Protein AF-0000000077736370 (afdb_homodimer)

Foldseek 3Di:
DPPPPPPPFPDPLLVVVCVVQQFLVSLVVLLVVLVVQFFFFDFKEKEFEALAFVCQLVLQCLLLVNCLLLVLLCVQCPPVDDPVRSLLLSLCLSPVVVLCVVCVVVVNNDLVVLLVSLVSLLSSLLVLCVRDDLVCLLVQFDPPCSVLSNVLSPADVPVDVVSVVVNSVSSSVCVVVVNSSVSSNRSSSSSSCSRGVAYEYQENLHALHAGSLSVLVVVVPDPHYFYAYFLLRLLLLLLLLQQLLSLLVNLLRCLVNVRCCCQCVVQNFDCVLLLVVLCVQPVPDDSSVSSSVSSVLLNLLSLLVLCVVFVLLVCNQSNFLVQADLVVQWGAHPVRDIFHWDPSDDPQADNPDPRRSDGDPSSVVSSNSSSVSSNPGPSSVVSSVVCLVRYFQWDDWLQEIGHAAFFFADLVLHWDWGDGPRDIDTAPRVRVVLRVLSVCCVVPVDSNSSSSSVSLNAGCNHRNHVWHQDPVCVNIGPPCVSRDIDGGSRVVCVQALVSLQVNSVSVPGHSVPYAYEYEHDAAQVVVPGAQQGNLNRYGYWHQDCNPVCCVRRQFNTWMWMQIQQGIKIKTFHDCDGSVCCSVVSDGGPIDIDRRDGDPGRHRCCSTPNVVVSVVVSVSSVVSSVCCVVVSDPRDD/DPPPPPPPAPDPLLVVVCVVQQFLVSLVVLLVVLVVQFFFFDFKEKEFEALAFVCQLVLQCLLLVNCLLLVLLCVQCPPVDDPVRSLLLSLCLSPVVVLCVVCVVVVNNDLVVLLVSLVSLLSSLLVLCPRDDLVCLLVQFDPPCSVLSNVLSPADVPVDVVSVVVNSVSSSVCVVVVNSSVSSNRSSSSSSCSRGVAYEYQEHLHALHAGSLSVLVVVVPDDHYFYAYFLLRLLLLLLLLQQLLSLLVNLLRCLVNVRCCCQCVVQNFDCVLLLVVLCVQPVPDDSSVSSSVSSVLLNLLSLLVLCVVFVLLVCNQSNFLVQADLVVQWGAHPVRDIFHWDPSRDPQADNPDPGRSDGDPSSVVSSNSSSVSSNPGPSSVVSSVVCLVRYFQWDDWLQEIGHAAFFFADLVLHWDWGDGPRDTDTQPRVRVVLRVLSVCCVVPVDSNSSSSSNSLNAGCNHRNHVWHQDPVCVNIGPDCVSRDIDGGSRVVCVQALVSLQVNSVSVPGHSVPYAYEYEHDAAQVVVPGAQQGNLNRYGYWHQDCNPVCCVRRQFNTWMWMQIQQGIKIKTFRDCDGSVRCSVVSDGGPIDIDRRDGDPGRHRCCSTPNVVVSVVVSVSSVVSSVCCVVVSDPRDD

Nearest PDB structures (foldseek):
  8qkd-assembly1_A  TM=1.527E-01  e=1.553E+00  synthetic construct
  8p4y-assembly1_A  TM=1.911E-01  e=3.933E+00  synthetic construct
  8qkd-assembly1_A  TM=1.569E-01  e=1.099E+00  synthetic construct
  8p4y-assembly1_A  TM=1.911E-01  e=3.467E+00  synthetic construct

Radius of gyration: 43.98 Å; Cα contacts (8 Å, |Δi|>4): 2328; chains: 2; bounding box: 104×143×94 Å

InterPro domains:
  IPR009164 Fructose-1,6-bisphosphatase class 3 [MF_01854] (10-630)
  IPR009164 Fructose-1,6-bisphosphatase class 3 [PF06874] (12-628)
  IPR029052 Metallo-dependent phosphatase-like [G3DSA:3.60.21.10] (182-557)
  IPR029052 Metallo-dependent phosphatase-like [SSF56300] (190-264)

Structure (mmCIF, N/CA/C/O backbone):
data_AF-0000000077736370-model_v1
#
loop_
_entity.id
_entity.type
_entity.pdbx_description
1 polymer 'Fructose-1,6-bisphosphatase class 3'
#
loop_
_atom_site.group_PDB
_atom_site.id
_atom_site.type_symbol
_atom_site.label_atom_id
_atom_site.label_alt_id
_atom_site.label_comp_id
_atom_site.label_asym_id
_atom_site.label_entity_id
_atom_site.label_seq_id
_atom_site.pdbx_PDB_ins_code
_atom_site.Cartn_x
_atom_site.Cartn_y
_atom_site.Cartn_z
_atom_site.occupancy
_atom_site.B_iso_or_equiv
_atom_site.auth_seq_id
_atom_site.auth_comp_id
_atom_site.auth_asym_id
_atom_site.auth_atom_id
_atom_site.pdbx_PDB_model_num
ATOM 1 N N . MET A 1 1 ? -55.656 2.652 -12.211 1 25.45 1 MET A N 1
ATOM 2 C CA . MET A 1 1 ? -54.406 3.164 -12.758 1 25.45 1 MET A CA 1
ATOM 3 C C . MET A 1 1 ? -53.281 3.027 -11.742 1 25.45 1 MET A C 1
ATOM 5 O O . MET A 1 1 ? -53.344 3.57 -10.641 1 25.45 1 MET A O 1
ATOM 9 N N . ARG A 1 2 ? -52.719 1.808 -11.672 1 34.94 2 ARG A N 1
ATOM 10 C CA . ARG A 1 2 ? -51.719 1.425 -10.664 1 34.94 2 ARG A CA 1
ATOM 11 C C . ARG A 1 2 ? -50.531 2.379 -10.664 1 34.94 2 ARG A C 1
ATOM 13 O O . ARG A 1 2 ? -49.938 2.609 -11.703 1 34.94 2 ARG A O 1
ATOM 20 N N . PRO A 1 3 ? -50.656 3.34 -9.734 1 32.53 3 PRO A N 1
ATOM 21 C CA . PRO A 1 3 ? -49.625 4.379 -9.82 1 32.53 3 PRO A CA 1
ATOM 22 C C . PRO A 1 3 ? -48.219 3.809 -9.992 1 32.53 3 PRO A C 1
ATOM 24 O O . PRO A 1 3 ? -47.906 2.738 -9.461 1 32.53 3 PRO A O 1
ATOM 27 N N . SER A 1 4 ? -47.688 3.816 -11.219 1 34.28 4 SER A N 1
ATOM 28 C CA . SER A 1 4 ? -46.344 3.391 -11.633 1 34.28 4 SER A CA 1
ATOM 29 C C . SER A 1 4 ? -45.281 3.996 -10.742 1 34.28 4 SER A C 1
ATOM 31 O O . SER A 1 4 ? -45.125 5.219 -10.68 1 34.28 4 SER A O 1
ATOM 33 N N . LEU A 1 5 ? -45.188 3.566 -9.484 1 31.48 5 LEU A N 1
ATOM 34 C CA . LEU A 1 5 ? -44.125 3.992 -8.578 1 31.48 5 LEU A CA 1
ATOM 35 C C . LEU A 1 5 ? -42.781 3.965 -9.281 1 31.48 5 LEU A C 1
ATOM 37 O O . LEU A 1 5 ? -42.219 2.895 -9.484 1 31.48 5 LEU A O 1
ATOM 41 N N . ARG A 1 6 ? -42.719 4.766 -10.242 1 38.75 6 ARG A N 1
ATOM 42 C CA . ARG A 1 6 ? -41.438 4.984 -10.898 1 38.75 6 ARG A CA 1
ATOM 43 C C . ARG A 1 6 ? -40.312 5.23 -9.875 1 38.75 6 ARG A C 1
ATOM 45 O O . ARG A 1 6 ? -40.469 6.078 -8.992 1 38.75 6 ARG A O 1
ATOM 52 N N . PRO A 1 7 ? -39.344 4.305 -9.688 1 47.12 7 PRO A N 1
ATOM 53 C CA . PRO A 1 7 ? -38.312 4.465 -8.672 1 47.12 7 PRO A CA 1
ATOM 54 C C . PRO A 1 7 ? -37.625 5.824 -8.742 1 47.12 7 PRO A C 1
ATOM 56 O O . PRO A 1 7 ? -37.375 6.344 -9.836 1 47.12 7 PRO A O 1
ATOM 59 N N . ALA A 1 8 ? -37.812 6.797 -7.859 1 51.94 8 ALA A N 1
ATOM 60 C CA . ALA A 1 8 ? -37.188 8.109 -7.699 1 51.94 8 ALA A CA 1
ATOM 61 C C . ALA A 1 8 ? -35.719 8.102 -8.148 1 51.94 8 ALA A C 1
ATOM 63 O O . ALA A 1 8 ? -35 7.125 -7.914 1 51.94 8 ALA A O 1
ATOM 64 N N . ALA A 1 9 ? -35.375 8.992 -9.039 1 59.69 9 ALA A N 1
ATOM 65 C CA . ALA A 1 9 ? -34.031 9.188 -9.578 1 59.69 9 ALA A CA 1
ATOM 66 C C . ALA A 1 9 ? -33 9.375 -8.461 1 59.69 9 ALA A C 1
ATOM 68 O O . ALA A 1 9 ? -33.25 10.102 -7.496 1 59.69 9 ALA A O 1
ATOM 69 N N . PRO A 1 10 ? -31.938 8.414 -8.492 1 68.5 10 PRO A N 1
ATOM 70 C CA . PRO A 1 10 ? -30.938 8.578 -7.445 1 68.5 10 PRO A CA 1
ATOM 71 C C . PRO A 1 10 ? -30.391 10 -7.363 1 68.5 10 PRO A C 1
ATOM 73 O O . PRO A 1 10 ? -30.281 10.68 -8.383 1 68.5 10 PRO A O 1
ATOM 76 N N . SER A 1 11 ? -30.344 10.539 -6.168 1 80.69 11 SER A N 1
ATOM 77 C CA . SER A 1 11 ? -29.812 11.883 -5.922 1 80.69 11 SER A CA 1
ATOM 78 C C . SER A 1 11 ? -28.438 12.055 -6.566 1 80.69 11 SER A C 1
ATOM 80 O O . SER A 1 11 ? -27.781 11.078 -6.914 1 80.69 11 SER A O 1
ATOM 82 N N . LYS A 1 12 ? -28.141 13.242 -6.961 1 84.12 12 LYS A N 1
ATOM 83 C CA . LYS A 1 12 ? -26.844 13.586 -7.547 1 84.12 12 LYS A CA 1
ATOM 84 C C . LYS A 1 12 ? -25.703 13.062 -6.688 1 84.12 12 LYS A C 1
ATOM 86 O O . LYS A 1 12 ? -24.703 12.555 -7.211 1 84.12 12 LYS A O 1
ATOM 91 N N . VAL A 1 13 ? -25.938 13.141 -5.434 1 84.5 13 VAL A N 1
ATOM 92 C CA . VAL A 1 13 ? -24.922 12.688 -4.496 1 84.5 13 VAL A CA 1
ATOM 93 C C . VAL A 1 13 ? -24.703 11.188 -4.652 1 84.5 13 VAL A C 1
ATOM 95 O O . VAL A 1 13 ? -23.562 10.719 -4.672 1 84.5 13 VAL A O 1
ATOM 98 N N . LEU A 1 14 ? -25.75 10.484 -4.84 1 89 14 LEU A N 1
ATOM 99 C CA . LEU A 1 14 ? -25.656 9.039 -4.957 1 89 14 LEU A CA 1
ATOM 100 C C . LEU A 1 14 ? -24.969 8.641 -6.258 1 89 14 LEU A C 1
ATOM 102 O O . LEU A 1 14 ? -24.188 7.684 -6.289 1 89 14 LEU A O 1
ATOM 106 N N . ARG A 1 15 ? -25.203 9.43 -7.238 1 88.38 15 ARG A N 1
ATOM 107 C CA . ARG A 1 15 ? -24.594 9.141 -8.531 1 88.38 15 ARG A CA 1
ATOM 108 C C . ARG A 1 15 ? -23.078 9.375 -8.477 1 88.38 15 ARG A C 1
ATOM 110 O O . ARG A 1 15 ? -22.312 8.586 -9.031 1 88.38 15 ARG A O 1
ATOM 117 N N . LEU A 1 16 ? -22.781 10.453 -7.836 1 89.88 16 LEU A N 1
ATOM 118 C CA . LEU A 1 16 ? -21.359 10.758 -7.695 1 89.88 16 LEU A CA 1
ATOM 119 C C . LEU A 1 16 ? -20.656 9.703 -6.844 1 89.88 16 LEU A C 1
ATOM 121 O O . LEU A 1 16 ? -19.516 9.32 -7.137 1 89.88 16 LEU A O 1
ATOM 125 N N . LEU A 1 17 ? -21.328 9.258 -5.859 1 91.56 17 LEU A N 1
ATOM 126 C CA . LEU A 1 17 ? -20.766 8.211 -5.004 1 91.56 17 LEU A CA 1
ATOM 127 C C . LEU A 1 17 ? -20.609 6.91 -5.777 1 91.56 17 LEU A C 1
ATOM 129 O O . LEU A 1 17 ? -19.656 6.164 -5.551 1 91.56 17 LEU A O 1
ATOM 133 N N . ALA A 1 18 ? -21.484 6.668 -6.641 1 90.69 18 ALA A N 1
ATOM 134 C CA . ALA A 1 18 ? -21.453 5.449 -7.445 1 90.69 18 ALA A CA 1
ATOM 135 C C . ALA A 1 18 ? -20.266 5.473 -8.414 1 90.69 18 ALA A C 1
ATOM 137 O O . ALA A 1 18 ? -19.719 4.422 -8.758 1 90.69 18 ALA A O 1
ATOM 138 N N . GLU A 1 19 ? -19.922 6.645 -8.852 1 91.06 19 GLU A N 1
ATOM 139 C CA . GLU A 1 19 ? -18.734 6.781 -9.695 1 91.06 19 GLU A CA 1
ATOM 140 C C . GLU A 1 19 ? -17.453 6.477 -8.914 1 91.06 19 GLU A C 1
ATOM 142 O O . GLU A 1 19 ? -16.531 5.852 -9.438 1 91.06 19 GLU A O 1
ATOM 147 N N . LYS A 1 20 ? -17.469 6.898 -7.672 1 91.31 20 LYS A N 1
ATOM 148 C CA . LYS A 1 20 ? -16.312 6.676 -6.809 1 91.31 20 LYS A CA 1
ATOM 149 C C . LYS A 1 20 ? -16.25 5.223 -6.344 1 91.31 20 LYS A C 1
ATOM 151 O O . LYS A 1 20 ? -15.156 4.664 -6.191 1 91.31 20 LYS A O 1
ATOM 156 N N . TYR A 1 21 ? -17.375 4.688 -6.07 1 92.31 21 TYR A N 1
ATOM 157 C CA . TYR A 1 21 ? -17.484 3.305 -5.621 1 92.31 21 TYR A CA 1
ATOM 158 C C . TYR A 1 21 ? -18.406 2.502 -6.543 1 92.31 21 TYR A C 1
ATOM 160 O O . TYR A 1 21 ? -19.547 2.23 -6.203 1 92.31 21 TYR A O 1
ATOM 168 N N . PRO A 1 22 ? -17.859 1.982 -7.598 1 90.75 22 PRO A N 1
ATOM 169 C CA . PRO A 1 22 ? -18.688 1.419 -8.672 1 90.75 22 PRO A CA 1
ATOM 170 C C . PRO A 1 22 ? -19.219 0.026 -8.336 1 90.75 22 PRO A C 1
ATOM 172 O O . PRO A 1 22 ? -20.156 -0.456 -8.984 1 90.75 22 PRO A O 1
ATOM 175 N N . THR A 1 23 ? -18.656 -0.643 -7.336 1 90.25 23 THR A N 1
ATOM 176 C CA . THR A 1 23 ? -19.078 -1.998 -7.012 1 90.25 23 THR A CA 1
ATOM 177 C C . THR A 1 23 ? -19.594 -2.074 -5.578 1 90.25 23 THR A C 1
ATOM 179 O O . THR A 1 23 ? -19.281 -1.22 -4.75 1 90.25 23 THR A O 1
ATOM 182 N N . ARG A 1 24 ? -20.406 -3.053 -5.383 1 89.19 24 ARG A N 1
ATOM 183 C CA . ARG A 1 24 ? -20.906 -3.289 -4.031 1 89.19 24 ARG A CA 1
ATOM 184 C C . ARG A 1 24 ? -19.75 -3.547 -3.062 1 89.19 24 ARG A C 1
ATOM 186 O O . ARG A 1 24 ? -19.766 -3.059 -1.931 1 89.19 24 ARG A O 1
ATOM 193 N N . ALA A 1 25 ? -18.781 -4.242 -3.539 1 88.44 25 ALA A N 1
ATOM 194 C CA . ALA A 1 25 ? -17.625 -4.586 -2.711 1 88.44 25 ALA A CA 1
ATOM 195 C C . ALA A 1 25 ? -16.859 -3.336 -2.303 1 88.44 25 ALA A C 1
ATOM 197 O O . ALA A 1 25 ? -16.359 -3.244 -1.177 1 88.44 25 ALA A O 1
ATOM 198 N N . ALA A 1 26 ? -16.797 -2.475 -3.189 1 90.44 26 ALA A N 1
ATOM 199 C CA . ALA A 1 26 ? -16.094 -1.231 -2.9 1 90.44 26 ALA A CA 1
ATOM 200 C C . ALA A 1 26 ? -16.797 -0.439 -1.802 1 90.44 26 ALA A C 1
ATOM 202 O O . ALA A 1 26 ? -16.141 0.133 -0.925 1 90.44 26 ALA A O 1
ATOM 203 N N . VAL A 1 27 ? -18.109 -0.395 -1.886 1 92.25 27 VAL A N 1
ATOM 204 C CA . VAL A 1 27 ? -18.891 0.308 -0.88 1 92.25 27 VAL A CA 1
ATOM 205 C C . VAL A 1 27 ? -18.75 -0.387 0.471 1 92.25 27 VAL A C 1
ATOM 207 O O . VAL A 1 27 ? -18.531 0.269 1.493 1 92.25 27 VAL A O 1
ATOM 210 N N . GLU A 1 28 ? -18.812 -1.695 0.423 1 91.25 28 GLU A N 1
ATOM 211 C CA . GLU A 1 28 ? -18.688 -2.467 1.655 1 91.25 28 GLU A CA 1
ATOM 212 C C . GLU A 1 28 ? -17.312 -2.25 2.297 1 91.25 28 GLU A C 1
ATOM 214 O O . GLU A 1 28 ? -17.219 -2.053 3.51 1 91.25 28 GLU A O 1
ATOM 219 N N . SER A 1 29 ? -16.344 -2.256 1.502 1 91.88 29 SER A N 1
ATOM 220 C CA . SER A 1 29 ? -14.984 -2.059 2.002 1 91.88 29 SER A CA 1
ATOM 221 C C . SER A 1 29 ? -14.828 -0.695 2.668 1 91.88 29 SER A C 1
ATOM 223 O O . SER A 1 29 ? -14.258 -0.587 3.752 1 91.88 29 SER A O 1
ATOM 225 N N . ARG A 1 30 ? -15.352 0.309 2.012 1 92.94 30 ARG A N 1
ATOM 226 C CA . ARG A 1 30 ? -15.258 1.662 2.551 1 92.94 30 ARG A CA 1
ATOM 227 C C . ARG A 1 30 ? -16.047 1.792 3.852 1 92.94 30 ARG A C 1
ATOM 229 O O . ARG A 1 30 ? -15.57 2.412 4.809 1 92.94 30 ARG A O 1
ATOM 236 N N . LEU A 1 31 ? -17.172 1.213 3.863 1 93.81 31 LEU A N 1
ATOM 237 C CA . LEU A 1 31 ? -18.031 1.241 5.051 1 93.81 31 LEU A CA 1
ATOM 238 C C . LEU A 1 31 ? -17.312 0.604 6.238 1 93.81 31 LEU A C 1
ATOM 240 O O . LEU A 1 31 ? -17.312 1.166 7.34 1 93.81 31 LEU A O 1
ATOM 244 N N . ILE A 1 32 ? -16.719 -0.505 5.984 1 93.88 32 ILE A N 1
ATOM 245 C CA . ILE A 1 32 ? -16.047 -1.249 7.039 1 93.88 32 ILE A CA 1
ATOM 246 C C . ILE A 1 32 ? -14.859 -0.446 7.559 1 93.88 32 ILE A C 1
ATOM 248 O O . ILE A 1 32 ? -14.672 -0.313 8.766 1 93.88 32 ILE A O 1
ATOM 252 N N . TYR A 1 33 ? -14.156 0.131 6.668 1 91.88 33 TYR A N 1
ATOM 253 C CA . TYR A 1 33 ? -12.984 0.929 7.023 1 91.88 33 TYR A CA 1
ATOM 254 C C . TYR A 1 33 ? -13.383 2.125 7.879 1 91.88 33 TYR A C 1
ATOM 256 O O . TYR A 1 33 ? -12.766 2.389 8.914 1 91.88 33 TYR A O 1
ATOM 264 N N . LEU A 1 34 ? -14.398 2.834 7.465 1 94.38 34 LEU A N 1
ATOM 265 C CA . LEU A 1 34 ? -14.852 4.023 8.18 1 94.38 34 LEU A CA 1
ATOM 266 C C . LEU A 1 34 ? -15.367 3.664 9.562 1 94.38 34 LEU A C 1
ATOM 268 O O . LEU A 1 34 ? -15.07 4.355 10.539 1 94.38 34 LEU A O 1
ATOM 272 N N . GLN A 1 35 ? -16.062 2.588 9.641 1 94.12 35 GLN A N 1
ATOM 273 C CA . GLN A 1 35 ? -16.578 2.146 10.93 1 94.12 35 GLN A CA 1
ATOM 274 C C . GLN A 1 35 ? -15.445 1.8 11.891 1 94.12 35 GLN A C 1
ATOM 276 O O . GLN A 1 35 ? -15.516 2.109 13.086 1 94.12 35 GLN A O 1
ATOM 281 N N . GLY A 1 36 ? -14.461 1.181 11.336 1 93.44 36 GLY A N 1
ATOM 282 C CA . GLY A 1 36 ? -13.305 0.854 12.156 1 93.44 36 GLY A CA 1
ATOM 283 C C . GLY A 1 36 ? -12.578 2.078 12.68 1 93.44 36 GLY A C 1
ATOM 284 O O . GLY A 1 36 ? -12.156 2.104 13.836 1 93.44 36 GLY A O 1
ATOM 285 N N . GLN A 1 37 ? -12.492 3.082 11.906 1 93.5 37 GLN A N 1
ATOM 286 C CA . GLN A 1 37 ? -11.758 4.293 12.258 1 93.5 37 GLN A CA 1
ATOM 287 C C . GLN A 1 37 ? -12.414 5.012 13.438 1 93.5 37 GLN A C 1
ATOM 289 O O . GLN A 1 37 ? -11.734 5.672 14.227 1 93.5 37 GLN A O 1
ATOM 294 N N . LEU A 1 38 ? -13.68 4.871 13.586 1 95.75 38 LEU A N 1
ATOM 295 C CA . LEU A 1 38 ? -14.461 5.617 14.562 1 95.75 38 LEU A CA 1
ATOM 296 C C . LEU A 1 38 ? -14.094 5.215 15.984 1 95.75 38 LEU A C 1
ATOM 298 O O . LEU A 1 38 ? -14.266 6 16.922 1 95.75 38 LEU A O 1
ATOM 302 N N . VAL A 1 39 ? -13.508 4.039 16.156 1 94.81 39 VAL A N 1
ATOM 303 C CA . VAL A 1 39 ? -13.281 3.555 17.516 1 94.81 39 VAL A CA 1
ATOM 304 C C . VAL A 1 39 ? -11.844 3.865 17.938 1 94.81 39 VAL A C 1
ATOM 306 O O . VAL A 1 39 ? -11.484 3.674 19.109 1 94.81 39 VAL A O 1
ATOM 309 N N . LEU A 1 40 ? -11.023 4.301 17.062 1 94.38 40 LEU A N 1
ATOM 310 C CA . LEU A 1 40 ? -9.641 4.633 17.391 1 94.38 40 LEU A CA 1
ATOM 311 C C . LEU A 1 40 ? -9.57 5.902 18.234 1 94.38 40 LEU A C 1
ATOM 313 O O . LEU A 1 40 ? -10.492 6.719 18.219 1 94.38 40 LEU A O 1
ATOM 317 N N . PRO A 1 41 ? -8.508 6.035 18.984 1 93.56 41 PRO A N 1
ATOM 318 C CA . PRO A 1 41 ? -8.367 7.23 19.812 1 93.56 41 PRO A CA 1
ATOM 319 C C . PRO A 1 41 ? -8.297 8.516 19 1 93.56 41 PRO A C 1
ATOM 321 O O . PRO A 1 41 ? -7.766 8.508 17.875 1 93.56 41 PRO A O 1
ATOM 324 N N . LYS A 1 42 ? -8.883 9.531 19.547 1 93 42 LYS A N 1
ATOM 325 C CA . LYS A 1 42 ? -8.789 10.836 18.891 1 93 42 LYS A CA 1
ATOM 326 C C . LYS A 1 42 ? -7.332 11.25 18.703 1 93 42 LYS A C 1
ATOM 328 O O . LYS A 1 42 ? -6.484 10.961 19.547 1 93 42 LYS A O 1
ATOM 333 N N . GLY A 1 43 ? -7.086 11.938 17.672 1 90.44 43 GLY A N 1
ATOM 334 C CA . GLY A 1 43 ? -5.746 12.445 17.422 1 90.44 43 GLY A CA 1
ATOM 335 C C . GLY A 1 43 ? -5.32 13.508 18.406 1 90.44 43 GLY A C 1
ATOM 336 O O . GLY A 1 43 ? -6.16 14.109 19.094 1 90.44 43 GLY A O 1
ATOM 337 N N . VAL A 1 44 ? -4.051 13.75 18.5 1 92.62 44 VAL A N 1
ATOM 338 C CA . VAL A 1 44 ? -3.502 14.734 19.422 1 92.62 44 VAL A CA 1
ATOM 339 C C . VAL A 1 44 ? -3.451 16.109 18.75 1 92.62 44 VAL A C 1
ATOM 341 O O . VAL A 1 44 ? -2.918 16.234 17.641 1 92.62 44 VAL A O 1
ATOM 344 N N . GLU A 1 45 ? -3.973 17.062 19.375 1 94.75 45 GLU A N 1
ATOM 345 C CA . GLU A 1 45 ? -3.949 18.438 18.906 1 94.75 45 GLU A CA 1
ATOM 346 C C . GLU A 1 45 ? -3.086 19.328 19.812 1 94.75 45 GLU A C 1
ATOM 348 O O . GLU A 1 45 ? -3.107 19.172 21.031 1 94.75 45 GLU A O 1
ATOM 353 N N . HIS A 1 46 ? -2.359 20.125 19.203 1 94.81 46 HIS A N 1
ATOM 354 C CA . HIS A 1 46 ? -1.586 21.141 19.906 1 94.81 46 HIS A CA 1
ATOM 355 C C . HIS A 1 46 ? -2.088 22.547 19.594 1 94.81 46 HIS A C 1
ATOM 357 O O . HIS A 1 46 ? -2.439 22.828 18.453 1 94.81 46 HIS A O 1
ATOM 363 N N . PHE A 1 47 ? -2.166 23.359 20.625 1 95.12 47 PHE A N 1
ATOM 364 C CA . PHE A 1 47 ? -2.564 24.75 20.5 1 95.12 47 PHE A CA 1
ATOM 365 C C . PHE A 1 47 ? -1.453 25.688 20.969 1 95.12 47 PHE A C 1
ATOM 367 O O . PHE A 1 47 ? -0.945 25.531 22.078 1 95.12 47 PHE A O 1
ATOM 374 N N . MET A 1 48 ? -1.06 26.578 20.141 1 93.69 48 MET A N 1
ATOM 375 C CA . MET A 1 48 ? -0.068 27.594 20.484 1 93.69 48 MET A CA 1
ATOM 376 C C . MET A 1 48 ? -0.535 28.969 20.062 1 93.69 48 MET A C 1
ATOM 378 O O . MET A 1 48 ? -1.356 29.094 19.141 1 93.69 48 MET A O 1
ATOM 382 N N . SER A 1 49 ? -0.079 30.016 20.734 1 93.88 49 SER A N 1
ATOM 383 C CA . SER A 1 49 ? -0.481 31.375 20.391 1 93.88 49 SER A CA 1
ATOM 384 C C . SER A 1 49 ? 0.659 32.344 20.609 1 93.88 49 SER A C 1
ATOM 386 O O . SER A 1 49 ? 1.623 32.062 21.312 1 93.88 49 SER A O 1
ATOM 388 N N . ASP A 1 50 ? 0.586 33.469 19.953 1 93.44 50 ASP A N 1
ATOM 389 C CA . ASP A 1 50 ? 1.444 34.656 20.188 1 93.44 50 ASP A CA 1
ATOM 390 C C . ASP A 1 50 ? 2.918 34.281 20.047 1 93.44 50 ASP A C 1
ATOM 392 O O . ASP A 1 50 ? 3.711 34.531 20.969 1 93.44 50 ASP A O 1
ATOM 396 N N . LEU A 1 51 ? 3.242 33.75 18.953 1 92.12 51 LEU A N 1
ATOM 397 C CA . LEU A 1 51 ? 4.609 33.312 18.672 1 92.12 51 LEU A CA 1
ATOM 398 C C . LEU A 1 51 ? 5.52 34.531 18.453 1 92.12 51 LEU A C 1
ATOM 400 O O . LEU A 1 51 ? 6.707 34.469 18.797 1 92.12 51 LEU A O 1
ATOM 404 N N . HIS A 1 52 ? 5.02 35.562 17.781 1 92.31 52 HIS A N 1
ATOM 405 C CA . HIS A 1 52 ? 5.668 36.875 17.609 1 92.31 52 HIS A CA 1
ATOM 406 C C . HIS A 1 52 ? 7.07 36.719 17.047 1 92.31 52 HIS A C 1
ATOM 408 O O . HIS A 1 52 ? 8.023 37.312 17.531 1 92.31 52 HIS A O 1
ATOM 414 N N . GLY A 1 53 ? 7.223 35.781 16.172 1 90.25 53 GLY A N 1
ATOM 415 C CA . GLY A 1 53 ? 8.469 35.656 15.438 1 90.25 53 GLY A CA 1
ATOM 416 C C . GLY A 1 53 ? 9.555 34.938 16.219 1 90.25 53 GLY A C 1
ATOM 417 O O . GLY A 1 53 ? 10.703 34.875 15.773 1 90.25 53 GLY A O 1
ATOM 418 N N . GLU A 1 54 ? 9.273 34.406 17.312 1 87.75 54 GLU A N 1
ATOM 419 C CA . GLU A 1 54 ? 10.242 33.656 18.094 1 87.75 54 GLU A CA 1
ATOM 420 C C . GLU A 1 54 ? 10.477 32.25 17.516 1 87.75 54 GLU A C 1
ATOM 422 O O . GLU A 1 54 ? 10.07 31.25 18.109 1 87.75 54 GLU A O 1
ATOM 427 N N . TYR A 1 55 ? 11.258 32.219 16.562 1 87.88 55 TYR A N 1
ATOM 428 C CA . TYR A 1 55 ? 11.453 31.031 15.75 1 87.88 55 TYR A CA 1
ATOM 429 C C . TYR A 1 55 ? 12.172 29.953 16.547 1 87.88 55 TYR A C 1
ATOM 431 O O . TYR A 1 55 ? 11.789 28.781 16.5 1 87.88 55 TYR A O 1
ATOM 439 N N . ALA A 1 56 ? 13.203 30.312 17.25 1 84 56 ALA A N 1
ATOM 440 C CA . ALA A 1 56 ? 14.023 29.328 17.953 1 84 56 ALA A CA 1
ATOM 441 C C . ALA A 1 56 ? 13.195 28.562 18.969 1 84 56 ALA A C 1
ATOM 443 O O . ALA A 1 56 ? 13.281 27.328 19.062 1 84 56 ALA A O 1
ATOM 444 N N . ALA A 1 57 ? 12.43 29.312 19.719 1 83.12 57 ALA A N 1
ATOM 445 C CA . ALA A 1 57 ? 11.578 28.688 20.719 1 83.12 57 ALA A CA 1
ATOM 446 C C . ALA A 1 57 ? 10.523 27.797 20.062 1 83.12 57 ALA A C 1
ATOM 448 O O . ALA A 1 57 ? 10.281 26.672 20.5 1 83.12 57 ALA A O 1
ATOM 449 N N . PHE A 1 58 ? 9.906 28.328 19.078 1 88.81 58 PHE A N 1
ATOM 450 C CA . PHE A 1 58 ? 8.875 27.594 18.344 1 88.81 58 PHE A CA 1
ATOM 451 C C . PHE A 1 58 ? 9.445 26.312 17.75 1 88.81 58 PHE A C 1
ATOM 453 O O . PHE A 1 58 ? 8.844 25.25 17.859 1 88.81 58 PHE A O 1
ATOM 460 N N . PHE A 1 59 ? 10.547 26.469 17.125 1 87.62 59 PHE A N 1
ATOM 461 C CA . PHE A 1 59 ? 11.234 25.344 16.484 1 87.62 59 PHE A CA 1
ATOM 462 C C . PHE A 1 59 ? 11.508 24.234 17.484 1 87.62 59 PHE A C 1
ATOM 464 O O . PHE A 1 59 ? 11.273 23.062 17.188 1 87.62 59 PHE A O 1
ATOM 471 N N . HIS A 1 60 ? 11.906 24.578 18.609 1 84.25 60 HIS A N 1
ATOM 472 C CA . HIS A 1 60 ? 12.219 23.609 19.641 1 84.25 60 HIS A CA 1
ATOM 473 C C . HIS A 1 60 ? 10.953 22.906 20.141 1 84.25 60 HIS A C 1
ATOM 475 O O . HIS A 1 60 ? 10.953 21.703 20.359 1 84.25 60 HIS A O 1
ATOM 481 N N . ILE A 1 61 ? 9.969 23.672 20.359 1 84.25 61 ILE A N 1
ATOM 482 C CA . ILE A 1 61 ? 8.719 23.125 20.875 1 84.25 61 ILE A CA 1
ATOM 483 C C . ILE A 1 61 ? 8.117 22.156 19.859 1 84.25 61 ILE A C 1
ATOM 485 O O . ILE A 1 61 ? 7.625 21.094 20.234 1 84.25 61 ILE A O 1
ATOM 489 N N . LEU A 1 62 ? 8.164 22.547 18.656 1 88 62 LEU A N 1
ATOM 490 C CA . LEU A 1 62 ? 7.609 21.703 17.609 1 88 62 LEU A CA 1
ATOM 491 C C . LEU A 1 62 ? 8.391 20.406 17.484 1 88 62 LEU A C 1
ATOM 493 O O . LEU A 1 62 ? 7.812 19.344 17.25 1 88 62 LEU A O 1
ATOM 497 N N . ASN A 1 63 ? 9.648 20.484 17.641 1 88.12 63 ASN A N 1
ATOM 498 C CA . ASN A 1 63 ? 10.492 19.312 17.438 1 88.12 63 ASN A CA 1
ATOM 499 C C . ASN A 1 63 ? 10.383 18.344 18.609 1 88.12 63 ASN A C 1
ATOM 501 O O . ASN A 1 63 ? 10.508 17.125 18.438 1 88.12 63 ASN A O 1
ATOM 505 N N . ASN A 1 64 ? 10.211 18.828 19.766 1 86.38 64 ASN A N 1
ATOM 506 C CA . ASN A 1 64 ? 10.062 17.938 20.906 1 86.38 64 ASN A CA 1
ATOM 507 C C . ASN A 1 64 ? 8.609 17.484 21.078 1 86.38 64 ASN A C 1
ATOM 509 O O . ASN A 1 64 ? 8.32 16.609 21.891 1 86.38 64 ASN A O 1
ATOM 513 N N . CYS A 1 65 ? 7.742 18.109 20.328 1 86.56 65 CYS A N 1
ATOM 514 C CA . CYS A 1 65 ? 6.316 17.797 20.359 1 86.56 65 CYS A CA 1
ATOM 515 C C . CYS A 1 65 ? 5.754 17.938 21.766 1 86.56 65 CYS A C 1
ATOM 517 O O . CYS A 1 65 ? 5.023 17.062 22.234 1 86.56 65 CYS A O 1
ATOM 519 N N . SER A 1 66 ? 6.285 18.969 22.422 1 78.69 66 SER A N 1
ATOM 520 C CA . SER A 1 66 ? 5.805 19.391 23.734 1 78.69 66 SER A CA 1
ATOM 521 C C . SER A 1 66 ? 5.836 18.234 24.734 1 78.69 66 SER A C 1
ATOM 523 O O . SER A 1 66 ? 4.863 18 25.453 1 78.69 66 SER A O 1
ATOM 525 N N . GLY A 1 67 ? 6.844 17.375 24.656 1 80.31 67 GLY A N 1
ATOM 526 C CA . GLY A 1 67 ? 7.07 16.359 25.688 1 80.31 67 GLY A CA 1
ATOM 527 C C . GLY A 1 67 ? 6.457 15.016 25.328 1 80.31 67 GLY A C 1
ATOM 528 O O . GLY A 1 67 ? 6.738 14.016 25.984 1 80.31 67 GLY A O 1
ATOM 529 N N . VAL A 1 68 ? 5.637 14.938 24.375 1 85.94 68 VAL A N 1
ATOM 530 C CA . VAL A 1 68 ? 4.977 13.695 23.969 1 85.94 68 VAL A CA 1
ATOM 531 C C . VAL A 1 68 ? 6.023 12.641 23.641 1 85.94 68 VAL A C 1
ATOM 533 O O . VAL A 1 68 ? 5.895 11.477 24.031 1 85.94 68 VAL A O 1
ATOM 536 N N . ILE A 1 69 ? 7.051 13.031 22.938 1 92.12 69 ILE A N 1
ATOM 537 C CA . ILE A 1 69 ? 8.086 12.094 22.516 1 92.12 69 ILE A CA 1
ATOM 538 C C . ILE A 1 69 ? 8.797 11.516 23.734 1 92.12 69 ILE A C 1
ATOM 540 O O . ILE A 1 69 ? 9 10.305 23.828 1 92.12 69 ILE A O 1
ATOM 544 N N . ARG A 1 70 ? 9.156 12.383 24.656 1 89.81 70 ARG A N 1
ATOM 545 C CA . ARG A 1 70 ? 9.828 11.93 25.875 1 89.81 70 ARG A CA 1
ATOM 546 C C . ARG A 1 70 ? 8.961 10.93 26.641 1 89.81 70 ARG A C 1
ATOM 548 O O . ARG A 1 70 ? 9.469 9.922 27.125 1 89.81 70 ARG A O 1
ATOM 555 N N . GLU A 1 71 ? 7.75 11.25 26.734 1 88.88 71 GLU A N 1
ATOM 556 C CA . GLU A 1 71 ? 6.816 10.359 27.422 1 88.88 71 GLU A CA 1
ATOM 557 C C . GLU A 1 71 ? 6.762 8.992 26.75 1 88.88 71 GLU A C 1
ATOM 559 O O . GLU A 1 71 ? 6.766 7.961 27.422 1 88.88 71 GLU A O 1
ATOM 564 N N . LYS A 1 72 ? 6.676 8.961 25.5 1 93.88 72 LYS A N 1
ATOM 565 C CA . LYS A 1 72 ? 6.59 7.711 24.75 1 93.88 72 LYS A CA 1
ATOM 566 C C . LYS A 1 72 ? 7.906 6.941 24.812 1 93.88 72 LYS A C 1
ATOM 568 O O . LYS A 1 72 ? 7.91 5.707 24.844 1 93.88 72 LYS A O 1
ATOM 573 N N . VAL A 1 73 ? 9.016 7.668 24.766 1 95.94 73 VAL A N 1
ATOM 574 C CA . VAL A 1 73 ? 10.32 7.031 24.906 1 95.94 73 VAL A CA 1
ATOM 575 C C . VAL A 1 73 ? 10.414 6.336 26.266 1 95.94 73 VAL A C 1
ATOM 577 O O . VAL A 1 73 ? 10.883 5.199 26.344 1 95.94 73 VAL A O 1
ATOM 580 N N . ASP A 1 74 ? 9.953 7.008 27.266 1 93.81 74 ASP A N 1
ATOM 581 C CA . ASP A 1 74 ? 9.945 6.41 28.594 1 93.81 74 ASP A CA 1
ATOM 582 C C . ASP A 1 74 ? 9.047 5.176 28.641 1 93.81 74 ASP A C 1
ATOM 584 O O . ASP A 1 74 ? 9.383 4.188 29.297 1 93.81 74 ASP A O 1
ATOM 588 N N . TYR A 1 75 ? 7.984 5.281 28.016 1 93.06 75 TYR A N 1
ATOM 589 C CA . TYR A 1 75 ? 7.035 4.176 28 1 93.06 75 TYR A CA 1
ATOM 590 C C . TYR A 1 75 ? 7.625 2.961 27.297 1 93.06 75 TYR A C 1
ATOM 592 O O . TYR A 1 75 ? 7.508 1.834 27.781 1 93.06 75 TYR A O 1
ATOM 600 N N . VAL A 1 76 ? 8.258 3.088 26.172 1 95.12 76 VAL A N 1
ATOM 601 C CA . VAL A 1 76 ? 8.742 2.008 25.312 1 95.12 76 VAL A CA 1
ATOM 602 C C . VAL A 1 76 ? 9.977 1.364 25.938 1 95.12 76 VAL A C 1
ATOM 604 O O . VAL A 1 76 ? 10.102 0.137 25.953 1 95.12 76 VAL A O 1
ATOM 607 N N . PHE A 1 77 ? 10.844 2.156 26.422 1 95.88 77 PHE A N 1
ATOM 608 C CA . PHE A 1 77 ? 12.141 1.608 26.797 1 95.88 77 PHE A CA 1
ATOM 609 C C . PHE A 1 77 ? 12.242 1.461 28.312 1 95.88 77 PHE A C 1
ATOM 611 O O . PHE A 1 77 ? 12.945 0.577 28.812 1 95.88 77 PHE A O 1
ATOM 618 N N . GLY A 1 78 ? 11.594 2.283 29.078 1 92.75 78 GLY A N 1
ATOM 619 C CA . GLY A 1 78 ? 11.586 2.17 30.531 1 92.75 78 GLY A CA 1
ATOM 620 C C . GLY A 1 78 ? 12.969 1.995 31.125 1 92.75 78 GLY A C 1
ATOM 621 O O . GLY A 1 78 ? 13.859 2.824 30.906 1 92.75 78 GLY A O 1
ATOM 622 N N . ALA A 1 79 ? 13.227 0.793 31.734 1 91 79 ALA A N 1
ATOM 623 C CA . ALA A 1 79 ? 14.484 0.532 32.438 1 91 79 ALA A CA 1
ATOM 624 C C . ALA A 1 79 ? 15.539 -0.032 31.484 1 91 79 ALA A C 1
ATOM 626 O O . ALA A 1 79 ? 16.719 -0.126 31.828 1 91 79 ALA A O 1
ATOM 627 N N . ARG A 1 80 ? 15.156 -0.275 30.281 1 92.06 80 ARG A N 1
ATOM 628 C CA . ARG A 1 80 ? 16.094 -0.814 29.312 1 92.06 80 ARG A CA 1
ATOM 629 C C . ARG A 1 80 ? 17.156 0.221 28.938 1 92.06 80 ARG A C 1
ATOM 631 O O . ARG A 1 80 ? 18.25 -0.132 28.484 1 92.06 80 ARG A O 1
ATOM 638 N N . LEU A 1 81 ? 16.781 1.501 29.062 1 94.75 81 LEU A N 1
ATOM 639 C CA . LEU A 1 81 ? 17.703 2.6 28.828 1 94.75 81 LEU A CA 1
ATOM 640 C C . LEU A 1 81 ? 17.859 3.463 30.078 1 94.75 81 LEU A C 1
ATOM 642 O O . LEU A 1 81 ? 16.891 3.686 30.812 1 94.75 81 LEU A O 1
ATOM 646 N N . SER A 1 82 ? 19.047 3.941 30.266 1 93.94 82 SER A N 1
ATOM 647 C CA . SER A 1 82 ? 19.281 4.887 31.359 1 93.94 82 SER A CA 1
ATOM 648 C C . SER A 1 82 ? 18.688 6.258 31.031 1 93.94 82 SER A C 1
ATOM 650 O O . SER A 1 82 ? 18.297 6.52 29.891 1 93.94 82 SER A O 1
ATOM 652 N N . GLY A 1 83 ? 18.578 7.082 32.031 1 91.5 83 GLY A N 1
ATOM 653 C CA . GLY A 1 83 ? 18.078 8.43 31.812 1 91.5 83 GLY A CA 1
ATOM 654 C C . GLY A 1 83 ? 18.875 9.211 30.797 1 91.5 83 GLY A C 1
ATOM 655 O O . GLY A 1 83 ? 18.312 9.922 29.969 1 91.5 83 GLY A O 1
ATOM 656 N N . GLU A 1 84 ? 20.125 9.008 30.875 1 91.25 84 GLU A N 1
ATOM 657 C CA . GLU A 1 84 ? 21.016 9.695 29.953 1 91.25 84 GLU A CA 1
ATOM 658 C C . GLU A 1 84 ? 20.828 9.188 28.531 1 91.25 84 GLU A C 1
ATOM 660 O O . GLU A 1 84 ? 20.844 9.977 27.578 1 91.25 84 GLU A O 1
ATOM 665 N N . GLU A 1 85 ? 20.703 7.938 28.391 1 93.81 85 GLU A N 1
ATOM 666 C CA . GLU A 1 85 ? 20.484 7.348 27.078 1 93.81 85 GLU A CA 1
ATOM 667 C C . GLU A 1 85 ? 19.172 7.812 26.469 1 93.81 85 GLU A C 1
ATOM 669 O O . GLU A 1 85 ? 19.094 8.086 25.266 1 93.81 85 GLU A O 1
ATOM 674 N N . LYS A 1 86 ? 18.172 7.887 27.312 1 94.94 86 LYS A N 1
ATOM 675 C CA . LYS A 1 86 ? 16.875 8.367 26.844 1 94.94 86 LYS A CA 1
ATOM 676 C C . LYS A 1 86 ? 16.953 9.812 26.375 1 94.94 86 LYS A C 1
ATOM 678 O O . LYS A 1 86 ? 16.391 10.172 25.344 1 94.94 86 LYS A O 1
ATOM 683 N N . ALA A 1 87 ? 17.688 10.586 27.125 1 91 87 ALA A N 1
ATOM 684 C CA . ALA A 1 87 ? 17.844 11.992 26.781 1 91 87 ALA A CA 1
ATOM 685 C C . ALA A 1 87 ? 18.578 12.148 25.453 1 91 87 ALA A C 1
ATOM 687 O O . ALA A 1 87 ? 18.219 12.984 24.625 1 91 87 ALA A O 1
ATOM 688 N N . GLU A 1 88 ? 19.562 11.375 25.344 1 93.06 88 GLU A N 1
ATOM 689 C CA . GLU A 1 88 ? 20.312 11.422 24.094 1 93.06 88 GLU A CA 1
ATOM 690 C C . GLU A 1 88 ? 19.438 10.984 22.906 1 93.06 88 GLU A C 1
ATOM 692 O O . GLU A 1 88 ? 19.516 11.578 21.828 1 93.06 88 GLU A O 1
ATOM 697 N N . PHE A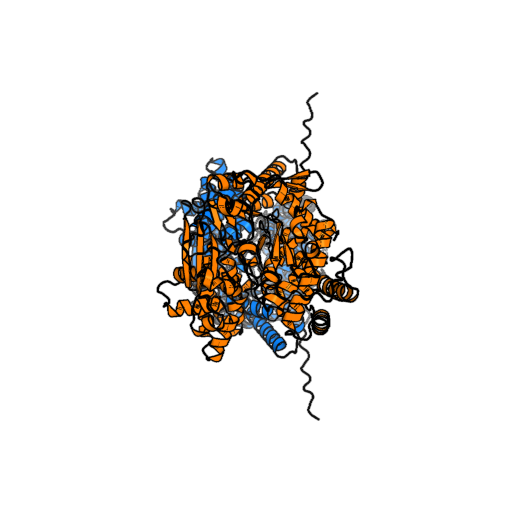 1 89 ? 18.719 9.961 23.141 1 95.62 89 PHE A N 1
ATOM 698 C CA . PHE A 1 89 ? 17.844 9.453 22.094 1 95.62 89 PHE A CA 1
ATOM 699 C C . PHE A 1 89 ? 16.781 10.477 21.734 1 95.62 89 PHE A C 1
ATOM 701 O O . PHE A 1 89 ? 16.484 10.688 20.547 1 95.62 89 PHE A O 1
ATOM 708 N N . CYS A 1 90 ? 16.203 11.109 22.688 1 94.31 90 CYS A N 1
ATOM 709 C CA . CYS A 1 90 ? 15.227 12.164 22.438 1 94.31 90 CYS A CA 1
ATOM 710 C C . CYS A 1 90 ? 15.828 13.289 21.609 1 94.31 90 CYS A C 1
ATOM 712 O O . CYS A 1 90 ? 15.203 13.789 20.688 1 94.31 90 CYS A O 1
ATOM 714 N N . THR A 1 91 ? 17.031 13.633 21.969 1 93.19 91 THR A N 1
ATOM 715 C CA . THR A 1 91 ? 17.703 14.695 21.234 1 93.19 91 THR A CA 1
ATOM 716 C C . THR A 1 91 ? 17.906 14.289 19.766 1 93.19 91 THR A C 1
ATOM 718 O O . THR A 1 91 ? 17.812 15.133 18.875 1 93.19 91 THR A O 1
ATOM 721 N N . LEU A 1 92 ? 18.234 13.031 19.594 1 95.62 92 LEU A N 1
ATOM 722 C CA . LEU A 1 92 ? 18.375 12.523 18.234 1 95.62 92 LEU A CA 1
ATOM 723 C C . LEU A 1 92 ? 17.078 12.672 17.453 1 95.62 92 LEU A C 1
ATOM 725 O O . LEU A 1 92 ? 17.094 13.008 16.266 1 95.62 92 LEU A O 1
ATOM 729 N N . VAL A 1 93 ? 15.969 12.43 18.125 1 96 93 VAL A N 1
ATOM 730 C CA . VAL A 1 93 ? 14.664 12.547 17.484 1 96 93 VAL A CA 1
ATOM 731 C C . VAL A 1 93 ? 14.359 14.023 17.203 1 96 93 VAL A C 1
ATOM 733 O O . VAL A 1 93 ? 13.852 14.367 16.141 1 96 93 VAL A O 1
ATOM 736 N N . TYR A 1 94 ? 14.742 14.875 18.141 1 92.88 94 TYR A N 1
ATOM 737 C CA . TYR A 1 94 ? 14.438 16.297 18.031 1 92.88 94 TYR A CA 1
ATOM 738 C C . TYR A 1 94 ? 15.234 16.938 16.891 1 92.88 94 TYR A C 1
ATOM 740 O O . TYR A 1 94 ? 14.68 17.703 16.094 1 92.88 94 TYR A O 1
ATOM 748 N N . TYR A 1 95 ? 16.531 16.578 16.938 1 93.06 95 TYR A N 1
ATOM 749 C CA . TYR A 1 95 ? 17.469 17.188 15.992 1 93.06 95 TYR A CA 1
ATOM 750 C C . TYR A 1 95 ? 18.344 16.141 15.328 1 93.06 95 TYR A C 1
ATOM 752 O O . TYR A 1 95 ? 19.562 16.125 15.523 1 93.06 95 TYR A O 1
ATOM 760 N N . PRO A 1 96 ? 17.734 15.383 14.469 1 95.62 96 PRO A N 1
ATOM 761 C CA . PRO A 1 96 ? 18.469 14.242 13.914 1 95.62 96 PRO A CA 1
ATOM 762 C C . PRO A 1 96 ? 19.688 14.648 13.109 1 95.62 96 PRO A C 1
ATOM 764 O O . PRO A 1 96 ? 20.766 14.062 13.266 1 95.62 96 PRO A O 1
ATOM 767 N N . LYS A 1 97 ? 19.609 15.688 12.273 1 94.19 97 LYS A N 1
ATOM 768 C CA . LYS A 1 97 ? 20.734 16.109 11.438 1 94.19 97 LYS A CA 1
ATOM 769 C C . LYS A 1 97 ? 21.891 16.609 12.289 1 94.19 97 LYS A C 1
ATOM 771 O O . LYS A 1 97 ? 23.031 16.172 12.117 1 94.19 97 LYS A O 1
ATOM 776 N N . GLU A 1 98 ? 21.578 17.484 13.227 1 92.94 98 GLU A N 1
ATOM 777 C CA . GLU A 1 98 ? 22.594 18.094 14.078 1 92.94 98 GLU A CA 1
ATOM 778 C C . GLU A 1 98 ? 23.234 17.062 15 1 92.94 98 GLU A C 1
ATOM 780 O O . GLU A 1 98 ? 24.453 17.078 15.211 1 92.94 98 GLU A O 1
ATOM 785 N N . LYS A 1 99 ? 22.406 16.188 15.5 1 94.5 99 LYS A N 1
ATOM 786 C CA . LYS A 1 99 ? 22.938 15.18 16.406 1 94.5 99 LYS A CA 1
ATOM 787 C C . LYS A 1 99 ? 23.828 14.188 15.672 1 94.5 99 LYS A C 1
ATOM 789 O O . LYS A 1 99 ? 24.859 13.758 16.203 1 94.5 99 LYS A O 1
ATOM 794 N N . ILE A 1 100 ? 23.453 13.758 14.492 1 95.88 100 ILE A N 1
ATOM 795 C CA . ILE A 1 100 ? 24.266 12.859 13.695 1 95.88 100 ILE A CA 1
ATOM 796 C C . ILE A 1 100 ? 25.609 13.508 13.398 1 95.88 100 ILE A C 1
ATOM 798 O O . ILE A 1 100 ? 26.656 12.852 13.477 1 95.88 100 ILE A O 1
ATOM 802 N N . GLU A 1 101 ? 25.594 14.781 13.031 1 94.69 101 GLU A N 1
ATOM 803 C CA . GLU A 1 101 ? 26.844 15.508 12.789 1 94.69 101 GLU A CA 1
ATOM 804 C C . GLU A 1 101 ? 27.734 15.508 14.023 1 94.69 101 GLU A C 1
ATOM 806 O O . GLU A 1 101 ? 28.953 15.32 13.922 1 94.69 101 GLU A O 1
ATOM 811 N N . GLN A 1 102 ? 27.109 15.75 15.141 1 94.06 102 GLN A N 1
ATOM 812 C CA . GLN A 1 102 ? 27.828 15.773 16.406 1 94.06 102 GLN A CA 1
ATOM 813 C C . GLN A 1 102 ? 28.469 14.414 16.703 1 94.06 102 GLN A C 1
ATOM 815 O O . GLN A 1 102 ? 29.641 14.328 17.078 1 94.06 102 GLN A O 1
ATOM 820 N N . VAL A 1 103 ? 27.672 13.391 16.531 1 94.88 103 VAL A N 1
ATOM 821 C CA . VAL A 1 103 ? 28.141 12.039 16.828 1 94.88 103 VAL A CA 1
ATOM 822 C C . VAL A 1 103 ? 29.219 11.641 15.82 1 94.88 103 VAL A C 1
ATOM 824 O O . VAL A 1 103 ? 30.172 10.938 16.172 1 94.88 103 VAL A O 1
ATOM 827 N N . THR A 1 104 ? 29.047 12.047 14.609 1 95 104 THR A N 1
ATOM 828 C CA . THR A 1 104 ? 30.047 11.781 13.578 1 95 104 THR A CA 1
ATOM 829 C C . THR A 1 104 ? 31.359 12.477 13.906 1 95 104 THR A C 1
ATOM 831 O O . THR A 1 104 ? 32.438 11.883 13.781 1 95 104 THR A O 1
ATOM 834 N N . ALA A 1 105 ? 31.281 13.711 14.273 1 94.31 105 ALA A N 1
ATOM 835 C CA . ALA A 1 105 ? 32.469 14.477 14.648 1 94.31 105 ALA A CA 1
ATOM 836 C C . ALA A 1 105 ? 33.188 13.828 15.828 1 94.31 105 ALA A C 1
ATOM 838 O O . ALA A 1 105 ? 34.406 13.875 15.914 1 94.31 105 ALA A O 1
ATOM 839 N N . ALA A 1 106 ? 32.469 13.234 16.688 1 94.06 106 ALA A N 1
ATOM 840 C CA . ALA A 1 106 ? 33.031 12.57 17.859 1 94.06 106 ALA A CA 1
ATOM 841 C C . ALA A 1 106 ? 33.5 11.156 17.516 1 94.06 106 ALA A C 1
ATOM 843 O O . ALA A 1 106 ? 33.938 10.414 18.406 1 94.06 106 ALA A O 1
ATOM 844 N N . ARG A 1 107 ? 33.312 10.672 16.266 1 94.31 107 ARG A N 1
ATOM 845 C CA . ARG A 1 107 ? 33.719 9.359 15.766 1 94.31 107 ARG A CA 1
ATOM 846 C C . ARG A 1 107 ? 32.938 8.242 16.453 1 94.31 107 ARG A C 1
ATOM 848 O O . ARG A 1 107 ? 33.5 7.184 16.75 1 94.31 107 ARG A O 1
ATOM 855 N N . ARG A 1 108 ? 31.75 8.547 16.781 1 94.31 108 ARG A N 1
ATOM 856 C CA . ARG A 1 108 ? 30.891 7.566 17.422 1 94.31 108 ARG A CA 1
ATOM 857 C C . ARG A 1 108 ? 29.812 7.062 16.469 1 94.31 108 ARG A C 1
ATOM 859 O O . ARG A 1 108 ? 29.047 6.16 16.812 1 94.31 108 ARG A O 1
ATOM 866 N N . ALA A 1 109 ? 29.781 7.633 15.273 1 93.88 109 ALA A N 1
ATOM 867 C CA . ALA A 1 109 ? 28.781 7.234 14.281 1 93.88 109 ALA A CA 1
ATOM 868 C C . ALA A 1 109 ? 29.172 5.926 13.602 1 93.88 109 ALA A C 1
ATOM 870 O O . ALA A 1 109 ? 29.375 5.891 12.391 1 93.88 109 ALA A O 1
ATOM 871 N N . THR A 1 110 ? 29.156 4.84 14.383 1 95.44 110 THR A N 1
ATOM 872 C CA . THR A 1 110 ? 29.531 3.52 13.891 1 95.44 110 THR A CA 1
ATOM 873 C C . THR A 1 110 ? 28.312 2.799 13.305 1 95.44 110 THR A C 1
ATOM 875 O O . THR A 1 110 ? 27.172 3.201 13.547 1 95.44 110 THR A O 1
ATOM 878 N N . PRO A 1 111 ? 28.594 1.81 12.484 1 94.25 111 PRO A N 1
ATOM 879 C CA . PRO A 1 111 ? 27.484 0.994 12 1 94.25 111 PRO A CA 1
ATOM 880 C C . PRO A 1 111 ? 26.609 0.459 13.133 1 94.25 111 PRO A C 1
ATOM 882 O O . PRO A 1 111 ? 25.375 0.414 13 1 94.25 111 PRO A O 1
ATOM 885 N N . ALA A 1 112 ? 27.188 0.134 14.164 1 95.19 112 ALA A N 1
ATOM 886 C CA . ALA A 1 112 ? 26.453 -0.368 15.312 1 95.19 112 ALA A CA 1
ATOM 887 C C . ALA A 1 112 ? 25.562 0.72 15.906 1 95.19 112 ALA A C 1
ATOM 889 O O . ALA A 1 112 ? 24.438 0.449 16.328 1 95.19 112 ALA A O 1
ATOM 890 N N . TRP A 1 113 ? 26.109 1.925 15.977 1 96.44 113 TRP A N 1
ATOM 891 C CA . TRP A 1 113 ? 25.328 3.049 16.484 1 96.44 113 TRP A CA 1
ATOM 892 C C . TRP A 1 113 ? 24.078 3.283 15.648 1 96.44 113 TRP A C 1
ATOM 894 O O . TRP A 1 113 ? 22.984 3.457 16.188 1 96.44 113 TRP A O 1
ATOM 904 N N . TYR A 1 114 ? 24.25 3.25 14.367 1 97 114 TYR A N 1
ATOM 905 C CA . TYR A 1 114 ? 23.141 3.455 13.453 1 97 114 TYR A CA 1
ATOM 906 C C . TYR A 1 114 ? 22.094 2.352 13.609 1 97 114 TYR A C 1
ATOM 908 O O . TYR A 1 114 ? 20.906 2.627 13.711 1 97 114 TYR A O 1
ATOM 916 N N . ARG A 1 115 ? 22.562 1.138 13.633 1 95.75 115 ARG A N 1
ATOM 917 C CA . ARG A 1 115 ? 21.641 0.012 13.758 1 95.75 115 ARG A CA 1
ATOM 918 C C . ARG A 1 115 ? 20.828 0.105 15.047 1 95.75 115 ARG A C 1
ATOM 920 O O . ARG A 1 115 ? 19.609 -0.111 15.047 1 95.75 115 ARG A O 1
ATOM 927 N N . GLU A 1 116 ? 21.469 0.411 16.047 1 95.94 116 GLU A N 1
ATOM 928 C CA . GLU A 1 116 ? 20.828 0.488 17.359 1 95.94 116 GLU A CA 1
ATOM 929 C C . GLU A 1 116 ? 19.781 1.604 17.391 1 95.94 116 GLU A C 1
ATOM 931 O O . GLU A 1 116 ? 18.672 1.409 17.906 1 95.94 116 GLU A O 1
ATOM 936 N N . ASN A 1 117 ? 20.141 2.732 16.938 1 97.5 117 ASN A N 1
ATOM 937 C CA . ASN A 1 117 ? 19.234 3.869 17.016 1 97.5 117 ASN A CA 1
ATOM 938 C C . ASN A 1 117 ? 18.062 3.715 16.031 1 97.5 117 ASN A C 1
ATOM 940 O O . ASN A 1 117 ? 16.938 4.145 16.328 1 97.5 117 ASN A O 1
ATOM 944 N N . ILE A 1 118 ? 18.328 3.105 14.875 1 97.44 118 ILE A N 1
ATOM 945 C CA . ILE A 1 118 ? 17.234 2.832 13.961 1 97.44 118 ILE A CA 1
ATOM 946 C C . ILE A 1 118 ? 16.281 1.82 14.586 1 97.44 118 ILE A C 1
ATOM 948 O O . ILE A 1 118 ? 15.055 1.957 14.469 1 97.44 118 ILE A O 1
ATOM 952 N N . ALA A 1 119 ? 16.828 0.85 15.242 1 96.69 119 ALA A N 1
ATOM 953 C CA . ALA A 1 119 ? 15.992 -0.128 15.93 1 96.69 119 ALA A CA 1
ATOM 954 C C . ALA A 1 119 ? 15.141 0.541 17.016 1 96.69 119 ALA A C 1
ATOM 956 O O . ALA A 1 119 ? 13.969 0.201 17.188 1 96.69 119 ALA A O 1
ATOM 957 N N . ARG A 1 120 ? 15.734 1.469 17.719 1 97.44 120 ARG A N 1
ATOM 958 C CA . ARG A 1 120 ? 15.008 2.211 18.75 1 97.44 120 ARG A CA 1
ATOM 959 C C . ARG A 1 120 ? 13.898 3.057 18.125 1 97.44 120 ARG A C 1
ATOM 961 O O . ARG A 1 120 ? 12.781 3.107 18.641 1 97.44 120 ARG A O 1
ATOM 968 N N . LEU A 1 121 ? 14.25 3.705 17.062 1 98.12 121 LEU A N 1
ATOM 969 C CA . LEU A 1 121 ? 13.273 4.516 16.359 1 98.12 121 LEU A CA 1
ATOM 970 C C . LEU A 1 121 ? 12.125 3.656 15.844 1 98.12 121 LEU A C 1
ATOM 972 O O . LEU A 1 121 ? 10.961 4.074 15.883 1 98.12 121 LEU A O 1
ATOM 976 N N . LEU A 1 122 ? 12.461 2.471 15.359 1 97.06 122 LEU A N 1
ATOM 977 C CA . LEU A 1 122 ? 11.445 1.534 14.883 1 97.06 122 LEU A CA 1
ATOM 978 C C . LEU A 1 122 ? 10.5 1.142 16 1 97.06 122 LEU A C 1
ATOM 980 O O . LEU A 1 122 ? 9.281 1.146 15.828 1 97.06 122 LEU A O 1
ATOM 984 N N . ALA A 1 123 ? 11.055 0.801 17.125 1 96.31 123 ALA A N 1
ATOM 985 C CA . ALA A 1 123 ? 10.234 0.425 18.281 1 96.31 123 ALA A CA 1
ATOM 986 C C . ALA A 1 123 ? 9.312 1.566 18.688 1 96.31 123 ALA A C 1
ATOM 988 O O . ALA A 1 123 ? 8.133 1.349 18.969 1 96.31 123 ALA A O 1
ATOM 989 N N . LEU A 1 124 ? 9.844 2.75 18.75 1 97.19 124 LEU A N 1
ATOM 990 C CA . LEU A 1 124 ? 9.07 3.932 19.109 1 97.19 124 LEU A CA 1
ATOM 991 C C . LEU A 1 124 ? 7.969 4.195 18.094 1 97.19 124 LEU A C 1
ATOM 993 O O . LEU A 1 124 ? 6.816 4.438 18.469 1 97.19 124 LEU A O 1
ATOM 997 N N . ALA A 1 125 ? 8.289 4.164 16.844 1 97 125 ALA A N 1
ATOM 998 C CA . ALA A 1 125 ? 7.332 4.414 15.773 1 97 125 ALA A CA 1
ATOM 999 C C . ALA A 1 125 ? 6.211 3.377 15.789 1 97 125 ALA A C 1
ATOM 1001 O O . ALA A 1 125 ? 5.047 3.707 15.555 1 97 125 ALA A O 1
ATOM 1002 N N . LYS A 1 126 ? 6.555 2.119 16.016 1 94.88 126 LYS A N 1
ATOM 1003 C CA . LYS A 1 126 ? 5.543 1.068 16.094 1 94.88 126 LYS A CA 1
ATOM 1004 C C . LYS A 1 126 ? 4.52 1.369 17.188 1 94.88 126 LYS A C 1
ATOM 1006 O O . LYS A 1 126 ? 3.312 1.375 16.938 1 94.88 126 LYS A O 1
ATOM 1011 N N . LEU A 1 127 ? 5 1.663 18.312 1 94.81 127 LEU A N 1
ATOM 1012 C CA . LEU A 1 127 ? 4.102 1.96 19.438 1 94.81 127 LEU A CA 1
ATOM 1013 C C . LEU A 1 127 ? 3.195 3.141 19.094 1 94.81 127 LEU A C 1
ATOM 1015 O O . LEU A 1 127 ? 1.982 3.076 19.312 1 94.81 127 LEU A O 1
ATOM 1019 N N . MET A 1 128 ? 3.777 4.16 18.594 1 94.81 128 MET A N 1
ATOM 1020 C CA . MET A 1 128 ? 3.033 5.387 18.344 1 94.81 128 MET A CA 1
ATOM 1021 C C . MET A 1 128 ? 2.064 5.203 17.172 1 94.81 128 MET A C 1
ATOM 1023 O O . MET A 1 128 ? 1.088 5.945 17.047 1 94.81 128 MET A O 1
ATOM 1027 N N . SER A 1 129 ? 2.287 4.23 16.312 1 94.38 129 SER A N 1
ATOM 1028 C CA . SER A 1 129 ? 1.457 4.004 15.133 1 94.38 129 SER A CA 1
ATOM 1029 C C . SER A 1 129 ? 0.169 3.273 15.492 1 94.38 129 SER A C 1
ATOM 1031 O O . SER A 1 129 ? -0.776 3.24 14.703 1 94.38 129 SER A O 1
ATOM 1033 N N . TYR A 1 130 ? 0.048 2.703 16.688 1 91.69 130 TYR A N 1
ATOM 1034 C CA . TYR A 1 130 ? -1.087 1.871 17.078 1 91.69 130 TYR A CA 1
ATOM 1035 C C . TYR A 1 130 ? -2.365 2.697 17.156 1 91.69 130 TYR A C 1
ATOM 1037 O O . TYR A 1 130 ? -3.469 2.146 17.141 1 91.69 130 TYR A O 1
ATOM 1045 N N . LYS A 1 131 ? -2.273 4.02 17.172 1 90.12 131 LYS A N 1
ATOM 1046 C CA . LYS A 1 131 ? -3.449 4.879 17.266 1 90.12 131 LYS A CA 1
ATOM 1047 C C . LYS A 1 131 ? -4.035 5.168 15.891 1 90.12 131 LYS A C 1
ATOM 1049 O O . LYS A 1 131 ? -5.109 5.766 15.773 1 90.12 131 LYS A O 1
ATOM 1054 N N . TYR A 1 132 ? -3.373 4.676 14.898 1 92.12 132 TYR A N 1
ATOM 1055 C CA . TYR A 1 132 ? -3.797 4.949 13.531 1 92.12 132 TYR A CA 1
ATOM 1056 C C . TYR A 1 132 ? -4.051 3.656 12.766 1 92.12 132 TYR A C 1
ATOM 1058 O O . TYR A 1 132 ? -3.469 2.617 13.086 1 92.12 132 TYR A O 1
ATOM 1066 N N . PRO A 1 133 ? -4.984 3.766 11.781 1 92 133 PRO A N 1
ATOM 1067 C CA . PRO A 1 133 ? -5.062 2.639 10.844 1 92 133 PRO A CA 1
ATOM 1068 C C . PRO A 1 133 ? -3.762 2.42 10.078 1 92 133 PRO A C 1
ATOM 1070 O O . PRO A 1 133 ? -3.098 3.387 9.695 1 92 133 PRO A O 1
ATOM 1073 N N . ALA A 1 134 ? -3.428 1.211 9.836 1 90 134 ALA A N 1
ATOM 1074 C CA . ALA A 1 134 ? -2.193 0.877 9.133 1 90 134 ALA A CA 1
ATOM 1075 C C . ALA A 1 134 ? -2.162 1.521 7.746 1 90 134 ALA A C 1
ATOM 1077 O O . ALA A 1 134 ? -1.098 1.913 7.262 1 90 134 ALA A O 1
ATOM 1078 N N . SER A 1 135 ? -3.232 1.666 7.145 1 89.69 135 SER A N 1
ATOM 1079 C CA . SER A 1 135 ? -3.326 2.174 5.777 1 89.69 135 SER A CA 1
ATOM 1080 C C . SER A 1 135 ? -2.98 3.658 5.719 1 89.69 135 SER A C 1
ATOM 1082 O O . SER A 1 135 ? -2.711 4.195 4.641 1 89.69 135 SER A O 1
ATOM 1084 N N . ARG A 1 136 ? -2.951 4.309 6.797 1 90.75 136 ARG A N 1
ATOM 1085 C CA . ARG A 1 136 ? -2.66 5.738 6.832 1 90.75 136 ARG A CA 1
ATOM 1086 C C . ARG A 1 136 ? -1.171 5.992 7.039 1 90.75 136 ARG A C 1
ATOM 1088 O O . ARG A 1 136 ? -0.687 7.102 6.812 1 90.75 136 ARG A O 1
ATOM 1095 N N . LEU A 1 137 ? -0.424 5.012 7.461 1 92.75 137 LEU A N 1
ATOM 1096 C CA . LEU A 1 137 ? 0.953 5.18 7.91 1 92.75 137 LEU A CA 1
ATOM 1097 C C . LEU A 1 137 ? 1.855 5.594 6.754 1 92.75 137 LEU A C 1
ATOM 1099 O O . LEU A 1 137 ? 2.684 6.496 6.895 1 92.75 137 LEU A O 1
ATOM 1103 N N . PRO A 1 138 ? 1.671 5.016 5.551 1 92.75 138 PRO A N 1
ATOM 1104 C CA . PRO A 1 138 ? 2.58 5.375 4.461 1 92.75 138 PRO A CA 1
ATOM 1105 C C . PRO A 1 138 ? 2.549 6.867 4.129 1 92.75 138 PRO A C 1
ATOM 1107 O O . PRO A 1 138 ? 3.59 7.461 3.844 1 92.75 138 PRO A O 1
ATOM 1110 N N . ALA A 1 139 ? 1.475 7.5 4.273 1 91.25 139 ALA A N 1
ATOM 1111 C CA . ALA A 1 139 ? 1.325 8.914 3.939 1 91.25 139 ALA A CA 1
ATOM 1112 C C . ALA A 1 139 ? 2.055 9.797 4.949 1 91.25 139 ALA A C 1
ATOM 1114 O O . ALA A 1 139 ? 2.34 10.961 4.668 1 91.25 139 ALA A O 1
ATOM 1115 N N . MET A 1 140 ? 2.365 9.281 6.086 1 93.62 140 MET A N 1
ATOM 1116 C CA . MET A 1 140 ? 3.029 10.039 7.141 1 93.62 140 MET A CA 1
ATOM 1117 C C . MET A 1 140 ? 4.547 9.914 7.027 1 93.62 140 MET A C 1
ATOM 1119 O O . MET A 1 140 ? 5.281 10.609 7.73 1 93.62 140 MET A O 1
ATOM 1123 N N . ILE A 1 141 ? 4.992 9.023 6.188 1 94.69 141 ILE A N 1
ATOM 1124 C CA . ILE A 1 141 ? 6.418 8.758 6.023 1 94.69 141 ILE A CA 1
ATOM 1125 C C . ILE A 1 141 ? 6.961 9.547 4.84 1 94.69 141 ILE A C 1
ATOM 1127 O O . ILE A 1 141 ? 6.352 9.57 3.768 1 94.69 141 ILE A O 1
ATOM 1131 N N . PRO A 1 142 ? 8.117 10.227 5.082 1 91.5 142 PRO A N 1
ATOM 1132 C CA . PRO A 1 142 ? 8.727 10.883 3.93 1 91.5 142 PRO A CA 1
ATOM 1133 C C . PRO A 1 142 ? 8.945 9.938 2.752 1 91.5 142 PRO A C 1
ATOM 1135 O O . PRO A 1 142 ? 9.234 8.75 2.953 1 91.5 142 PRO A O 1
ATOM 1138 N N . GLU A 1 143 ? 8.914 10.336 1.55 1 87.94 143 GLU A N 1
ATOM 1139 C CA . GLU A 1 143 ? 8.852 9.539 0.331 1 87.94 143 GLU A CA 1
ATOM 1140 C C . GLU A 1 143 ? 10.164 8.789 0.093 1 87.94 143 GLU A C 1
ATOM 1142 O O . GLU A 1 143 ? 10.156 7.668 -0.42 1 87.94 143 GLU A O 1
ATOM 1147 N N . ARG A 1 144 ? 11.25 9.422 0.446 1 85.19 144 ARG A N 1
ATOM 1148 C CA . ARG A 1 144 ? 12.586 8.938 0.099 1 85.19 144 ARG A CA 1
ATOM 1149 C C . ARG A 1 144 ? 12.742 7.465 0.459 1 85.19 144 ARG A C 1
ATOM 1151 O O . ARG A 1 144 ? 13.102 6.648 -0.391 1 85.19 144 ARG A O 1
ATOM 1158 N N . LEU A 1 145 ? 12.539 7.082 1.705 1 87.19 145 LEU A N 1
ATOM 1159 C CA . LEU A 1 145 ? 12.75 5.703 2.133 1 87.19 145 LEU A CA 1
ATOM 1160 C C . LEU A 1 145 ? 11.469 5.102 2.699 1 87.19 145 LEU A C 1
ATOM 1162 O O . LEU A 1 145 ? 11.523 4.234 3.574 1 87.19 145 LEU A O 1
ATOM 1166 N N . ARG A 1 146 ? 10.328 5.477 2.139 1 92.56 146 ARG A N 1
ATOM 1167 C CA . ARG A 1 146 ? 9 5.141 2.637 1 92.56 146 ARG A CA 1
ATOM 1168 C C . ARG A 1 146 ? 8.758 3.637 2.572 1 92.56 146 ARG A C 1
ATOM 1170 O O . ARG A 1 146 ? 8.328 3.029 3.555 1 92.56 146 ARG A O 1
ATOM 1177 N N . SER A 1 147 ? 9.102 3.059 1.444 1 91.31 147 SER A N 1
ATOM 1178 C CA . SER A 1 147 ? 8.773 1.653 1.233 1 91.31 147 SER A CA 1
ATOM 1179 C C . SER A 1 147 ? 9.484 0.76 2.242 1 91.31 147 SER A C 1
ATOM 1181 O O . SER A 1 147 ? 8.898 -0.188 2.766 1 91.31 147 SER A O 1
ATOM 1183 N N . VAL A 1 148 ? 10.703 1.026 2.555 1 94.06 148 VAL A N 1
ATOM 1184 C CA . VAL A 1 148 ? 11.477 0.213 3.488 1 94.06 148 VAL A CA 1
ATOM 1185 C C . VAL A 1 148 ? 10.961 0.427 4.91 1 94.06 148 VAL A C 1
ATOM 1187 O O . VAL A 1 148 ? 10.867 -0.521 5.691 1 94.06 148 VAL A O 1
ATOM 1190 N N . ILE A 1 149 ? 10.602 1.655 5.207 1 95.12 149 ILE A N 1
ATOM 1191 C CA . ILE A 1 149 ? 10.102 1.961 6.539 1 95.12 149 ILE A CA 1
ATOM 1192 C C . ILE A 1 149 ? 8.766 1.248 6.762 1 95.12 149 ILE A C 1
ATOM 1194 O O . ILE A 1 149 ? 8.539 0.67 7.828 1 95.12 149 ILE A O 1
ATOM 1198 N N . VAL A 1 150 ? 7.953 1.261 5.754 1 93.56 150 VAL A N 1
ATOM 1199 C CA . VAL A 1 150 ? 6.684 0.546 5.84 1 93.56 150 VAL A CA 1
ATOM 1200 C C . VAL A 1 150 ? 6.941 -0.941 6.066 1 93.56 150 VAL A C 1
ATOM 1202 O O . VAL A 1 150 ? 6.277 -1.575 6.887 1 93.56 150 VAL A O 1
ATOM 1205 N N . GLU A 1 151 ? 7.902 -1.474 5.355 1 93.88 151 GLU A N 1
ATOM 1206 C CA . GLU A 1 151 ? 8.273 -2.877 5.516 1 93.88 151 GLU A CA 1
ATOM 1207 C C . GLU A 1 151 ? 8.734 -3.168 6.938 1 93.88 151 GLU A C 1
ATOM 1209 O O . GLU A 1 151 ? 8.32 -4.16 7.539 1 93.88 151 GLU A O 1
ATOM 1214 N N . LEU A 1 152 ? 9.555 -2.342 7.449 1 95.31 152 LEU A N 1
ATOM 1215 C CA . LEU A 1 152 ? 10.086 -2.514 8.797 1 95.31 152 LEU A CA 1
ATOM 1216 C C . LEU A 1 152 ? 8.961 -2.463 9.836 1 95.31 152 LEU A C 1
ATOM 1218 O O . LEU A 1 152 ? 8.938 -3.268 10.766 1 95.31 152 LEU A O 1
ATOM 1222 N N . LEU A 1 153 ? 8.031 -1.543 9.617 1 94.38 153 LEU A N 1
ATOM 1223 C CA . LEU A 1 153 ? 6.91 -1.405 10.539 1 94.38 153 LEU A CA 1
ATOM 1224 C C . LEU A 1 153 ? 6.039 -2.658 10.539 1 94.38 153 LEU A C 1
ATOM 1226 O O . LEU A 1 153 ? 5.395 -2.977 11.539 1 94.38 153 LEU A O 1
ATOM 1230 N N . GLY A 1 154 ? 6.074 -3.33 9.438 1 91.75 154 GLY A N 1
ATOM 1231 C CA . GLY A 1 154 ? 5.238 -4.508 9.281 1 91.75 154 GLY A CA 1
ATOM 1232 C C . GLY A 1 154 ? 5.883 -5.773 9.812 1 91.75 154 GLY A C 1
ATOM 1233 O O . GLY A 1 154 ? 5.227 -6.809 9.93 1 91.75 154 GLY A O 1
ATOM 1234 N N . THR A 1 155 ? 7.141 -5.773 10.227 1 92.94 155 THR A N 1
ATOM 1235 C CA . THR A 1 155 ? 7.84 -6.965 10.703 1 92.94 155 THR A CA 1
ATOM 1236 C C . THR A 1 155 ? 7.305 -7.391 12.07 1 92.94 155 THR A C 1
ATOM 1238 O O . THR A 1 155 ? 6.816 -6.559 12.836 1 92.94 155 THR A O 1
ATOM 1241 N N . ARG A 1 156 ? 7.402 -8.688 12.336 1 91 156 ARG A N 1
ATOM 1242 C CA . ARG A 1 156 ? 6.953 -9.273 13.594 1 91 156 ARG A CA 1
ATOM 1243 C C . ARG A 1 156 ? 8.031 -10.156 14.203 1 91 156 ARG A C 1
ATOM 1245 O O . ARG A 1 156 ? 7.844 -11.367 14.344 1 91 156 ARG A O 1
ATOM 1252 N N . PRO A 1 157 ? 9.062 -9.562 14.688 1 91.62 157 PRO A N 1
ATOM 1253 C CA . PRO A 1 157 ? 10.188 -10.359 15.195 1 91.62 157 PRO A CA 1
ATOM 1254 C C . PRO A 1 157 ? 9.812 -11.195 16.422 1 91.62 157 PRO A C 1
ATOM 1256 O O . PRO A 1 157 ? 10.406 -12.25 16.656 1 91.62 157 PRO A O 1
ATOM 1259 N N . GLU A 1 158 ? 8.82 -10.789 17.172 1 88.81 158 GLU A N 1
ATOM 1260 C CA . GLU A 1 158 ? 8.43 -11.492 18.375 1 88.81 158 GLU A CA 1
ATOM 1261 C C . GLU A 1 158 ? 7.582 -12.719 18.062 1 88.81 158 GLU A C 1
ATOM 1263 O O . GLU A 1 158 ? 7.52 -13.664 18.844 1 88.81 158 GLU A O 1
ATOM 1268 N N . ALA A 1 159 ? 7.023 -12.734 16.922 1 86.19 159 ALA A N 1
ATOM 1269 C CA . ALA A 1 159 ? 6.055 -13.773 16.578 1 86.19 159 ALA A CA 1
ATOM 1270 C C . ALA A 1 159 ? 6.723 -14.922 15.828 1 86.19 159 ALA A C 1
ATOM 1272 O O . ALA A 1 159 ? 6.238 -16.062 15.867 1 86.19 159 ALA A O 1
ATOM 1273 N N . ASP A 1 160 ? 7.875 -14.617 15.148 1 90.12 160 ASP A N 1
ATOM 1274 C CA . ASP A 1 160 ? 8.438 -15.617 14.242 1 90.12 160 ASP A CA 1
ATOM 1275 C C . ASP A 1 160 ? 9.938 -15.398 14.062 1 90.12 160 ASP A C 1
ATOM 1277 O O . ASP A 1 160 ? 10.398 -14.258 13.914 1 90.12 160 ASP A O 1
ATOM 1281 N N . ALA A 1 161 ? 10.688 -16.453 14.047 1 90.19 161 ALA A N 1
ATOM 1282 C CA . ALA A 1 161 ? 12.141 -16.391 13.93 1 90.19 161 ALA A CA 1
ATOM 1283 C C . ALA A 1 161 ? 12.562 -15.867 12.562 1 90.19 161 ALA A C 1
ATOM 1285 O O . ALA A 1 161 ? 13.562 -15.156 12.438 1 90.19 161 ALA A O 1
ATOM 1286 N N . ALA A 1 162 ? 11.883 -16.281 11.555 1 90.12 162 ALA A N 1
ATOM 1287 C CA . ALA A 1 162 ? 12.188 -15.789 10.211 1 90.12 162 ALA A CA 1
ATOM 1288 C C . ALA A 1 162 ? 11.969 -14.273 10.117 1 90.12 162 ALA A C 1
ATOM 1290 O O . ALA A 1 162 ? 12.742 -13.578 9.453 1 90.12 162 ALA A O 1
ATOM 1291 N N . GLN A 1 163 ? 10.93 -13.812 10.828 1 93.25 163 GLN A N 1
ATOM 1292 C CA . GLN A 1 163 ? 10.656 -12.383 10.836 1 93.25 163 GLN A CA 1
ATOM 1293 C C . GLN A 1 163 ? 11.742 -11.625 11.602 1 93.25 163 GLN A C 1
ATOM 1295 O O . GLN A 1 163 ? 12.078 -10.492 11.25 1 93.25 163 GLN A O 1
ATOM 1300 N N . LEU A 1 164 ? 12.25 -12.258 12.648 1 95.19 164 LEU A N 1
ATOM 1301 C CA . LEU A 1 164 ? 13.375 -11.656 13.359 1 95.19 164 LEU A CA 1
ATOM 1302 C C . LEU A 1 164 ? 14.586 -11.531 12.453 1 95.19 164 LEU A C 1
ATOM 1304 O O . LEU A 1 164 ? 15.203 -10.461 12.383 1 95.19 164 LEU A O 1
ATOM 1308 N N . ALA A 1 165 ? 14.93 -12.602 11.75 1 94.69 165 ALA A N 1
ATOM 1309 C CA . ALA A 1 165 ? 16.047 -12.586 10.812 1 94.69 165 ALA A CA 1
ATOM 1310 C C . ALA A 1 165 ? 15.828 -11.562 9.703 1 94.69 165 ALA A C 1
ATOM 1312 O O . ALA A 1 165 ? 16.766 -10.867 9.289 1 94.69 165 ALA A O 1
ATOM 1313 N N . TYR A 1 166 ? 14.656 -11.531 9.273 1 95.25 166 TYR A N 1
ATOM 1314 C CA . TYR A 1 166 ? 14.281 -10.594 8.219 1 95.25 166 TYR A CA 1
ATOM 1315 C C . TYR A 1 166 ? 14.492 -9.156 8.664 1 95.25 166 TYR A C 1
ATOM 1317 O O . TYR A 1 166 ? 15.141 -8.367 7.957 1 95.25 166 TYR A O 1
ATOM 1325 N N . GLN A 1 167 ? 13.984 -8.82 9.781 1 95.62 167 GLN A N 1
ATOM 1326 C CA . GLN A 1 167 ? 14.141 -7.469 10.32 1 95.62 167 GLN A CA 1
ATOM 1327 C C . GLN A 1 167 ? 15.609 -7.121 10.508 1 95.62 167 GLN A C 1
ATOM 1329 O O . GLN A 1 167 ? 16.047 -6.02 10.156 1 95.62 167 GLN A O 1
ATOM 1334 N N . GLN A 1 168 ? 16.359 -8.016 11.055 1 95.5 168 GLN A N 1
ATOM 1335 C CA . GLN A 1 168 ? 17.781 -7.797 11.297 1 95.5 168 GLN A CA 1
ATOM 1336 C C . GLN A 1 168 ? 18.531 -7.566 9.992 1 95.5 168 GLN A C 1
ATOM 1338 O O . GLN A 1 168 ? 19.406 -6.715 9.922 1 95.5 168 GLN A O 1
ATOM 1343 N N . ARG A 1 169 ? 18.172 -8.312 9.031 1 95.25 169 ARG A N 1
ATOM 1344 C CA . ARG A 1 169 ? 18.828 -8.156 7.734 1 95.25 169 ARG A CA 1
ATOM 1345 C C . ARG A 1 169 ? 18.484 -6.812 7.105 1 95.25 169 ARG A C 1
ATOM 1347 O O . ARG A 1 169 ? 19.344 -6.168 6.496 1 95.25 169 ARG A O 1
ATOM 1354 N N . LEU A 1 170 ? 17.266 -6.406 7.234 1 94.81 170 LEU A N 1
ATOM 1355 C CA . LEU A 1 170 ? 16.875 -5.09 6.738 1 94.81 170 LEU A CA 1
ATOM 1356 C C . LEU A 1 170 ? 17.688 -3.992 7.414 1 94.81 170 LEU A C 1
ATOM 1358 O O . LEU A 1 170 ? 18.25 -3.127 6.734 1 94.81 170 LEU A O 1
ATOM 1362 N N . LEU A 1 171 ? 17.797 -4.094 8.727 1 95.38 171 LEU A N 1
ATOM 1363 C CA . LEU A 1 171 ? 18.531 -3.094 9.484 1 95.38 171 LEU A CA 1
ATOM 1364 C C . LEU A 1 171 ? 20 -3.09 9.094 1 95.38 171 LEU A C 1
ATOM 1366 O O . LEU A 1 171 ? 20.594 -2.025 8.898 1 95.38 171 LEU A O 1
ATOM 1370 N N . ALA A 1 172 ? 20.547 -4.219 8.93 1 95 172 ALA A N 1
ATOM 1371 C CA . ALA A 1 172 ? 21.938 -4.332 8.531 1 95 172 ALA A CA 1
ATOM 1372 C C . ALA A 1 172 ? 22.172 -3.762 7.129 1 95 172 ALA A C 1
ATOM 1374 O O . ALA A 1 172 ? 23.188 -3.109 6.871 1 95 172 ALA A O 1
ATOM 1375 N N . SER A 1 173 ? 21.266 -4.035 6.309 1 93.88 173 SER A N 1
ATOM 1376 C CA . SER A 1 173 ? 21.375 -3.59 4.926 1 93.88 173 SER A CA 1
ATOM 1377 C C . SER A 1 173 ? 21.297 -2.07 4.824 1 93.88 173 SER A C 1
ATOM 1379 O O . SER A 1 173 ? 21.922 -1.464 3.959 1 93.88 173 SER A O 1
ATOM 1381 N N . ILE A 1 174 ? 20.547 -1.448 5.672 1 94.25 174 ILE A N 1
ATOM 1382 C CA . ILE A 1 174 ? 20.422 0.006 5.707 1 94.25 174 ILE A CA 1
ATOM 1383 C C . ILE A 1 174 ? 21.797 0.623 5.977 1 94.25 174 ILE A C 1
ATOM 1385 O O . ILE A 1 174 ? 22.203 1.564 5.293 1 94.25 174 ILE A O 1
ATOM 1389 N N . VAL A 1 175 ? 22.453 0.066 6.91 1 93.19 175 VAL A N 1
ATOM 1390 C CA . VAL A 1 175 ? 23.766 0.576 7.324 1 93.19 175 VAL A CA 1
ATOM 1391 C C . VAL A 1 175 ? 24.797 0.273 6.242 1 93.19 175 VAL A C 1
ATOM 1393 O O . VAL A 1 175 ? 25.656 1.108 5.945 1 93.19 175 VAL A O 1
ATOM 1396 N N . GLN A 1 176 ? 24.703 -0.869 5.641 1 89.19 176 GLN A N 1
ATOM 1397 C CA . GLN A 1 176 ? 25.641 -1.273 4.594 1 89.19 176 GLN A CA 1
ATOM 1398 C C . GLN A 1 176 ? 25.516 -0.383 3.363 1 89.19 176 GLN A C 1
ATOM 1400 O O . GLN A 1 176 ? 26.5 -0.123 2.67 1 89.19 176 GLN A O 1
ATOM 1405 N N . ALA A 1 177 ? 24.375 0.051 3.156 1 87.88 177 ALA A N 1
ATOM 1406 C CA . ALA A 1 177 ? 24.125 0.917 2.006 1 87.88 177 ALA A CA 1
ATOM 1407 C C . ALA A 1 177 ? 24.453 2.371 2.334 1 87.88 177 ALA A C 1
ATOM 1409 O O . ALA A 1 177 ? 24.188 3.271 1.537 1 87.88 177 ALA A O 1
ATOM 1410 N N . ASP A 1 178 ? 24.953 2.645 3.514 1 88.25 178 ASP A N 1
ATOM 1411 C CA . ASP A 1 178 ? 25.328 3.977 3.988 1 88.25 178 ASP A CA 1
ATOM 1412 C C . ASP A 1 178 ? 24.109 4.906 3.996 1 88.25 178 ASP A C 1
ATOM 1414 O O . ASP A 1 178 ? 24.219 6.07 3.607 1 88.25 178 ASP A O 1
ATOM 1418 N N . ALA A 1 179 ? 22.984 4.336 4.312 1 91.75 179 ALA A N 1
ATOM 1419 C CA . ALA A 1 179 ? 21.75 5.113 4.332 1 91.75 179 ALA A CA 1
ATOM 1420 C C . ALA A 1 179 ? 21.281 5.379 5.762 1 91.75 179 ALA A C 1
ATOM 1422 O O . ALA A 1 179 ? 20.172 5.863 5.98 1 91.75 179 ALA A O 1
ATOM 1423 N N . GLY A 1 180 ? 22.094 5.082 6.727 1 94.81 180 GLY A N 1
ATOM 1424 C CA . GLY A 1 180 ? 21.719 5.18 8.125 1 94.81 180 GLY A CA 1
ATOM 1425 C C . GLY A 1 180 ? 21.25 6.566 8.523 1 94.81 180 GLY A C 1
ATOM 1426 O O . GLY A 1 180 ? 20.203 6.707 9.172 1 94.81 180 GLY A O 1
ATOM 1427 N N . ALA A 1 181 ? 21.969 7.559 8.156 1 95.38 181 ALA A N 1
ATOM 1428 C CA . ALA A 1 181 ? 21.641 8.938 8.516 1 95.38 181 ALA A CA 1
ATOM 1429 C C . ALA A 1 181 ? 20.281 9.336 7.941 1 95.38 181 ALA A C 1
ATOM 1431 O O . ALA A 1 181 ? 19.453 9.914 8.648 1 95.38 181 ALA A O 1
ATOM 1432 N N . ALA A 1 182 ? 20.094 8.984 6.695 1 94.06 182 ALA A N 1
ATOM 1433 C CA . ALA A 1 182 ? 18.828 9.32 6.023 1 94.06 182 ALA A CA 1
ATOM 1434 C C . ALA A 1 182 ? 17.656 8.633 6.695 1 94.06 182 ALA A C 1
ATOM 1436 O O . ALA A 1 182 ? 16.578 9.227 6.84 1 94.06 182 ALA A O 1
ATOM 1437 N N . PHE A 1 183 ? 17.844 7.43 7.129 1 95.5 183 PHE A N 1
ATOM 1438 C CA . PHE A 1 183 ? 16.766 6.684 7.785 1 95.5 183 PHE A CA 1
ATOM 1439 C C . PHE A 1 183 ? 16.438 7.289 9.148 1 95.5 183 PHE A C 1
ATOM 1441 O O . PHE A 1 183 ? 15.273 7.375 9.531 1 95.5 183 PHE A O 1
ATOM 1448 N N . ILE A 1 184 ? 17.438 7.66 9.828 1 97.38 184 ILE A N 1
ATOM 1449 C CA . ILE A 1 184 ? 17.188 8.281 11.125 1 97.38 184 ILE A CA 1
ATOM 1450 C C . ILE A 1 184 ? 16.391 9.562 10.953 1 97.38 184 ILE A C 1
ATOM 1452 O O . ILE A 1 184 ? 15.422 9.805 11.688 1 97.38 184 ILE A O 1
ATOM 1456 N N . GLU A 1 185 ? 16.734 10.328 9.977 1 96.56 185 GLU A N 1
ATOM 1457 C CA . GLU A 1 185 ? 16.016 11.562 9.695 1 96.56 185 GLU A CA 1
ATOM 1458 C C . GLU A 1 185 ? 14.555 11.281 9.359 1 96.56 185 GLU A C 1
ATOM 1460 O O . GLU A 1 185 ? 13.648 11.945 9.875 1 96.56 185 GLU A O 1
ATOM 1465 N N . ASP A 1 186 ? 14.297 10.312 8.531 1 95.69 186 ASP A N 1
ATOM 1466 C CA . ASP A 1 186 ? 12.945 10 8.086 1 95.69 186 ASP A CA 1
ATOM 1467 C C . ASP A 1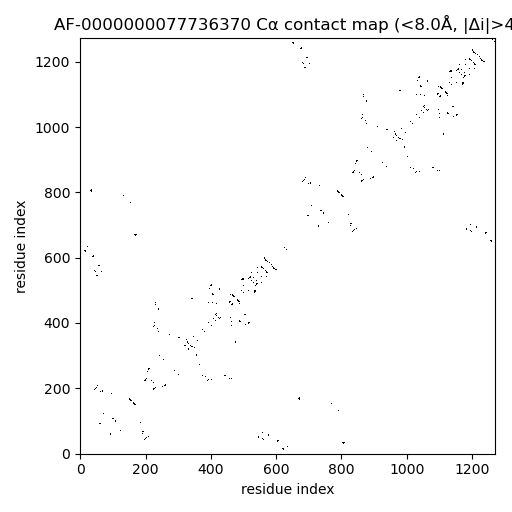 186 ? 12.117 9.414 9.227 1 95.69 186 ASP A C 1
ATOM 1469 O O . ASP A 1 186 ? 10.93 9.711 9.359 1 95.69 186 ASP A O 1
ATOM 1473 N N . PHE A 1 187 ? 12.727 8.586 10.008 1 96.81 187 PHE A N 1
ATOM 1474 C CA . PHE A 1 187 ? 12.031 8.031 11.164 1 96.81 187 PHE A CA 1
ATOM 1475 C C . PHE A 1 187 ? 11.672 9.125 12.156 1 96.81 187 PHE A C 1
ATOM 1477 O O . PHE A 1 187 ? 10.594 9.109 12.75 1 96.81 187 PHE A O 1
ATOM 1484 N N . ALA A 1 188 ? 12.656 9.945 12.359 1 96.38 188 ALA A N 1
ATOM 1485 C CA . ALA A 1 188 ? 12.383 11.047 13.273 1 96.38 188 ALA A CA 1
ATOM 1486 C C . ALA A 1 188 ? 11.203 11.883 12.797 1 96.38 188 ALA A C 1
ATOM 1488 O O . ALA A 1 188 ? 10.344 12.266 13.594 1 96.38 188 ALA A O 1
ATOM 1489 N N . ALA A 1 189 ? 11.18 12.172 11.547 1 95 189 ALA A N 1
ATOM 1490 C CA . ALA A 1 189 ? 10.055 12.906 10.977 1 95 189 ALA A CA 1
ATOM 1491 C C . ALA A 1 189 ? 8.742 12.156 11.188 1 95 189 ALA A C 1
ATOM 1493 O O . ALA A 1 189 ? 7.723 12.758 11.539 1 95 189 ALA A O 1
ATOM 1494 N N . LEU A 1 190 ? 8.75 10.859 10.961 1 95.88 190 LEU A N 1
ATOM 1495 C CA . LEU A 1 190 ? 7.57 10.031 11.172 1 95.88 190 LEU A CA 1
ATOM 1496 C C . LEU A 1 190 ? 7.105 10.102 12.625 1 95.88 190 LEU A C 1
ATOM 1498 O O . LEU A 1 190 ? 5.918 10.297 12.891 1 95.88 190 LEU A O 1
ATOM 1502 N N . VAL A 1 191 ? 8.031 9.969 13.531 1 96.75 191 VAL A N 1
ATOM 1503 C CA . VAL A 1 191 ? 7.719 9.977 14.953 1 96.75 191 VAL A CA 1
ATOM 1504 C C . VAL A 1 191 ? 7.051 11.297 15.328 1 96.75 191 VAL A C 1
ATOM 1506 O O . VAL A 1 191 ? 6.055 11.312 16.047 1 96.75 191 VAL A O 1
ATOM 1509 N N . LYS A 1 192 ? 7.574 12.344 14.828 1 94.94 192 LYS A N 1
ATOM 1510 C CA . LYS A 1 192 ? 7.012 13.664 15.117 1 94.94 192 LYS A CA 1
ATOM 1511 C C . LYS A 1 192 ? 5.605 13.805 14.539 1 94.94 192 LYS A C 1
ATOM 1513 O O . LYS A 1 192 ? 4.719 14.367 15.188 1 94.94 192 LYS A O 1
ATOM 1518 N N . ARG A 1 193 ? 5.402 13.258 13.383 1 93.75 193 ARG A N 1
ATOM 1519 C CA . ARG A 1 193 ? 4.09 13.32 12.75 1 93.75 193 ARG A CA 1
ATOM 1520 C C . ARG A 1 193 ? 3.084 12.445 13.484 1 93.75 193 ARG A C 1
ATOM 1522 O O . ARG A 1 193 ? 1.896 12.766 13.539 1 93.75 193 ARG A O 1
ATOM 1529 N N . LEU A 1 194 ? 3.578 11.367 13.977 1 95.12 194 LEU A N 1
ATOM 1530 C CA . LEU A 1 194 ? 2.713 10.477 14.742 1 95.12 194 LEU A CA 1
ATOM 1531 C C . LEU A 1 194 ? 2.346 11.094 16.094 1 95.12 194 LEU A C 1
ATOM 1533 O O . LEU A 1 194 ? 1.288 10.797 16.641 1 95.12 194 LEU A O 1
ATOM 1537 N N . ALA A 1 195 ? 3.15 11.953 16.578 1 94.38 195 ALA A N 1
ATOM 1538 C CA . ALA A 1 195 ? 2.979 12.539 17.906 1 94.38 195 ALA A CA 1
ATOM 1539 C C . ALA A 1 195 ? 1.904 13.625 17.891 1 94.38 195 ALA A C 1
ATOM 1541 O O . ALA A 1 195 ? 1.139 13.758 18.859 1 94.38 195 ALA A O 1
ATOM 1542 N N . VAL A 1 196 ? 1.852 14.398 16.828 1 94.19 196 VAL A N 1
ATOM 1543 C CA . VAL A 1 196 ? 0.902 15.5 16.75 1 94.19 196 VAL A CA 1
ATOM 1544 C C . VAL A 1 196 ? 0.086 15.383 15.461 1 94.19 196 VAL A C 1
ATOM 1546 O O . VAL A 1 196 ? 0.635 15.461 14.359 1 94.19 196 VAL A O 1
ATOM 1549 N N . SER A 1 197 ? -1.221 15.266 15.641 1 92.25 197 SER A N 1
ATOM 1550 C CA . SER A 1 197 ? -2.094 15.078 14.492 1 92.25 197 SER A CA 1
ATOM 1551 C C . SER A 1 197 ? -2.496 16.406 13.875 1 92.25 197 SER A C 1
ATOM 1553 O O . SER A 1 197 ? -2.756 16.5 12.672 1 92.25 197 SER A O 1
ATOM 1555 N N . HIS A 1 198 ? -2.621 17.438 14.695 1 95.25 198 HIS A N 1
ATOM 1556 C CA . HIS A 1 198 ? -3.072 18.734 14.211 1 95.25 198 HIS A CA 1
ATOM 1557 C C . HIS A 1 198 ? -2.518 19.859 15.078 1 95.25 198 HIS A C 1
ATOM 1559 O O . HIS A 1 198 ? -2.457 19.75 16.297 1 95.25 198 HIS A O 1
ATOM 1565 N N . LEU A 1 199 ? -2.09 20.906 14.438 1 96.62 199 LEU A N 1
ATOM 1566 C CA . LEU A 1 199 ? -1.546 22.078 15.133 1 96.62 199 LEU A CA 1
ATOM 1567 C C . LEU A 1 199 ? -2.434 23.297 14.922 1 96.62 199 LEU A C 1
ATOM 1569 O O . LEU A 1 199 ? -2.77 23.641 13.781 1 96.62 199 LEU A O 1
ATOM 1573 N N . HIS A 1 200 ? -2.912 23.891 16 1 97.56 200 HIS A N 1
ATOM 1574 C CA . HIS A 1 200 ? -3.656 25.141 15.969 1 97.56 200 HIS A CA 1
ATOM 1575 C C . HIS A 1 200 ? -2.773 26.312 16.375 1 97.56 200 HIS A C 1
ATOM 1577 O O . HIS A 1 200 ? -2.223 26.328 17.484 1 97.56 200 HIS A O 1
ATOM 1583 N N . ILE A 1 201 ? -2.627 27.234 15.508 1 97.44 201 ILE A N 1
ATOM 1584 C CA . ILE A 1 201 ? -1.957 28.469 15.875 1 97.44 201 ILE A CA 1
ATOM 1585 C C . ILE A 1 201 ? -2.994 29.562 16.141 1 97.44 201 ILE A C 1
ATOM 1587 O O . ILE A 1 201 ? -3.621 30.078 15.203 1 97.44 201 ILE A O 1
ATOM 1591 N N . VAL A 1 202 ? -3.1 30.031 17.375 1 96.44 202 VAL A N 1
ATOM 1592 C CA . VAL A 1 202 ? -4.168 30.938 17.766 1 96.44 202 VAL A CA 1
ATOM 1593 C C . VAL A 1 202 ? -3.65 32.375 17.75 1 96.44 202 VAL A C 1
ATOM 1595 O O . VAL A 1 202 ? -3.686 33.062 18.766 1 96.44 202 VAL A O 1
ATOM 1598 N N . GLY A 1 203 ? -3.094 32.781 16.672 1 93.75 203 GLY A N 1
ATOM 1599 C CA . GLY A 1 203 ? -2.861 34.156 16.312 1 93.75 203 GLY A CA 1
ATOM 1600 C C . GLY A 1 203 ? -1.486 34.656 16.719 1 93.75 203 GLY A C 1
ATOM 1601 O O . GLY A 1 203 ? -0.796 34.031 17.516 1 93.75 203 GLY A O 1
ATOM 1602 N N . ASP A 1 204 ? -1.066 35.75 16.016 1 94.44 204 ASP A N 1
ATOM 1603 C CA . ASP A 1 204 ? 0.09 36.625 16.25 1 94.44 204 ASP A CA 1
ATOM 1604 C C . ASP A 1 204 ? 1.394 35.875 15.984 1 94.44 204 ASP A C 1
ATOM 1606 O O . ASP A 1 204 ? 2.174 35.625 16.906 1 94.44 204 ASP A O 1
ATOM 1610 N N . LEU A 1 205 ? 1.62 35.688 14.805 1 95.62 205 LEU A N 1
ATOM 1611 C CA . LEU A 1 205 ? 2.869 35.125 14.297 1 95.62 205 LEU A CA 1
ATOM 1612 C C . LEU A 1 205 ? 3.926 36.219 14.133 1 95.62 205 LEU A C 1
ATOM 1614 O O . LEU A 1 205 ? 5.121 35.969 14.281 1 95.62 205 LEU A O 1
ATOM 1618 N N . PHE A 1 206 ? 3.404 37.438 13.867 1 94 206 PHE A N 1
ATOM 1619 C CA . PHE A 1 206 ? 4.293 38.531 13.523 1 94 206 PHE A CA 1
ATOM 1620 C C . PHE A 1 206 ? 4.559 39.406 14.734 1 94 206 PHE A C 1
ATOM 1622 O O . PHE A 1 206 ? 3.896 39.281 15.766 1 94 206 PHE A O 1
ATOM 1629 N N . ASP A 1 207 ? 5.57 40.25 14.516 1 82.19 207 ASP A N 1
ATOM 1630 C CA . ASP A 1 207 ? 5.934 41.375 15.367 1 82.19 207 ASP A CA 1
ATOM 1631 C C . ASP A 1 207 ? 6.77 40.906 16.562 1 82.19 207 ASP A C 1
ATOM 1633 O O . ASP A 1 207 ? 6.699 39.75 16.969 1 82.19 207 ASP A O 1
ATOM 1637 N N . ARG A 1 208 ? 7.719 41.688 17.047 1 76.5 208 ARG A N 1
ATOM 1638 C CA . ARG A 1 208 ? 8.523 41.625 18.266 1 76.5 208 ARG A CA 1
ATOM 1639 C C . ARG A 1 208 ? 9.758 40.75 18.062 1 76.5 208 ARG A C 1
ATOM 1641 O O . ARG A 1 208 ? 10.852 41.094 18.5 1 76.5 208 ARG A O 1
ATOM 1648 N N . GLY A 1 209 ? 9.453 39.562 17.453 1 81.69 209 GLY A N 1
ATOM 1649 C CA . GLY A 1 209 ? 10.586 38.688 17.234 1 81.69 209 GLY A CA 1
ATOM 1650 C C . GLY A 1 209 ? 11.227 38.844 15.875 1 81.69 209 GLY A C 1
ATOM 1651 O O . GLY A 1 209 ? 10.703 39.562 15.016 1 81.69 209 GLY A O 1
ATOM 1652 N N . ASP A 1 210 ? 12.281 38.062 15.633 1 85.19 210 ASP A N 1
ATOM 1653 C CA . ASP A 1 210 ? 13.148 38.375 14.508 1 85.19 210 ASP A CA 1
ATOM 1654 C C . ASP A 1 210 ? 12.82 37.531 13.281 1 85.19 210 ASP A C 1
ATOM 1656 O O . ASP A 1 210 ? 13.18 37.875 12.156 1 85.19 210 ASP A O 1
ATOM 1660 N N . ARG A 1 211 ? 12.07 36.469 13.492 1 91.56 211 ARG A N 1
ATOM 1661 C CA . ARG A 1 211 ? 12.008 35.594 12.328 1 91.56 211 ARG A CA 1
ATOM 1662 C C . ARG A 1 211 ? 10.609 35 12.156 1 91.56 211 ARG A C 1
ATOM 1664 O O . ARG A 1 211 ? 10.438 33.781 12.086 1 91.56 211 ARG A O 1
ATOM 1671 N N . PRO A 1 212 ? 9.625 35.844 12.016 1 94.94 212 PRO A N 1
ATOM 1672 C CA . PRO A 1 212 ? 8.305 35.312 11.68 1 94.94 212 PRO A CA 1
ATOM 1673 C C . PRO A 1 212 ? 8.281 34.594 10.328 1 94.94 212 PRO A C 1
ATOM 1675 O O . PRO A 1 212 ? 7.496 33.688 10.125 1 94.94 212 PRO A O 1
ATOM 1678 N N . ASP A 1 213 ? 9.125 35 9.406 1 95.62 213 ASP A N 1
ATOM 1679 C CA . ASP A 1 213 ? 9.234 34.406 8.094 1 95.62 213 ASP A CA 1
ATOM 1680 C C . ASP A 1 213 ? 9.609 32.938 8.203 1 95.62 213 ASP A C 1
ATOM 1682 O O . ASP A 1 213 ? 9.016 32.062 7.539 1 95.62 213 ASP A O 1
ATOM 1686 N N . ALA A 1 214 ? 10.523 32.625 9.086 1 94.94 214 ALA A N 1
ATOM 1687 C CA . ALA A 1 214 ? 10.961 31.25 9.266 1 94.94 214 ALA A CA 1
ATOM 1688 C C . ALA A 1 214 ? 9.852 30.406 9.867 1 94.94 214 ALA A C 1
ATOM 1690 O O . ALA A 1 214 ? 9.703 29.234 9.523 1 94.94 214 ALA A O 1
ATOM 1691 N N . ILE A 1 215 ? 9.117 30.953 10.766 1 95.31 215 ILE A N 1
ATOM 1692 C CA . ILE A 1 215 ? 8 30.25 11.375 1 95.31 215 ILE A CA 1
ATOM 1693 C C . ILE A 1 215 ? 6.969 29.891 10.305 1 95.31 215 ILE A C 1
ATOM 1695 O O . ILE A 1 215 ? 6.504 28.75 10.242 1 95.31 215 ILE A O 1
ATOM 1699 N N . LEU A 1 216 ? 6.684 30.875 9.469 1 97.62 216 LEU A N 1
ATOM 1700 C CA . LEU A 1 216 ? 5.691 30.656 8.422 1 97.62 216 LEU A CA 1
ATOM 1701 C C . LEU A 1 216 ? 6.184 29.625 7.414 1 97.62 216 LEU A C 1
ATOM 1703 O O . LEU A 1 216 ? 5.406 28.797 6.941 1 97.62 216 LEU A O 1
ATOM 1707 N N . ASP A 1 217 ? 7.41 29.688 7.102 1 96.31 217 ASP A N 1
ATOM 1708 C CA . ASP A 1 217 ? 7.98 28.672 6.223 1 96.31 217 ASP A CA 1
ATOM 1709 C C . ASP A 1 217 ? 7.797 27.266 6.809 1 96.31 217 ASP A C 1
ATOM 1711 O O . ASP A 1 217 ? 7.445 26.328 6.09 1 96.31 217 ASP A O 1
ATOM 1715 N N . MET A 1 218 ? 8.008 27.125 8.047 1 94.25 218 MET A N 1
ATOM 1716 C CA . MET A 1 218 ? 7.863 25.844 8.734 1 94.25 218 MET A CA 1
ATOM 1717 C C . MET A 1 218 ? 6.406 25.391 8.734 1 94.25 218 MET A C 1
ATOM 1719 O O . MET A 1 218 ? 6.117 24.219 8.516 1 94.25 218 MET A O 1
ATOM 1723 N N . LEU A 1 219 ? 5.527 26.312 9 1 96.75 219 LEU A N 1
ATOM 1724 C CA . LEU A 1 219 ? 4.105 25.984 9.07 1 96.75 219 LEU A CA 1
ATOM 1725 C C . LEU A 1 219 ? 3.574 25.562 7.707 1 96.75 219 LEU A C 1
ATOM 1727 O O . LEU A 1 219 ? 2.686 24.719 7.621 1 96.75 219 LEU A O 1
ATOM 1731 N N . MET A 1 220 ? 4.074 26.156 6.668 1 96.56 220 MET A N 1
ATOM 1732 C CA . MET A 1 220 ? 3.629 25.828 5.316 1 96.56 220 MET A CA 1
ATOM 1733 C C . MET A 1 220 ? 3.977 24.391 4.961 1 96.56 220 MET A C 1
ATOM 1735 O O . MET A 1 220 ? 3.291 23.766 4.152 1 96.56 220 MET A O 1
ATOM 1739 N N . GLU A 1 221 ? 4.965 23.875 5.656 1 91.81 221 GLU A N 1
ATOM 1740 C CA . GLU A 1 221 ? 5.391 22.5 5.391 1 91.81 221 GLU A CA 1
ATOM 1741 C C . GLU A 1 221 ? 4.773 21.531 6.391 1 91.81 221 GLU A C 1
ATOM 1743 O O . GLU A 1 221 ? 4.922 20.312 6.254 1 91.81 221 GLU A O 1
ATOM 1748 N N . TYR A 1 222 ? 4.152 22.047 7.344 1 91.81 222 TYR A N 1
ATOM 1749 C CA . TYR A 1 222 ? 3.543 21.219 8.367 1 91.81 222 TYR A CA 1
ATOM 1750 C C . TYR A 1 222 ? 2.326 20.484 7.812 1 91.81 222 TYR A C 1
ATOM 1752 O O . TYR A 1 222 ? 1.541 21.047 7.051 1 91.81 222 TYR A O 1
ATOM 1760 N N . PRO A 1 223 ? 2.158 19.25 8.141 1 88.62 223 PRO A N 1
ATOM 1761 C CA . PRO A 1 223 ? 1.13 18.422 7.496 1 88.62 223 PRO A CA 1
ATOM 1762 C C . PRO A 1 223 ? -0.285 18.922 7.777 1 88.62 223 PRO A C 1
ATOM 1764 O O . PRO A 1 223 ? -1.136 18.922 6.883 1 88.62 223 PRO A O 1
ATOM 1767 N N . SER A 1 224 ? -0.655 19.312 8.945 1 93.81 224 SER A N 1
ATOM 1768 C CA . SER A 1 224 ? -1.999 19.75 9.312 1 93.81 224 SER A CA 1
ATOM 1769 C C . SER A 1 224 ? -1.957 20.906 10.305 1 93.81 224 SER A C 1
ATOM 1771 O O . SER A 1 224 ? -1.585 20.719 11.469 1 93.81 224 SER A O 1
ATOM 1773 N N . VAL A 1 225 ? -2.395 22.062 9.812 1 97.06 225 VAL A N 1
ATOM 1774 C CA . VAL A 1 225 ? -2.311 23.266 10.648 1 97.06 225 VAL A CA 1
ATOM 1775 C C . VAL A 1 225 ? -3.428 24.234 10.273 1 97.06 225 VAL A C 1
ATOM 1777 O O . VAL A 1 225 ? -3.879 24.25 9.125 1 97.06 225 VAL A O 1
ATOM 1780 N N . ASP A 1 226 ? -4.012 24.844 11.219 1 97.81 226 ASP A N 1
ATOM 1781 C CA . ASP A 1 226 ? -4.895 25.984 10.984 1 97.81 226 ASP A CA 1
ATOM 1782 C C . ASP A 1 226 ? -4.465 27.203 11.812 1 97.81 226 ASP A C 1
ATOM 1784 O O . ASP A 1 226 ? -3.73 27.062 12.789 1 97.81 226 ASP A O 1
ATOM 1788 N N . ILE A 1 227 ? -4.914 28.359 11.391 1 98.38 227 ILE A N 1
ATOM 1789 C CA . ILE A 1 227 ? -4.461 29.594 12.016 1 98.38 227 ILE A CA 1
ATOM 1790 C C . ILE A 1 227 ? -5.664 30.484 12.32 1 98.38 227 ILE A C 1
ATOM 1792 O O . ILE A 1 227 ? -6.488 30.734 11.438 1 98.38 227 ILE A O 1
ATOM 1796 N N . GLU A 1 228 ? -5.836 30.906 13.508 1 98.38 228 GLU A N 1
ATOM 1797 C CA . GLU A 1 228 ? -6.742 31.984 13.875 1 98.38 228 GLU A CA 1
ATOM 1798 C C . GLU A 1 228 ? -6 33.312 13.977 1 98.38 228 GLU A C 1
ATOM 1800 O O . GLU A 1 228 ? -5.184 33.5 14.883 1 98.38 228 GLU A O 1
ATOM 1805 N N . TRP A 1 229 ? -6.328 34.219 13.078 1 98.31 229 TRP A N 1
ATOM 1806 C CA . TRP A 1 229 ? -5.551 35.438 12.883 1 98.31 229 TRP A CA 1
ATOM 1807 C C . TRP A 1 229 ? -5.488 36.25 14.164 1 98.31 229 TRP A C 1
ATOM 1809 O O . TRP A 1 229 ? -6.48 36.375 14.883 1 98.31 229 TRP A O 1
ATOM 1819 N N . GLY A 1 230 ? -4.352 36.812 14.453 1 97.44 230 GLY A N 1
ATOM 1820 C CA . GLY A 1 230 ? -4.199 37.844 15.469 1 97.44 230 GLY A CA 1
ATOM 1821 C C . GLY A 1 230 ? -4.141 39.25 14.898 1 97.44 230 GLY A C 1
ATOM 1822 O O . GLY A 1 230 ? -4.113 39.438 13.68 1 97.44 230 GLY A O 1
ATOM 1823 N N . ASN A 1 231 ? -4.176 40.219 15.773 1 97.06 231 ASN A N 1
ATOM 1824 C CA . ASN A 1 231 ? -4.168 41.594 15.273 1 97.06 231 ASN A CA 1
ATOM 1825 C C . ASN A 1 231 ? -2.848 41.938 14.594 1 97.06 231 ASN A C 1
ATOM 1827 O O . ASN A 1 231 ? -2.824 42.688 13.625 1 97.06 231 ASN A O 1
ATOM 1831 N N . HIS A 1 232 ? -1.785 41.375 15.047 1 96.44 232 HIS A N 1
ATOM 1832 C CA . HIS A 1 232 ? -0.516 41.625 14.375 1 96.44 232 HIS A CA 1
ATOM 1833 C C . HIS A 1 232 ? -0.459 40.938 13.016 1 96.44 232 HIS A C 1
ATOM 1835 O O . HIS A 1 232 ? 0.192 41.438 12.094 1 96.44 232 HIS A O 1
ATOM 1841 N N . ASP A 1 233 ? -1.104 39.844 12.906 1 97.81 233 ASP A N 1
ATOM 1842 C CA . ASP A 1 233 ? -1.167 39.125 11.625 1 97.81 233 ASP A CA 1
ATOM 1843 C C . ASP A 1 233 ? -1.925 39.969 10.586 1 97.81 233 ASP A C 1
ATOM 1845 O O . ASP A 1 233 ? -1.437 40.156 9.477 1 97.81 233 ASP A O 1
ATOM 1849 N N . VAL A 1 234 ? -3.078 40.469 10.977 1 98.38 234 VAL A N 1
ATOM 1850 C CA . VAL A 1 234 ? -3.912 41.188 10.031 1 98.38 234 VAL A CA 1
ATOM 1851 C C . VAL A 1 234 ? -3.225 42.5 9.648 1 98.38 234 VAL A C 1
ATOM 1853 O O . VAL A 1 234 ? -3.439 43.031 8.555 1 98.38 234 VAL A O 1
ATOM 1856 N N . LEU A 1 235 ? -2.459 43.031 10.562 1 98.31 235 LEU A N 1
ATOM 1857 C CA . LEU A 1 235 ? -1.666 44.219 10.242 1 98.31 235 LEU A CA 1
ATOM 1858 C C . LEU A 1 235 ? -0.732 43.938 9.07 1 98.31 235 LEU A C 1
ATOM 1860 O O . LEU A 1 235 ? -0.683 44.719 8.109 1 98.31 235 LEU A O 1
ATOM 1864 N N . TRP A 1 236 ? -0.06 42.875 9.156 1 98.38 236 TRP A N 1
ATOM 1865 C CA . TRP A 1 236 ? 0.86 42.469 8.086 1 98.38 236 TRP A CA 1
ATOM 1866 C C . TRP A 1 236 ? 0.099 42.125 6.816 1 98.38 236 TRP A C 1
ATOM 1868 O O . TRP A 1 236 ? 0.566 42.375 5.707 1 98.38 236 TRP A O 1
ATOM 1878 N N . MET A 1 237 ? -1.032 41.469 7 1 98.56 237 MET A N 1
ATOM 1879 C CA . MET A 1 237 ? -1.89 41.156 5.859 1 98.56 237 MET A CA 1
ATOM 1880 C C . MET A 1 237 ? -2.291 42.438 5.129 1 98.56 237 MET A C 1
ATOM 1882 O O . MET A 1 237 ? -2.232 42.5 3.898 1 98.56 237 MET A O 1
ATOM 1886 N N . GLY A 1 238 ? -2.668 43.438 5.883 1 98.69 238 GLY A N 1
ATOM 1887 C CA . GLY A 1 238 ? -3.023 44.719 5.289 1 98.69 238 GLY A CA 1
ATOM 1888 C C . GLY A 1 238 ? -1.855 45.406 4.602 1 98.69 238 GLY A C 1
ATOM 1889 O O . GLY A 1 238 ? -2.016 46 3.523 1 98.69 238 GLY A O 1
ATOM 1890 N N . ALA A 1 239 ? -0.749 45.375 5.203 1 98.56 239 ALA A N 1
ATOM 1891 C CA . ALA A 1 239 ? 0.445 45.969 4.609 1 98.56 239 ALA A CA 1
ATOM 1892 C C . ALA A 1 239 ? 0.791 45.281 3.281 1 98.56 239 ALA A C 1
ATOM 1894 O O . ALA A 1 239 ? 1.1 45.969 2.299 1 98.56 239 ALA A O 1
ATOM 1895 N N . ALA A 1 240 ? 0.725 44.031 3.277 1 98.31 240 ALA A N 1
ATOM 1896 C CA . ALA A 1 240 ? 1.05 43.25 2.082 1 98.31 240 ALA A CA 1
ATOM 1897 C C . ALA A 1 240 ? 0.08 43.562 0.946 1 98.31 240 ALA A C 1
ATOM 1899 O O . ALA A 1 240 ? 0.411 43.375 -0.229 1 98.31 240 ALA A O 1
ATOM 1900 N N . LEU A 1 241 ? -1.107 44 1.331 1 98.38 241 LEU A N 1
ATOM 1901 C CA . LEU A 1 241 ? -2.129 44.281 0.326 1 98.38 241 LEU A CA 1
ATOM 1902 C C . LEU A 1 241 ? -2.086 45.75 -0.099 1 98.38 241 LEU A C 1
ATOM 1904 O O . LEU A 1 241 ? -2.816 46.156 -1.005 1 98.38 241 LEU A O 1
ATOM 1908 N N . GLY A 1 242 ? -1.286 46.562 0.596 1 97.88 242 GLY A N 1
ATOM 1909 C CA . GLY A 1 242 ? -1.05 47.906 0.105 1 97.88 242 GLY A CA 1
ATOM 1910 C C . GLY A 1 242 ? -1.698 48.969 0.964 1 97.88 242 GLY A C 1
ATOM 1911 O O . GLY A 1 242 ? -1.764 50.125 0.569 1 97.88 242 GLY A O 1
ATOM 1912 N N . SER A 1 243 ? -2.207 48.625 2.09 1 98.44 243 SER A N 1
ATOM 1913 C CA . SER A 1 243 ? -2.719 49.625 3.008 1 98.44 243 SER A CA 1
ATOM 1914 C C . SER A 1 243 ? -1.594 50.5 3.555 1 98.44 243 SER A C 1
ATOM 1916 O O . SER A 1 243 ? -0.734 50.031 4.297 1 98.44 243 SER A O 1
ATOM 1918 N N . GLU A 1 244 ? -1.656 51.75 3.328 1 97.94 244 GLU A N 1
ATOM 1919 C CA . GLU A 1 244 ? -0.581 52.656 3.73 1 97.94 244 GLU A CA 1
ATOM 1920 C C . GLU A 1 244 ? -0.488 52.781 5.25 1 97.94 244 GLU A C 1
ATOM 1922 O O . GLU A 1 244 ? 0.61 52.844 5.805 1 97.94 244 GLU A O 1
ATOM 1927 N N . ALA A 1 245 ? -1.637 52.781 5.848 1 98.19 245 ALA A N 1
ATOM 1928 C CA . ALA A 1 245 ? -1.645 52.844 7.309 1 98.19 245 ALA A CA 1
ATOM 1929 C C . ALA A 1 245 ? -1.01 51.594 7.906 1 98.19 245 ALA A C 1
ATOM 1931 O O . ALA A 1 245 ? -0.249 51.688 8.875 1 98.19 245 ALA A O 1
ATOM 1932 N N . CYS A 1 246 ? -1.343 50.469 7.32 1 98.56 246 CYS A N 1
ATOM 1933 C CA . CYS A 1 246 ? -0.754 49.219 7.789 1 98.56 246 CYS A CA 1
ATOM 1934 C C . CYS A 1 246 ? 0.746 49.188 7.527 1 98.56 246 CYS A C 1
ATOM 1936 O O . CYS A 1 246 ? 1.523 48.781 8.383 1 98.56 246 CYS A O 1
ATOM 1938 N N . VAL A 1 247 ? 1.133 49.656 6.391 1 98.56 247 VAL A N 1
ATOM 1939 C CA . VAL A 1 247 ? 2.545 49.719 6.031 1 98.56 247 VAL A CA 1
ATOM 1940 C C . VAL A 1 247 ? 3.309 50.562 7.035 1 98.56 247 VAL A C 1
ATOM 1942 O O . VAL A 1 247 ? 4.32 50.156 7.59 1 98.56 247 VAL A O 1
ATOM 1945 N N . ALA A 1 248 ? 2.799 51.75 7.25 1 98.56 248 ALA A N 1
ATOM 1946 C CA . ALA A 1 248 ? 3.447 52.656 8.188 1 98.56 248 ALA A CA 1
ATOM 1947 C C . ALA A 1 248 ? 3.525 52.031 9.578 1 98.56 248 ALA A C 1
ATOM 1949 O O . ALA A 1 248 ? 4.539 52.188 10.273 1 98.56 248 ALA A O 1
ATOM 1950 N N . SER A 1 249 ? 2.492 51.375 9.938 1 97.94 249 SER A N 1
ATOM 1951 C CA . SER A 1 249 ? 2.438 50.781 11.266 1 97.94 249 SER A CA 1
ATOM 1952 C C . SER A 1 249 ? 3.445 49.656 11.391 1 97.94 249 SER A C 1
ATOM 1954 O O . SER A 1 249 ? 4.125 49.531 12.414 1 97.94 249 SER A O 1
ATOM 1956 N N . VAL A 1 250 ? 3.514 48.781 10.406 1 97.94 250 VAL A N 1
ATOM 1957 C CA . VAL A 1 250 ? 4.449 47.656 10.422 1 97.94 250 VAL A CA 1
ATOM 1958 C C . VAL A 1 250 ? 5.883 48.188 10.516 1 97.94 250 VAL A C 1
ATOM 1960 O O . VAL A 1 250 ? 6.672 47.688 11.328 1 97.94 250 VAL A O 1
ATOM 1963 N N . VAL A 1 251 ? 6.172 49.156 9.695 1 97.94 251 VAL A N 1
ATOM 1964 C CA . VAL A 1 251 ? 7.52 49.719 9.656 1 97.94 251 VAL A CA 1
ATOM 1965 C C . VAL A 1 251 ? 7.852 50.375 11 1 97.94 251 VAL A C 1
ATOM 1967 O O . VAL A 1 251 ? 8.938 50.156 11.539 1 97.94 251 VAL A O 1
ATOM 1970 N N . ARG A 1 252 ? 6.941 51.094 11.508 1 97.31 252 ARG A N 1
ATOM 1971 C CA . ARG A 1 252 ? 7.148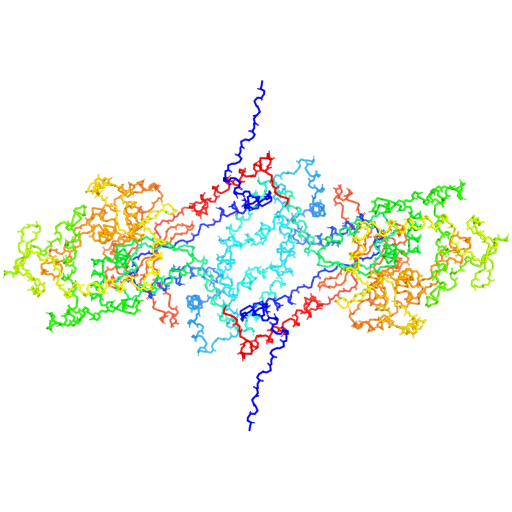 51.719 12.812 1 97.31 252 ARG A CA 1
ATOM 1972 C C . ARG A 1 252 ? 7.434 50.688 13.883 1 97.31 252 ARG A C 1
ATOM 1974 O O . ARG A 1 252 ? 8.367 50.844 14.672 1 97.31 252 ARG A O 1
ATOM 1981 N N . ASN A 1 253 ? 6.578 49.656 13.922 1 95 253 ASN A N 1
ATOM 1982 C CA . ASN A 1 253 ? 6.75 48.594 14.922 1 95 253 ASN A CA 1
ATOM 1983 C C . ASN A 1 253 ? 8.109 47.938 14.789 1 95 253 ASN A C 1
ATOM 1985 O O . ASN A 1 253 ? 8.766 47.656 15.797 1 95 253 ASN A O 1
ATOM 1989 N N . CYS A 1 254 ? 8.523 47.688 13.57 1 95.12 254 CYS A N 1
ATOM 1990 C CA . CYS A 1 254 ? 9.812 47.062 13.344 1 95.12 254 CYS A CA 1
ATOM 1991 C C . CYS A 1 254 ? 10.953 47.938 13.836 1 95.12 254 CYS A C 1
ATOM 1993 O O . CYS A 1 254 ? 11.922 47.438 14.414 1 95.12 254 CYS A O 1
ATOM 1995 N N . LEU A 1 255 ? 10.836 49.188 13.594 1 94.94 255 LEU A N 1
ATOM 1996 C CA . LEU A 1 255 ? 11.859 50.156 14.023 1 94.94 255 LEU A CA 1
ATOM 1997 C C . LEU A 1 255 ? 11.867 50.281 15.547 1 94.94 255 LEU A C 1
ATOM 1999 O O . LEU A 1 255 ? 12.93 50.281 16.172 1 94.94 255 LEU A O 1
ATOM 2003 N N . ARG A 1 256 ? 10.734 50.312 16.109 1 91.81 256 ARG A N 1
ATOM 2004 C CA . ARG A 1 256 ? 10.586 50.5 17.547 1 91.81 256 ARG A CA 1
ATOM 2005 C C . ARG A 1 256 ? 11.188 49.312 18.312 1 91.81 256 ARG A C 1
ATOM 2007 O O . ARG A 1 256 ? 11.852 49.5 19.328 1 91.81 256 ARG A O 1
ATOM 2014 N N . TYR A 1 257 ? 10.977 48.125 17.812 1 88.12 257 TYR A N 1
ATOM 2015 C CA . TYR A 1 257 ? 11.414 46.938 18.516 1 88.12 257 TYR A CA 1
ATOM 2016 C C . TYR A 1 257 ? 12.758 46.438 17.984 1 88.12 257 TYR A C 1
ATOM 2018 O O . TYR A 1 257 ? 13.273 45.406 18.438 1 88.12 257 TYR A O 1
ATOM 2026 N N . GLY A 1 258 ? 13.312 47.125 17.062 1 88.5 258 GLY A N 1
ATOM 2027 C CA . GLY A 1 258 ? 14.641 46.812 16.562 1 88.5 258 GLY A CA 1
ATOM 2028 C C . GLY A 1 258 ? 14.664 45.531 15.703 1 88.5 258 GLY A C 1
ATOM 2029 O O . GLY A 1 258 ? 15.664 44.844 15.672 1 88.5 258 GLY A O 1
ATOM 2030 N N . ASN A 1 259 ? 13.578 45.25 15.086 1 90.62 259 ASN A N 1
ATOM 2031 C CA . ASN A 1 259 ? 13.492 44.031 14.266 1 90.62 259 ASN A CA 1
ATOM 2032 C C . ASN A 1 259 ? 13.43 44.375 12.773 1 90.62 259 ASN A C 1
ATOM 2034 O O . ASN A 1 259 ? 12.602 43.844 12.047 1 90.62 259 ASN A O 1
ATOM 2038 N N . THR A 1 260 ? 14.281 45.188 12.344 1 92.62 260 THR A N 1
ATOM 2039 C CA . THR A 1 260 ? 14.266 45.656 10.953 1 92.62 260 THR A CA 1
ATOM 2040 C C . THR A 1 260 ? 14.719 44.531 10.016 1 92.62 260 THR A C 1
ATOM 2042 O O . THR A 1 260 ? 14.438 44.594 8.812 1 92.62 260 THR A O 1
ATOM 2045 N N . ALA A 1 261 ? 15.367 43.562 10.562 1 91.44 261 ALA A N 1
ATOM 2046 C CA . ALA A 1 261 ? 15.852 42.438 9.766 1 91.44 261 ALA A CA 1
ATOM 2047 C C . ALA A 1 261 ? 14.688 41.688 9.117 1 91.44 261 ALA A C 1
ATOM 2049 O O . ALA A 1 261 ? 14.828 41.156 8.023 1 91.44 261 ALA A O 1
ATOM 2050 N N . VAL A 1 262 ? 13.539 41.656 9.734 1 94.5 262 VAL A N 1
ATOM 2051 C CA . VAL A 1 262 ? 12.359 41 9.188 1 94.5 262 VAL A CA 1
ATOM 2052 C C . VAL A 1 262 ? 11.992 41.625 7.844 1 94.5 262 VAL A C 1
ATOM 2054 O O . VAL A 1 262 ? 11.648 40.906 6.895 1 94.5 262 VAL A O 1
ATOM 2057 N N . LEU A 1 263 ? 12.148 42.938 7.742 1 95.75 263 LEU A N 1
ATOM 2058 C CA . LEU A 1 263 ? 11.805 43.625 6.52 1 95.75 263 LEU A CA 1
ATOM 2059 C C . LEU A 1 263 ? 12.875 43.438 5.449 1 95.75 263 LEU A C 1
ATOM 2061 O O . LEU A 1 263 ? 12.57 42.969 4.344 1 95.75 263 LEU A O 1
ATOM 2065 N N . GLU A 1 264 ? 14.094 43.656 5.793 1 93.81 264 GLU A N 1
ATOM 2066 C CA . GLU A 1 264 ? 15.172 43.688 4.805 1 93.81 264 GLU A CA 1
ATOM 2067 C C . GLU A 1 264 ? 15.578 42.25 4.414 1 93.81 264 GLU A C 1
ATOM 2069 O O . GLU A 1 264 ? 15.57 41.906 3.232 1 93.81 264 GLU A O 1
ATOM 2074 N N . ARG A 1 265 ? 15.867 41.438 5.344 1 91.88 265 ARG A N 1
ATOM 2075 C CA . ARG A 1 265 ? 16.344 40.094 5.086 1 91.88 265 ARG A CA 1
ATOM 2076 C C . ARG A 1 265 ? 15.18 39.125 4.875 1 91.88 265 ARG A C 1
ATOM 2078 O O . ARG A 1 265 ? 15.242 38.25 4.02 1 91.88 265 ARG A O 1
ATOM 2085 N N . GLY A 1 266 ? 14.172 39.25 5.621 1 94 266 GLY A N 1
ATOM 2086 C CA . GLY A 1 266 ? 13.039 38.344 5.543 1 94 266 GLY A CA 1
ATOM 2087 C C . GLY A 1 266 ? 12.195 38.562 4.301 1 94 266 GLY A C 1
ATOM 2088 O O . GLY A 1 266 ? 11.906 37.594 3.582 1 94 266 GLY A O 1
ATOM 2089 N N . TYR A 1 267 ? 11.93 39.812 4.012 1 96.94 267 TYR A N 1
ATOM 2090 C CA . TYR A 1 267 ? 10.945 40.031 2.963 1 96.94 267 TYR A CA 1
ATOM 2091 C C . TYR A 1 267 ? 11.516 40.938 1.861 1 96.94 267 TYR A C 1
ATOM 2093 O O . TYR A 1 267 ? 10.836 41.219 0.869 1 96.94 267 TYR A O 1
ATOM 2101 N N . GLY A 1 268 ? 12.727 41.406 1.967 1 95.56 268 GLY A N 1
ATOM 2102 C CA . GLY A 1 268 ? 13.383 42.188 0.929 1 95.56 268 GLY A CA 1
ATOM 2103 C C . GLY A 1 268 ? 12.836 43.594 0.815 1 95.56 268 GLY A C 1
ATOM 2104 O O . GLY A 1 268 ? 12.719 44.125 -0.287 1 95.56 268 GLY A O 1
ATOM 2105 N N . ILE A 1 269 ? 12.477 44.219 1.854 1 97.06 269 ILE A N 1
ATOM 2106 C CA . ILE A 1 269 ? 11.922 45.562 1.87 1 97.06 269 ILE A CA 1
ATOM 2107 C C . ILE A 1 269 ? 12.977 46.531 2.398 1 97.06 269 ILE A C 1
ATOM 2109 O O . ILE A 1 269 ? 13.352 46.469 3.57 1 97.06 269 ILE A O 1
ATOM 2113 N N . SER A 1 270 ? 13.344 47.438 1.598 1 95.81 270 SER A N 1
ATOM 2114 C CA . SER A 1 270 ? 14.414 48.344 1.953 1 95.81 270 SER A CA 1
ATOM 2115 C C . SER A 1 270 ? 13.867 49.562 2.723 1 95.81 270 SER A C 1
ATOM 2117 O O . SER A 1 270 ? 12.836 50.125 2.357 1 95.81 270 SER A O 1
ATOM 2119 N N . LEU A 1 271 ? 14.594 49.969 3.771 1 96.06 271 LEU A N 1
ATOM 2120 C CA . LEU A 1 271 ? 14.211 51.125 4.578 1 96.06 271 LEU A CA 1
ATOM 2121 C C . LEU A 1 271 ? 15.039 52.344 4.191 1 96.06 271 LEU A C 1
ATOM 2123 O O . LEU A 1 271 ? 14.859 53.406 4.762 1 96.06 271 LEU A O 1
ATOM 2127 N N . TRP A 1 272 ? 15.766 52.219 3.137 1 94.69 272 TRP A N 1
ATOM 2128 C CA . TRP A 1 272 ? 16.734 53.25 2.77 1 94.69 272 TRP A CA 1
ATOM 2129 C C . TRP A 1 272 ? 16.031 54.562 2.436 1 94.69 272 TRP A C 1
ATOM 2131 O O . TRP A 1 272 ? 16.406 55.625 2.941 1 94.69 272 TRP A O 1
ATOM 2141 N N . PRO A 1 273 ? 15.008 54.531 1.619 1 95.94 273 PRO A N 1
ATOM 2142 C CA . PRO A 1 273 ? 14.344 55.781 1.319 1 95.94 273 PRO A CA 1
ATOM 2143 C C . PRO A 1 273 ? 13.812 56.5 2.568 1 95.94 273 PRO A C 1
ATOM 2145 O O . PRO A 1 273 ? 13.891 57.719 2.678 1 95.94 273 PRO A O 1
ATOM 2148 N N . LEU A 1 274 ? 13.297 55.75 3.482 1 97.88 274 LEU A N 1
ATOM 2149 C CA . LEU A 1 274 ? 12.766 56.312 4.719 1 97.88 274 LEU A CA 1
ATOM 2150 C C . LEU A 1 274 ? 13.891 56.875 5.594 1 97.88 274 LEU A C 1
ATOM 2152 O O . LEU A 1 274 ? 13.766 57.969 6.148 1 97.88 274 LEU A O 1
ATOM 2156 N N . THR A 1 275 ? 14.984 56.156 5.715 1 96.88 275 THR A N 1
ATOM 2157 C CA . THR A 1 275 ? 16.094 56.562 6.566 1 96.88 275 THR A CA 1
ATOM 2158 C C . THR A 1 275 ? 16.766 57.812 6.016 1 96.88 275 THR A C 1
ATOM 2160 O O . THR A 1 275 ? 17.203 58.688 6.777 1 96.88 275 THR A O 1
ATOM 2163 N N . THR A 1 276 ? 16.781 57.906 4.695 1 96.69 276 THR A N 1
ATOM 2164 C CA . THR A 1 276 ? 17.375 59.094 4.051 1 96.69 276 THR A CA 1
ATOM 2165 C C . THR A 1 276 ? 16.531 60.344 4.324 1 96.69 276 THR A C 1
ATOM 2167 O O . THR A 1 276 ? 17.062 61.375 4.699 1 96.69 276 THR A O 1
ATOM 2170 N N . LEU A 1 277 ? 15.312 60.188 4.156 1 97.5 277 LEU A N 1
ATOM 2171 C CA . LEU A 1 277 ? 14.422 61.281 4.441 1 97.5 277 LEU A CA 1
ATOM 2172 C C . LEU A 1 277 ? 14.492 61.688 5.914 1 97.5 277 LEU A C 1
ATOM 2174 O O . LEU A 1 277 ? 14.539 62.875 6.246 1 97.5 277 LEU A O 1
ATOM 2178 N N . ALA A 1 278 ? 14.453 60.719 6.781 1 97.56 278 ALA A N 1
ATOM 2179 C CA . ALA A 1 278 ? 14.43 60.938 8.227 1 97.56 278 ALA A CA 1
ATOM 2180 C C . ALA A 1 278 ? 15.68 61.688 8.688 1 97.56 278 ALA A C 1
ATOM 2182 O O . ALA A 1 278 ? 15.609 62.531 9.562 1 97.56 278 ALA A O 1
ATOM 2183 N N . GLN A 1 279 ? 16.781 61.406 8.078 1 96.25 279 GLN A N 1
ATOM 2184 C CA . GLN A 1 279 ? 18.031 62.031 8.453 1 96.25 279 GLN A CA 1
ATOM 2185 C C . GLN A 1 279 ? 18.047 63.5 8.062 1 96.25 279 GLN A C 1
ATOM 2187 O O . GLN A 1 279 ? 18.641 64.312 8.75 1 96.25 279 GLN A O 1
ATOM 2192 N N . ARG A 1 280 ? 17.375 63.75 7.043 1 96.06 280 ARG A N 1
ATOM 2193 C CA . ARG A 1 280 ? 17.25 65.125 6.625 1 96.06 280 ARG A CA 1
ATOM 2194 C C . ARG A 1 280 ? 16.297 65.938 7.531 1 96.06 280 ARG A C 1
ATOM 2196 O O . ARG A 1 280 ? 16.562 67.062 7.871 1 96.06 280 ARG A O 1
ATOM 2203 N N . LEU A 1 281 ? 15.32 65.312 7.902 1 95.56 281 LEU A N 1
ATOM 2204 C CA . LEU A 1 281 ? 14.289 65.938 8.711 1 95.56 281 LEU A CA 1
ATOM 2205 C C . LEU A 1 281 ? 14.742 66.062 10.156 1 95.56 281 LEU A C 1
ATOM 2207 O O . LEU A 1 281 ? 14.422 67.062 10.82 1 95.56 281 LEU A O 1
ATOM 2211 N N . TYR A 1 282 ? 15.406 65.062 10.617 1 95.25 282 TYR A N 1
ATOM 2212 C CA . TYR A 1 282 ? 15.844 65 12.008 1 95.25 282 TYR A CA 1
ATOM 2213 C C . TYR A 1 282 ? 17.328 64.688 12.102 1 95.25 282 TYR A C 1
ATOM 2215 O O . TYR A 1 282 ? 17.734 63.656 12.617 1 95.25 282 TYR A O 1
ATOM 2223 N N . PRO A 1 283 ? 18.125 65.625 11.82 1 91.56 283 PRO A N 1
ATOM 2224 C CA . PRO A 1 283 ? 19.562 65.375 11.703 1 91.56 283 PRO A CA 1
ATOM 2225 C C . PRO A 1 283 ? 20.234 65.125 13.055 1 91.56 283 PRO A C 1
ATOM 2227 O O . PRO A 1 283 ? 21.281 64.5 13.109 1 91.56 283 PRO A O 1
ATOM 2230 N N . ASP A 1 284 ? 19.672 65.5 14.172 1 91.25 284 ASP A N 1
ATOM 2231 C CA . ASP A 1 284 ? 20.312 65.375 15.484 1 91.25 284 ASP A CA 1
ATOM 2232 C C . ASP A 1 284 ? 19.938 64.062 16.156 1 91.25 284 ASP A C 1
ATOM 2234 O O . ASP A 1 284 ? 20.438 63.75 17.234 1 91.25 284 ASP A O 1
ATOM 2238 N N . GLU A 1 285 ? 19.172 63.281 15.508 1 91.56 285 GLU A N 1
ATOM 2239 C CA . GLU A 1 285 ? 18.719 62 16.078 1 91.56 285 GLU A CA 1
ATOM 2240 C C . GLU A 1 285 ? 19.453 60.844 15.438 1 91.56 285 GLU A C 1
ATOM 2242 O O . GLU A 1 285 ? 19.906 60.906 14.297 1 91.56 285 GLU A O 1
ATOM 2247 N N . ALA A 1 286 ? 19.547 59.781 16.234 1 93.06 286 ALA A N 1
ATOM 2248 C CA . ALA A 1 286 ? 20.094 58.531 15.672 1 93.06 286 ALA A CA 1
ATOM 2249 C C . ALA A 1 286 ? 19.266 58.062 14.492 1 93.06 286 ALA A C 1
ATOM 2251 O O . ALA A 1 286 ? 18.031 58.188 14.484 1 93.06 286 ALA A O 1
ATOM 2252 N N . PRO A 1 287 ? 19.844 57.5 13.539 1 91.25 287 PRO A N 1
ATOM 2253 C CA . PRO A 1 287 ? 19.188 57.188 12.273 1 91.25 287 PRO A CA 1
ATOM 2254 C C . PRO A 1 287 ? 17.906 56.375 12.461 1 91.25 287 PRO A C 1
ATOM 2256 O O . PRO A 1 287 ? 16.875 56.688 11.883 1 91.25 287 PRO A O 1
ATOM 2259 N N . LEU A 1 288 ? 17.984 55.344 13.289 1 93.06 288 LEU A N 1
ATOM 2260 C CA . LEU A 1 288 ? 16.812 54.469 13.469 1 93.06 288 LEU A CA 1
ATOM 2261 C C . LEU A 1 288 ? 15.711 55.219 14.227 1 93.06 288 LEU A C 1
ATOM 2263 O O . LEU A 1 288 ? 14.523 55.031 13.953 1 93.06 288 LEU A O 1
ATOM 2267 N N . LYS A 1 289 ? 16.094 55.969 15.125 1 94.19 289 LYS A N 1
ATOM 2268 C CA . LYS A 1 289 ? 15.133 56.781 15.875 1 94.19 289 LYS A CA 1
ATOM 2269 C C . LYS A 1 289 ? 14.516 57.844 14.992 1 94.19 289 LYS A C 1
ATOM 2271 O O . LYS A 1 289 ? 13.328 58.156 15.117 1 94.19 289 LYS A O 1
ATOM 2276 N N . ALA A 1 290 ? 15.414 58.438 14.164 1 96.06 290 ALA A N 1
ATOM 2277 C CA . ALA A 1 290 ? 14.922 59.406 13.211 1 96.06 290 ALA A CA 1
ATOM 2278 C C . ALA A 1 290 ? 13.891 58.781 12.266 1 96.06 290 ALA A C 1
ATOM 2280 O O . ALA A 1 290 ? 12.859 59.406 11.977 1 96.06 290 ALA A O 1
ATOM 2281 N N . ALA A 1 291 ? 14.242 57.656 11.844 1 97.19 291 ALA A N 1
ATOM 2282 C CA . ALA A 1 291 ? 13.328 56.969 10.938 1 97.19 291 ALA A CA 1
ATOM 2283 C C . ALA A 1 291 ? 12.008 56.625 11.633 1 97.19 291 ALA A C 1
ATOM 2285 O O . ALA A 1 291 ? 10.938 56.781 11.039 1 97.19 291 ALA A O 1
ATOM 2286 N N . GLU A 1 292 ? 12.07 56.125 12.883 1 96.81 292 GLU A N 1
ATOM 2287 C CA . GLU A 1 292 ? 10.867 55.844 13.664 1 96.81 292 GLU A CA 1
ATOM 2288 C C . GLU A 1 292 ? 10 57.094 13.805 1 96.81 292 GLU A C 1
ATOM 2290 O O . GLU A 1 292 ? 8.781 57 13.656 1 96.81 292 GLU A O 1
ATOM 2295 N N . ARG A 1 293 ? 10.617 58.188 14.055 1 96.19 293 ARG A N 1
ATOM 2296 C CA . ARG A 1 293 ? 9.891 59.438 14.219 1 96.19 293 ARG A CA 1
ATOM 2297 C C . ARG A 1 293 ? 9.219 59.844 12.914 1 96.19 293 ARG A C 1
ATOM 2299 O O . ARG A 1 293 ? 8.055 60.25 12.914 1 96.19 293 ARG A O 1
ATOM 2306 N N . ALA A 1 294 ? 9.984 59.781 11.852 1 97.44 294 ALA A N 1
ATOM 2307 C CA . ALA A 1 294 ? 9.461 60.188 10.547 1 97.44 294 ALA A CA 1
ATOM 2308 C C . ALA A 1 294 ? 8.242 59.344 10.164 1 97.44 294 ALA A C 1
ATOM 2310 O O . ALA A 1 294 ? 7.223 59.875 9.734 1 97.44 294 ALA A O 1
ATOM 2311 N N . VAL A 1 295 ? 8.398 58.094 10.352 1 98.06 295 VAL A N 1
ATOM 2312 C CA . VAL A 1 295 ? 7.309 57.188 9.93 1 98.06 295 VAL A CA 1
ATOM 2313 C C . VAL A 1 295 ? 6.125 57.344 10.891 1 98.06 295 VAL A C 1
ATOM 2315 O O . VAL A 1 295 ? 4.973 57.188 10.484 1 98.06 295 VAL A O 1
ATOM 2318 N N . THR A 1 296 ? 6.348 57.594 12.141 1 97.12 296 THR A N 1
ATOM 2319 C CA . THR A 1 296 ? 5.277 57.812 13.109 1 97.12 296 THR A CA 1
ATOM 2320 C C . THR A 1 296 ? 4.418 59 12.719 1 97.12 296 THR A C 1
ATOM 2322 O O . THR A 1 296 ? 3.188 58.938 12.789 1 97.12 296 THR A O 1
ATOM 2325 N N . VAL A 1 297 ? 5.07 60.031 12.273 1 96.31 297 VAL A N 1
ATOM 2326 C CA . VAL A 1 297 ? 4.332 61.219 11.828 1 96.31 297 VAL A CA 1
ATOM 2327 C C . VAL A 1 297 ? 3.514 60.875 10.586 1 96.31 297 VAL A C 1
ATOM 2329 O O . VAL A 1 297 ? 2.34 61.25 10.484 1 96.31 297 VAL A O 1
ATOM 2332 N N . MET A 1 298 ? 4.129 60.219 9.688 1 97.69 298 MET A N 1
ATOM 2333 C CA . MET A 1 298 ? 3.408 59.781 8.492 1 97.69 298 MET A CA 1
ATOM 2334 C C . MET A 1 298 ? 2.209 58.906 8.867 1 97.69 298 MET A C 1
ATOM 2336 O O . MET A 1 298 ? 1.14 59.031 8.273 1 97.69 298 MET A O 1
ATOM 2340 N N . LEU A 1 299 ? 2.422 58 9.867 1 98.19 299 LEU A N 1
ATOM 2341 C CA . LEU A 1 299 ? 1.352 57.125 10.336 1 98.19 299 LEU A CA 1
ATOM 2342 C C . LEU A 1 299 ? 0.17 57.938 10.852 1 98.19 299 LEU A C 1
ATOM 2344 O O . LEU A 1 299 ? -0.978 57.656 10.492 1 98.19 299 LEU A O 1
ATOM 2348 N N . PHE A 1 300 ? 0.433 58.938 11.664 1 97 300 PHE A N 1
ATOM 2349 C CA . PHE A 1 300 ? -0.645 59.719 12.234 1 97 300 PHE A CA 1
ATOM 2350 C C . PHE A 1 300 ? -1.41 60.469 11.148 1 97 300 PHE A C 1
ATOM 2352 O O . PHE A 1 300 ? -2.621 60.688 11.258 1 97 300 PHE A O 1
ATOM 2359 N N . LYS A 1 301 ? -0.692 60.875 10.094 1 97.25 301 LYS A N 1
ATOM 2360 C CA . LYS A 1 301 ? -1.338 61.562 8.961 1 97.25 301 LYS A CA 1
ATOM 2361 C C . LYS A 1 301 ? -2.254 60.594 8.211 1 97.25 301 LYS A C 1
ATOM 2363 O O . LYS A 1 301 ? -3.438 60.875 8.016 1 97.25 301 LYS A O 1
ATOM 2368 N N . VAL A 1 302 ? -1.736 59.438 7.891 1 97.81 302 VAL A N 1
ATOM 2369 C CA . VAL A 1 302 ? -2.514 58.5 7.078 1 97.81 302 VAL A CA 1
ATOM 2370 C C . VAL A 1 302 ? -3.605 57.875 7.934 1 97.81 302 VAL A C 1
ATOM 2372 O O . VAL A 1 302 ? -4.688 57.562 7.43 1 97.81 302 VAL A O 1
ATOM 2375 N N . GLU A 1 303 ? -3.359 57.562 9.211 1 97.19 303 GLU A N 1
ATOM 2376 C CA . GLU A 1 303 ? -4.383 57.094 10.133 1 97.19 303 GLU A CA 1
ATOM 2377 C C . GLU A 1 303 ? -5.535 58.094 10.242 1 97.19 303 GLU A C 1
ATOM 2379 O O . GLU A 1 303 ? -6.703 57.688 10.203 1 97.19 303 GLU A O 1
ATOM 2384 N N . GLY A 1 304 ? -5.164 59.312 10.43 1 96.25 304 GLY A N 1
ATOM 2385 C CA . GLY A 1 304 ? -6.191 60.344 10.492 1 96.25 304 GLY A CA 1
ATOM 2386 C C . GLY A 1 304 ? -7.074 60.406 9.258 1 96.25 304 GLY A C 1
ATOM 2387 O O . GLY A 1 304 ? -8.289 60.531 9.367 1 96.25 304 GLY A O 1
ATOM 2388 N N . ALA A 1 305 ? -6.441 60.344 8.07 1 96.19 305 ALA A N 1
ATOM 2389 C CA . ALA A 1 305 ? -7.184 60.344 6.816 1 96.19 305 ALA A CA 1
ATOM 2390 C C . ALA A 1 305 ? -8.086 59.094 6.723 1 96.19 305 ALA A C 1
ATOM 2392 O O . ALA A 1 305 ? -9.227 59.188 6.266 1 96.19 305 ALA A O 1
ATOM 2393 N N . LEU A 1 306 ? -7.578 58 7.141 1 97.5 306 LEU A N 1
ATOM 2394 C CA . LEU A 1 306 ? -8.312 56.75 7.121 1 97.5 306 LEU A CA 1
ATOM 2395 C C . LEU A 1 306 ? -9.539 56.812 8.031 1 97.5 306 LEU A C 1
ATOM 2397 O O . LEU A 1 306 ? -10.633 56.438 7.625 1 97.5 306 LEU A O 1
ATOM 2401 N N . ILE A 1 307 ? -9.391 57.344 9.203 1 96.94 307 ILE A N 1
ATOM 2402 C CA . ILE A 1 307 ? -10.469 57.438 10.18 1 96.94 307 ILE A CA 1
ATOM 2403 C C . ILE A 1 307 ? -11.531 58.406 9.672 1 96.94 307 ILE A C 1
ATOM 2405 O O . ILE A 1 307 ? -12.727 58.156 9.812 1 96.94 307 ILE A O 1
ATOM 2409 N N . ALA A 1 308 ? -11.062 59.438 9.031 1 96.19 308 ALA A N 1
ATOM 2410 C CA . ALA A 1 308 ? -11.977 60.469 8.516 1 96.19 308 ALA A CA 1
ATOM 2411 C C . ALA A 1 308 ? -12.891 59.875 7.449 1 96.19 308 ALA A C 1
ATOM 2413 O O . ALA A 1 308 ? -14.07 60.25 7.359 1 96.19 308 ALA A O 1
ATOM 2414 N N . ARG A 1 309 ? -12.461 59.031 6.688 1 95.88 309 ARG A N 1
ATOM 2415 C CA . ARG A 1 309 ? -13.273 58.469 5.598 1 95.88 309 ARG A CA 1
ATOM 2416 C C . ARG A 1 309 ? -14.055 57.25 6.055 1 95.88 309 ARG A C 1
ATOM 2418 O O . ARG A 1 309 ? -14.867 56.719 5.297 1 95.88 309 ARG A O 1
ATOM 2425 N N . ASN A 1 310 ? -13.891 56.812 7.324 1 97.25 310 ASN A N 1
ATOM 2426 C CA . ASN A 1 310 ? -14.609 55.656 7.867 1 97.25 310 ASN A CA 1
ATOM 2427 C C . ASN A 1 310 ? -15.211 55.969 9.234 1 97.25 310 ASN A C 1
ATOM 2429 O O . ASN A 1 310 ? -14.781 55.406 10.242 1 97.25 310 ASN A O 1
ATOM 2433 N N . PRO A 1 311 ? -16.188 56.688 9.336 1 96.38 311 PRO A N 1
ATOM 2434 C CA . PRO A 1 311 ? -16.766 57.094 10.617 1 96.38 311 PRO A CA 1
ATOM 2435 C C . PRO A 1 311 ? -17.328 55.906 11.406 1 96.38 311 PRO A C 1
ATOM 2437 O O . PRO A 1 311 ? -17.406 55.969 12.641 1 96.38 311 PRO A O 1
ATOM 2440 N N . ASP A 1 312 ? -17.656 54.844 10.719 1 96.5 312 ASP A N 1
ATOM 2441 C CA . ASP A 1 312 ? -18.266 53.688 11.359 1 96.5 312 ASP A CA 1
ATOM 2442 C C . ASP A 1 312 ? -17.25 52.969 12.25 1 96.5 312 ASP A C 1
ATOM 2444 O O . ASP A 1 312 ? -17.625 52.125 13.07 1 96.5 312 ASP A O 1
ATOM 2448 N N . PHE A 1 313 ? -15.977 53.281 12.141 1 96.88 313 PHE A N 1
ATOM 2449 C CA . PHE A 1 313 ? -14.945 52.688 12.961 1 96.88 313 PHE A CA 1
ATOM 2450 C C . PHE A 1 313 ? -15.016 53.188 14.398 1 96.88 313 PHE A C 1
ATOM 2452 O O . PHE A 1 313 ? -14.422 52.594 15.305 1 96.88 313 PHE A O 1
ATOM 2459 N N . CYS A 1 314 ? -15.68 54.25 14.586 1 94.81 314 CYS A N 1
ATOM 2460 C CA . CYS A 1 314 ? -15.797 54.906 15.883 1 94.81 314 CYS A CA 1
ATOM 2461 C C . CYS A 1 314 ? -14.43 55.219 16.469 1 94.81 314 CYS A C 1
ATOM 2463 O O . CYS A 1 314 ? -14.164 54.906 17.641 1 94.81 314 CYS A O 1
ATOM 2465 N N . MET A 1 315 ? -13.562 55.781 15.648 1 95.81 315 MET A N 1
ATOM 2466 C CA . MET A 1 315 ? -12.188 56.062 16.062 1 95.81 315 MET A CA 1
ATOM 2467 C C . MET A 1 315 ? -11.875 57.531 15.914 1 95.81 315 MET A C 1
ATOM 2469 O O . MET A 1 315 ? -10.703 57.938 15.883 1 95.81 315 MET A O 1
ATOM 2473 N N . ALA A 1 316 ? -12.828 58.344 15.859 1 93.75 316 ALA A N 1
ATOM 2474 C CA . ALA A 1 316 ? -12.648 59.781 15.625 1 93.75 316 ALA A CA 1
ATOM 2475 C C . ALA A 1 316 ? -11.758 60.406 16.688 1 93.75 316 ALA A C 1
ATOM 2477 O O . ALA A 1 316 ? -11 61.344 16.422 1 93.75 316 ALA A O 1
ATOM 2478 N N . GLY A 1 317 ? -11.844 59.875 17.844 1 92.06 317 GLY A N 1
ATOM 2479 C CA . GLY A 1 317 ? -11.039 60.375 18.938 1 92.06 317 GLY A CA 1
ATOM 2480 C C . GLY A 1 317 ? -9.547 60.188 18.734 1 92.06 317 GLY A C 1
ATOM 2481 O O . GLY A 1 317 ? -8.734 60.812 19.422 1 92.06 317 GLY A O 1
ATOM 2482 N N . ARG A 1 318 ? -9.164 59.469 17.719 1 93.75 318 ARG A N 1
ATOM 2483 C CA . ARG A 1 318 ? -7.758 59.156 17.5 1 93.75 318 ARG A CA 1
ATOM 2484 C C . ARG A 1 318 ? -7.137 60.125 16.5 1 93.75 318 ARG A C 1
ATOM 2486 O O . ARG A 1 318 ? -5.93 60.094 16.25 1 93.75 318 ARG A O 1
ATOM 2493 N N . ARG A 1 319 ? -7.91 61.031 15.922 1 94 319 ARG A N 1
ATOM 2494 C CA . ARG A 1 319 ? -7.379 62.062 15.031 1 94 319 ARG A CA 1
ATOM 2495 C C . ARG A 1 319 ? -6.762 63.188 15.82 1 94 319 ARG A C 1
ATOM 2497 O O . ARG A 1 319 ? -7.234 64.312 15.742 1 94 319 ARG A O 1
ATOM 2504 N N . LEU A 1 320 ? -5.695 62.969 16.375 1 93 320 LEU A N 1
ATOM 2505 C CA . LEU A 1 320 ? -5.164 63.844 17.422 1 93 320 LEU A CA 1
ATOM 2506 C C . LEU A 1 320 ? -4.203 64.875 16.844 1 93 320 LEU A C 1
ATOM 2508 O O . LEU A 1 320 ? -3.891 65.875 17.5 1 93 320 LEU A O 1
ATOM 2512 N N . LEU A 1 321 ? -3.691 64.625 15.602 1 92.06 321 LEU A N 1
ATOM 2513 C CA . LEU A 1 321 ? -2.852 65.625 14.992 1 92.06 321 LEU A CA 1
ATOM 2514 C C . LEU A 1 321 ? -3.6 67 14.883 1 92.06 321 LEU A C 1
ATOM 2516 O O . LEU A 1 321 ? -2.998 68.062 15.008 1 92.06 321 LEU A O 1
ATOM 2520 N N . GLY A 1 322 ? -4.871 66.812 14.688 1 90.56 322 GLY A N 1
ATOM 2521 C CA . GLY A 1 322 ? -5.699 68 14.539 1 90.56 322 GLY A CA 1
ATOM 2522 C C . GLY A 1 322 ? -6 68.688 15.859 1 90.56 322 GLY A C 1
ATOM 2523 O O . GLY A 1 322 ? -6.52 69.812 15.883 1 90.56 322 GLY A O 1
ATOM 2524 N N . ARG A 1 323 ? -5.555 68.125 16.922 1 91.81 323 ARG A N 1
ATOM 2525 C CA . ARG A 1 323 ? -5.832 68.688 18.25 1 91.81 323 ARG A CA 1
ATOM 2526 C C . ARG A 1 323 ? -4.578 69.312 18.859 1 91.81 323 ARG A C 1
ATOM 2528 O O . ARG A 1 323 ? -4.582 69.688 20.031 1 91.81 323 ARG A O 1
ATOM 2535 N N . ILE A 1 324 ? -3.559 69.375 18.078 1 92.44 324 ILE A N 1
ATOM 2536 C CA . ILE A 1 324 ? -2.297 69.938 18.562 1 92.44 324 ILE A CA 1
ATOM 2537 C C . ILE A 1 324 ? -2.273 71.438 18.344 1 92.44 324 ILE A C 1
ATOM 2539 O O . ILE A 1 324 ? -2.658 71.938 17.281 1 92.44 324 ILE A O 1
ATOM 2543 N N . ASP A 1 325 ? -1.913 72.125 19.359 1 90.25 325 ASP A N 1
ATOM 2544 C CA . ASP A 1 325 ? -1.495 73.5 19.234 1 90.25 325 ASP A CA 1
ATOM 2545 C C . ASP A 1 325 ? 0.007 73.625 18.969 1 90.25 325 ASP A C 1
ATOM 2547 O O . ASP A 1 325 ? 0.805 73.562 19.922 1 90.25 325 ASP A O 1
ATOM 2551 N N . PHE A 1 326 ? 0.33 73.875 17.719 1 88.56 326 PHE A N 1
ATOM 2552 C CA . PHE A 1 326 ? 1.725 73.812 17.297 1 88.56 326 PHE A CA 1
ATOM 2553 C C . PHE A 1 326 ? 2.51 75 17.812 1 88.56 326 PHE A C 1
ATOM 2555 O O . PHE A 1 326 ? 3.73 74.938 17.969 1 88.56 326 PHE A O 1
ATOM 2562 N N . ARG A 1 327 ? 1.865 76.062 18.078 1 86.5 327 ARG A N 1
ATOM 2563 C CA . ARG A 1 327 ? 2.52 77.25 18.578 1 86.5 327 ARG A CA 1
ATOM 2564 C C . ARG A 1 327 ? 2.887 77.125 20.047 1 86.5 327 ARG A C 1
ATOM 2566 O O . ARG A 1 327 ? 3.994 77.438 20.453 1 86.5 327 ARG A O 1
ATOM 2573 N N . ASN A 1 328 ? 1.971 76.625 20.75 1 89.19 328 ASN A N 1
ATOM 2574 C CA . ASN A 1 328 ? 2.178 76.5 22.188 1 89.19 328 ASN A CA 1
ATOM 2575 C C . ASN A 1 328 ? 2.623 75.125 22.594 1 89.19 328 ASN A C 1
ATOM 2577 O O . ASN A 1 328 ? 2.895 74.875 23.766 1 89.19 328 ASN A O 1
ATOM 2581 N N . VAL A 1 329 ? 2.676 74.25 21.734 1 89.5 329 VAL A N 1
ATOM 2582 C CA . VAL A 1 329 ? 3.268 72.875 21.844 1 89.5 329 VAL A CA 1
ATOM 2583 C C . VAL A 1 329 ? 2.496 72.062 22.875 1 89.5 329 VAL A C 1
ATOM 2585 O O . VAL A 1 329 ? 3.082 71.562 23.812 1 89.5 329 VAL A O 1
ATOM 2588 N N . TRP A 1 330 ? 1.258 72.062 22.812 1 92.31 330 TRP A N 1
ATOM 2589 C CA . TRP A 1 330 ? 0.428 71.125 23.625 1 92.31 330 TRP A CA 1
ATOM 2590 C C . TRP A 1 330 ? -0.709 70.562 22.797 1 92.31 330 TRP A C 1
ATOM 2592 O O . TRP A 1 330 ? -1.001 71.062 21.688 1 92.31 330 TRP A O 1
ATOM 2602 N N . ALA A 1 331 ? -1.294 69.5 23.219 1 93.31 331 ALA A N 1
ATOM 2603 C CA . ALA A 1 331 ? -2.438 68.812 22.562 1 93.31 331 ALA A CA 1
ATOM 2604 C C . ALA A 1 331 ? -3.604 68.688 23.531 1 93.31 331 ALA A C 1
ATOM 2606 O O . ALA A 1 331 ? -3.398 68.438 24.719 1 93.31 331 ALA A O 1
ATOM 2607 N N . GLU A 1 332 ? -4.762 68.875 23 1 93.12 332 GLU A N 1
ATOM 2608 C CA . GLU A 1 332 ? -5.973 68.625 23.781 1 93.12 332 GLU A CA 1
ATOM 2609 C C . GLU A 1 332 ? -6.539 67.25 23.547 1 93.12 332 GLU A C 1
ATOM 2611 O O . GLU A 1 332 ? -6.816 66.875 22.422 1 93.12 332 GLU A O 1
ATOM 2616 N N . LEU A 1 333 ? -6.738 66.5 24.578 1 92.75 333 LEU A N 1
ATOM 2617 C CA . LEU A 1 333 ? -7.258 65.188 24.469 1 92.75 333 LEU A CA 1
ATOM 2618 C C . LEU A 1 333 ? -8.766 65.125 24.703 1 92.75 333 LEU A C 1
ATOM 2620 O O . LEU A 1 333 ? -9.391 66.188 24.859 1 92.75 333 LEU A O 1
ATOM 2624 N N . ALA A 1 334 ? -9.367 63.969 24.5 1 82 334 ALA A N 1
ATOM 2625 C CA . ALA A 1 334 ? -10.82 63.781 24.562 1 82 334 ALA A CA 1
ATOM 2626 C C . ALA A 1 334 ? -11.375 64.25 25.906 1 82 334 ALA A C 1
ATOM 2628 O O . ALA A 1 334 ? -12.547 64.625 26.016 1 82 334 ALA A O 1
ATOM 2629 N N . ASP A 1 335 ? -10.547 64.188 26.922 1 82.94 335 ASP A N 1
ATOM 2630 C CA . ASP A 1 335 ? -11 64.625 28.25 1 82.94 335 ASP A CA 1
ATOM 2631 C C . ASP A 1 335 ? -11.031 66.125 28.375 1 82.94 335 ASP A C 1
ATOM 2633 O O . ASP A 1 335 ? -11.43 66.625 29.406 1 82.94 335 ASP A O 1
ATOM 2637 N N . GLY A 1 336 ? -10.547 66.812 27.406 1 85.44 336 GLY A N 1
ATOM 2638 C CA . GLY A 1 336 ? -10.594 68.312 27.391 1 85.44 336 GLY A CA 1
ATOM 2639 C C . GLY A 1 336 ? -9.367 68.938 28 1 85.44 336 GLY A C 1
ATOM 2640 O O . GLY A 1 336 ? -9.25 70.188 28.016 1 85.44 336 GLY A O 1
ATOM 2641 N N . LYS A 1 337 ? -8.523 68.125 28.422 1 91.62 337 LYS A N 1
ATOM 2642 C CA . LYS A 1 337 ? -7.324 68.625 29.062 1 91.62 337 LYS A CA 1
ATOM 2643 C C . LYS A 1 337 ? -6.199 68.812 28.047 1 91.62 337 LYS A C 1
ATOM 2645 O O . LYS A 1 337 ? -6.172 68.188 27.016 1 91.62 337 LYS A O 1
ATOM 2650 N N . ARG A 1 338 ? -5.34 69.812 28.453 1 93.25 338 ARG A N 1
ATOM 2651 C CA . ARG A 1 338 ? -4.184 70.125 27.609 1 93.25 338 ARG A CA 1
ATOM 2652 C C . ARG A 1 338 ? -2.928 69.438 28.156 1 93.25 338 ARG A C 1
ATOM 2654 O O . ARG A 1 338 ? -2.674 69.438 29.359 1 93.25 338 ARG A O 1
ATOM 2661 N N . TYR A 1 339 ? -2.33 68.75 27.297 1 94.81 339 TYR A N 1
ATOM 2662 C CA . TYR A 1 339 ? -1.101 68.062 27.672 1 94.81 339 TYR A CA 1
ATOM 2663 C C . TYR A 1 339 ? 0.083 68.625 26.875 1 94.81 339 TYR A C 1
ATOM 2665 O O . TYR A 1 339 ? -0.002 68.75 25.641 1 94.81 339 TYR A O 1
ATOM 2673 N N . GLU A 1 340 ? 1.17 68.875 27.578 1 93.69 340 GLU A N 1
ATOM 2674 C CA . GLU A 1 340 ? 2.379 69.312 26.906 1 93.69 340 GLU A CA 1
ATOM 2675 C C . GLU A 1 340 ? 3.021 68.188 26.109 1 93.69 340 GLU A C 1
ATOM 2677 O O . GLU A 1 340 ? 3.096 67.062 26.578 1 93.69 340 GLU A O 1
ATOM 2682 N N . LEU A 1 341 ? 3.441 68.562 24.906 1 94.19 341 LEU A N 1
ATOM 2683 C CA . LEU A 1 341 ? 4.047 67.562 24.016 1 94.19 341 LEU A CA 1
ATOM 2684 C C . LEU A 1 341 ? 5.551 67.438 24.266 1 94.19 341 LEU A C 1
ATOM 2686 O O . LEU A 1 341 ? 6.207 68.438 24.516 1 94.19 341 LEU A O 1
ATOM 2690 N N . ARG A 1 342 ? 5.953 66.25 24.234 1 90 342 ARG A N 1
ATOM 2691 C CA . ARG A 1 342 ? 7.395 66.062 24.25 1 90 342 ARG A CA 1
ATOM 2692 C C . ARG A 1 342 ? 7.934 65.875 22.844 1 90 342 ARG A C 1
ATOM 2694 O O . ARG A 1 342 ? 7.258 65.25 21.984 1 90 342 ARG A O 1
ATOM 2701 N N . LYS A 1 343 ? 9.102 66.375 22.531 1 79.69 343 LYS A N 1
ATOM 2702 C CA . LYS A 1 343 ? 9.758 66.188 21.234 1 79.69 343 LYS A CA 1
ATOM 2703 C C . LYS A 1 343 ? 8.883 66.75 20.094 1 79.69 343 LYS A C 1
ATOM 2705 O O . LYS A 1 343 ? 8.703 66.062 19.078 1 79.69 343 LYS A O 1
ATOM 2710 N N . ALA A 1 344 ? 8.32 67.875 20.469 1 83.38 344 ALA A N 1
ATOM 2711 C CA . ALA A 1 344 ? 7.336 68.438 19.562 1 83.38 344 ALA A CA 1
ATOM 2712 C C . ALA A 1 344 ? 8.016 69.188 18.438 1 83.38 344 ALA A C 1
ATOM 2714 O O . ALA A 1 344 ? 8.094 70.438 18.453 1 83.38 344 ALA A O 1
ATOM 2715 N N . TYR A 1 345 ? 8.641 68.562 17.547 1 88.5 345 TYR A N 1
ATOM 2716 C CA . TYR A 1 345 ? 9.219 69.125 16.312 1 88.5 345 TYR A CA 1
ATOM 2717 C C . TYR A 1 345 ? 8.625 68.375 15.094 1 88.5 345 TYR A C 1
ATOM 2719 O O . TYR A 1 345 ? 8.875 67.188 14.867 1 88.5 345 TYR A O 1
ATOM 2727 N N . PHE A 1 346 ? 7.816 69.188 14.305 1 92.31 346 PHE A N 1
ATOM 2728 C CA . PHE A 1 346 ? 7.086 68.625 13.172 1 92.31 346 PHE A CA 1
ATOM 2729 C C . PHE A 1 346 ? 7.473 69.375 11.875 1 92.31 346 PHE A C 1
ATOM 2731 O O . PHE A 1 346 ? 6.672 70.125 11.312 1 92.31 346 PHE A O 1
ATOM 2738 N N . PRO A 1 347 ? 8.547 69 11.32 1 92.56 347 PRO A N 1
ATOM 2739 C CA . PRO A 1 347 ? 9.031 69.688 10.141 1 92.56 347 PRO A CA 1
ATOM 2740 C C . PRO A 1 347 ? 8.148 69.5 8.914 1 92.56 347 PRO A C 1
ATOM 2742 O O . PRO A 1 347 ? 8.234 70.25 7.949 1 92.56 347 PRO A O 1
ATOM 2745 N N . THR A 1 348 ? 7.363 68.438 8.969 1 94.12 348 THR A N 1
ATOM 2746 C CA . THR A 1 348 ? 6.594 68.188 7.762 1 94.12 348 THR A CA 1
ATOM 2747 C C . THR A 1 348 ? 5.137 68.562 7.93 1 94.12 348 THR A C 1
ATOM 2749 O O . THR A 1 348 ? 4.297 68.25 7.082 1 94.12 348 THR A O 1
ATOM 2752 N N . ILE A 1 349 ? 4.785 69.125 8.984 1 91.88 349 ILE A N 1
ATOM 2753 C CA . ILE A 1 349 ? 3.426 69.625 9.219 1 91.88 349 ILE A CA 1
ATOM 2754 C C . ILE A 1 349 ? 3.389 71.125 9.109 1 91.88 349 ILE A C 1
ATOM 2756 O O . ILE A 1 349 ? 4.16 71.812 9.773 1 91.88 349 ILE A O 1
ATOM 2760 N N . ASP A 1 350 ? 2.645 71.562 8.219 1 83.88 350 ASP A N 1
ATOM 2761 C CA . ASP A 1 350 ? 2.447 73 8.094 1 83.88 350 ASP A CA 1
ATOM 2762 C C . ASP A 1 350 ? 1.503 73.5 9.18 1 83.88 350 ASP A C 1
ATOM 2764 O O . ASP A 1 350 ? 0.305 73.25 9.156 1 83.88 350 ASP A O 1
ATOM 2768 N N . GLU A 1 351 ? 2.014 74.25 10.016 1 78.12 351 GLU A N 1
ATOM 2769 C CA . GLU A 1 351 ? 1.28 74.75 11.188 1 78.12 351 GLU A CA 1
ATOM 2770 C C . GLU A 1 351 ? 0.122 75.625 10.789 1 78.12 351 GLU A C 1
ATOM 2772 O O . GLU A 1 351 ? -0.867 75.75 11.523 1 78.12 351 GLU A O 1
ATOM 2777 N N . ASP A 1 352 ? 0.314 76.25 9.719 1 78.44 352 ASP A N 1
ATOM 2778 C CA . ASP A 1 352 ? -0.695 77.188 9.281 1 78.44 352 ASP A CA 1
ATOM 2779 C C . ASP A 1 352 ? -1.663 76.562 8.289 1 78.44 352 ASP A C 1
ATOM 2781 O O . ASP A 1 352 ? -2.637 77.188 7.867 1 78.44 352 ASP A O 1
ATOM 2785 N N . ALA A 1 353 ? -1.297 75.25 8.047 1 76.69 353 ALA A N 1
ATOM 2786 C CA . ALA A 1 353 ? -2.129 74.625 7.047 1 76.69 353 ALA A CA 1
ATOM 2787 C C . ALA A 1 353 ? -3.465 74.188 7.645 1 76.69 353 ALA A C 1
ATOM 2789 O O . ALA A 1 353 ? -3.559 73.938 8.844 1 76.69 353 ALA A O 1
ATOM 2790 N N . ALA A 1 354 ? -4.473 74.188 6.824 1 81.31 354 ALA A N 1
ATOM 2791 C CA . ALA A 1 354 ? -5.832 73.812 7.211 1 81.31 354 ALA A CA 1
ATOM 2792 C C . ALA A 1 354 ? -5.922 72.312 7.57 1 81.31 354 ALA A C 1
ATOM 2794 O O . ALA A 1 354 ? -6.727 71.938 8.414 1 81.31 354 ALA A O 1
ATOM 2795 N N . ASP A 1 355 ? -5.066 71.562 7.004 1 88.94 355 ASP A N 1
ATOM 2796 C CA . ASP A 1 355 ? -5.168 70.125 7.238 1 88.94 355 ASP A CA 1
ATOM 2797 C C . ASP A 1 355 ? -3.83 69.562 7.695 1 88.94 355 ASP A C 1
ATOM 2799 O O . ASP A 1 355 ? -2.928 69.375 6.879 1 88.94 355 ASP A O 1
ATOM 2803 N N . PRO A 1 356 ? -3.693 69.25 8.914 1 92.56 356 PRO A N 1
ATOM 2804 C CA . PRO A 1 356 ? -2.428 68.75 9.422 1 92.56 356 PRO A CA 1
ATOM 2805 C C . PRO A 1 356 ? -2.184 67.25 8.992 1 92.56 356 PRO A C 1
ATOM 2807 O O . PRO A 1 356 ? -1.086 66.75 9.195 1 92.56 356 PRO A O 1
ATOM 2810 N N . TYR A 1 357 ? -3.104 66.688 8.289 1 94.56 357 TYR A N 1
ATOM 2811 C CA . TYR A 1 357 ? -3 65.25 7.938 1 94.56 357 TYR A CA 1
ATOM 2812 C C . TYR A 1 357 ? -2.469 65.062 6.52 1 94.56 357 TYR A C 1
ATOM 2814 O O . TYR A 1 357 ? -2.25 63.969 6.059 1 94.56 357 TYR A O 1
ATOM 2822 N N . ALA A 1 358 ? -2.18 66.188 5.809 1 94.31 358 ALA A N 1
ATOM 2823 C CA . ALA A 1 358 ? -1.696 66.062 4.434 1 94.31 358 ALA A CA 1
ATOM 2824 C C . ALA A 1 358 ? -0.235 65.625 4.391 1 94.31 358 ALA A C 1
ATOM 2826 O O . ALA A 1 358 ? 0.591 66.125 5.16 1 94.31 358 ALA A O 1
ATOM 2827 N N . LEU A 1 359 ? 0.076 64.75 3.525 1 95.94 359 LEU A N 1
ATOM 2828 C CA . LEU A 1 359 ? 1.455 64.312 3.32 1 95.94 359 LEU A CA 1
ATOM 2829 C C . LEU A 1 359 ? 2.205 65.25 2.43 1 95.94 359 LEU A C 1
ATOM 2831 O O . LEU A 1 359 ? 1.64 65.812 1.471 1 95.94 359 LEU A O 1
ATOM 2835 N N . THR A 1 360 ? 3.455 65.5 2.803 1 95.69 360 THR A N 1
ATOM 2836 C CA . THR A 1 360 ? 4.305 66.25 1.871 1 95.69 360 THR A CA 1
ATOM 2837 C C . THR A 1 360 ? 4.641 65.375 0.654 1 95.69 360 THR A C 1
ATOM 2839 O O . THR A 1 360 ? 4.414 64.188 0.659 1 95.69 360 THR A O 1
ATOM 2842 N N . ALA A 1 361 ? 5.125 66.062 -0.349 1 96.12 361 ALA A N 1
ATOM 2843 C CA . ALA A 1 361 ? 5.488 65.375 -1.562 1 96.12 361 ALA A CA 1
ATOM 2844 C C . ALA A 1 361 ? 6.539 64.25 -1.269 1 96.12 361 ALA A C 1
ATOM 2846 O O . ALA A 1 361 ? 6.473 63.188 -1.808 1 96.12 361 ALA A O 1
ATOM 2847 N N . GLU A 1 362 ? 7.41 64.562 -0.428 1 96.25 362 GLU A N 1
ATOM 2848 C CA . GLU A 1 362 ? 8.477 63.625 -0.079 1 96.25 362 GLU A CA 1
ATOM 2849 C C . GLU A 1 362 ? 7.945 62.469 0.75 1 96.25 362 GLU A C 1
ATOM 2851 O O . GLU A 1 362 ? 8.328 61.312 0.528 1 96.25 362 GLU A O 1
ATOM 2856 N N . GLU A 1 363 ? 7.098 62.75 1.652 1 97.38 363 GLU A N 1
ATOM 2857 C CA . GLU A 1 363 ? 6.477 61.719 2.457 1 97.38 363 GLU A CA 1
ATOM 2858 C C . GLU A 1 363 ? 5.664 60.75 1.589 1 97.38 363 GLU A C 1
ATOM 2860 O O . GLU A 1 363 ? 5.711 59.531 1.782 1 97.38 363 GLU A O 1
ATOM 2865 N N . ARG A 1 364 ? 4.965 61.344 0.688 1 97.62 364 ARG A N 1
ATOM 2866 C CA . ARG A 1 364 ? 4.137 60.562 -0.217 1 97.62 364 ARG A CA 1
ATOM 2867 C C . ARG A 1 364 ? 4.992 59.625 -1.053 1 97.62 364 ARG A C 1
ATOM 2869 O O . ARG A 1 364 ? 4.625 58.438 -1.264 1 97.62 364 ARG A O 1
ATOM 2876 N N . GLU A 1 365 ? 6.074 60.094 -1.485 1 97.62 365 GLU A N 1
ATOM 2877 C CA . GLU A 1 365 ? 6.984 59.281 -2.291 1 97.62 365 GLU A CA 1
ATOM 2878 C C . GLU A 1 365 ? 7.555 58.125 -1.482 1 97.62 365 GLU A C 1
ATOM 2880 O O . GLU A 1 365 ? 7.609 57 -1.964 1 97.62 365 GLU A O 1
ATOM 2885 N N . VAL A 1 366 ? 7.93 58.375 -0.315 1 97.94 366 VAL A N 1
ATOM 2886 C CA . VAL A 1 366 ? 8.516 57.344 0.55 1 97.94 366 VAL A CA 1
ATOM 2887 C C . VAL A 1 366 ? 7.465 56.312 0.901 1 97.94 366 VAL A C 1
ATOM 2889 O O . VAL A 1 366 ? 7.727 55.094 0.81 1 97.94 366 VAL A O 1
ATOM 2892 N N . LEU A 1 367 ? 6.301 56.75 1.278 1 98 367 LEU A N 1
ATOM 2893 C CA . LEU A 1 367 ? 5.238 55.812 1.664 1 98 367 LEU A CA 1
ATOM 2894 C C . LEU A 1 367 ? 4.789 55 0.472 1 98 367 LEU A C 1
ATOM 2896 O O . LEU A 1 367 ? 4.512 53.781 0.616 1 98 367 LEU A O 1
ATOM 2900 N N . ALA A 1 368 ? 4.699 55.656 -0.67 1 97.69 368 ALA A N 1
ATOM 2901 C CA . ALA A 1 368 ? 4.344 54.906 -1.888 1 97.69 368 ALA A CA 1
ATOM 2902 C C . ALA A 1 368 ? 5.395 53.875 -2.225 1 97.69 368 ALA A C 1
ATOM 2904 O O . ALA A 1 368 ? 5.055 52.75 -2.654 1 97.69 368 ALA A O 1
ATOM 2905 N N . GLY A 1 369 ? 6.621 54.25 -2.061 1 97.81 369 GLY A N 1
ATOM 2906 C CA . GLY A 1 369 ? 7.695 53.281 -2.291 1 97.81 369 GLY A CA 1
ATOM 2907 C C . GLY A 1 369 ? 7.656 52.094 -1.346 1 97.81 369 GLY A C 1
ATOM 2908 O O . GLY A 1 369 ? 7.867 50.969 -1.764 1 97.81 369 GLY A O 1
ATOM 2909 N N . LEU A 1 370 ? 7.422 52.344 -0.114 1 98 370 LEU A N 1
ATOM 2910 C CA . LEU A 1 370 ? 7.285 51.281 0.866 1 98 370 LEU A CA 1
ATOM 2911 C C . LEU A 1 370 ? 6.105 50.375 0.523 1 98 370 LEU A C 1
ATOM 2913 O O . LEU A 1 370 ? 6.227 49.156 0.551 1 98 370 LEU A O 1
ATOM 2917 N N . ARG A 1 371 ? 5.031 51 0.236 1 98 371 ARG A N 1
ATOM 2918 C CA . ARG A 1 371 ? 3.834 50.25 -0.135 1 98 371 ARG A CA 1
ATOM 2919 C C . ARG A 1 371 ? 4.117 49.312 -1.302 1 98 371 ARG A C 1
ATOM 2921 O O . ARG A 1 371 ? 3.768 48.156 -1.253 1 98 371 ARG A O 1
ATOM 2928 N N . ASP A 1 372 ? 4.766 49.844 -2.307 1 98 372 ASP A N 1
ATOM 2929 C CA . ASP A 1 372 ? 5.09 49.031 -3.477 1 98 372 ASP A CA 1
ATOM 2930 C C . ASP A 1 372 ? 6 47.844 -3.1 1 98 372 ASP A C 1
ATOM 2932 O O . ASP A 1 372 ? 5.84 46.75 -3.613 1 98 372 ASP A O 1
ATOM 2936 N N . SER A 1 373 ? 6.898 48.094 -2.219 1 97.88 373 SER A N 1
ATOM 2937 C CA . SER A 1 373 ? 7.809 47.031 -1.773 1 97.88 373 SER A CA 1
ATOM 2938 C C . SER A 1 373 ? 7.055 45.938 -1.043 1 97.88 373 SER A C 1
ATOM 2940 O O . SER A 1 373 ? 7.371 44.75 -1.205 1 97.88 373 SER A O 1
ATOM 2942 N N . PHE A 1 374 ? 6.09 46.281 -0.269 1 98.25 374 PHE A N 1
ATOM 2943 C CA . PHE A 1 374 ? 5.289 45.281 0.448 1 98.25 374 PHE A CA 1
ATOM 2944 C C . PHE A 1 374 ? 4.445 44.469 -0.521 1 98.25 374 PHE A C 1
ATOM 2946 O O . PHE A 1 374 ? 4.41 43.25 -0.431 1 98.25 374 PHE A O 1
ATOM 2953 N N . VAL A 1 375 ? 3.82 45.125 -1.415 1 97.75 375 VAL A N 1
ATOM 2954 C CA . VAL A 1 375 ? 2.898 44.5 -2.344 1 97.75 375 VAL A CA 1
ATOM 2955 C C . VAL A 1 375 ? 3.672 43.594 -3.291 1 97.75 375 VAL A C 1
ATOM 2957 O O . VAL A 1 375 ? 3.178 42.531 -3.68 1 97.75 375 VAL A O 1
ATOM 2960 N N . GLU A 1 376 ? 4.895 43.875 -3.539 1 97.12 376 GLU A N 1
ATOM 2961 C CA . GLU A 1 376 ? 5.645 43.188 -4.574 1 97.12 376 GLU A CA 1
ATOM 2962 C C . GLU A 1 376 ? 6.574 42.125 -3.971 1 97.12 376 GLU A C 1
ATOM 2964 O O . GLU A 1 376 ? 7.184 41.344 -4.695 1 97.12 376 GLU A O 1
ATOM 2969 N N . SER A 1 377 ? 6.668 42.062 -2.715 1 97.75 377 SER A N 1
ATOM 2970 C CA . SER A 1 377 ? 7.547 41.094 -2.072 1 97.75 377 SER A CA 1
ATOM 2971 C C . SER A 1 377 ? 7.043 39.688 -2.287 1 97.75 377 SER A C 1
ATOM 2973 O O . SER A 1 377 ? 6.008 39.281 -1.741 1 97.75 377 SER A O 1
ATOM 2975 N N . PRO A 1 378 ? 7.797 38.844 -2.971 1 96.94 378 PRO A N 1
ATOM 2976 C CA . PRO A 1 378 ? 7.316 37.469 -3.27 1 96.94 378 PRO A CA 1
ATOM 2977 C C . PRO A 1 378 ? 7.184 36.625 -2.02 1 96.94 378 PRO A C 1
ATOM 2979 O O . PRO A 1 378 ? 6.148 35.969 -1.815 1 96.94 378 PRO A O 1
ATOM 2982 N N . PRO A 1 379 ? 8.195 36.531 -1.114 1 97.56 379 PRO A N 1
ATOM 2983 C CA . PRO A 1 379 ? 8.031 35.719 0.086 1 97.56 379 PRO A CA 1
ATOM 2984 C C . PRO A 1 379 ? 6.855 36.156 0.953 1 97.56 379 PRO A C 1
ATOM 2986 O O . PRO A 1 379 ? 6.148 35.344 1.523 1 97.56 379 PRO A O 1
ATOM 2989 N N . LEU A 1 380 ? 6.645 37.5 1.048 1 98 380 LEU A N 1
ATOM 2990 C CA . LEU A 1 380 ? 5.527 38 1.844 1 98 380 LEU A CA 1
ATOM 2991 C C . LEU A 1 380 ? 4.195 37.594 1.214 1 98 380 LEU A C 1
ATOM 2993 O O . LEU A 1 380 ? 3.262 37.219 1.918 1 98 380 LEU A O 1
ATOM 2997 N N . ARG A 1 381 ? 4.152 37.75 -0.04 1 97.5 381 ARG A N 1
ATOM 2998 C CA . ARG A 1 381 ? 2.934 37.375 -0.748 1 97.5 381 ARG A CA 1
ATOM 2999 C C . ARG A 1 381 ? 2.594 35.906 -0.507 1 97.5 381 ARG A C 1
ATOM 3001 O O . ARG A 1 381 ? 1.428 35.562 -0.304 1 97.5 381 ARG A O 1
ATOM 3008 N N . ARG A 1 382 ? 3.566 35.062 -0.557 1 97.88 382 ARG A N 1
ATOM 3009 C CA . ARG A 1 382 ? 3.371 33.625 -0.313 1 97.88 382 ARG A CA 1
ATOM 3010 C C . ARG A 1 382 ? 2.867 33.375 1.104 1 97.88 382 ARG A C 1
ATOM 3012 O O . ARG A 1 382 ? 1.962 32.562 1.313 1 97.88 382 ARG A O 1
ATOM 3019 N N . HIS A 1 383 ? 3.482 34.031 2.027 1 98.06 383 HIS A N 1
ATOM 3020 C CA . HIS A 1 383 ? 3.107 33.875 3.428 1 98.06 383 HIS A CA 1
ATOM 3021 C C . HIS A 1 383 ? 1.688 34.344 3.682 1 98.06 383 HIS A C 1
ATOM 3023 O O . HIS A 1 383 ? 0.921 33.719 4.402 1 98.06 383 HIS A O 1
ATOM 3029 N N . ILE A 1 384 ? 1.336 35.5 3.102 1 98.38 384 ILE A N 1
ATOM 3030 C CA . ILE A 1 384 ? 0.006 36.062 3.291 1 98.38 384 ILE A CA 1
ATOM 3031 C C . ILE A 1 384 ? -1.038 35.156 2.627 1 98.38 384 ILE A C 1
ATOM 3033 O O . ILE A 1 384 ? -2.123 34.938 3.174 1 98.38 384 ILE A O 1
ATOM 3037 N N . ALA A 1 385 ? -0.727 34.719 1.466 1 98.06 385 ALA A N 1
ATOM 3038 C CA . ALA A 1 385 ? -1.619 33.75 0.815 1 98.06 385 ALA A CA 1
ATOM 3039 C C . ALA A 1 385 ? -1.868 32.531 1.707 1 98.06 385 ALA A C 1
ATOM 3041 O O . ALA A 1 385 ? -2.994 32.062 1.79 1 98.06 385 ALA A O 1
ATOM 3042 N N . PHE A 1 386 ? -0.846 32.062 2.287 1 98.06 386 PHE A N 1
ATOM 3043 C CA . PHE A 1 386 ? -0.949 30.938 3.209 1 98.06 386 PHE A CA 1
ATOM 3044 C C . PHE A 1 386 ? -1.862 31.281 4.379 1 98.06 386 PHE A C 1
ATOM 3046 O O . PHE A 1 386 ? -2.705 30.469 4.773 1 98.06 386 PHE A O 1
ATOM 3053 N N . LEU A 1 387 ? -1.726 32.469 4.969 1 98.5 387 LEU A N 1
ATOM 3054 C CA . LEU A 1 387 ? -2.555 32.906 6.086 1 98.5 387 LEU A CA 1
ATOM 3055 C C . LEU A 1 387 ? -4.027 32.938 5.684 1 98.5 387 LEU A C 1
ATOM 3057 O O . LEU A 1 387 ? -4.902 32.625 6.488 1 98.5 387 LEU A O 1
ATOM 3061 N N . TYR A 1 388 ? -4.254 33.375 4.488 1 98.31 388 TYR A N 1
ATOM 3062 C CA . TYR A 1 388 ? -5.637 33.438 4.035 1 98.31 388 TYR A CA 1
ATOM 3063 C C . TYR A 1 388 ? -6.176 32.031 3.775 1 98.31 388 TYR A C 1
ATOM 3065 O O . TYR A 1 388 ? -7.336 31.734 4.07 1 98.31 388 TYR A O 1
ATOM 3073 N N . ARG A 1 389 ? -5.352 31.234 3.283 1 97.69 389 ARG A N 1
ATOM 3074 C CA . ARG A 1 389 ? -5.773 29.891 2.914 1 97.69 389 ARG A CA 1
ATOM 3075 C C . ARG A 1 389 ? -6.051 29.047 4.152 1 97.69 389 ARG A C 1
ATOM 3077 O O . ARG A 1 389 ? -7.031 28.297 4.195 1 97.69 389 ARG A O 1
ATOM 3084 N N . LYS A 1 390 ? -5.172 29.125 5.188 1 98 390 LYS A N 1
ATOM 3085 C CA . LYS A 1 390 ? -5.25 28.25 6.348 1 98 390 LYS A CA 1
ATOM 3086 C C . LYS A 1 390 ? -5.805 28.984 7.562 1 98 390 LYS A C 1
ATOM 3088 O O . LYS A 1 390 ? -5.93 28.406 8.641 1 98 390 LYS A O 1
ATOM 3093 N N . GLY A 1 391 ? -6.172 30.25 7.34 1 97.88 391 GLY A N 1
ATOM 3094 C CA . GLY A 1 391 ? -6.527 31.031 8.508 1 97.88 391 GLY A CA 1
ATOM 3095 C C . GLY A 1 391 ? -7.953 31.547 8.477 1 97.88 391 GLY A C 1
ATOM 3096 O O . GLY A 1 391 ? -8.617 31.484 7.438 1 97.88 391 GLY A O 1
ATOM 3097 N N . SER A 1 392 ? -8.43 31.984 9.625 1 98.06 392 SER A N 1
ATOM 3098 C CA . SER A 1 392 ? -9.75 32.562 9.844 1 98.06 392 SER A CA 1
ATOM 3099 C C . SER A 1 392 ? -9.773 33.438 11.109 1 98.06 392 SER A C 1
ATOM 3101 O O . SER A 1 392 ? -8.789 33.469 11.852 1 98.06 392 SER A O 1
ATOM 3103 N N . LEU A 1 393 ? -10.875 34.125 11.219 1 98.06 393 LEU A N 1
ATOM 3104 C CA . LEU A 1 393 ? -11.016 34.938 12.414 1 98.06 393 LEU A CA 1
ATOM 3105 C C . LEU A 1 393 ? -11.266 34.094 13.641 1 98.06 393 LEU A C 1
ATOM 3107 O O . LEU A 1 393 ? -10.875 34.438 14.758 1 98.06 393 LEU A O 1
ATOM 3111 N N . TYR A 1 394 ? -11.953 33.031 13.422 1 98.06 394 TYR A N 1
ATOM 3112 C CA . TYR A 1 394 ? -12.219 32.062 14.484 1 98.06 394 TYR A CA 1
ATOM 3113 C C . TYR A 1 394 ? -12.438 30.672 13.898 1 98.06 394 TYR A C 1
ATOM 3115 O O . TYR A 1 394 ? -12.57 30.516 12.688 1 98.06 394 TYR A O 1
ATOM 3123 N N . ARG A 1 395 ? -12.375 29.688 14.828 1 97.81 395 ARG A N 1
ATOM 3124 C CA . ARG A 1 395 ? -12.625 28.312 14.406 1 97.81 395 ARG A CA 1
ATOM 3125 C C . ARG A 1 395 ? -13.328 27.531 15.508 1 97.81 395 ARG A C 1
ATOM 3127 O O . ARG A 1 395 ? -13.023 27.703 16.688 1 97.81 395 ARG A O 1
ATOM 3134 N N . ARG A 1 396 ? -14.32 26.812 15.148 1 97.38 396 ARG A N 1
ATOM 3135 C CA . ARG A 1 396 ? -14.914 25.797 16.016 1 97.38 396 ARG A CA 1
ATOM 3136 C C . ARG A 1 396 ? -14.344 24.422 15.703 1 97.38 396 ARG A C 1
ATOM 3138 O O . ARG A 1 396 ? -14.406 23.953 14.562 1 97.38 396 ARG A O 1
ATOM 3145 N N . CYS A 1 397 ? -13.758 23.844 16.688 1 95.56 397 CYS A N 1
ATOM 3146 C CA . CYS A 1 397 ? -13.117 22.547 16.438 1 95.56 397 CYS A CA 1
ATOM 3147 C C . CYS A 1 397 ? -13.258 21.641 17.641 1 95.56 397 CYS A C 1
ATOM 3149 O O . CYS A 1 397 ? -12.82 21.984 18.75 1 95.56 397 CYS A O 1
ATOM 3151 N N . ASN A 1 398 ? -13.812 20.469 17.438 1 94.69 398 ASN A N 1
ATOM 3152 C CA . ASN A 1 398 ? -13.953 19.422 18.438 1 94.69 398 ASN A CA 1
ATOM 3153 C C . ASN A 1 398 ? -14.516 19.984 19.75 1 94.69 398 ASN A C 1
ATOM 3155 O O . ASN A 1 398 ? -13.992 19.703 20.828 1 94.69 398 ASN A O 1
ATOM 3159 N N . GLY A 1 399 ? -15.461 20.922 19.594 1 93.12 399 GLY A N 1
ATOM 3160 C CA . GLY A 1 399 ? -16.203 21.453 20.734 1 93.12 399 GLY A CA 1
ATOM 3161 C C . GLY A 1 399 ? -15.562 22.688 21.344 1 93.12 399 GLY A C 1
ATOM 3162 O O . GLY A 1 399 ? -16.094 23.266 22.297 1 93.12 399 GLY A O 1
ATOM 3163 N N . ASN A 1 400 ? -14.469 23.141 20.781 1 95.5 400 ASN A N 1
ATOM 3164 C CA . ASN A 1 400 ? -13.781 24.312 21.281 1 95.5 400 ASN A CA 1
ATOM 3165 C C . ASN A 1 400 ? -13.922 25.5 20.344 1 95.5 400 ASN A C 1
ATOM 3167 O O . ASN A 1 400 ? -14.109 25.328 19.141 1 95.5 400 ASN A O 1
ATOM 3171 N N . LEU A 1 401 ? -13.953 26.656 20.969 1 98 401 LEU A N 1
ATOM 3172 C CA . LEU A 1 401 ? -13.977 27.906 20.219 1 98 401 LEU A CA 1
ATOM 3173 C C . LEU A 1 401 ? -12.609 28.578 20.25 1 98 401 LEU A C 1
ATOM 3175 O O . LEU A 1 401 ? -12.117 28.938 21.312 1 98 401 LEU A O 1
ATOM 3179 N N . LEU A 1 402 ? -11.992 28.703 19.078 1 98.25 402 LEU A N 1
ATOM 3180 C CA . LEU A 1 402 ? -10.664 29.312 18.984 1 98.25 402 LEU A CA 1
ATOM 3181 C C . LEU A 1 402 ? -10.75 30.688 18.344 1 98.25 402 LEU A C 1
ATOM 3183 O O . LEU A 1 402 ? -11.305 30.844 17.25 1 98.25 402 LEU A O 1
ATOM 3187 N N . PHE A 1 403 ? -10.312 31.672 18.953 1 97.94 403 PHE A N 1
ATOM 3188 C CA . PHE A 1 403 ? -10.102 33 18.391 1 97.94 403 PHE A CA 1
ATOM 3189 C C . PHE A 1 403 ? -9.016 33.75 19.156 1 97.94 403 PHE A C 1
ATOM 3191 O O . PHE A 1 403 ? -8.672 33.375 20.281 1 97.94 403 PHE A O 1
ATOM 3198 N N . HIS A 1 404 ? -8.484 34.781 18.609 1 96.62 404 HIS A N 1
ATOM 3199 C CA . HIS A 1 404 ? -7.277 35.406 19.156 1 96.62 404 HIS A CA 1
ATOM 3200 C C . HIS A 1 404 ? -7.625 36.469 20.188 1 96.62 404 HIS A C 1
ATOM 3202 O O . HIS A 1 404 ? -7.18 36.406 21.344 1 96.62 404 HIS A O 1
ATOM 3208 N N . GLY A 1 405 ? -8.477 37.375 19.906 1 95.56 405 GLY A N 1
ATOM 3209 C CA . GLY A 1 405 ? -8.688 38.562 20.703 1 95.56 405 GLY A CA 1
ATOM 3210 C C . GLY A 1 405 ? -9.867 38.438 21.656 1 95.56 405 GLY A C 1
ATOM 3211 O O . GLY A 1 405 ? -9.742 37.844 22.734 1 95.56 405 GLY A O 1
ATOM 3212 N N . CYS A 1 406 ? -11.07 39.031 21.203 1 96.75 406 CYS A N 1
ATOM 3213 C CA . CYS A 1 406 ? -12.195 39.094 22.125 1 96.75 406 CYS A CA 1
ATOM 3214 C C . CYS A 1 406 ? -13.523 39.062 21.375 1 96.75 406 CYS A C 1
ATOM 3216 O O . CYS A 1 406 ? -13.547 39.25 20.156 1 96.75 406 CYS A O 1
ATOM 3218 N N . VAL A 1 407 ? -14.516 38.719 22.125 1 97.94 407 VAL A N 1
ATOM 3219 C CA . VAL A 1 407 ? -15.891 38.938 21.688 1 97.94 407 VAL A CA 1
ATOM 3220 C C . VAL A 1 407 ? -16.438 40.219 22.281 1 97.94 407 VAL A C 1
ATOM 3222 O O . VAL A 1 407 ? -16.578 40.344 23.516 1 97.94 407 VAL A O 1
ATOM 3225 N N . PRO A 1 408 ? -16.75 41.156 21.406 1 98.06 408 PRO A N 1
ATOM 3226 C CA . PRO A 1 408 ? -17.219 42.438 21.969 1 98.06 408 PRO A CA 1
ATOM 3227 C C . PRO A 1 408 ? -18.469 42.281 22.844 1 98.06 408 PRO A C 1
ATOM 3229 O O . PRO A 1 408 ? -19.453 41.656 22.406 1 98.06 408 PRO A O 1
ATOM 3232 N N . LEU A 1 409 ? -18.359 42.844 24.031 1 98.12 409 LEU A N 1
ATOM 3233 C CA . LEU A 1 409 ? -19.438 42.719 25 1 98.12 409 LEU A CA 1
ATOM 3234 C C . LEU A 1 409 ? -19.781 44.062 25.625 1 98.12 409 LEU A C 1
ATOM 3236 O O . LEU A 1 409 ? -18.984 45 25.562 1 98.12 409 LEU A O 1
ATOM 3240 N N . THR A 1 410 ? -20.984 44.125 26.188 1 96.5 410 THR A N 1
ATOM 3241 C CA . THR A 1 410 ? -21.359 45.25 27.031 1 96.5 410 THR A CA 1
ATOM 3242 C C . THR A 1 410 ? -20.859 45.062 28.453 1 96.5 410 THR A C 1
ATOM 3244 O O . THR A 1 410 ? -20.359 43.969 28.812 1 96.5 410 THR A O 1
ATOM 3247 N N . GLU A 1 411 ? -20.953 46.125 29.203 1 95 411 GLU A N 1
ATOM 3248 C CA . GLU A 1 411 ? -20.516 46.062 30.594 1 95 411 GLU A CA 1
ATOM 3249 C C . GLU A 1 411 ? -21.297 45 31.375 1 95 411 GLU A C 1
ATOM 3251 O O . GLU A 1 411 ? -20.781 44.438 32.344 1 95 411 GLU A O 1
ATOM 3256 N N . ARG A 1 412 ? -22.453 44.656 30.859 1 93.5 412 ARG A N 1
ATOM 3257 C CA . ARG A 1 412 ? -23.312 43.688 31.531 1 93.5 412 ARG A CA 1
ATOM 3258 C C . ARG A 1 412 ? -23.094 42.281 31 1 93.5 412 ARG A C 1
ATOM 3260 O O . ARG A 1 412 ? -23.734 41.312 31.453 1 93.5 412 ARG A O 1
ATOM 3267 N N . GLY A 1 413 ? -22.266 42.156 30.031 1 93.19 413 GLY A N 1
ATOM 3268 C CA . GLY A 1 413 ? -21.922 40.844 29.531 1 93.19 413 GLY A CA 1
ATOM 3269 C C . GLY A 1 413 ? -22.75 40.438 28.328 1 93.19 413 GLY A C 1
ATOM 3270 O O . GLY A 1 413 ? -22.656 39.281 27.875 1 93.19 413 GLY A O 1
ATOM 3271 N N . GLU A 1 414 ? -23.516 41.344 27.844 1 95.5 414 GLU A N 1
ATOM 3272 C CA . GLU A 1 414 ? -24.281 41.062 26.625 1 95.5 414 GLU A CA 1
ATOM 3273 C C . GLU A 1 414 ? -23.453 41.344 25.375 1 95.5 414 GLU A C 1
ATOM 3275 O O . GLU A 1 414 ? -22.484 42.125 25.422 1 95.5 414 GLU A O 1
ATOM 3280 N N . LEU A 1 415 ? -23.891 40.656 24.312 1 97.38 415 LEU A N 1
ATOM 3281 C CA . LEU A 1 415 ? -23.188 40.906 23.047 1 97.38 415 LEU A CA 1
ATOM 3282 C C . LEU A 1 415 ? -23.359 42.344 22.609 1 97.38 415 LEU A C 1
ATOM 3284 O O . LEU A 1 415 ? -24.484 42.875 22.578 1 97.38 415 LEU A O 1
ATOM 3288 N N . ARG A 1 416 ? -22.281 43 22.297 1 97.5 416 ARG A N 1
ATOM 3289 C CA . ARG A 1 416 ? -22.328 44.375 21.844 1 97.5 416 ARG A CA 1
ATOM 3290 C C . ARG A 1 416 ? -22.875 44.469 20.422 1 97.5 416 ARG A C 1
ATOM 3292 O O . ARG A 1 416 ? -22.484 43.688 19.562 1 97.5 416 ARG A O 1
ATOM 3299 N N . GLU A 1 417 ? -23.797 45.406 20.219 1 97.44 417 GLU A N 1
ATOM 3300 C CA . GLU A 1 417 ? -24.281 45.688 18.875 1 97.44 417 GLU A CA 1
ATOM 3301 C C . GLU A 1 417 ? -23.406 46.688 18.172 1 97.44 417 GLU A C 1
ATOM 3303 O O . GLU A 1 417 ? -23.125 47.781 18.703 1 97.44 417 GLU A O 1
ATOM 3308 N N . ILE A 1 418 ? -22.953 46.344 17.016 1 97.69 418 ILE A N 1
ATOM 3309 C CA . ILE A 1 418 ? -22.062 47.188 16.25 1 97.69 418 ILE A CA 1
ATOM 3310 C C . ILE A 1 418 ? -22.688 47.5 14.883 1 97.69 418 ILE A C 1
ATOM 3312 O O . ILE A 1 418 ? -23.109 46.594 14.172 1 97.69 418 ILE A O 1
ATOM 3316 N N . THR A 1 419 ? -22.766 48.781 14.609 1 96.81 419 THR A N 1
ATOM 3317 C CA . THR A 1 419 ? -23.359 49.156 13.336 1 96.81 419 THR A CA 1
ATOM 3318 C C . THR A 1 419 ? -22.281 49.562 12.328 1 96.81 419 THR A C 1
ATOM 3320 O O . THR A 1 419 ? -21.422 50.375 12.617 1 96.81 419 THR A O 1
ATOM 3323 N N . PHE A 1 420 ? -22.328 48.938 11.195 1 96.31 420 PHE A N 1
ATOM 3324 C CA . PHE A 1 420 ? -21.406 49.219 10.086 1 96.31 420 PHE A CA 1
ATOM 3325 C C . PHE A 1 420 ? -22.141 49.188 8.758 1 96.31 420 PHE A C 1
ATOM 3327 O O . PHE A 1 420 ? -22.859 48.219 8.453 1 96.31 420 PHE A O 1
ATOM 3334 N N . GLY A 1 421 ? -22 50.25 7.969 1 93.81 421 GLY A N 1
ATOM 3335 C CA . GLY A 1 421 ? -22.672 50.312 6.684 1 93.81 421 GLY A CA 1
ATOM 3336 C C . GLY A 1 421 ? -24.188 50.281 6.797 1 93.81 421 GLY A C 1
ATOM 3337 O O . GLY A 1 421 ? -24.844 49.625 5.98 1 93.81 421 GLY A O 1
ATOM 3338 N N . GLY A 1 422 ? -24.688 50.688 7.867 1 94.44 422 GLY A N 1
ATOM 3339 C CA . GLY A 1 422 ? -26.125 50.75 8.047 1 94.44 422 GLY A CA 1
ATOM 3340 C C . GLY A 1 422 ? -26.703 49.438 8.594 1 94.44 422 GLY A C 1
ATOM 3341 O O . GLY A 1 422 ? -27.906 49.375 8.883 1 94.44 422 GLY A O 1
ATOM 3342 N N . ARG A 1 423 ? -25.922 48.469 8.781 1 97.12 423 ARG A N 1
ATOM 3343 C CA . ARG A 1 423 ? -26.375 47.188 9.32 1 97.12 423 ARG A CA 1
ATOM 3344 C C . ARG A 1 423 ? -25.797 46.938 10.711 1 97.12 423 ARG A C 1
ATOM 3346 O O . ARG A 1 423 ? -24.672 47.375 10.992 1 97.12 423 ARG A O 1
ATOM 3353 N N . THR A 1 424 ? -26.5 46.25 11.5 1 97.69 424 THR A N 1
ATOM 3354 C CA . THR A 1 424 ? -26.078 45.969 12.867 1 97.69 424 THR A CA 1
ATOM 3355 C C . THR A 1 424 ? -25.672 44.5 13.023 1 97.69 424 THR A C 1
ATOM 3357 O O . THR A 1 424 ? -26.359 43.594 12.516 1 97.69 424 THR A O 1
ATOM 3360 N N . TYR A 1 425 ? -24.562 44.312 13.648 1 98.06 425 TYR A N 1
ATOM 3361 C CA . TYR A 1 425 ? -24 42.969 13.867 1 98.06 425 TYR A CA 1
ATOM 3362 C C . TYR A 1 425 ? -23.703 42.75 15.344 1 98.06 425 TYR A C 1
ATOM 3364 O O . TYR A 1 425 ? -23.562 43.688 16.109 1 98.06 425 TYR A O 1
ATOM 3372 N N . ALA A 1 426 ? -23.688 41.469 15.734 1 97.56 426 ALA A N 1
ATOM 3373 C CA . ALA A 1 426 ? -23.266 41.094 17.078 1 97.56 426 ALA A CA 1
ATOM 3374 C C . ALA A 1 426 ? -22.766 39.656 17.109 1 97.56 426 ALA A C 1
ATOM 3376 O O . ALA A 1 426 ? -23.203 38.812 16.312 1 97.56 426 ALA A O 1
ATOM 3377 N N . GLY A 1 427 ? -21.891 39.438 18.031 1 97.19 427 GLY A N 1
ATOM 3378 C CA . GLY A 1 427 ? -21.406 38.094 18.25 1 97.19 427 GLY A CA 1
ATOM 3379 C C . GLY A 1 427 ? -20.828 37.469 17 1 97.19 427 GLY A C 1
ATOM 3380 O O . GLY A 1 427 ? -19.969 38.031 16.328 1 97.19 427 GLY A O 1
ATOM 3381 N N . ARG A 1 428 ? -21.344 36.281 16.672 1 97.94 428 ARG A N 1
ATOM 3382 C CA . ARG A 1 428 ? -20.844 35.5 15.547 1 97.94 428 ARG A CA 1
ATOM 3383 C C . ARG A 1 428 ? -21.031 36.25 14.234 1 97.94 428 ARG A C 1
ATOM 3385 O O . ARG A 1 428 ? -20.156 36.219 13.359 1 97.94 428 ARG A O 1
ATOM 3392 N N . ALA A 1 429 ? -22.094 36.938 14.102 1 98.12 429 ALA A N 1
ATOM 3393 C CA . ALA A 1 429 ? -22.359 37.688 12.883 1 98.12 429 ALA A CA 1
ATOM 3394 C C . ALA A 1 429 ? -21.297 38.75 12.656 1 98.12 429 ALA A C 1
ATOM 3396 O O . ALA A 1 429 ? -20.922 39.031 11.508 1 98.12 429 ALA A O 1
ATOM 3397 N N . TRP A 1 430 ? -20.844 39.406 13.711 1 98.38 430 TRP A N 1
ATOM 3398 C CA . TRP A 1 430 ? -19.781 40.406 13.594 1 98.38 430 TRP A CA 1
ATOM 3399 C C . TRP A 1 430 ? -18.469 39.75 13.156 1 98.38 430 TRP A C 1
ATOM 3401 O O . TRP A 1 430 ? -17.766 40.25 12.289 1 98.38 430 TRP A O 1
ATOM 3411 N N . PHE A 1 431 ? -18.188 38.594 13.742 1 98.62 431 PHE A N 1
ATOM 3412 C CA . PHE A 1 431 ? -16.984 37.844 13.352 1 98.62 431 PHE A CA 1
ATOM 3413 C C . PHE A 1 431 ? -17.031 37.469 11.875 1 98.62 431 PHE A C 1
ATOM 3415 O O . PHE A 1 431 ? -16.047 37.656 11.164 1 98.62 431 PHE A O 1
ATOM 3422 N N . ASP A 1 432 ? -18.188 37 11.43 1 98.25 432 ASP A N 1
ATOM 3423 C CA . ASP A 1 432 ? -18.359 36.594 10.031 1 98.25 432 ASP A CA 1
ATOM 3424 C C . ASP A 1 432 ? -18.172 37.781 9.102 1 98.25 432 ASP A C 1
ATOM 3426 O O . ASP A 1 432 ? -17.547 37.656 8.047 1 98.25 432 ASP A O 1
ATOM 3430 N N . PHE A 1 433 ? -18.734 38.844 9.539 1 98.19 433 PHE A N 1
ATOM 3431 C CA . PHE A 1 433 ? -18.609 40.031 8.727 1 98.19 433 PHE A CA 1
ATOM 3432 C C . PHE A 1 433 ? -17.156 40.5 8.641 1 98.19 433 PHE A C 1
ATOM 3434 O O . PHE A 1 433 ? -16.672 40.844 7.559 1 98.19 433 PHE A O 1
ATOM 3441 N N . CYS A 1 434 ? -16.484 40.562 9.75 1 98.5 434 CYS A N 1
ATOM 3442 C CA . CYS A 1 434 ? -15.086 40.969 9.789 1 98.5 434 CYS A CA 1
ATOM 3443 C C . CYS A 1 434 ? -14.234 40.062 8.891 1 98.5 434 CYS A C 1
ATOM 3445 O O . CYS A 1 434 ? -13.352 40.562 8.18 1 98.5 434 CYS A O 1
ATOM 3447 N N . GLU A 1 435 ? -14.461 38.812 8.969 1 98.19 435 GLU A N 1
ATOM 3448 C CA . GLU A 1 435 ? -13.719 37.875 8.117 1 98.19 435 GLU A CA 1
ATOM 3449 C C . GLU A 1 435 ? -14.008 38.125 6.641 1 98.19 435 GLU A C 1
ATOM 3451 O O . GLU A 1 435 ? -13.094 38.094 5.809 1 98.19 435 GLU A O 1
ATOM 3456 N N . GLN A 1 436 ? -15.242 38.344 6.344 1 98 436 GLN A N 1
ATOM 3457 C CA . GLN A 1 436 ? -15.625 38.656 4.973 1 98 436 GLN A CA 1
ATOM 3458 C C . GLN A 1 436 ? -14.891 39.906 4.469 1 98 436 GLN A C 1
ATOM 3460 O O . GLN A 1 436 ? -14.398 39.938 3.34 1 98 436 GLN A O 1
ATOM 3465 N N . MET A 1 437 ? -14.844 40.875 5.309 1 98.12 437 MET A N 1
ATOM 3466 C CA . MET A 1 437 ? -14.164 42.125 4.938 1 98.12 437 MET A CA 1
ATOM 3467 C C . MET A 1 437 ? -12.68 41.875 4.707 1 98.12 437 MET A C 1
ATOM 3469 O O . MET A 1 437 ? -12.094 42.406 3.766 1 98.12 437 MET A O 1
ATOM 3473 N N . ALA A 1 438 ? -12.125 41.125 5.566 1 98.44 438 ALA A N 1
ATOM 3474 C CA . ALA A 1 438 ? -10.711 40.812 5.402 1 98.44 438 ALA A CA 1
ATOM 3475 C C . ALA A 1 438 ? -10.461 40.062 4.082 1 98.44 438 ALA A C 1
ATOM 3477 O O . ALA A 1 438 ? -9.5 40.375 3.369 1 98.44 438 ALA A O 1
ATOM 3478 N N . ARG A 1 439 ? -11.281 39.125 3.77 1 98.31 439 ARG A N 1
ATOM 3479 C CA . ARG A 1 439 ? -11.125 38.344 2.541 1 98.31 439 ARG A CA 1
ATOM 3480 C C . ARG A 1 439 ? -11.414 39.219 1.314 1 98.31 439 ARG A C 1
ATOM 3482 O O . ARG A 1 439 ? -10.797 39.031 0.262 1 98.31 439 ARG A O 1
ATOM 3489 N N . GLN A 1 440 ? -12.352 40.125 1.452 1 97.62 440 GLN A N 1
ATOM 3490 C CA . GLN A 1 440 ? -12.617 41.062 0.366 1 97.62 440 GLN A CA 1
ATOM 3491 C C . GLN A 1 440 ? -11.391 41.938 0.068 1 97.62 440 GLN A C 1
ATOM 3493 O O . GLN A 1 440 ? -11.117 42.25 -1.09 1 97.62 440 GLN A O 1
ATOM 3498 N N . ALA A 1 441 ? -10.727 42.281 1.102 1 98.25 441 ALA A N 1
ATOM 3499 C CA . ALA A 1 441 ? -9.492 43.031 0.911 1 98.25 441 ALA A CA 1
ATOM 3500 C C . ALA A 1 441 ? -8.484 42.25 0.093 1 98.25 441 ALA A C 1
ATOM 3502 O O . ALA A 1 441 ? -7.777 42.812 -0.752 1 98.25 441 ALA A O 1
ATOM 3503 N N . TYR A 1 442 ? -8.422 41 0.341 1 97.31 442 TYR A N 1
ATOM 3504 C CA . TYR A 1 442 ? -7.488 40.125 -0.357 1 97.31 442 TYR A CA 1
ATOM 3505 C C . TYR A 1 442 ? -7.879 39.969 -1.821 1 97.31 442 TYR A C 1
ATOM 3507 O O . TYR A 1 442 ? -7.02 40 -2.707 1 97.31 442 TYR A O 1
ATOM 3515 N N . LEU A 1 443 ? -9.156 39.844 -2.076 1 96.25 443 LEU A N 1
ATOM 3516 C CA . LEU A 1 443 ? -9.648 39.531 -3.41 1 96.25 443 LEU A CA 1
ATOM 3517 C C . LEU A 1 443 ? -9.703 40.781 -4.289 1 96.25 443 LEU A C 1
ATOM 3519 O O . LEU A 1 443 ? -9.352 40.719 -5.473 1 96.25 443 LEU A O 1
ATOM 3523 N N . TYR A 1 444 ? -10.125 41.969 -3.672 1 94.62 444 TYR A N 1
ATOM 3524 C CA . TYR A 1 444 ? -10.461 43.094 -4.531 1 94.62 444 TYR A CA 1
ATOM 3525 C C . TYR A 1 444 ? -9.602 44.312 -4.199 1 94.62 444 TYR A C 1
ATOM 3527 O O . TYR A 1 444 ? -9.523 45.25 -4.984 1 94.62 444 TYR A O 1
ATOM 3535 N N . ARG A 1 445 ? -9.023 44.312 -3.094 1 94.19 445 ARG A N 1
ATOM 3536 C CA . ARG A 1 445 ? -8.125 45.375 -2.666 1 94.19 445 ARG A CA 1
ATOM 3537 C C . ARG A 1 445 ? -8.82 46.75 -2.711 1 94.19 445 ARG A C 1
ATOM 3539 O O . ARG A 1 445 ? -8.219 47.75 -3.113 1 94.19 445 ARG A O 1
ATOM 3546 N N . GLU A 1 446 ? -10.078 46.719 -2.383 1 95.5 446 GLU A N 1
ATOM 3547 C CA . GLU A 1 446 ? -10.812 48 -2.299 1 95.5 446 GLU A CA 1
ATOM 3548 C C . GLU A 1 446 ? -10.414 48.781 -1.055 1 95.5 446 GLU A C 1
ATOM 3550 O O . GLU A 1 446 ? -10.125 48.188 -0.008 1 95.5 446 GLU A O 1
ATOM 3555 N N . GLN A 1 447 ? -10.516 50.062 -1.149 1 95.88 447 GLN A N 1
ATOM 3556 C CA . GLN A 1 447 ? -10 50.969 -0.107 1 95.88 447 GLN A CA 1
ATOM 3557 C C . GLN A 1 447 ? -10.711 50.719 1.221 1 95.88 447 GLN A C 1
ATOM 3559 O O . GLN A 1 447 ? -10.07 50.656 2.273 1 95.88 447 GLN A O 1
ATOM 3564 N N . GLU A 1 448 ? -11.953 50.531 1.14 1 96.12 448 GLU A N 1
ATOM 3565 C CA . GLU A 1 448 ? -12.711 50.344 2.373 1 96.12 448 GLU A CA 1
ATOM 3566 C C . GLU A 1 448 ? -12.266 49.062 3.084 1 96.12 448 GLU A C 1
ATOM 3568 O O . GLU A 1 448 ? -12.117 49.031 4.309 1 96.12 448 GLU A O 1
ATOM 3573 N N . ALA A 1 449 ? -12.109 48.062 2.336 1 97.56 449 ALA A N 1
ATOM 3574 C CA . ALA A 1 449 ? -11.68 46.781 2.896 1 97.56 449 ALA A CA 1
ATOM 3575 C C . ALA A 1 449 ? -10.242 46.875 3.406 1 97.56 449 ALA A C 1
ATOM 3577 O O . ALA A 1 449 ? -9.906 46.25 4.426 1 97.56 449 ALA A O 1
ATOM 3578 N N . LEU A 1 450 ? -9.438 47.562 2.713 1 98.25 450 LEU A N 1
ATOM 3579 C CA . LEU A 1 450 ? -8.062 47.781 3.16 1 98.25 450 LEU A CA 1
ATOM 3580 C C . LEU A 1 450 ? -8.031 48.562 4.469 1 98.25 450 LEU A C 1
ATOM 3582 O O . LEU A 1 450 ? -7.27 48.219 5.379 1 98.25 450 LEU A O 1
ATOM 3586 N N . ASP A 1 451 ? -8.836 49.594 4.543 1 98.38 451 ASP A N 1
ATOM 3587 C CA . ASP A 1 451 ? -8.961 50.375 5.777 1 98.38 451 ASP A CA 1
ATOM 3588 C C . ASP A 1 451 ? -9.453 49.469 6.922 1 98.38 451 ASP A C 1
ATOM 3590 O O . ASP A 1 451 ? -9.039 49.656 8.07 1 98.38 451 ASP A O 1
ATOM 3594 N N . PHE A 1 452 ? -10.289 48.594 6.52 1 98.5 452 PHE A N 1
ATOM 3595 C CA . PHE A 1 452 ? -10.883 47.719 7.523 1 98.5 452 PHE A CA 1
ATOM 3596 C C . PHE A 1 452 ? -9.828 46.875 8.18 1 98.5 452 PHE A C 1
ATOM 3598 O O . PHE A 1 452 ? -9.93 46.562 9.375 1 98.5 452 PHE A O 1
ATOM 3605 N N . LEU A 1 453 ? -8.82 46.469 7.469 1 98.69 453 LEU A N 1
ATOM 3606 C CA . LEU A 1 453 ? -7.742 45.688 8.047 1 98.69 453 LEU A CA 1
ATOM 3607 C C . LEU A 1 453 ? -7 46.469 9.125 1 98.69 453 LEU A C 1
ATOM 3609 O O . LEU A 1 453 ? -6.574 45.906 10.133 1 98.69 453 LEU A O 1
ATOM 3613 N N . TYR A 1 454 ? -6.812 47.719 8.891 1 98.5 454 TYR A N 1
ATOM 3614 C CA . TYR A 1 454 ? -6.203 48.562 9.914 1 98.5 454 TYR A CA 1
ATOM 3615 C C . TYR A 1 454 ? -7.09 48.625 11.148 1 98.5 454 TYR A C 1
ATOM 3617 O O . TYR A 1 454 ? -6.602 48.562 12.281 1 98.5 454 TYR A O 1
ATOM 3625 N N . PHE A 1 455 ? -8.375 48.781 10.914 1 98 455 PHE A N 1
ATOM 3626 C CA . PHE A 1 455 ? -9.352 48.781 11.992 1 98 455 PHE A CA 1
ATOM 3627 C C . PHE A 1 455 ? -9.258 47.5 12.805 1 98 455 PHE A C 1
ATOM 3629 O O . PHE A 1 455 ? -9.289 47.531 14.039 1 98 455 PHE A O 1
ATOM 3636 N N . LEU A 1 456 ? -9.125 46.375 12.148 1 98.31 456 LEU A N 1
ATOM 3637 C CA . LEU A 1 456 ? -9.016 45.094 12.828 1 98.31 456 LEU A CA 1
ATOM 3638 C C . LEU A 1 456 ? -7.773 45.031 13.703 1 98.31 456 LEU A C 1
ATOM 3640 O O . LEU A 1 456 ? -7.773 44.375 14.75 1 98.31 456 LEU A O 1
ATOM 3644 N N . TRP A 1 457 ? -6.777 45.75 13.336 1 97.5 457 TRP A N 1
ATOM 3645 C CA . TRP A 1 457 ? -5.504 45.75 14.047 1 97.5 457 TRP A CA 1
ATOM 3646 C C . TRP A 1 457 ? -5.617 46.531 15.352 1 97.5 457 TRP A C 1
ATOM 3648 O O . TRP A 1 457 ? -5.098 46.125 16.391 1 97.5 457 TRP A O 1
ATOM 3658 N N . CYS A 1 458 ? -6.371 47.594 15.344 1 95.69 458 CYS A N 1
ATOM 3659 C CA . CYS A 1 458 ? -6.203 48.469 16.5 1 95.69 458 CYS A CA 1
ATOM 3660 C C . CYS A 1 458 ? -7.543 49.031 16.953 1 95.69 458 CYS A C 1
ATOM 3662 O O . CYS A 1 458 ? -7.594 49.875 17.875 1 95.69 458 CYS A O 1
ATOM 3664 N N . GLY A 1 459 ? -8.609 48.688 16.375 1 94.88 459 GLY A N 1
ATOM 3665 C CA . GLY A 1 459 ? -9.906 49.219 16.75 1 94.88 459 GLY A CA 1
ATOM 3666 C C . GLY A 1 459 ? -10.477 48.625 18.016 1 94.88 459 GLY A C 1
ATOM 3667 O O . GLY A 1 459 ? -10.297 47.438 18.266 1 94.88 459 GLY A O 1
ATOM 3668 N N . ARG A 1 460 ? -11.172 49.438 18.719 1 94.5 460 ARG A N 1
ATOM 3669 C CA . ARG A 1 460 ? -11.805 49 19.969 1 94.5 460 ARG A CA 1
ATOM 3670 C C . ARG A 1 460 ? -12.906 47.969 19.672 1 94.5 460 ARG A C 1
ATOM 3672 O O . ARG A 1 460 ? -13.117 47.031 20.453 1 94.5 460 ARG A O 1
ATOM 3679 N N . LEU A 1 461 ? -13.539 48.125 18.594 1 96.19 461 LEU A N 1
ATOM 3680 C CA . LEU A 1 461 ? -14.656 47.25 18.234 1 96.19 461 LEU A CA 1
ATOM 3681 C C . LEU A 1 461 ? -14.18 46.031 17.453 1 96.19 461 LEU A C 1
ATOM 3683 O O . LEU A 1 461 ? -14.984 45.156 17.094 1 96.19 461 LEU A O 1
ATOM 3687 N N . SER A 1 462 ? -12.906 46 17.188 1 97.25 462 SER A N 1
ATOM 3688 C CA . SER A 1 462 ? -12.32 44.875 16.469 1 97.25 462 SER A CA 1
ATOM 3689 C C . SER A 1 462 ? -12.266 43.625 17.344 1 97.25 462 SER A C 1
ATOM 3691 O O . SER A 1 462 ? -11.789 43.688 18.484 1 97.25 462 SER A O 1
ATOM 3693 N N . PRO A 1 463 ? -12.688 42.5 16.844 1 97.25 463 PRO A N 1
ATOM 3694 C CA . PRO A 1 463 ? -12.57 41.25 17.594 1 97.25 463 PRO A CA 1
ATOM 3695 C C . PRO A 1 463 ? -11.125 40.812 17.766 1 97.25 463 PRO A C 1
ATOM 3697 O O . PRO A 1 463 ? -10.844 39.938 18.578 1 97.25 463 PRO A O 1
ATOM 3700 N N . LEU A 1 464 ? -10.172 41.375 17.062 1 97.56 464 LEU A N 1
ATOM 3701 C CA . LEU A 1 464 ? -8.773 40.969 17.125 1 97.56 464 LEU A CA 1
ATOM 3702 C C . LEU A 1 464 ? -7.996 41.812 18.109 1 97.56 464 LEU A C 1
ATOM 3704 O O . LEU A 1 464 ? -6.918 41.438 18.562 1 97.56 464 LEU A O 1
ATOM 3708 N N . SER A 1 465 ? -8.508 43 18.406 1 96.06 465 SER A N 1
ATOM 3709 C CA . SER A 1 465 ? -7.844 43.906 19.328 1 96.06 465 SER A CA 1
ATOM 3710 C C . SER A 1 465 ? -8.672 44.125 20.578 1 96.06 465 SER A C 1
ATOM 3712 O O . SER A 1 465 ? -8.453 43.469 21.594 1 96.06 465 SER A O 1
ATOM 3714 N N . GLY A 1 466 ? -9.766 44.812 20.453 1 95.25 466 GLY A N 1
ATOM 3715 C CA . GLY A 1 466 ? -10.633 45.062 21.594 1 95.25 466 GLY A CA 1
ATOM 3716 C C . GLY A 1 466 ? -10.086 46.156 22.516 1 95.25 466 GLY A C 1
ATOM 3717 O O . GLY A 1 466 ? -10.562 46.312 23.641 1 95.25 466 GLY A O 1
ATOM 3718 N N . ARG A 1 467 ? -9.008 46.812 21.984 1 94.06 467 ARG A N 1
ATOM 3719 C CA . ARG A 1 467 ? -8.398 47.875 22.766 1 94.06 467 ARG A CA 1
ATOM 3720 C C . ARG A 1 467 ? -8.188 49.125 21.906 1 94.06 467 ARG A C 1
ATOM 3722 O O . ARG A 1 467 ? -8.086 49.031 20.688 1 94.06 467 ARG A O 1
ATOM 3729 N N . GLU A 1 468 ? -8.227 50.156 22.609 1 91.69 468 GLU A N 1
ATOM 3730 C CA . GLU A 1 468 ? -7.863 51.406 21.938 1 91.69 468 GLU A CA 1
ATOM 3731 C C . GLU A 1 468 ? -6.375 51.719 22.109 1 91.69 468 GLU A C 1
ATOM 3733 O O . GLU A 1 468 ? -5.941 52.125 23.188 1 91.69 468 GLU A O 1
ATOM 3738 N N . VAL A 1 469 ? -5.703 51.656 21.062 1 90.94 469 VAL A N 1
ATOM 3739 C CA . VAL A 1 469 ? -4.254 51.812 21.125 1 90.94 469 VAL A CA 1
ATOM 3740 C C . VAL A 1 469 ? -3.9 53.312 21.328 1 90.94 469 VAL A C 1
ATOM 3742 O O . VAL A 1 469 ? -4.531 54.188 20.734 1 90.94 469 VAL A O 1
ATOM 3745 N N . ARG A 1 470 ? -2.91 53.531 22.156 1 93.38 470 ARG A N 1
ATOM 3746 C CA . ARG A 1 470 ? -2.518 54.906 22.516 1 93.38 470 ARG A CA 1
ATOM 3747 C C . ARG A 1 470 ? -1.128 55.219 21.984 1 93.38 470 ARG A C 1
ATOM 3749 O O . ARG A 1 470 ? -0.269 55.719 22.719 1 93.38 470 ARG A O 1
ATOM 3756 N N . THR A 1 471 ? -0.999 55.062 20.719 1 93.5 471 THR A N 1
ATOM 3757 C CA . THR A 1 471 ? 0.295 55.281 20.094 1 93.5 471 THR A CA 1
ATOM 3758 C C . THR A 1 471 ? 0.693 56.75 20.188 1 93.5 471 THR A C 1
ATOM 3760 O O . THR A 1 471 ? 1.848 57.062 20.484 1 93.5 471 THR A O 1
ATOM 3763 N N . PHE A 1 472 ? -0.222 57.688 19.984 1 94.62 472 PHE A N 1
ATOM 3764 C CA . PHE A 1 472 ? 0.045 59.125 20.031 1 94.62 472 PHE A CA 1
ATOM 3765 C C . PHE A 1 472 ? 0.502 59.531 21.422 1 94.62 472 PHE A C 1
ATOM 3767 O O . PHE A 1 472 ? 1.531 60.188 21.578 1 94.62 472 PHE A O 1
ATOM 3774 N N . GLU A 1 473 ? -0.251 59.125 22.375 1 94.62 473 GLU A N 1
ATOM 3775 C CA . GLU A 1 473 ? 0.044 59.469 23.75 1 94.62 473 GLU A CA 1
ATOM 3776 C C . GLU A 1 473 ? 1.397 58.938 24.188 1 94.62 473 GLU A C 1
ATOM 3778 O O . GLU A 1 473 ? 2.184 59.625 24.828 1 94.62 473 GLU A O 1
ATOM 3783 N N . ARG A 1 474 ? 1.64 57.719 23.781 1 93 474 ARG A N 1
ATOM 3784 C CA . ARG A 1 474 ? 2.895 57.062 24.156 1 93 474 ARG A CA 1
ATOM 3785 C C . ARG A 1 474 ? 4.078 57.719 23.469 1 93 474 ARG A C 1
ATOM 3787 O O . ARG A 1 474 ? 5.199 57.688 23.969 1 93 474 ARG A O 1
ATOM 3794 N N . THR A 1 475 ? 3.816 58.312 22.344 1 93.19 475 THR A N 1
ATOM 3795 C CA . THR A 1 475 ? 4.875 58.906 21.547 1 93.19 475 THR A CA 1
ATOM 3796 C C . THR A 1 475 ? 5.164 60.344 22.031 1 93.19 475 THR A C 1
ATOM 3798 O O . THR A 1 475 ? 6.324 60.719 22.172 1 93.19 475 THR A O 1
ATOM 3801 N N . PHE A 1 476 ? 4.117 61.125 22.375 1 93.62 476 PHE A N 1
ATOM 3802 C CA . PHE A 1 476 ? 4.32 62.562 22.5 1 93.62 476 PHE A CA 1
ATOM 3803 C C . PHE A 1 476 ? 4.051 63.031 23.922 1 93.62 476 PHE A C 1
ATOM 3805 O O . PHE A 1 476 ? 4.375 64.188 24.281 1 93.62 476 PHE A O 1
ATOM 3812 N N . LEU A 1 477 ? 3.455 62.188 24.688 1 93.75 477 LEU A N 1
ATOM 3813 C CA . LEU A 1 477 ? 3.066 62.625 26.016 1 93.75 477 LEU A CA 1
ATOM 3814 C C . LEU A 1 477 ? 3.877 61.938 27.094 1 93.75 477 LEU A C 1
ATOM 3816 O O . LEU A 1 477 ? 4.047 60.688 27.047 1 93.75 477 LEU A O 1
ATOM 3820 N N . ALA A 1 478 ? 4.316 62.656 28.109 1 90.69 478 ALA A N 1
ATOM 3821 C CA . ALA A 1 478 ? 5.133 62.094 29.188 1 90.69 478 ALA A CA 1
ATOM 3822 C C . ALA A 1 478 ? 4.258 61.531 30.297 1 90.69 478 ALA A C 1
ATOM 3824 O O . ALA A 1 478 ? 4.684 60.625 31.016 1 90.69 478 ALA A O 1
ATOM 3825 N N . ASP A 1 479 ? 3.055 62.031 30.328 1 91.56 479 ASP A N 1
ATOM 3826 C CA . ASP A 1 479 ? 2.145 61.594 31.375 1 91.56 479 ASP A CA 1
ATOM 3827 C C . ASP A 1 479 ? 1.663 60.156 31.109 1 91.56 479 ASP A C 1
ATOM 3829 O O . ASP A 1 479 ? 0.781 59.938 30.281 1 91.56 479 ASP A O 1
ATOM 3833 N N . LYS A 1 480 ? 2.068 59.281 31.875 1 91.12 480 LYS A N 1
ATOM 3834 C CA . LYS A 1 480 ? 1.789 57.875 31.672 1 91.12 480 LYS A CA 1
ATOM 3835 C C . LYS A 1 480 ? 0.312 57.562 31.891 1 91.12 480 LYS A C 1
ATOM 3837 O O . LYS A 1 480 ? -0.198 56.562 31.406 1 91.12 480 LYS A O 1
ATOM 3842 N N . ARG A 1 481 ? -0.37 58.438 32.781 1 84.06 481 ARG A N 1
ATOM 3843 C CA . ARG A 1 481 ? -1.799 58.25 33.031 1 84.06 481 ARG A CA 1
ATOM 3844 C C . ARG A 1 481 ? -2.576 58.281 31.703 1 84.06 481 ARG A C 1
ATOM 3846 O O . ARG A 1 481 ? -3.678 57.75 31.625 1 84.06 481 ARG A O 1
ATOM 3853 N N . THR A 1 482 ? -1.991 58.812 30.531 1 91.69 482 THR A N 1
ATOM 3854 C CA . THR A 1 482 ? -2.637 58.938 29.219 1 91.69 482 THR A CA 1
ATOM 3855 C C . THR A 1 482 ? -2.373 57.719 28.359 1 91.69 482 THR A C 1
ATOM 3857 O O . THR A 1 482 ? -3.01 57.531 27.312 1 91.69 482 THR A O 1
ATOM 3860 N N . TRP A 1 483 ? -1.514 56.906 28.828 1 92.81 483 TRP A N 1
ATOM 3861 C CA . TRP A 1 483 ? -1.086 55.75 28.031 1 92.81 483 TRP A CA 1
ATOM 3862 C C . TRP A 1 483 ? -2.043 54.594 28.219 1 92.81 483 TRP A C 1
ATOM 3864 O O . TRP A 1 483 ? -2.006 53.625 27.453 1 92.81 483 TRP A O 1
ATOM 3874 N N . GLU A 1 484 ? -2.891 54.625 29.234 1 91.56 484 GLU A N 1
ATOM 3875 C CA . GLU A 1 484 ? -3.816 53.531 29.5 1 91.56 484 GLU A CA 1
ATOM 3876 C C . GLU A 1 484 ? -4.746 53.281 28.312 1 91.56 484 GLU A C 1
ATOM 3878 O O . GLU A 1 484 ? -5.355 54.219 27.797 1 91.56 484 GLU A O 1
ATOM 3883 N N . GLU A 1 485 ? -4.84 52.062 27.922 1 91.69 485 GLU A N 1
ATOM 3884 C CA . GLU A 1 485 ? -5.645 51.688 26.75 1 91.69 485 GLU A CA 1
ATOM 3885 C C . GLU A 1 485 ? -6.988 51.094 27.172 1 91.69 485 GLU A C 1
ATOM 3887 O O . GLU A 1 485 ? -7.043 49.969 27.656 1 91.69 485 GLU A O 1
ATOM 3892 N N . PRO A 1 486 ? -8.047 51.844 26.969 1 91.5 486 PRO A N 1
ATOM 3893 C CA . PRO A 1 486 ? -9.359 51.25 27.234 1 91.5 486 PRO A CA 1
ATOM 3894 C C . PRO A 1 486 ? -9.586 49.938 26.484 1 91.5 486 PRO A C 1
ATOM 3896 O O . PRO A 1 486 ? -9.234 49.812 25.297 1 91.5 486 PRO A O 1
ATOM 3899 N N . ALA A 1 487 ? -10.141 49 27.234 1 94.44 487 ALA A N 1
ATOM 3900 C CA . ALA A 1 487 ? -10.32 47.656 26.672 1 94.44 487 ALA A CA 1
ATOM 3901 C C . ALA A 1 487 ? -11.781 47.219 26.734 1 94.44 487 ALA A C 1
ATOM 3903 O O . ALA A 1 487 ? -12.555 47.75 27.547 1 94.44 487 ALA A O 1
ATOM 3904 N N . ASP A 1 488 ? -12.148 46.406 25.828 1 96.5 488 ASP A N 1
ATOM 3905 C CA . ASP A 1 488 ? -13.484 45.812 25.828 1 96.5 488 ASP A CA 1
ATOM 3906 C C . ASP A 1 488 ? -13.766 45.094 27.141 1 96.5 488 ASP A C 1
ATOM 3908 O O . ASP A 1 488 ? -12.875 44.469 27.703 1 96.5 488 ASP A O 1
ATOM 3912 N N . PRO A 1 489 ? -14.977 45.125 27.625 1 97.19 489 PRO A N 1
ATOM 3913 C CA . PRO A 1 489 ? -15.328 44.469 28.875 1 97.19 489 PRO A CA 1
ATOM 3914 C C . PRO A 1 489 ? -15.07 42.969 28.844 1 97.19 489 PRO A C 1
ATOM 3916 O O . PRO A 1 489 ? -14.977 42.312 29.891 1 97.19 489 PRO A O 1
ATOM 3919 N N . TYR A 1 490 ? -15 42.406 27.703 1 96.94 490 TYR A N 1
ATOM 3920 C CA . TYR A 1 490 ? -14.711 41 27.516 1 96.94 490 TYR A CA 1
ATOM 3921 C C . TYR A 1 490 ? -13.5 40.594 28.344 1 96.94 490 TYR A C 1
ATOM 3923 O O . TYR A 1 490 ? -13.516 39.531 28.984 1 96.94 490 TYR A O 1
ATOM 3931 N N . TYR A 1 491 ? -12.477 41.375 28.422 1 94.75 491 TYR A N 1
ATOM 3932 C CA . TYR A 1 491 ? -11.219 41 29.047 1 94.75 491 TYR A CA 1
ATOM 3933 C C . TYR A 1 491 ? -11.367 40.875 30.562 1 94.75 491 TYR A C 1
ATOM 3935 O O . TYR A 1 491 ? -10.586 40.219 31.219 1 94.75 491 TYR A O 1
ATOM 3943 N N . ARG A 1 492 ? -12.344 41.469 31.078 1 94.25 492 ARG A N 1
ATOM 3944 C CA . ARG A 1 492 ? -12.68 41.312 32.5 1 94.25 492 ARG A CA 1
ATOM 3945 C C . ARG A 1 492 ? -13.703 40.188 32.688 1 94.25 492 ARG A C 1
ATOM 3947 O O . ARG A 1 492 ? -13.609 39.406 33.625 1 94.25 492 ARG A O 1
ATOM 3954 N N . LEU A 1 493 ? -14.57 40.125 31.766 1 96.5 493 LEU A N 1
ATOM 3955 C CA . LEU A 1 493 ? -15.734 39.25 31.922 1 96.5 493 LEU A CA 1
ATOM 3956 C C . LEU A 1 493 ? -15.414 37.844 31.516 1 96.5 493 LEU A C 1
ATOM 3958 O O . LEU A 1 493 ? -16.188 36.906 31.797 1 96.5 493 LEU A O 1
ATOM 3962 N N . ILE A 1 494 ? -14.312 37.562 30.922 1 94.69 494 ILE A N 1
ATOM 3963 C CA . ILE A 1 494 ? -13.891 36.25 30.516 1 94.69 494 ILE A CA 1
ATOM 3964 C C . ILE A 1 494 ? -13.688 35.375 31.75 1 94.69 494 ILE A C 1
ATOM 3966 O O . ILE A 1 494 ? -13.641 34.125 31.641 1 94.69 494 ILE A O 1
ATOM 3970 N N . ASP A 1 495 ? -13.625 35.906 32.938 1 94.19 495 ASP A N 1
ATOM 3971 C CA . ASP A 1 495 ? -13.484 35.156 34.188 1 94.19 495 ASP A CA 1
ATOM 3972 C C . ASP A 1 495 ? -14.844 34.688 34.688 1 94.19 495 ASP A C 1
ATOM 3974 O O . ASP A 1 495 ? -14.914 33.844 35.594 1 94.19 495 ASP A O 1
ATOM 3978 N N . ASP A 1 496 ? -15.836 35.188 34.094 1 95.75 496 ASP A N 1
ATOM 3979 C CA . ASP A 1 496 ? -17.188 34.875 34.531 1 95.75 496 ASP A CA 1
ATOM 3980 C C . ASP A 1 496 ? -17.75 33.688 33.781 1 95.75 496 ASP A C 1
ATOM 3982 O O . ASP A 1 496 ? -17.797 33.688 32.562 1 95.75 496 ASP A O 1
ATOM 3986 N N . GLU A 1 497 ? -18.281 32.719 34.469 1 95.88 497 GLU A N 1
ATOM 3987 C CA . GLU A 1 497 ? -18.75 31.453 33.875 1 95.88 497 GLU A CA 1
ATOM 3988 C C . GLU A 1 497 ? -19.969 31.688 33 1 95.88 497 GLU A C 1
ATOM 3990 O O . GLU A 1 497 ? -20.078 31.109 31.922 1 95.88 497 GLU A O 1
ATOM 3995 N N . GLU A 1 498 ? -20.844 32.469 33.5 1 96 498 GLU A N 1
ATOM 3996 C CA . GLU A 1 498 ? -22.078 32.719 32.75 1 96 498 GLU A CA 1
ATOM 3997 C C . GLU A 1 498 ? -21.781 33.438 31.438 1 96 498 GLU A C 1
ATOM 3999 O O . GLU A 1 498 ? -22.391 33.125 30.406 1 96 498 GLU A O 1
ATOM 4004 N N . THR A 1 499 ? -20.953 34.375 31.469 1 96.62 499 THR A N 1
ATOM 4005 C CA . THR A 1 499 ? -20.562 35.094 30.25 1 96.62 499 THR A CA 1
ATOM 4006 C C . THR A 1 499 ? -19.938 34.125 29.234 1 96.62 499 THR A C 1
ATOM 4008 O O . THR A 1 499 ? -20.281 34.156 28.047 1 96.62 499 THR A O 1
ATOM 4011 N N . CYS A 1 500 ? -19.031 33.312 29.719 1 96.5 500 CYS A N 1
ATOM 4012 C CA . CYS A 1 500 ? -18.375 32.344 28.828 1 96.5 500 CYS A CA 1
ATOM 4013 C C . CYS A 1 500 ? -19.391 31.375 28.234 1 96.5 500 CYS A C 1
ATOM 4015 O O . CYS A 1 500 ? -19.297 31 27.062 1 96.5 500 CYS A O 1
ATOM 4017 N N . ALA A 1 501 ? -20.328 30.938 29.016 1 97.06 501 ALA A N 1
ATOM 4018 C CA . ALA A 1 501 ? -21.391 30.047 28.531 1 97.06 501 ALA A CA 1
ATOM 4019 C C . ALA A 1 501 ? -22.188 30.688 27.406 1 97.06 501 ALA A C 1
ATOM 4021 O O . ALA A 1 501 ? -22.5 30.047 26.406 1 97.06 501 ALA A O 1
ATOM 4022 N N . ARG A 1 502 ? -22.469 31.922 27.594 1 96.5 502 ARG A N 1
ATOM 4023 C CA . ARG A 1 502 ? -23.234 32.656 26.578 1 96.5 502 ARG A CA 1
ATOM 4024 C C . ARG A 1 502 ? -22.438 32.781 25.281 1 96.5 502 ARG A C 1
ATOM 4026 O O . ARG A 1 502 ? -23.016 32.656 24.188 1 96.5 502 ARG A O 1
ATOM 4033 N N . VAL A 1 503 ? -21.203 33.031 25.406 1 97.44 503 VAL A N 1
ATOM 4034 C CA . VAL A 1 503 ? -20.359 33.156 24.234 1 97.44 503 VAL A CA 1
ATOM 4035 C C . VAL A 1 503 ? -20.312 31.828 23.484 1 97.44 503 VAL A C 1
ATOM 4037 O O . VAL A 1 503 ? -20.469 31.797 22.25 1 97.44 503 VAL A O 1
ATOM 4040 N N . LEU A 1 504 ? -20.094 30.734 24.188 1 97.62 504 LEU A N 1
ATOM 4041 C CA . LEU A 1 504 ? -20.062 29.422 23.578 1 97.62 504 LEU A CA 1
ATOM 4042 C C . LEU A 1 504 ? -21.359 29.125 22.859 1 97.62 504 LEU A C 1
ATOM 4044 O O . LEU A 1 504 ? -21.359 28.656 21.703 1 97.62 504 LEU A O 1
ATOM 4048 N N . GLU A 1 505 ? -22.453 29.438 23.438 1 97.56 505 GLU A N 1
ATOM 4049 C CA . GLU A 1 505 ? -23.766 29.219 22.828 1 97.56 505 GLU A CA 1
ATOM 4050 C C . GLU A 1 505 ? -23.922 30.047 21.562 1 97.56 505 GLU A C 1
ATOM 4052 O O . GLU A 1 505 ? -24.5 29.578 20.578 1 97.56 505 GLU A O 1
ATOM 4057 N N . GLU A 1 506 ? -23.453 31.266 21.656 1 97.62 506 GLU A N 1
ATOM 4058 C CA . GLU A 1 506 ? -23.531 32.156 20.5 1 97.62 506 GLU A CA 1
ATOM 4059 C C . GLU A 1 506 ? -22.844 31.547 19.281 1 97.62 506 GLU A C 1
ATOM 4061 O O . GLU A 1 506 ? -23.281 31.75 18.156 1 97.62 506 GLU A O 1
ATOM 4066 N N . PHE A 1 507 ? -21.875 30.781 19.516 1 97.94 507 PHE A N 1
ATOM 4067 C CA . PHE A 1 507 ? -21.125 30.188 18.406 1 97.94 507 PHE A CA 1
ATOM 4068 C C . PHE A 1 507 ? -21.531 28.719 18.219 1 97.94 507 PHE A C 1
ATOM 4070 O O . PHE A 1 507 ? -20.797 27.938 17.625 1 97.94 507 PHE A O 1
ATOM 4077 N N . SER A 1 508 ? -22.672 28.344 18.797 1 96.38 508 SER A N 1
ATOM 4078 C CA . SER A 1 508 ? -23.312 27.047 18.609 1 96.38 508 SER A CA 1
ATOM 4079 C C . SER A 1 508 ? -22.453 25.922 19.203 1 96.38 508 SER A C 1
ATOM 4081 O O . SER A 1 508 ? -22.297 24.859 18.578 1 96.38 508 SER A O 1
ATOM 4083 N N . LEU A 1 509 ? -21.859 26.125 20.344 1 96.81 509 LEU A N 1
ATOM 4084 C CA . LEU A 1 509 ? -21.094 25.125 21.078 1 96.81 509 LEU A CA 1
ATOM 4085 C C . LEU A 1 509 ? -21.719 24.875 22.453 1 96.81 509 LEU A C 1
ATOM 4087 O O . LEU A 1 509 ? -22.406 25.734 23 1 96.81 509 LEU A O 1
ATOM 4091 N N . SER A 1 510 ? -21.531 23.812 22.984 1 94.94 510 SER A N 1
ATOM 4092 C CA . SER A 1 510 ? -22.109 23.453 24.266 1 94.94 510 SER A CA 1
ATOM 4093 C C . SER A 1 510 ? -21.328 24.078 25.422 1 94.94 510 SER A C 1
ATOM 4095 O O . SER A 1 510 ? -20.125 23.859 25.547 1 94.94 510 SER A O 1
ATOM 4097 N N . PRO A 1 511 ? -21.984 24.797 26.25 1 94.06 511 PRO A N 1
ATOM 4098 C CA . PRO A 1 511 ? -21.281 25.359 27.406 1 94.06 511 PRO A CA 1
ATOM 4099 C C . PRO A 1 511 ? -20.875 24.297 28.422 1 94.06 511 PRO A C 1
ATOM 4101 O O . PRO A 1 511 ? -20 24.547 29.266 1 94.06 511 PRO A O 1
ATOM 4104 N N . ALA A 1 512 ? -21.516 23.156 28.344 1 90.75 512 ALA A N 1
ATOM 4105 C CA . ALA A 1 512 ? -21.25 22.094 29.312 1 90.75 512 ALA A CA 1
ATOM 4106 C C . ALA A 1 512 ? -19.906 21.438 29.031 1 90.75 512 ALA A C 1
ATOM 4108 O O . ALA A 1 512 ? -19.188 21.031 29.953 1 90.75 512 ALA A O 1
ATOM 4109 N N . THR A 1 513 ? -19.5 21.422 27.766 1 89.5 513 THR A N 1
ATOM 4110 C CA . THR A 1 513 ? -18.297 20.656 27.438 1 89.5 513 THR A CA 1
ATOM 4111 C C . THR A 1 513 ? -17.312 21.516 26.672 1 89.5 513 THR A C 1
ATOM 4113 O O . THR A 1 513 ? -16.125 21.172 26.562 1 89.5 513 THR A O 1
ATOM 4116 N N . GLY A 1 514 ? -17.75 22.609 26.141 1 92.69 514 GLY A N 1
ATOM 4117 C CA . GLY A 1 514 ? -16.906 23.438 25.281 1 92.69 514 GLY A CA 1
ATOM 4118 C C . GLY A 1 514 ? -16 24.359 26.047 1 92.69 514 GLY A C 1
ATOM 4119 O O . GLY A 1 514 ? -16.234 24.656 27.219 1 92.69 514 GLY A O 1
ATOM 4120 N N . HIS A 1 515 ? -14.867 24.781 25.359 1 94.88 515 HIS A N 1
ATOM 4121 C CA . HIS A 1 515 ? -13.898 25.719 25.922 1 94.88 515 HIS A CA 1
ATOM 4122 C C . HIS A 1 515 ? -13.578 26.844 24.938 1 94.88 515 HIS A C 1
ATOM 4124 O O . HIS A 1 515 ? -13.555 26.609 23.734 1 94.88 515 HIS A O 1
ATOM 4130 N N . ILE A 1 516 ? -13.43 28 25.531 1 96.81 516 ILE A N 1
ATOM 4131 C CA . ILE A 1 516 ? -12.859 29.109 24.75 1 96.81 516 ILE A CA 1
ATOM 4132 C C . ILE A 1 516 ? -11.336 29.078 24.859 1 96.81 516 ILE A C 1
ATOM 4134 O O . ILE A 1 516 ? -10.781 29.047 25.969 1 96.81 516 ILE A O 1
ATOM 4138 N N . ILE A 1 517 ? -10.688 28.969 23.781 1 95.81 517 ILE A N 1
ATOM 4139 C CA . ILE A 1 517 ? -9.227 28.984 23.75 1 95.81 517 ILE A CA 1
ATOM 4140 C C . ILE A 1 517 ? -8.75 30.266 23.078 1 95.81 517 ILE A C 1
ATOM 4142 O O . ILE A 1 517 ? -8.984 30.484 21.875 1 95.81 517 ILE A O 1
ATOM 4146 N N . ASN A 1 518 ? -8.047 31.094 23.875 1 92.69 518 ASN A N 1
ATOM 4147 C CA . ASN A 1 518 ? -7.703 32.438 23.438 1 92.69 518 ASN A CA 1
ATOM 4148 C C . ASN A 1 518 ? -6.223 32.75 23.656 1 92.69 518 ASN A C 1
ATOM 4150 O O . ASN A 1 518 ? -5.562 32.094 24.469 1 92.69 518 ASN A O 1
ATOM 4154 N N . GLY A 1 519 ? -5.742 33.75 22.875 1 90.38 519 GLY A N 1
ATOM 4155 C CA . GLY A 1 519 ? -4.43 34.344 23.109 1 90.38 519 GLY A CA 1
ATOM 4156 C C . GLY A 1 519 ? -4.484 35.844 23.391 1 90.38 519 GLY A C 1
ATOM 4157 O O . GLY A 1 519 ? -5.27 36.281 24.234 1 90.38 519 GLY A O 1
ATOM 4158 N N . HIS A 1 520 ? -3.678 36.688 22.906 1 84.5 520 HIS A N 1
ATOM 4159 C CA . HIS A 1 520 ? -3.701 38.125 22.797 1 84.5 520 HIS A CA 1
ATOM 4160 C C . HIS A 1 520 ? -3.23 38.781 24.078 1 84.5 520 HIS A C 1
ATOM 4162 O O . HIS A 1 520 ? -2.43 39.719 24.047 1 84.5 520 HIS A O 1
ATOM 4168 N N . VAL A 1 521 ? -3.736 38.344 25.234 1 82.69 521 VAL A N 1
ATOM 4169 C CA . VAL A 1 521 ? -3.332 38.938 26.5 1 82.69 521 VAL A CA 1
ATOM 4170 C C . VAL A 1 521 ? -2.473 37.969 27.281 1 82.69 521 VAL A C 1
ATOM 4172 O O . VAL A 1 521 ? -2.951 36.906 27.703 1 82.69 521 VAL A O 1
ATOM 4175 N N . PRO A 1 522 ? -1.286 38.344 27.578 1 83.5 522 PRO A N 1
ATOM 4176 C CA . PRO A 1 522 ? -0.404 37.438 28.297 1 83.5 522 PRO A CA 1
ATOM 4177 C C . PRO A 1 522 ? -0.867 37.156 29.719 1 83.5 522 PRO A C 1
ATOM 4179 O O . PRO A 1 522 ? -1.322 38.062 30.406 1 83.5 522 PRO A O 1
ATOM 4182 N N . VAL A 1 523 ? -0.75 36 30.094 1 82.19 523 VAL A N 1
ATOM 4183 C CA . VAL A 1 523 ? -1.117 35.594 31.453 1 82.19 523 VAL A CA 1
ATOM 4184 C C . VAL A 1 523 ? 0.029 35.938 32.406 1 82.19 523 VAL A C 1
ATOM 4186 O O . VAL A 1 523 ? 1.163 35.5 32.188 1 82.19 523 VAL A O 1
ATOM 4189 N N . LYS A 1 524 ? -0.234 36.625 33.375 1 81.69 524 LYS A N 1
ATOM 4190 C CA . LYS A 1 524 ? 0.779 36.969 34.375 1 81.69 524 LYS A CA 1
ATOM 4191 C C . LYS A 1 524 ? 0.838 35.906 35.5 1 81.69 524 LYS A C 1
ATOM 4193 O O . LYS A 1 524 ? 0.357 36.156 36.594 1 81.69 524 LYS A O 1
ATOM 4198 N N . VAL A 1 525 ? 1.486 34.875 35.25 1 75.94 525 VAL A N 1
ATOM 4199 C CA . VAL A 1 525 ? 1.558 33.75 36.156 1 75.94 525 VAL A CA 1
ATOM 4200 C C . VAL A 1 525 ? 2.303 34.156 37.438 1 75.94 525 VAL A C 1
ATOM 4202 O O . VAL A 1 525 ? 1.935 33.75 38.531 1 75.94 525 VAL A O 1
ATOM 4205 N N . LYS A 1 526 ? 3.287 35 37.281 1 73.88 526 LYS A N 1
ATOM 4206 C CA . LYS A 1 526 ? 4.082 35.438 38.406 1 73.88 526 LYS A CA 1
ATOM 4207 C C . LYS A 1 526 ? 3.221 36.188 39.406 1 73.88 526 LYS A C 1
ATOM 4209 O O . LYS A 1 526 ? 3.484 36.156 40.625 1 73.88 526 LYS A O 1
ATOM 4214 N N . LYS A 1 527 ? 2.182 36.781 38.906 1 77.5 527 LYS A N 1
ATOM 4215 C CA . LYS A 1 527 ? 1.309 37.562 39.781 1 77.5 527 LYS A CA 1
ATOM 4216 C C . LYS A 1 527 ? 0.141 36.719 40.281 1 77.5 527 LYS A C 1
ATOM 4218 O O . LYS A 1 527 ? -0.804 37.25 40.875 1 77.5 527 LYS A O 1
ATOM 4223 N N . GLY A 1 528 ? 0.168 35.438 39.906 1 78.06 528 GLY A N 1
ATOM 4224 C CA . GLY A 1 528 ? -0.826 34.531 40.438 1 78.06 528 GLY A CA 1
ATOM 4225 C C . GLY A 1 528 ? -2.008 34.344 39.5 1 78.06 528 GLY A C 1
ATOM 4226 O O . GLY A 1 528 ? -2.971 33.656 39.844 1 78.06 528 GLY A O 1
ATOM 4227 N N . GLU A 1 529 ? -1.897 34.938 38.344 1 84.19 529 GLU A N 1
ATOM 4228 C CA . GLU A 1 529 ? -2.996 34.75 37.406 1 84.19 529 GLU A CA 1
ATOM 4229 C C . GLU A 1 529 ? -2.992 33.344 36.812 1 84.19 529 GLU A C 1
ATOM 4231 O O . GLU A 1 529 ? -1.931 32.781 36.5 1 84.19 529 GLU A O 1
ATOM 4236 N N . THR A 1 530 ? -4.164 32.812 36.719 1 85.12 530 THR A N 1
ATOM 4237 C CA . THR A 1 530 ? -4.277 31.469 36.125 1 85.12 530 THR A CA 1
ATOM 4238 C C . THR A 1 530 ? -4.715 31.547 34.688 1 85.12 530 THR A C 1
ATOM 4240 O O . THR A 1 530 ? -5.535 32.375 34.312 1 85.12 530 THR A O 1
ATOM 4243 N N . PRO A 1 531 ? -4.16 30.719 33.844 1 89.31 531 PRO A N 1
ATOM 4244 C CA . PRO A 1 531 ? -4.582 30.656 32.438 1 89.31 531 PRO A CA 1
ATOM 4245 C C . PRO A 1 531 ? -5.969 30.047 32.281 1 89.31 531 PRO A C 1
ATOM 4247 O O . PRO A 1 531 ? -6.609 30.234 31.234 1 89.31 531 PRO A O 1
ATOM 4250 N N . VAL A 1 532 ? -6.387 29.25 33.219 1 89.94 532 VAL A N 1
ATOM 4251 C CA . VAL A 1 532 ? -7.715 28.641 33.188 1 89.94 532 VAL A CA 1
ATOM 4252 C C . VAL A 1 532 ? -8.711 29.562 33.906 1 89.94 532 VAL A C 1
ATOM 4254 O O . VAL A 1 532 ? -8.57 29.859 35.094 1 89.94 532 VAL A O 1
ATOM 4257 N N . LYS A 1 533 ? -9.641 29.984 33.156 1 91.62 533 LYS A N 1
ATOM 4258 C CA . LYS A 1 533 ? -10.602 30.969 33.656 1 91.62 533 LYS A CA 1
ATOM 4259 C C . LYS A 1 533 ? -12.023 30.406 33.625 1 91.62 533 LYS A C 1
ATOM 4261 O O . LYS A 1 533 ? -12.273 29.375 33 1 91.62 533 LYS A O 1
ATOM 4266 N N . ALA A 1 534 ? -12.93 31.047 34.438 1 93 534 ALA A N 1
ATOM 4267 C CA . ALA A 1 534 ? -14.367 30.781 34.438 1 93 534 ALA A CA 1
ATOM 4268 C C . ALA A 1 534 ? -14.641 29.297 34.688 1 93 534 ALA A C 1
ATOM 4270 O O . ALA A 1 534 ? -15.391 28.656 33.938 1 93 534 ALA A O 1
ATOM 4271 N N . GLY A 1 535 ? -13.945 28.75 35.594 1 86.56 535 GLY A N 1
ATOM 4272 C CA . GLY A 1 535 ? -14.18 27.359 35.969 1 86.56 535 GLY A CA 1
ATOM 4273 C C . GLY A 1 535 ? -13.773 26.375 34.875 1 86.56 535 GLY A C 1
ATOM 4274 O O . GLY A 1 535 ? -14.367 25.297 34.75 1 86.56 535 GLY A O 1
ATOM 4275 N N . GLY A 1 536 ? -12.844 26.812 34 1 88.44 536 GLY A N 1
ATOM 4276 C CA . GLY A 1 536 ? -12.352 25.906 32.969 1 88.44 536 GLY A CA 1
ATOM 4277 C C . GLY A 1 536 ? -12.984 26.141 31.609 1 88.44 536 GLY A C 1
ATOM 4278 O O . GLY A 1 536 ? -12.57 25.547 30.609 1 88.44 536 GLY A O 1
ATOM 4279 N N . ARG A 1 537 ? -13.945 27.016 31.516 1 93.06 537 ARG A N 1
ATOM 4280 C CA . ARG A 1 537 ? -14.648 27.266 30.266 1 93.06 537 ARG A CA 1
ATOM 4281 C C . ARG A 1 537 ? -13.805 28.109 29.328 1 93.06 537 ARG A C 1
ATOM 4283 O O . ARG A 1 537 ? -14.062 28.156 28.125 1 93.06 537 ARG A O 1
ATOM 4290 N N . ALA A 1 538 ? -12.836 28.734 29.875 1 94.44 538 ALA A N 1
ATOM 4291 C CA . ALA A 1 538 ? -11.93 29.547 29.062 1 94.44 538 ALA A CA 1
ATOM 4292 C C . ALA A 1 538 ? -10.469 29.266 29.422 1 94.44 538 ALA A C 1
ATOM 4294 O O . ALA A 1 538 ? -10.141 29.094 30.594 1 94.44 538 ALA A O 1
ATOM 4295 N N . ILE A 1 539 ? -9.664 29.125 28.422 1 93.12 539 ILE A N 1
ATOM 4296 C CA . ILE A 1 539 ? -8.242 28.875 28.609 1 93.12 539 ILE A CA 1
ATOM 4297 C C . ILE A 1 539 ? -7.434 29.875 27.781 1 93.12 539 ILE A C 1
ATOM 4299 O O . ILE A 1 539 ? -7.527 29.906 26.562 1 93.12 539 ILE A O 1
ATOM 4303 N N . ILE A 1 540 ? -6.707 30.688 28.422 1 92.5 540 ILE A N 1
ATOM 4304 C CA . ILE A 1 540 ? -5.824 31.641 27.766 1 92.5 540 ILE A CA 1
ATOM 4305 C C . ILE A 1 540 ? -4.43 31.031 27.609 1 92.5 540 ILE A C 1
ATOM 4307 O O . ILE A 1 540 ? -3.758 30.75 28.594 1 92.5 540 ILE A O 1
ATOM 4311 N N . ILE A 1 541 ? -3.932 30.922 26.406 1 90.38 541 ILE A N 1
ATOM 4312 C CA . ILE A 1 541 ? -2.713 30.156 26.203 1 90.38 541 ILE A CA 1
ATOM 4313 C C . ILE A 1 541 ? -1.577 31.078 25.781 1 90.38 541 ILE A C 1
ATOM 4315 O O . ILE A 1 541 ? -0.63 30.641 25.125 1 90.38 541 ILE A O 1
ATOM 4319 N N . ASP A 1 542 ? -1.722 32.312 26 1 87.12 542 ASP A N 1
ATOM 4320 C CA . ASP A 1 542 ? -0.607 33.219 25.781 1 87.12 542 ASP A CA 1
ATOM 4321 C C . ASP A 1 542 ? 0.329 33.25 26.984 1 87.12 542 ASP A C 1
ATOM 4323 O O . ASP A 1 542 ? 0.024 33.875 28 1 87.12 542 ASP A O 1
ATOM 4327 N N . GLY A 1 543 ? 1.422 32.594 26.859 1 71.62 543 GLY A N 1
ATOM 4328 C CA . GLY A 1 543 ? 2.406 32.562 27.922 1 71.62 543 GLY A CA 1
ATOM 4329 C C . GLY A 1 543 ? 3.609 33.438 27.656 1 71.62 543 GLY A C 1
ATOM 4330 O O . GLY A 1 543 ? 4.617 33.344 28.359 1 71.62 543 GLY A O 1
ATOM 4331 N N . GLY A 1 544 ? 3.492 34.25 26.672 1 72.31 544 GLY A N 1
ATOM 4332 C CA . GLY A 1 544 ? 4.578 35.156 26.391 1 72.31 544 GLY A CA 1
ATOM 4333 C C . GLY A 1 544 ? 5.77 34.5 25.719 1 72.31 544 GLY A C 1
ATOM 4334 O O . GLY A 1 544 ? 6.879 34.531 26.266 1 72.31 544 GLY A O 1
ATOM 4335 N N . PHE A 1 545 ? 5.75 34.031 24.594 1 68.19 545 PHE A N 1
ATOM 4336 C CA . PHE A 1 545 ? 6.836 33.406 23.844 1 68.19 545 PHE A CA 1
ATOM 4337 C C . PHE A 1 545 ? 7.984 34.375 23.656 1 68.19 545 PHE A C 1
ATOM 4339 O O . PHE A 1 545 ? 9.156 34 23.641 1 68.19 545 PHE A O 1
ATOM 4346 N N . CYS A 1 546 ? 7.523 35.531 23.578 1 66.38 546 CYS A N 1
ATOM 4347 C CA . CYS A 1 546 ? 8.523 36.594 23.297 1 66.38 546 CYS A CA 1
ATOM 4348 C C . CYS A 1 546 ? 9.367 36.844 24.547 1 66.38 546 CYS A C 1
ATOM 4350 O O . CYS A 1 546 ? 8.836 36.969 25.656 1 66.38 546 CYS A O 1
ATOM 4352 N N . ARG A 1 547 ? 10.602 36.844 24.344 1 67.19 547 ARG A N 1
ATOM 4353 C CA . ARG A 1 547 ? 11.57 37.062 25.422 1 67.19 547 ARG A CA 1
ATOM 4354 C C . ARG A 1 547 ? 11.234 38.281 26.234 1 67.19 547 ARG A C 1
ATOM 4356 O O . ARG A 1 547 ? 11.422 38.312 27.453 1 67.19 547 ARG A O 1
ATOM 4363 N N . ALA A 1 548 ? 10.664 39.281 25.531 1 59.5 548 ALA A N 1
ATOM 4364 C CA . ALA A 1 548 ? 10.328 40.531 26.188 1 59.5 548 ALA A CA 1
ATOM 4365 C C . ALA A 1 548 ? 9.305 40.312 27.312 1 59.5 548 ALA A C 1
ATOM 4367 O O . ALA A 1 548 ? 9.234 41.094 28.266 1 59.5 548 ALA A O 1
ATOM 4368 N N . TYR A 1 549 ? 8.672 39.219 27.172 1 64.56 549 TYR A N 1
ATOM 4369 C CA . TYR A 1 549 ? 7.586 39 28.125 1 64.56 549 TYR A CA 1
ATOM 4370 C C . TYR A 1 549 ? 7.969 37.969 29.188 1 64.56 549 TYR A C 1
ATOM 4372 O O . TYR A 1 549 ? 7.242 37.781 30.156 1 64.56 549 TYR A O 1
ATOM 4380 N N . HIS A 1 550 ? 9.125 37.344 29.094 1 67.31 550 HIS A N 1
ATOM 4381 C CA . HIS A 1 550 ? 9.531 36.281 30 1 67.31 550 HIS A CA 1
ATOM 4382 C C . HIS A 1 550 ? 9.586 36.781 31.438 1 67.31 550 HIS A C 1
ATOM 4384 O O . HIS A 1 550 ? 9.172 36.062 32.375 1 67.31 550 HIS A O 1
ATOM 4390 N N . GLU A 1 551 ? 10.07 37.938 31.469 1 66.19 551 GLU A N 1
ATOM 4391 C CA . GLU A 1 551 ? 10.188 38.531 32.812 1 66.19 551 GLU A CA 1
ATOM 4392 C C . GLU A 1 551 ? 8.812 38.781 33.406 1 66.19 551 GLU A C 1
ATOM 4394 O O . GLU A 1 551 ? 8.609 38.625 34.594 1 66.19 551 GLU A O 1
ATOM 4399 N N . LYS A 1 552 ? 7.91 39.125 32.562 1 67.44 552 LYS A N 1
ATOM 4400 C CA . LYS A 1 552 ? 6.574 39.5 33.031 1 67.44 552 LYS A CA 1
ATOM 4401 C C . LYS A 1 552 ? 5.75 38.25 33.344 1 67.44 552 LYS A C 1
ATOM 4403 O O . LYS A 1 552 ? 4.992 38.219 34.312 1 67.44 552 LYS A O 1
ATOM 4408 N N . THR A 1 553 ? 5.934 37.25 32.531 1 70.31 553 THR A N 1
ATOM 4409 C CA . THR A 1 553 ? 5.066 36.094 32.656 1 70.31 553 THR A CA 1
ATOM 4410 C C . THR A 1 553 ? 5.723 35.031 33.531 1 70.31 553 THR A C 1
ATOM 4412 O O . THR A 1 553 ? 5.031 34.219 34.188 1 70.31 553 THR A O 1
ATOM 4415 N N . GLY A 1 554 ? 7.016 35.031 33.469 1 61.81 554 GLY A N 1
ATOM 4416 C CA . GLY A 1 554 ? 7.758 34.031 34.219 1 61.81 554 GLY A CA 1
ATOM 4417 C C . GLY A 1 554 ? 7.906 32.688 33.5 1 61.81 554 GLY A C 1
ATOM 4418 O O . GLY A 1 554 ? 8.484 31.75 34.031 1 61.81 554 GLY A O 1
ATOM 4419 N N . ILE A 1 555 ? 7.273 32.594 32.344 1 69.5 555 ILE A N 1
ATOM 4420 C CA . ILE A 1 555 ? 7.379 31.375 31.531 1 69.5 555 ILE A CA 1
ATOM 4421 C C . ILE A 1 555 ? 7.711 31.75 30.078 1 69.5 555 ILE A C 1
ATOM 4423 O O . ILE A 1 555 ? 7.719 32.938 29.734 1 69.5 555 ILE A O 1
ATOM 4427 N N . SER A 1 556 ? 8.023 30.781 29.281 1 71.38 556 SER A N 1
ATOM 4428 C CA . SER A 1 556 ? 8.43 31.031 27.906 1 71.38 556 SER A CA 1
ATOM 4429 C C . SER A 1 556 ? 7.344 30.625 26.922 1 71.38 556 SER A C 1
ATOM 4431 O O . SER A 1 556 ? 7.594 30.531 25.719 1 71.38 556 SER A O 1
ATOM 4433 N N . GLY A 1 557 ? 6.098 30.344 27.547 1 78.12 557 GLY A N 1
ATOM 4434 C CA . GLY A 1 557 ? 5.012 30 26.641 1 78.12 557 GLY A CA 1
ATOM 4435 C C . GLY A 1 557 ? 4.148 28.859 27.125 1 78.12 557 GLY A C 1
ATOM 4436 O O . GLY A 1 557 ? 4.543 28.125 28.031 1 78.12 557 GLY A O 1
ATOM 4437 N N . PHE A 1 558 ? 2.955 28.812 26.562 1 82.19 558 PHE A N 1
ATOM 4438 C CA . PHE A 1 558 ? 2.039 27.719 26.844 1 82.19 558 PHE A CA 1
ATOM 4439 C C . PHE A 1 558 ? 1.811 26.875 25.594 1 82.19 558 PHE A C 1
ATOM 4441 O O . PHE A 1 558 ? 1.8 27.391 24.484 1 82.19 558 PHE A O 1
ATOM 4448 N N . THR A 1 559 ? 1.688 25.578 25.828 1 88.19 559 THR A N 1
ATOM 4449 C CA . THR A 1 559 ? 1.108 24.688 24.828 1 88.19 559 THR A CA 1
ATOM 4450 C C . THR A 1 559 ? -0.065 23.906 25.422 1 88.19 559 THR A C 1
ATOM 4452 O O . THR A 1 559 ? 0.076 23.25 26.453 1 88.19 559 THR A O 1
ATOM 4455 N N . LEU A 1 560 ? -1.165 24.156 24.844 1 92.44 560 LEU A N 1
ATOM 4456 C CA . LEU A 1 560 ? -2.322 23.344 25.203 1 92.44 560 LEU A CA 1
ATOM 4457 C C . LEU A 1 560 ? -2.387 22.078 24.359 1 92.44 560 LEU A C 1
ATOM 4459 O O . LEU A 1 560 ? -2.254 22.125 23.125 1 92.44 560 LEU A O 1
ATOM 4463 N N . ILE A 1 561 ? -2.52 20.906 25 1 91.62 561 ILE A N 1
ATOM 4464 C CA . ILE A 1 561 ? -2.57 19.625 24.328 1 91.62 561 ILE A CA 1
ATOM 4465 C C . ILE A 1 561 ? -3.941 18.984 24.531 1 91.62 561 ILE A C 1
ATOM 4467 O O . ILE A 1 561 ? -4.434 18.906 25.672 1 91.62 561 ILE A O 1
ATOM 4471 N N . SER A 1 562 ? -4.559 18.688 23.469 1 91.88 562 SER A N 1
ATOM 4472 C CA . SER A 1 562 ? -5.805 17.938 23.516 1 91.88 562 SER A CA 1
ATOM 4473 C C . SER A 1 562 ? -5.621 16.531 22.938 1 91.88 562 SER A C 1
ATOM 4475 O O . SER A 1 562 ? -5.293 16.375 21.766 1 91.88 562 SER A O 1
ATOM 4477 N N . ASN A 1 563 ? -5.738 15.492 23.734 1 89.81 563 ASN A N 1
ATOM 4478 C CA . ASN A 1 563 ? -5.641 14.102 23.297 1 89.81 563 ASN A CA 1
ATOM 4479 C C . ASN A 1 563 ? -6.844 13.289 23.75 1 89.81 563 ASN A C 1
ATOM 4481 O O . ASN A 1 563 ? -7.875 13.844 24.125 1 89.81 563 ASN A O 1
ATOM 4485 N N . SER A 1 564 ? -6.777 12 23.625 1 89.31 564 SER A N 1
ATOM 4486 C CA . SER A 1 564 ? -7.906 11.133 23.953 1 89.31 564 SER A CA 1
ATOM 4487 C C . SER A 1 564 ? -8.219 11.164 25.438 1 89.31 564 SER A C 1
ATOM 4489 O O . SER A 1 564 ? -9.336 10.844 25.859 1 89.31 564 SER A O 1
ATOM 4491 N N . ARG A 1 565 ? -7.297 11.609 26.25 1 85.69 565 ARG A N 1
ATOM 4492 C CA . ARG A 1 565 ? -7.473 11.609 27.703 1 85.69 565 ARG A CA 1
ATOM 4493 C C . ARG A 1 565 ? -7.961 12.969 28.188 1 85.69 565 ARG A C 1
ATOM 4495 O O . ARG A 1 565 ? -8.375 13.102 29.344 1 85.69 565 ARG A O 1
ATOM 4502 N N . GLY A 1 566 ? -7.836 13.953 27.328 1 86.94 566 GLY A N 1
ATOM 4503 C CA . GLY A 1 566 ? -8.344 15.258 27.719 1 86.94 566 GLY A CA 1
ATOM 4504 C C . GLY A 1 566 ? -7.414 16.391 27.344 1 86.94 566 GLY A C 1
ATOM 4505 O O . GLY A 1 566 ? -6.656 16.297 26.375 1 86.94 566 GLY A O 1
ATOM 4506 N N . LEU A 1 567 ? -7.598 17.547 28.125 1 88.5 567 LEU A N 1
ATOM 4507 C CA . LEU A 1 567 ? -6.824 18.75 27.859 1 88.5 567 LEU A CA 1
ATOM 4508 C C . LEU A 1 567 ? -5.734 18.938 28.922 1 88.5 567 LEU A C 1
ATOM 4510 O O . LEU A 1 567 ? -5.973 18.734 30.109 1 88.5 567 LEU A O 1
ATOM 4514 N N . ARG A 1 568 ? -4.586 19.188 28.422 1 86.81 568 ARG A N 1
ATOM 4515 C CA . ARG A 1 568 ? -3.439 19.453 29.281 1 86.81 568 ARG A CA 1
ATOM 4516 C C . ARG A 1 568 ? -2.717 20.719 28.875 1 86.81 568 ARG A C 1
ATOM 4518 O O . ARG A 1 568 ? -2.469 20.938 27.688 1 86.81 568 ARG A O 1
ATOM 4525 N N . LEU A 1 569 ? -2.432 21.547 29.844 1 87.56 569 LEU A N 1
ATOM 4526 C CA . LEU A 1 569 ? -1.704 22.781 29.578 1 87.56 569 LEU A CA 1
ATOM 4527 C C . LEU A 1 569 ? -0.257 22.672 30.047 1 87.56 569 LEU A C 1
ATOM 4529 O O . LEU A 1 569 ? 0.001 22.359 31.219 1 87.56 569 LEU A O 1
ATOM 4533 N N . LEU A 1 570 ? 0.585 22.875 29.141 1 83.88 570 LEU A N 1
ATOM 4534 C CA . LEU A 1 570 ? 2.01 22.812 29.438 1 83.88 570 LEU A CA 1
ATOM 4535 C C . LEU A 1 570 ? 2.615 24.219 29.469 1 83.88 570 LEU A C 1
ATOM 4537 O O . LEU A 1 570 ? 2.459 24.984 28.531 1 83.88 570 LEU A O 1
ATOM 4541 N N . ALA A 1 571 ? 3.232 24.516 30.562 1 82.44 571 ALA A N 1
ATOM 4542 C CA . ALA A 1 571 ? 3.971 25.781 30.688 1 82.44 571 ALA A CA 1
ATOM 4543 C C . ALA A 1 571 ? 5.465 25.547 30.469 1 82.44 571 ALA A C 1
ATOM 4545 O O . ALA A 1 571 ? 6.082 24.734 31.156 1 82.44 571 ALA A O 1
ATOM 4546 N N . HIS A 1 572 ? 5.938 26.234 29.5 1 77.94 572 HIS A N 1
ATOM 4547 C CA . HIS A 1 572 ? 7.352 26.094 29.188 1 77.94 572 HIS A CA 1
ATOM 4548 C C . HIS A 1 572 ? 8.203 27.047 30.016 1 77.94 572 HIS A C 1
ATOM 4550 O O . HIS A 1 572 ? 7.969 28.25 30.016 1 77.94 572 HIS A O 1
ATOM 4556 N N . GLN A 1 573 ? 9.078 26.594 30.891 1 72.88 573 GLN A N 1
ATOM 4557 C CA . GLN A 1 573 ? 9.898 27.438 31.75 1 72.88 573 GLN A CA 1
ATOM 4558 C C . GLN A 1 573 ? 11.148 27.922 31.016 1 72.88 573 GLN A C 1
ATOM 4560 O O . GLN A 1 573 ? 11.383 29.125 30.891 1 72.88 573 GLN A O 1
ATOM 4565 N N . LYS A 1 574 ? 12.07 26.984 30.766 1 69.19 574 LYS A N 1
ATOM 4566 C CA . LYS A 1 574 ? 13.297 27.312 30.047 1 69.19 574 LYS A CA 1
ATOM 4567 C C . LYS A 1 574 ? 13.438 26.469 28.781 1 69.19 574 LYS A C 1
ATOM 4569 O O . LYS A 1 574 ? 13.414 25.234 28.844 1 69.19 574 LYS A O 1
ATOM 4574 N N . ILE A 1 575 ? 13.375 27.266 27.703 1 64.38 575 ILE A N 1
ATOM 4575 C CA . ILE A 1 575 ? 13.539 26.562 26.438 1 64.38 575 ILE A CA 1
ATOM 4576 C C . ILE A 1 575 ? 15 26.609 26 1 64.38 575 ILE A C 1
ATOM 4578 O O . ILE A 1 575 ? 15.578 27.688 25.875 1 64.38 575 ILE A O 1
ATOM 4582 N N . ALA A 1 576 ? 15.57 25.469 26.062 1 63.12 576 ALA A N 1
ATOM 4583 C CA . ALA A 1 576 ? 16.953 25.406 25.609 1 63.12 576 ALA A CA 1
ATOM 4584 C C . ALA A 1 576 ? 17.078 25.703 24.125 1 63.12 576 ALA A C 1
ATOM 4586 O O . ALA A 1 576 ? 16.141 25.453 23.359 1 63.12 576 ALA A O 1
ATOM 4587 N N . ASP A 1 577 ? 18.094 26.438 23.766 1 69.44 577 ASP A N 1
ATOM 4588 C CA . ASP A 1 577 ? 18.391 26.562 22.344 1 69.44 577 ASP A CA 1
ATOM 4589 C C . ASP A 1 577 ? 18.969 25.266 21.781 1 69.44 577 ASP A C 1
ATOM 4591 O O . ASP A 1 577 ? 19.281 24.328 22.547 1 69.44 577 ASP A O 1
ATOM 4595 N N . VAL A 1 578 ? 18.969 25.094 20.516 1 70.5 578 VAL A N 1
ATOM 4596 C CA . VAL A 1 578 ? 19.406 23.891 19.812 1 70.5 578 VAL A CA 1
ATOM 4597 C C . VAL A 1 578 ? 20.812 23.5 20.297 1 70.5 578 VAL A C 1
ATOM 4599 O O . VAL A 1 578 ? 21.078 22.328 20.578 1 70.5 578 VAL A O 1
ATOM 4602 N N . ARG A 1 579 ? 21.609 24.469 20.406 1 73.31 579 ARG A N 1
ATOM 4603 C CA . ARG A 1 579 ? 23 24.219 20.812 1 73.31 579 ARG A CA 1
ATOM 4604 C C . ARG A 1 579 ? 23.047 23.641 22.219 1 73.31 579 ARG A C 1
ATOM 4606 O O . ARG A 1 579 ? 23.797 22.703 22.469 1 73.31 579 ARG A O 1
ATOM 4613 N N . THR A 1 580 ? 22.281 24.219 23.031 1 75.62 580 THR A N 1
ATOM 4614 C CA . THR A 1 580 ? 22.266 23.734 24.406 1 75.62 580 THR A CA 1
ATOM 4615 C C . THR A 1 580 ? 21.656 22.344 24.484 1 75.62 580 THR A C 1
ATOM 4617 O O . THR A 1 580 ? 22.141 21.484 25.234 1 75.62 580 THR A O 1
ATOM 4620 N N . ALA A 1 581 ? 20.672 22.141 23.766 1 73.44 581 ALA A N 1
ATOM 4621 C CA . ALA A 1 581 ? 20.047 20.828 23.719 1 73.44 581 ALA A CA 1
ATOM 4622 C C . ALA A 1 581 ? 21.031 19.766 23.219 1 73.44 581 ALA A C 1
ATOM 4624 O O . ALA A 1 581 ? 21.062 18.641 23.75 1 73.44 581 ALA A O 1
ATOM 4625 N N . LEU A 1 582 ? 21.781 20.062 22.25 1 76.5 582 LEU A N 1
ATOM 4626 C CA . LEU A 1 582 ? 22.766 19.141 21.688 1 76.5 582 LEU A CA 1
ATOM 4627 C C . LEU A 1 582 ? 23.906 18.891 22.672 1 76.5 582 LEU A C 1
ATOM 4629 O O . LEU A 1 582 ? 24.391 17.766 22.781 1 76.5 582 LEU A O 1
ATOM 4633 N N . ARG A 1 583 ? 24.297 19.938 23.312 1 72.94 583 ARG A N 1
ATOM 4634 C CA . ARG A 1 583 ? 25.438 19.828 24.219 1 72.94 583 ARG A CA 1
ATOM 4635 C C . ARG A 1 583 ? 25.078 19.078 25.484 1 72.94 583 ARG A C 1
ATOM 4637 O O . ARG A 1 583 ? 25.812 18.188 25.922 1 72.94 583 ARG A O 1
ATOM 4644 N N . ASP A 1 584 ? 23.922 19.422 26.031 1 72.06 584 ASP A N 1
ATOM 4645 C CA . ASP A 1 584 ? 23.594 18.906 27.359 1 72.06 584 ASP A CA 1
ATOM 4646 C C . ASP A 1 584 ? 22.5 17.844 27.281 1 72.06 584 ASP A C 1
ATOM 4648 O O . ASP A 1 584 ? 22.156 17.234 28.297 1 72.06 584 ASP A O 1
ATOM 4652 N N . ASN A 1 585 ? 22.219 17.516 26.125 1 70.81 585 ASN A N 1
ATOM 4653 C CA . ASN A 1 585 ? 21.062 16.656 25.938 1 70.81 585 ASN A CA 1
ATOM 4654 C C . ASN A 1 585 ? 19.875 17.109 26.797 1 70.81 585 ASN A C 1
ATOM 4656 O O . ASN A 1 585 ? 19.172 16.297 27.391 1 70.81 585 ASN A O 1
ATOM 4660 N N . GLY A 1 586 ? 19.922 18.484 27.047 1 63.62 586 GLY A N 1
ATOM 4661 C CA . GLY A 1 586 ? 18.891 19.078 27.875 1 63.62 586 GLY A CA 1
ATOM 4662 C C . GLY A 1 586 ? 17.562 19.25 27.141 1 63.62 586 GLY A C 1
ATOM 4663 O O . GLY A 1 586 ? 17.547 19.469 25.922 1 63.62 586 GLY A O 1
ATOM 4664 N N . ASP A 1 587 ? 16.469 18.719 27.734 1 62.31 587 ASP A N 1
ATOM 4665 C CA . ASP A 1 587 ? 15.125 18.828 27.156 1 62.31 587 ASP A CA 1
ATOM 4666 C C . ASP A 1 587 ? 14.406 20.078 27.688 1 62.31 587 ASP A C 1
ATOM 4668 O O . ASP A 1 587 ? 14.953 20.812 28.516 1 62.31 587 ASP A O 1
ATOM 4672 N N . ILE A 1 588 ? 13.32 20.562 27.062 1 57.94 588 ILE A N 1
ATOM 4673 C CA . ILE A 1 588 ? 12.445 21.609 27.562 1 57.94 588 ILE A CA 1
ATOM 4674 C C . ILE A 1 588 ? 11.867 21.203 28.922 1 57.94 588 ILE A C 1
ATOM 4676 O O . ILE A 1 588 ? 11.242 20.141 29.031 1 57.94 588 ILE A O 1
ATOM 4680 N N . GLU A 1 589 ? 12.406 21.875 29.906 1 56.88 589 GLU A N 1
ATOM 4681 C CA . GLU A 1 589 ? 11.742 21.625 31.188 1 56.88 589 GLU A CA 1
ATOM 4682 C C . GLU A 1 589 ? 10.336 22.219 31.203 1 56.88 589 GLU A C 1
ATOM 4684 O O . GLU A 1 589 ? 10.156 23.438 31.062 1 56.88 589 GLU A O 1
ATOM 4689 N N . SER A 1 590 ? 9.336 21.375 30.922 1 58.78 590 SER A N 1
ATOM 4690 C CA . SER A 1 590 ? 7.949 21.828 30.922 1 58.78 590 SER A CA 1
ATOM 4691 C C . SER A 1 590 ? 7.207 21.312 32.156 1 58.78 590 SER A C 1
ATOM 4693 O O . SER A 1 590 ? 7.484 20.219 32.656 1 58.78 590 SER A O 1
ATOM 4695 N N . VAL A 1 591 ? 6.617 22.344 32.875 1 57.84 591 VAL A N 1
ATOM 4696 C CA . VAL A 1 591 ? 5.695 21.938 33.938 1 57.84 591 VAL A CA 1
ATOM 4697 C C . VAL A 1 591 ? 4.289 21.766 33.375 1 57.84 591 VAL A C 1
ATOM 4699 O O . VAL A 1 591 ? 3.777 22.672 32.719 1 57.84 591 VAL A O 1
ATOM 4702 N N . SER A 1 592 ? 3.793 20.516 33.469 1 61.19 592 SER A N 1
ATOM 4703 C CA . SER A 1 592 ? 2.471 20.203 32.938 1 61.19 592 SER A CA 1
ATOM 4704 C C . SER A 1 592 ? 1.386 20.422 33.969 1 61.19 592 SER A C 1
ATOM 4706 O O . SER A 1 592 ? 1.554 20.062 35.125 1 61.19 592 SER A O 1
ATOM 4708 N N . GLU A 1 593 ? 0.519 21.391 33.688 1 62.28 593 GLU A N 1
ATOM 4709 C CA . GLU A 1 593 ? -0.703 21.469 34.469 1 62.28 593 GLU A CA 1
ATOM 4710 C C . GLU A 1 593 ? -1.894 20.891 33.719 1 62.28 593 GLU A C 1
ATOM 4712 O O . GLU A 1 593 ? -2.117 21.234 32.562 1 62.28 593 GLU A O 1
ATOM 4717 N N . THR A 1 594 ? -2.424 19.781 34.344 1 59.91 594 THR A N 1
ATOM 4718 C CA . THR A 1 594 ? -3.607 19.172 33.75 1 59.91 594 THR A CA 1
ATOM 4719 C C . THR A 1 594 ? -4.844 20.031 34 1 59.91 594 THR A C 1
ATOM 4721 O O . THR A 1 594 ? -5.156 20.344 35.156 1 59.91 594 THR A O 1
ATOM 4724 N N . VAL A 1 595 ? -5.434 20.625 33.062 1 57.88 595 VAL A N 1
ATOM 4725 C CA . VAL A 1 595 ? -6.617 21.469 33.188 1 57.88 595 VAL A CA 1
ATOM 4726 C C . VAL A 1 595 ? -7.863 20.594 33.281 1 57.88 595 VAL A C 1
ATOM 4728 O O . VAL A 1 595 ? -8.742 20.844 34.094 1 57.88 595 VAL A O 1
ATOM 4731 N N . GLU A 1 596 ? -8.219 19.75 32.344 1 57.62 596 GLU A N 1
ATOM 4732 C CA . GLU A 1 596 ? -9.398 18.891 32.344 1 57.62 596 GLU A CA 1
ATOM 4733 C C . GLU A 1 596 ? -9.039 17.453 31.969 1 57.62 596 GLU A C 1
ATOM 4735 O O . GLU A 1 596 ? -8.297 17.219 31.016 1 57.62 596 GLU A O 1
ATOM 4740 N N . LEU A 1 597 ? -9.133 16.609 32.969 1 54.69 597 LEU A N 1
ATOM 4741 C CA . LEU A 1 597 ? -9.047 15.195 32.656 1 54.69 597 LEU A CA 1
ATOM 4742 C C . LEU A 1 597 ? -10.414 14.625 32.312 1 54.69 597 LEU A C 1
ATOM 4744 O O . LEU A 1 597 ? -11.414 14.953 32.938 1 54.69 597 LEU A O 1
ATOM 4748 N N . VAL A 1 598 ? -10.539 14.305 30.938 1 56.03 598 VAL A N 1
ATOM 4749 C CA . VAL A 1 598 ? -11.773 13.641 30.531 1 56.03 598 VAL A CA 1
ATOM 4750 C C . VAL A 1 598 ? -11.859 12.258 31.156 1 56.03 598 VAL A C 1
ATOM 4752 O O . VAL A 1 598 ? -10.844 11.578 31.328 1 56.03 598 VAL A O 1
ATOM 4755 N N . SER A 1 599 ? -13.031 11.945 31.828 1 52.75 599 SER A N 1
ATOM 4756 C CA . SER A 1 599 ? -13.305 10.664 32.469 1 52.75 599 SER A CA 1
ATOM 4757 C C . SER A 1 599 ? -13.133 9.508 31.5 1 52.75 599 SER A C 1
ATOM 4759 O O . SER A 1 599 ? -12.68 8.43 31.875 1 52.75 599 SER A O 1
ATOM 4761 N N . ARG A 1 600 ? -13.656 9.766 30.141 1 66.38 600 ARG A N 1
ATOM 4762 C CA . ARG A 1 600 ? -13.539 8.688 29.172 1 66.38 600 ARG A CA 1
ATOM 4763 C C . ARG A 1 600 ? -12.594 9.07 28.047 1 66.38 600 ARG A C 1
ATOM 4765 O O . ARG A 1 600 ? -12.492 10.242 27.688 1 66.38 600 ARG A O 1
ATOM 4772 N N . HIS A 1 601 ? -11.836 8.031 27.547 1 83.5 601 HIS A N 1
ATOM 4773 C CA . HIS A 1 601 ? -10.938 8.211 26.406 1 83.5 601 HIS A CA 1
ATOM 4774 C C . HIS A 1 601 ? -11.711 8.586 25.141 1 83.5 601 HIS A C 1
ATOM 4776 O O . HIS A 1 601 ? -12.562 7.828 24.688 1 83.5 601 HIS A O 1
ATOM 4782 N N . ALA A 1 602 ? -11.508 9.75 24.719 1 90.31 602 ALA A N 1
ATOM 4783 C CA . ALA A 1 602 ? -12.172 10.242 23.516 1 90.31 602 ALA A CA 1
ATOM 4784 C C . ALA A 1 602 ? -11.68 9.492 22.266 1 90.31 602 ALA A C 1
ATOM 4786 O O . ALA A 1 602 ? -10.492 9.188 22.156 1 90.31 602 ALA A O 1
ATOM 4787 N N . THR A 1 603 ? -12.594 9.102 21.391 1 94.62 603 THR A N 1
ATOM 4788 C CA . THR A 1 603 ? -12.281 8.43 20.141 1 94.62 603 THR A CA 1
ATOM 4789 C C . THR A 1 603 ? -12.531 9.367 18.953 1 94.62 603 THR A C 1
ATOM 4791 O O . THR A 1 603 ? -13.008 10.484 19.125 1 94.62 603 THR A O 1
ATOM 4794 N N . VAL A 1 604 ? -12.227 8.891 17.797 1 95.12 604 VAL A N 1
ATOM 4795 C CA . VAL A 1 604 ? -12.469 9.648 16.562 1 95.12 604 VAL A CA 1
ATOM 4796 C C . VAL A 1 604 ? -13.961 9.953 16.422 1 95.12 604 VAL A C 1
ATOM 4798 O O . VAL A 1 604 ? -14.336 11.023 15.953 1 95.12 604 VAL A O 1
ATOM 4801 N N . ALA A 1 605 ? -14.812 9.07 16.922 1 95.19 605 ALA A N 1
ATOM 4802 C CA . ALA A 1 605 ? -16.266 9.234 16.844 1 95.19 605 ALA A CA 1
ATOM 4803 C C . ALA A 1 605 ? -16.719 10.477 17.594 1 95.19 605 ALA A C 1
ATOM 4805 O O . ALA A 1 605 ? -17.734 11.086 17.234 1 95.19 605 ALA A O 1
ATOM 4806 N N . ASP A 1 606 ? -15.938 10.891 18.5 1 93.75 606 ASP A N 1
ATOM 4807 C CA . ASP A 1 606 ? -16.312 12 19.359 1 93.75 606 ASP A CA 1
ATOM 4808 C C . ASP A 1 606 ? -15.828 13.336 18.781 1 93.75 606 ASP A C 1
ATOM 4810 O O . ASP A 1 606 ? -16.016 14.383 19.406 1 93.75 606 ASP A O 1
ATOM 4814 N N . THR A 1 607 ? -15.289 13.312 17.672 1 95.44 607 THR A N 1
ATOM 4815 C CA . THR A 1 607 ? -14.68 14.5 17.094 1 95.44 607 THR A CA 1
ATOM 4816 C C . THR A 1 607 ? -15.484 14.977 15.883 1 95.44 607 THR A C 1
ATOM 4818 O O . THR A 1 607 ? -16.422 14.305 15.453 1 95.44 607 THR A O 1
ATOM 4821 N N . ASP A 1 608 ? -15.102 16.141 15.367 1 95.06 608 ASP A N 1
ATOM 4822 C CA . ASP A 1 608 ? -15.688 16.641 14.125 1 95.06 608 ASP A CA 1
ATOM 4823 C C . ASP A 1 608 ? -15.406 15.695 12.961 1 95.06 608 ASP A C 1
ATOM 4825 O O . ASP A 1 608 ? -16.266 15.5 12.094 1 95.06 608 ASP A O 1
ATOM 4829 N N . GLU A 1 609 ? -14.25 15.133 12.922 1 93.5 609 GLU A N 1
ATOM 4830 C CA . GLU A 1 609 ? -13.922 14.133 11.922 1 93.5 609 GLU A CA 1
ATOM 4831 C C . GLU A 1 609 ? -14.859 12.93 12 1 93.5 609 GLU A C 1
ATOM 4833 O O . GLU A 1 609 ? -15.281 12.391 10.977 1 93.5 609 GLU A O 1
ATOM 4838 N N . GLY A 1 610 ? -15.086 12.523 13.203 1 95.81 610 GLY A N 1
ATOM 4839 C CA . GLY A 1 610 ? -16.016 11.422 13.398 1 95.81 610 GLY A CA 1
ATOM 4840 C C . GLY A 1 610 ? -17.406 11.703 12.852 1 95.81 610 GLY A C 1
ATOM 4841 O O . GLY A 1 610 ? -18.031 10.828 12.25 1 95.81 610 GLY A O 1
ATOM 4842 N N . ARG A 1 611 ? -17.891 12.914 13.062 1 95 611 ARG A N 1
ATOM 4843 C CA . ARG A 1 611 ? -19.188 13.305 12.523 1 95 611 ARG A CA 1
ATOM 4844 C C . ARG A 1 611 ? -19.188 13.25 11 1 95 611 ARG A C 1
ATOM 4846 O O . ARG A 1 611 ? -20.156 12.797 10.391 1 95 611 ARG A O 1
ATOM 4853 N N . ALA A 1 612 ? -18.125 13.742 10.461 1 94.56 612 ALA A N 1
ATOM 4854 C CA . ALA A 1 612 ? -18 13.688 9.008 1 94.56 612 ALA A CA 1
ATOM 4855 C C . ALA A 1 612 ? -17.984 12.242 8.516 1 94.56 612 ALA A C 1
ATOM 4857 O O . ALA A 1 612 ? -18.578 11.922 7.488 1 94.56 612 ALA A O 1
ATOM 4858 N N . ILE A 1 613 ? -17.297 11.383 9.203 1 95.38 613 ILE A N 1
ATOM 4859 C CA . ILE A 1 613 ? -17.203 9.969 8.867 1 95.38 613 ILE A CA 1
ATOM 4860 C C . ILE A 1 613 ? -18.594 9.336 8.961 1 95.38 613 ILE A C 1
ATOM 4862 O O . ILE A 1 613 ? -19 8.586 8.07 1 95.38 613 ILE A O 1
ATOM 4866 N N . GLN A 1 614 ? -19.328 9.695 9.977 1 95.62 614 GLN A N 1
ATOM 4867 C CA . GLN A 1 614 ? -20.672 9.156 10.156 1 95.62 614 GLN A CA 1
ATOM 4868 C C . GLN A 1 614 ? -21.578 9.578 9.008 1 95.62 614 GLN A C 1
ATOM 4870 O O . GLN A 1 614 ? -22.406 8.781 8.547 1 95.62 614 GLN A O 1
ATOM 4875 N N . GLU A 1 615 ? -21.453 10.781 8.602 1 95.12 615 GLU A N 1
ATOM 4876 C CA . GLU A 1 615 ? -22.219 11.25 7.457 1 95.12 615 GLU A CA 1
ATOM 4877 C C . GLU A 1 615 ? -21.875 10.461 6.195 1 95.12 615 GLU A C 1
ATOM 4879 O O . GLU A 1 615 ? -22.766 10.086 5.43 1 95.12 615 GLU A O 1
ATOM 4884 N N . GLU A 1 616 ? -20.625 10.289 6.012 1 94.12 616 GLU A N 1
ATOM 4885 C CA . GLU A 1 616 ? -20.188 9.492 4.867 1 94.12 616 GLU A CA 1
ATOM 4886 C C . GLU A 1 616 ? -20.734 8.07 4.945 1 94.12 616 GLU A C 1
ATOM 4888 O O . GLU A 1 616 ? -21.125 7.488 3.934 1 94.12 616 GLU A O 1
ATOM 4893 N N . ILE A 1 617 ? -20.688 7.488 6.113 1 94.5 617 ILE A N 1
ATOM 4894 C CA . ILE A 1 617 ? -21.219 6.145 6.332 1 94.5 617 ILE A CA 1
ATOM 4895 C C . ILE A 1 617 ? -22.688 6.094 5.938 1 94.5 617 ILE A C 1
ATOM 4897 O O . ILE A 1 617 ? -23.125 5.168 5.242 1 94.5 617 ILE A O 1
ATOM 4901 N N . THR A 1 618 ? -23.438 7.074 6.328 1 94 618 THR A N 1
ATOM 4902 C CA . THR A 1 618 ? -24.859 7.145 6.004 1 94 618 THR A CA 1
ATOM 4903 C C . THR A 1 618 ? -25.062 7.207 4.496 1 94 618 THR A C 1
ATOM 4905 O O . THR A 1 618 ? -25.922 6.504 3.953 1 94 618 THR A O 1
ATOM 4908 N N . ASP A 1 619 ? -24.297 8.016 3.896 1 93.81 619 ASP A N 1
ATOM 4909 C CA . ASP A 1 619 ? -24.375 8.125 2.443 1 93.81 619 ASP A CA 1
ATOM 4910 C C . ASP A 1 619 ? -24.047 6.797 1.769 1 93.81 619 ASP A C 1
ATOM 4912 O O . ASP A 1 619 ? -24.688 6.414 0.789 1 93.81 619 ASP A O 1
ATOM 4916 N N . LEU A 1 620 ? -23.078 6.145 2.23 1 93.5 620 LEU A N 1
ATOM 4917 C CA . LEU A 1 620 ? -22.672 4.867 1.656 1 93.5 620 LEU A CA 1
ATOM 4918 C C . LEU A 1 620 ? -23.734 3.801 1.867 1 93.5 620 LEU A C 1
ATOM 4920 O O . LEU A 1 620 ? -23.938 2.949 1.001 1 93.5 620 LEU A O 1
ATOM 4924 N N . TYR A 1 621 ? -24.344 3.852 2.98 1 90.88 621 TYR A N 1
ATOM 4925 C CA . TYR A 1 621 ? -25.453 2.926 3.217 1 90.88 621 TYR A CA 1
ATOM 4926 C C . TYR A 1 621 ? -26.578 3.148 2.213 1 90.88 621 TYR A C 1
ATOM 4928 O O . TYR A 1 621 ? -27.188 2.191 1.728 1 90.88 621 TYR A O 1
ATOM 4936 N N . HIS A 1 622 ? -26.859 4.371 1.929 1 91.81 622 HIS A N 1
ATOM 4937 C CA . HIS A 1 622 ? -27.875 4.688 0.925 1 91.81 622 HIS A CA 1
ATOM 4938 C C . HIS A 1 622 ? -27.469 4.16 -0.448 1 91.81 622 HIS A C 1
ATOM 4940 O O . HIS A 1 622 ? -28.312 3.666 -1.199 1 91.81 622 HIS A O 1
ATOM 4946 N N . LEU A 1 623 ? -26.234 4.344 -0.707 1 92.38 623 LEU A N 1
ATOM 4947 C CA . LEU A 1 623 ? -25.75 3.822 -1.979 1 92.38 623 LEU A CA 1
ATOM 4948 C C . LEU A 1 623 ? -25.891 2.303 -2.031 1 92.38 623 LEU A C 1
ATOM 4950 O O . LEU A 1 623 ? -26.281 1.746 -3.059 1 92.38 623 LEU A O 1
ATOM 4954 N N . LEU A 1 624 ? -25.562 1.614 -0.961 1 89.25 624 LEU A N 1
ATOM 4955 C CA . LEU A 1 624 ? -25.672 0.162 -0.875 1 89.25 624 LEU A CA 1
ATOM 4956 C C . LEU A 1 624 ? -27.109 -0.283 -1.102 1 89.25 624 LEU A C 1
ATOM 4958 O O . LEU A 1 624 ? -27.359 -1.265 -1.806 1 89.25 624 LEU A O 1
ATOM 4962 N N . LEU A 1 625 ? -28 0.448 -0.581 1 88.25 625 LEU A N 1
ATOM 4963 C CA . LEU A 1 625 ? -29.422 0.159 -0.757 1 88.25 625 LEU A CA 1
ATOM 4964 C C . LEU A 1 625 ? -29.844 0.387 -2.205 1 88.25 625 LEU A C 1
ATOM 4966 O O . LEU A 1 625 ? -30.656 -0.367 -2.742 1 88.25 625 LEU A O 1
ATOM 4970 N N . ALA A 1 626 ? -29.312 1.4 -2.744 1 90.44 626 ALA A N 1
ATOM 4971 C CA . ALA A 1 626 ? -29.609 1.688 -4.145 1 90.44 626 ALA A CA 1
ATOM 4972 C C . ALA A 1 626 ? -29.125 0.566 -5.051 1 90.44 626 ALA A C 1
ATOM 4974 O O . ALA A 1 626 ? -29.766 0.227 -6.043 1 90.44 626 ALA A O 1
ATOM 4975 N N . TYR A 1 627 ? -27.984 0.059 -4.762 1 88 627 TYR A N 1
ATOM 4976 C CA . TYR A 1 627 ? -27.453 -1.068 -5.52 1 88 627 TYR A CA 1
ATOM 4977 C C . TYR A 1 627 ? -28.328 -2.303 -5.348 1 88 627 TYR A C 1
ATOM 4979 O O . TYR A 1 627 ? -28.625 -3.01 -6.316 1 88 627 TYR A O 1
ATOM 4987 N N . GLN A 1 628 ? -28.781 -2.562 -4.203 1 84.31 628 GLN A N 1
ATOM 4988 C CA . GLN A 1 628 ? -29.562 -3.744 -3.871 1 84.31 628 GLN A CA 1
ATOM 4989 C C . GLN A 1 628 ? -30.953 -3.686 -4.516 1 84.31 628 GLN A C 1
ATOM 4991 O O . GLN A 1 628 ? -31.469 -4.703 -4.969 1 84.31 628 GLN A O 1
ATOM 4996 N N . ASN A 1 629 ? -31.484 -2.445 -4.559 1 87.38 629 ASN A N 1
ATOM 4997 C CA . ASN A 1 629 ? -32.844 -2.279 -5.094 1 87.38 629 ASN A CA 1
ATOM 4998 C C . ASN A 1 629 ? -32.812 -2.021 -6.598 1 87.38 629 ASN A C 1
ATOM 5000 O O . ASN A 1 629 ? -33.875 -1.854 -7.219 1 87.38 629 ASN A O 1
ATOM 5004 N N . GLY A 1 630 ? -31.625 -1.935 -7.168 1 85.94 630 GLY A N 1
ATOM 5005 C CA . GLY A 1 630 ? -31.516 -1.793 -8.609 1 85.94 630 GLY A CA 1
ATOM 5006 C C . GLY A 1 630 ? -31.688 -0.363 -9.086 1 85.94 630 GLY A C 1
ATOM 5007 O O . GLY A 1 630 ? -31.781 -0.111 -10.289 1 85.94 630 GLY A O 1
ATOM 5008 N N . LEU A 1 631 ? -31.781 0.521 -8.172 1 86.31 631 LEU A N 1
ATOM 5009 C CA . LEU A 1 631 ? -31.891 1.923 -8.555 1 86.31 631 LEU A CA 1
ATOM 5010 C C . LEU A 1 631 ? -30.641 2.369 -9.32 1 86.31 631 LEU A C 1
ATOM 5012 O O . LEU A 1 631 ? -30.719 3.195 -10.227 1 86.31 631 LEU A O 1
ATOM 5016 N N . ILE A 1 632 ? -29.516 1.958 -8.859 1 88.62 632 ILE A N 1
ATOM 5017 C CA . ILE A 1 632 ? -28.234 2.135 -9.531 1 88.62 632 ILE A CA 1
ATOM 5018 C C . ILE A 1 632 ? -27.594 0.773 -9.781 1 88.62 632 ILE A C 1
ATOM 5020 O O . ILE A 1 632 ? -27.562 -0.083 -8.898 1 88.62 632 ILE A O 1
ATOM 5024 N N . GLN A 1 633 ? -27.094 0.584 -10.914 1 84.44 633 GLN A N 1
ATOM 5025 C CA . GLN A 1 633 ? -26.469 -0.692 -11.234 1 84.44 633 GLN A CA 1
ATOM 5026 C C . GLN A 1 633 ? -24.969 -0.658 -10.93 1 84.44 633 GLN A C 1
ATOM 5028 O O . GLN A 1 633 ? -24.25 0.165 -11.492 1 84.44 633 GLN A O 1
ATOM 5033 N N . PRO A 1 634 ? -24.625 -1.483 -10.039 1 83.12 634 PRO A N 1
ATOM 5034 C CA . PRO A 1 634 ? -23.188 -1.528 -9.766 1 83.12 634 PRO A CA 1
ATOM 5035 C C . PRO A 1 634 ? -22.391 -2.15 -10.914 1 83.12 634 PRO A C 1
ATOM 5037 O O . PRO A 1 634 ? -22.938 -2.934 -11.695 1 83.12 634 PRO A O 1
ATOM 5040 N N . ARG A 1 635 ? -21.203 -1.738 -11.078 1 74.81 635 ARG A N 1
ATOM 5041 C CA . ARG A 1 635 ? -20.312 -2.361 -12.055 1 74.81 635 ARG A CA 1
ATOM 5042 C C . ARG A 1 635 ? -19.781 -3.697 -11.539 1 74.81 635 ARG A C 1
ATOM 5044 O O . ARG A 1 635 ? -19.75 -3.932 -10.328 1 74.81 635 ARG A O 1
ATOM 5051 N N . ALA A 1 636 ? -19.422 -4.555 -12.422 1 64.25 636 ALA A N 1
ATOM 5052 C CA . ALA A 1 636 ? -18.969 -5.902 -12.094 1 64.25 636 ALA A CA 1
ATOM 5053 C C . ALA A 1 636 ? -17.531 -5.891 -11.578 1 64.25 636 ALA A C 1
ATOM 5055 O O . ALA A 1 636 ? -16.734 -5.047 -11.984 1 64.25 636 ALA A O 1
ATOM 5056 N N . MET B 1 1 ? 51.031 13.531 -22.594 1 25.62 1 MET B N 1
ATOM 5057 C CA . MET B 1 1 ? 49.625 13.539 -23.016 1 25.62 1 MET B CA 1
ATOM 5058 C C . MET B 1 1 ? 48.75 12.742 -22.047 1 25.62 1 MET B C 1
ATOM 5060 O O . MET B 1 1 ? 49 11.562 -21.812 1 25.62 1 MET B O 1
ATOM 5064 N N . ARG B 1 2 ? 48.344 13.422 -20.953 1 35.28 2 ARG B N 1
ATOM 5065 C CA . ARG B 1 2 ? 47.625 12.805 -19.828 1 35.28 2 ARG B CA 1
ATOM 5066 C C . ARG B 1 2 ? 46.375 12.078 -20.312 1 35.28 2 ARG B C 1
ATOM 5068 O O . ARG B 1 2 ? 45.531 12.672 -20.969 1 35.28 2 ARG B O 1
ATOM 5075 N N . PRO B 1 3 ? 46.562 10.773 -20.516 1 32.94 3 PRO B N 1
ATOM 5076 C CA . PRO B 1 3 ? 45.438 10.078 -21.141 1 32.94 3 PRO B CA 1
ATOM 5077 C C . PRO B 1 3 ? 44.094 10.406 -20.484 1 32.94 3 PRO B C 1
ATOM 5079 O O . PRO B 1 3 ? 44.031 10.617 -19.281 1 32.94 3 PRO B O 1
ATOM 5082 N N . SER B 1 4 ? 43.312 11.289 -21.109 1 33.97 4 SER B N 1
ATOM 5083 C CA . SER B 1 4 ? 41.969 11.734 -20.734 1 33.97 4 SER B CA 1
ATOM 5084 C C . SER B 1 4 ? 41.062 10.547 -20.438 1 33.97 4 SER B C 1
ATOM 5086 O O . SER B 1 4 ? 40.781 9.734 -21.328 1 33.97 4 SER B O 1
ATOM 5088 N N . LEU B 1 5 ? 41.312 9.828 -19.344 1 31.42 5 LEU B N 1
ATOM 5089 C CA . LEU B 1 5 ? 40.438 8.742 -18.922 1 31.42 5 LEU B CA 1
ATOM 5090 C C . LEU B 1 5 ? 38.969 9.156 -19 1 31.42 5 LEU B C 1
ATOM 5092 O O . LEU B 1 5 ? 38.469 9.922 -18.172 1 31.42 5 LEU B O 1
ATOM 5096 N N . ARG B 1 6 ? 38.562 9.383 -20.188 1 38.38 6 ARG B N 1
ATOM 5097 C CA . ARG B 1 6 ? 37.156 9.602 -20.453 1 38.38 6 ARG B CA 1
ATOM 5098 C C . ARG B 1 6 ? 36.281 8.555 -19.75 1 38.38 6 ARG B C 1
ATOM 5100 O O . ARG B 1 6 ? 36.531 7.352 -19.891 1 38.38 6 ARG B O 1
ATOM 5107 N N . PRO B 1 7 ? 35.5 8.906 -18.719 1 47.03 7 PRO B N 1
ATOM 5108 C CA . PRO B 1 7 ? 34.719 7.914 -17.969 1 47.03 7 PRO B CA 1
ATOM 5109 C C . PRO B 1 7 ? 33.875 7.016 -18.891 1 47.03 7 PRO B C 1
ATOM 5111 O O . PRO B 1 7 ? 33.344 7.484 -19.891 1 47.03 7 PRO B O 1
ATOM 5114 N N . ALA B 1 8 ? 34.156 5.758 -19.141 1 51.97 8 ALA B N 1
ATOM 5115 C CA . ALA B 1 8 ? 33.469 4.719 -19.906 1 51.97 8 ALA B CA 1
ATOM 5116 C C . ALA B 1 8 ? 31.953 4.895 -19.812 1 51.97 8 ALA B C 1
ATOM 5118 O O . ALA B 1 8 ? 31.422 5.254 -18.766 1 51.97 8 ALA B O 1
ATOM 5119 N N . ALA B 1 9 ? 31.297 4.965 -20.953 1 59.84 9 ALA B N 1
ATOM 5120 C CA . ALA B 1 9 ? 29.844 5.09 -21.125 1 59.84 9 ALA B CA 1
ATOM 5121 C C . ALA B 1 9 ? 29.109 4.004 -20.344 1 59.84 9 ALA B C 1
ATOM 5123 O O . ALA B 1 9 ? 29.5 2.834 -20.375 1 59.84 9 ALA B O 1
ATOM 5124 N N . PRO B 1 10 ? 28.172 4.52 -19.375 1 69 10 PRO B N 1
ATOM 5125 C CA . PRO B 1 10 ? 27.438 3.504 -18.625 1 69 10 PRO B CA 1
ATOM 5126 C C . PRO B 1 10 ? 26.766 2.473 -19.531 1 69 10 PRO B C 1
ATOM 5128 O O . PRO B 1 10 ? 26.344 2.801 -20.641 1 69 10 PRO B O 1
ATOM 5131 N N . SER B 1 11 ? 26.922 1.209 -19.219 1 80.88 11 SER B N 1
ATOM 5132 C CA . SER B 1 11 ? 26.328 0.111 -19.969 1 80.88 11 SER B CA 1
ATOM 5133 C C . SER B 1 11 ? 24.828 0.336 -20.156 1 80.88 11 SER B C 1
ATOM 5135 O O . SER B 1 11 ? 24.219 1.149 -19.453 1 80.88 11 SER B O 1
ATOM 5137 N N . LYS B 1 12 ? 24.312 -0.158 -21.234 1 84.25 12 LYS B N 1
ATOM 5138 C CA . LYS B 1 12 ? 22.891 -0.073 -21.547 1 84.25 12 LYS B CA 1
ATOM 5139 C C . LYS B 1 12 ? 22.047 -0.527 -20.359 1 84.25 12 LYS B C 1
ATOM 5141 O O . LYS B 1 12 ? 21.016 0.076 -20.047 1 84.25 12 LYS B O 1
ATOM 5146 N N . VAL B 1 13 ? 22.562 -1.495 -19.703 1 84.81 13 VAL B N 1
ATOM 5147 C CA . VAL B 1 13 ? 21.844 -2.041 -18.562 1 84.81 13 VAL B CA 1
ATOM 5148 C C . VAL B 1 13 ? 21.766 -0.992 -17.453 1 84.81 13 VAL B C 1
ATOM 5150 O O . VAL B 1 13 ? 20.719 -0.812 -16.844 1 84.81 13 VAL B O 1
ATOM 5153 N N . LEU B 1 14 ? 22.828 -0.283 -17.281 1 89.12 14 LEU B N 1
ATOM 5154 C CA . LEU B 1 14 ? 22.859 0.718 -16.219 1 89.12 14 LEU B CA 1
ATOM 5155 C C . LEU B 1 14 ? 21.938 1.884 -16.547 1 89.12 14 LEU B C 1
ATOM 5157 O O . LEU B 1 14 ? 21.281 2.426 -15.648 1 89.12 14 LEU B O 1
ATOM 5161 N N . ARG B 1 15 ? 21.828 2.16 -17.781 1 88.44 15 ARG B N 1
ATOM 5162 C CA . ARG B 1 15 ? 20.953 3.256 -18.203 1 88.44 15 ARG B CA 1
ATOM 5163 C C . ARG B 1 15 ? 19.5 2.896 -17.984 1 88.44 15 ARG B C 1
ATOM 5165 O O . ARG B 1 15 ? 18.703 3.729 -17.531 1 88.44 15 ARG B O 1
ATOM 5172 N N . LEU B 1 16 ? 19.234 1.688 -18.344 1 89.94 16 LEU B N 1
ATOM 5173 C CA . LEU B 1 16 ? 17.859 1.223 -18.156 1 89.94 16 LEU B CA 1
ATOM 5174 C C . LEU B 1 16 ? 17.5 1.163 -16.672 1 89.94 16 LEU B C 1
ATOM 5176 O O . LEU B 1 16 ? 16.391 1.506 -16.281 1 89.94 16 LEU B O 1
ATOM 5180 N N . LEU B 1 17 ? 18.438 0.769 -15.898 1 91.62 17 LEU B N 1
ATOM 5181 C CA . LEU B 1 17 ? 18.234 0.716 -14.461 1 91.62 17 LEU B CA 1
ATOM 5182 C C . LEU B 1 17 ? 18.031 2.115 -13.883 1 91.62 17 LEU B C 1
ATOM 5184 O O . LEU B 1 17 ? 17.25 2.307 -12.953 1 91.62 17 LEU B O 1
ATOM 5188 N N . ALA B 1 18 ? 18.703 3.039 -14.43 1 90.75 18 ALA B N 1
ATOM 5189 C CA . ALA B 1 18 ? 18.609 4.422 -13.977 1 90.75 18 ALA B CA 1
ATOM 5190 C C . ALA B 1 18 ? 17.234 5.012 -14.289 1 90.75 18 ALA B C 1
ATOM 5192 O O . ALA B 1 18 ? 16.734 5.879 -13.57 1 90.75 18 ALA B O 1
ATOM 5193 N N . GLU B 1 19 ? 16.656 4.562 -15.367 1 91.19 19 GLU B N 1
ATOM 5194 C CA . GLU B 1 19 ? 15.297 4.984 -15.695 1 91.19 19 GLU B CA 1
ATOM 5195 C C . GLU B 1 19 ? 14.289 4.438 -14.695 1 91.19 19 GLU B C 1
ATOM 5197 O O . GLU B 1 19 ? 13.344 5.129 -14.312 1 91.19 19 GLU B O 1
ATOM 5202 N N . LYS B 1 20 ? 14.547 3.225 -14.273 1 91.44 20 LYS B N 1
ATOM 5203 C CA . LYS B 1 20 ? 13.664 2.576 -13.305 1 91.44 20 LYS B CA 1
ATOM 5204 C C . LYS B 1 20 ? 13.875 3.141 -11.906 1 91.44 20 LYS B C 1
ATOM 5206 O O . LYS B 1 20 ? 12.922 3.256 -11.133 1 91.44 20 LYS B O 1
ATOM 5211 N N . TYR B 1 21 ? 15.094 3.4 -11.602 1 92.38 21 TYR B N 1
ATOM 5212 C CA . TYR B 1 21 ? 15.461 3.945 -10.297 1 92.38 21 TYR B CA 1
ATOM 5213 C C . TYR B 1 21 ? 16.219 5.262 -10.453 1 92.38 21 TYR B C 1
ATOM 5215 O O . TYR B 1 21 ? 17.438 5.309 -10.312 1 92.38 21 TYR B O 1
ATOM 5223 N N . PRO B 1 22 ? 15.5 6.34 -10.562 1 90.81 22 PRO B N 1
ATOM 5224 C CA . PRO B 1 22 ? 16.109 7.609 -10.969 1 90.81 22 PRO B CA 1
ATOM 5225 C C . PRO B 1 22 ? 16.859 8.297 -9.828 1 90.81 22 PRO B C 1
ATOM 5227 O O . PRO B 1 22 ? 17.672 9.195 -10.062 1 90.81 22 PRO B O 1
ATOM 5230 N N . THR B 1 23 ? 16.625 7.887 -8.586 1 90.44 23 THR B N 1
ATOM 5231 C CA . THR B 1 23 ? 17.266 8.547 -7.457 1 90.44 23 THR B CA 1
ATOM 5232 C C . THR B 1 23 ? 18.125 7.559 -6.664 1 90.44 23 THR B C 1
ATOM 5234 O O . THR B 1 23 ? 17.906 6.348 -6.746 1 90.44 23 THR B O 1
ATOM 5237 N N . ARG B 1 24 ? 19.047 8.125 -5.992 1 89.38 24 ARG B N 1
ATOM 5238 C CA . ARG B 1 24 ? 19.875 7.297 -5.121 1 89.38 24 ARG B CA 1
ATOM 5239 C C . ARG B 1 24 ? 19.031 6.586 -4.066 1 89.38 24 ARG B C 1
ATOM 5241 O O . ARG B 1 24 ? 19.266 5.414 -3.771 1 89.38 24 ARG B O 1
ATOM 5248 N N . ALA B 1 25 ? 18.062 7.285 -3.58 1 88.75 25 ALA B N 1
ATOM 5249 C CA . ALA B 1 25 ? 17.188 6.734 -2.545 1 88.75 25 ALA B CA 1
ATOM 5250 C C . ALA B 1 25 ? 16.391 5.543 -3.072 1 88.75 25 ALA B C 1
ATOM 5252 O O . ALA B 1 25 ? 16.172 4.566 -2.35 1 88.75 25 ALA B O 1
ATOM 5253 N N . ALA B 1 26 ? 16.047 5.664 -4.25 1 90.69 26 ALA B N 1
ATOM 5254 C CA . ALA B 1 26 ? 15.289 4.57 -4.855 1 90.69 26 ALA B CA 1
ATOM 5255 C C . ALA B 1 26 ? 16.141 3.311 -4.973 1 90.69 26 ALA B C 1
ATOM 5257 O O . ALA B 1 26 ? 15.656 2.201 -4.727 1 90.69 26 ALA B O 1
ATOM 5258 N N . VAL B 1 27 ? 17.359 3.498 -5.375 1 92.38 27 VAL B N 1
ATOM 5259 C CA . VAL B 1 27 ? 18.281 2.375 -5.496 1 92.38 27 VAL B CA 1
ATOM 5260 C C . VAL B 1 27 ? 18.547 1.767 -4.117 1 92.38 27 VAL B C 1
ATOM 5262 O O . VAL B 1 27 ? 18.5 0.545 -3.955 1 92.38 27 VAL B O 1
ATOM 5265 N N . GLU B 1 28 ? 18.75 2.645 -3.164 1 91.5 28 GLU B N 1
ATOM 5266 C CA . GLU B 1 28 ? 19.016 2.176 -1.805 1 91.5 28 GLU B CA 1
ATOM 5267 C C . GLU B 1 28 ? 17.828 1.392 -1.258 1 91.5 28 GLU B C 1
ATOM 5269 O O . GLU B 1 28 ? 18 0.326 -0.662 1 91.5 28 GLU B O 1
ATOM 5274 N N . SER B 1 29 ? 16.688 1.891 -1.49 1 92.06 29 SER B N 1
ATOM 5275 C CA . SER B 1 29 ? 15.477 1.227 -1.016 1 92.06 29 SER B CA 1
ATOM 5276 C C . SER B 1 29 ? 15.336 -0.164 -1.625 1 92.06 29 SER B C 1
ATOM 5278 O O . SER B 1 29 ? 15.031 -1.129 -0.919 1 92.06 29 SER B O 1
ATOM 5280 N N . ARG B 1 30 ? 15.57 -0.242 -2.91 1 93.06 30 ARG B N 1
ATOM 5281 C CA . ARG B 1 30 ? 15.453 -1.523 -3.598 1 93.06 30 ARG B CA 1
ATOM 5282 C C . ARG B 1 30 ? 16.5 -2.51 -3.105 1 93.06 30 ARG B C 1
ATOM 5284 O O . ARG B 1 30 ? 16.203 -3.688 -2.893 1 93.06 30 ARG B O 1
ATOM 5291 N N . LEU B 1 31 ? 17.672 -2.02 -2.93 1 93.94 31 LEU B N 1
ATOM 5292 C CA . LEU B 1 31 ? 18.766 -2.846 -2.445 1 93.94 31 LEU B CA 1
ATOM 5293 C C . LEU B 1 31 ? 18.438 -3.432 -1.074 1 93.94 31 LEU B C 1
ATOM 5295 O O . LEU B 1 31 ? 18.641 -4.629 -0.845 1 93.94 31 LEU B O 1
ATOM 5299 N N . ILE B 1 32 ? 17.938 -2.596 -0.235 1 94 32 ILE B N 1
ATOM 5300 C CA . ILE B 1 32 ? 17.625 -3.01 1.129 1 94 32 ILE B CA 1
ATOM 5301 C C . ILE B 1 32 ? 16.516 -4.051 1.109 1 94 32 ILE B C 1
ATOM 5303 O O . ILE B 1 32 ? 16.609 -5.082 1.779 1 94 32 ILE B O 1
ATOM 5307 N N . TYR B 1 33 ? 15.555 -3.822 0.304 1 92 33 TYR B N 1
ATOM 5308 C CA . TYR B 1 33 ? 14.422 -4.734 0.188 1 92 33 TYR B CA 1
ATOM 5309 C C . TYR B 1 33 ? 14.875 -6.105 -0.306 1 92 33 TYR B C 1
ATOM 5311 O O . TYR B 1 33 ? 14.5 -7.133 0.26 1 92 33 TYR B O 1
ATOM 5319 N N . LEU B 1 34 ? 15.664 -6.113 -1.344 1 94.56 34 LEU B N 1
ATOM 5320 C CA . LEU B 1 34 ? 16.141 -7.359 -1.935 1 94.56 34 LEU B CA 1
ATOM 5321 C C . LEU B 1 34 ? 17.016 -8.133 -0.949 1 94.56 34 LEU B C 1
ATOM 5323 O O . LEU B 1 34 ? 16.875 -9.352 -0.819 1 94.56 34 LEU B O 1
ATOM 5327 N N . GLN B 1 35 ? 17.812 -7.438 -0.242 1 94.25 35 GLN B N 1
ATOM 5328 C CA . GLN B 1 35 ? 18.672 -8.078 0.745 1 94.25 35 GLN B CA 1
ATOM 5329 C C . GLN B 1 35 ? 17.859 -8.727 1.856 1 94.25 35 GLN B C 1
ATOM 5331 O O . GLN B 1 35 ? 18.172 -9.828 2.312 1 94.25 35 GLN B O 1
ATOM 5336 N N . GLY B 1 36 ? 16.844 -8.023 2.232 1 93.5 36 GLY B N 1
ATOM 5337 C CA . GLY B 1 36 ? 15.961 -8.57 3.248 1 93.5 36 GLY B CA 1
ATOM 5338 C C . GLY B 1 36 ? 15.25 -9.828 2.801 1 93.5 36 GLY B C 1
ATOM 5339 O O . GLY B 1 36 ? 15.109 -10.781 3.578 1 93.5 36 GLY B O 1
ATOM 5340 N N . GLN B 1 37 ? 14.875 -9.898 1.593 1 93.62 37 GLN B N 1
ATOM 5341 C CA . GLN B 1 37 ? 14.117 -11.016 1.057 1 93.62 37 GLN B CA 1
ATOM 5342 C C . GLN B 1 37 ? 14.945 -12.297 1.055 1 93.62 37 GLN B C 1
ATOM 5344 O O . GLN B 1 37 ? 14.406 -13.398 1.184 1 93.62 37 GLN B O 1
ATOM 5349 N N . LEU B 1 38 ? 16.219 -12.172 0.952 1 95.81 38 LEU B N 1
ATOM 5350 C CA . LEU B 1 38 ? 17.125 -13.305 0.775 1 95.81 38 LEU B CA 1
ATOM 5351 C C . LEU B 1 38 ? 17.141 -14.18 2.025 1 95.81 38 LEU B C 1
ATOM 5353 O O . LEU B 1 38 ? 17.453 -15.375 1.947 1 95.81 38 LEU B O 1
ATOM 5357 N N . VAL B 1 39 ? 16.766 -13.633 3.17 1 94.94 39 VAL B N 1
ATOM 5358 C CA . VAL B 1 39 ? 16.922 -14.383 4.41 1 94.94 39 VAL B CA 1
ATOM 5359 C C . VAL B 1 39 ? 15.617 -15.07 4.773 1 94.94 39 VAL B C 1
ATOM 5361 O O . VAL B 1 39 ? 15.57 -15.875 5.703 1 94.94 39 VAL B O 1
ATOM 5364 N N . LEU B 1 40 ? 14.562 -14.781 4.109 1 94.44 40 LEU B N 1
ATOM 5365 C CA . LEU B 1 40 ? 13.266 -15.398 4.379 1 94.44 40 LEU B CA 1
ATOM 5366 C C . LEU B 1 40 ? 13.258 -16.859 3.934 1 94.44 40 LEU B C 1
ATOM 5368 O O . LEU B 1 40 ? 14.047 -17.25 3.07 1 94.44 40 LEU B O 1
ATOM 5372 N N . PRO B 1 41 ? 12.398 -17.641 4.535 1 93.62 41 PRO B N 1
ATOM 5373 C CA . PRO B 1 41 ? 12.328 -19.047 4.152 1 93.62 41 PRO B CA 1
ATOM 5374 C C . PRO B 1 41 ? 11.914 -19.25 2.697 1 93.62 41 PRO B C 1
ATOM 5376 O O . PRO B 1 41 ? 11.133 -18.453 2.162 1 93.62 41 PRO B O 1
ATOM 5379 N N . LYS B 1 42 ? 12.484 -20.25 2.111 1 93.12 42 LYS B N 1
ATOM 5380 C CA . LYS B 1 42 ? 12.094 -20.594 0.749 1 93.12 42 LYS B CA 1
ATOM 5381 C C . LYS B 1 42 ? 10.594 -20.875 0.667 1 93.12 42 LYS B C 1
ATOM 5383 O O . LYS B 1 42 ? 10.016 -21.438 1.598 1 93.12 42 LYS B O 1
ATOM 5388 N N . GLY B 1 43 ? 10.039 -20.531 -0.419 1 90.62 43 GLY B N 1
ATOM 5389 C CA . GLY B 1 43 ? 8.625 -20.828 -0.636 1 90.62 43 GLY B CA 1
ATOM 5390 C C . GLY B 1 43 ? 8.328 -22.312 -0.761 1 90.62 43 GLY B C 1
ATOM 5391 O O . GLY B 1 43 ? 9.227 -23.109 -1.04 1 90.62 43 GLY B O 1
ATOM 5392 N N . VAL B 1 44 ? 7.094 -22.672 -0.573 1 92.75 44 VAL B N 1
ATOM 5393 C CA . VAL B 1 44 ? 6.672 -24.062 -0.644 1 92.75 44 VAL B CA 1
ATOM 5394 C C . VAL B 1 44 ? 6.305 -24.422 -2.082 1 92.75 44 VAL B C 1
ATOM 5396 O O . VAL B 1 44 ? 5.523 -23.719 -2.725 1 92.75 44 VAL B O 1
ATOM 5399 N N . GLU B 1 45 ? 6.848 -25.453 -2.564 1 94.88 45 GLU B N 1
ATOM 5400 C CA . GLU B 1 45 ? 6.551 -25.969 -3.896 1 94.88 45 GLU B CA 1
ATOM 5401 C C . GLU B 1 45 ? 5.836 -27.328 -3.822 1 94.88 45 GLU B C 1
ATOM 5403 O O . GLU B 1 45 ? 6.172 -28.156 -2.984 1 94.88 45 GLU B O 1
ATOM 5408 N N . HIS B 1 46 ? 4.895 -27.453 -4.629 1 94.94 46 HIS B N 1
ATOM 5409 C CA . HIS B 1 46 ? 4.207 -28.734 -4.789 1 94.94 46 HIS B CA 1
ATOM 5410 C C . HIS B 1 46 ? 4.453 -29.328 -6.172 1 94.94 46 HIS B C 1
ATOM 5412 O O . HIS B 1 46 ? 4.48 -28.594 -7.168 1 94.94 46 HIS B O 1
ATOM 5418 N N . PHE B 1 47 ? 4.688 -30.609 -6.203 1 95.25 47 PHE B N 1
ATOM 5419 C CA . PHE B 1 47 ? 4.879 -31.359 -7.445 1 95.25 47 PHE B CA 1
ATOM 5420 C C . PHE B 1 47 ? 3.814 -32.438 -7.605 1 95.25 47 PHE B C 1
ATOM 5422 O O . PHE B 1 47 ? 3.609 -33.25 -6.707 1 95.25 47 PHE B O 1
ATOM 5429 N N . MET B 1 48 ? 3.135 -32.406 -8.68 1 93.75 48 MET B N 1
ATOM 5430 C CA . MET B 1 48 ? 2.145 -33.438 -9.008 1 93.75 48 MET B CA 1
ATOM 5431 C C . MET B 1 48 ? 2.33 -33.938 -10.445 1 93.75 48 MET B C 1
ATOM 5433 O O . MET B 1 48 ? 2.883 -33.219 -11.281 1 93.75 48 MET B O 1
ATOM 5437 N N . SER B 1 49 ? 1.928 -35.156 -10.719 1 93.94 49 SER B N 1
ATOM 5438 C CA . SER B 1 49 ? 2.078 -35.688 -12.055 1 93.94 49 SER B CA 1
ATOM 5439 C C . SER B 1 49 ? 0.917 -36.625 -12.406 1 93.94 49 SER B C 1
ATOM 5441 O O . SER B 1 49 ? 0.188 -37.062 -11.516 1 93.94 49 SER B O 1
ATOM 5443 N N . ASP B 1 50 ? 0.71 -36.844 -13.68 1 93.44 50 ASP B N 1
ATOM 5444 C CA . ASP B 1 50 ? -0.201 -37.844 -14.234 1 93.44 50 ASP B CA 1
ATOM 5445 C C . ASP B 1 50 ? -1.608 -37.688 -13.664 1 93.44 50 ASP B C 1
ATOM 5447 O O . ASP B 1 50 ? -2.184 -38.625 -13.125 1 93.44 50 ASP B O 1
ATOM 5451 N N . LEU B 1 51 ? -2.131 -36.531 -13.852 1 92.19 51 LEU B N 1
ATOM 5452 C CA . LEU B 1 51 ? -3.465 -36.219 -13.359 1 92.19 51 LEU B CA 1
ATOM 5453 C C . LEU B 1 51 ? -4.535 -36.906 -14.195 1 92.19 51 LEU B C 1
ATOM 5455 O O . LEU B 1 51 ? -5.594 -37.281 -13.672 1 92.19 51 LEU B O 1
ATOM 5459 N N . HIS B 1 52 ? -4.344 -37 -15.523 1 92.31 52 HIS B N 1
ATOM 5460 C CA . HIS B 1 52 ? -5.16 -37.781 -16.453 1 92.31 52 HIS B CA 1
ATOM 5461 C C . HIS B 1 52 ? -6.633 -37.406 -16.344 1 92.31 52 HIS B C 1
ATOM 5463 O O . HIS B 1 52 ? -7.504 -38.281 -16.297 1 92.31 52 HIS B O 1
ATOM 5469 N N . GLY B 1 53 ? -6.875 -36.156 -16.109 1 90.38 53 GLY B N 1
ATOM 5470 C CA . GLY B 1 53 ? -8.242 -35.656 -16.156 1 90.38 53 GLY B CA 1
ATOM 5471 C C . GLY B 1 53 ? -9.016 -35.906 -14.875 1 90.38 53 GLY B C 1
ATOM 5472 O O . GLY B 1 53 ? -10.227 -35.688 -14.82 1 90.38 53 GLY B O 1
ATOM 5473 N N . GLU B 1 54 ? -8.414 -36.375 -13.883 1 87.88 54 GLU B N 1
ATOM 5474 C CA . GLU B 1 54 ? -9.07 -36.625 -12.602 1 87.88 54 GLU B CA 1
ATOM 5475 C C . GLU B 1 54 ? -9.273 -35.312 -11.828 1 87.88 54 GLU B C 1
ATOM 5477 O O . GLU B 1 54 ? -8.617 -35.094 -10.812 1 87.88 54 GLU B O 1
ATOM 5482 N N . TYR B 1 55 ? -10.258 -34.656 -12.195 1 88 55 TYR B N 1
ATOM 5483 C CA . TYR B 1 55 ? -10.5 -33.312 -11.719 1 88 55 TYR B CA 1
ATOM 5484 C C . TYR B 1 55 ? -10.883 -33.312 -10.242 1 88 55 TYR B C 1
ATOM 5486 O O . TYR B 1 55 ? -10.383 -32.5 -9.461 1 88 55 TYR B O 1
ATOM 5494 N N . ALA B 1 56 ? -11.75 -34.188 -9.852 1 84.06 56 ALA B N 1
ATOM 5495 C CA . ALA B 1 56 ? -12.258 -34.188 -8.484 1 84.06 56 ALA B CA 1
ATOM 5496 C C . ALA B 1 56 ? -11.125 -34.406 -7.48 1 84.06 56 ALA B C 1
ATOM 5498 O O . ALA B 1 56 ? -11.047 -33.688 -6.469 1 84.06 56 ALA B O 1
ATOM 5499 N N . ALA B 1 57 ? -10.305 -35.344 -7.793 1 83.25 57 ALA B N 1
ATOM 5500 C CA . ALA B 1 57 ? -9.172 -35.625 -6.914 1 83.25 57 ALA B CA 1
ATOM 5501 C C . ALA B 1 57 ? -8.203 -34.438 -6.887 1 83.25 57 ALA B C 1
ATOM 5503 O O . ALA B 1 57 ? -7.738 -34.031 -5.82 1 83.25 57 ALA B O 1
ATOM 5504 N N . PHE B 1 58 ? -7.91 -33.969 -8.023 1 88.94 58 PHE B N 1
ATOM 5505 C CA . PHE B 1 58 ? -7.004 -32.812 -8.141 1 88.94 58 PHE B CA 1
ATOM 5506 C C . PHE B 1 58 ? -7.547 -31.609 -7.391 1 88.94 58 PHE B C 1
ATOM 5508 O O . PHE B 1 58 ? -6.812 -30.953 -6.648 1 88.94 58 PHE B O 1
ATOM 5515 N N . PHE B 1 59 ? -8.773 -31.359 -7.621 1 87.69 59 PHE B N 1
ATOM 5516 C CA . PHE B 1 59 ? -9.461 -30.234 -6.984 1 87.69 59 PHE B CA 1
ATOM 5517 C C . PHE B 1 59 ? -9.352 -30.328 -5.469 1 87.69 59 PHE B C 1
ATOM 5519 O O . PHE B 1 59 ? -9.07 -29.344 -4.801 1 87.69 59 PHE B O 1
ATOM 5526 N N . HIS B 1 60 ? -9.516 -31.453 -4.969 1 84.38 60 HIS B N 1
ATOM 5527 C CA . HIS B 1 60 ? -9.461 -31.656 -3.525 1 84.38 60 HIS B CA 1
ATOM 5528 C C . HIS B 1 60 ? -8.039 -31.469 -2.996 1 84.38 60 HIS B C 1
ATOM 5530 O O . HIS B 1 60 ? -7.844 -30.859 -1.941 1 84.38 60 HIS B O 1
ATOM 5536 N N . ILE B 1 61 ? -7.125 -31.984 -3.678 1 84.38 61 ILE B N 1
ATOM 5537 C CA . ILE B 1 61 ? -5.734 -31.906 -3.252 1 84.38 61 ILE B CA 1
ATOM 5538 C C . ILE B 1 61 ? -5.285 -30.438 -3.268 1 84.38 61 ILE B C 1
ATOM 5540 O O . ILE B 1 61 ? -4.605 -29.984 -2.346 1 84.38 61 ILE B O 1
ATOM 5544 N N . LEU B 1 62 ? -5.664 -29.781 -4.277 1 88.06 62 LEU B N 1
ATOM 5545 C CA . LEU B 1 62 ? -5.281 -28.375 -4.395 1 88.06 62 LEU B CA 1
ATOM 5546 C C . LEU B 1 62 ? -5.918 -27.547 -3.287 1 88.06 62 LEU B C 1
ATOM 5548 O O . LEU B 1 62 ? -5.289 -26.625 -2.752 1 88.06 62 LEU B O 1
ATOM 5552 N N . ASN B 1 63 ? -7.102 -27.859 -2.959 1 88.19 63 ASN B N 1
ATOM 5553 C CA . ASN B 1 63 ? -7.828 -27.062 -1.972 1 88.19 63 ASN B CA 1
ATOM 5554 C C . ASN B 1 63 ? -7.324 -27.328 -0.557 1 88.19 63 ASN B C 1
ATOM 5556 O O . ASN B 1 63 ? -7.348 -26.438 0.294 1 88.19 63 ASN B O 1
ATOM 5560 N N . ASN B 1 64 ? -6.945 -28.5 -0.286 1 86.62 64 ASN B N 1
ATOM 5561 C CA . ASN B 1 64 ? -6.418 -28.797 1.04 1 86.62 64 ASN B CA 1
ATOM 5562 C C . ASN B 1 64 ? -4.93 -28.469 1.137 1 86.62 64 ASN B C 1
ATOM 5564 O O . ASN B 1 64 ? -4.352 -28.5 2.227 1 86.62 64 ASN B O 1
ATOM 5568 N N . CYS B 1 65 ? -4.336 -28.188 0.013 1 86.75 65 CYS B N 1
ATOM 5569 C CA . CYS B 1 65 ? -2.92 -27.859 -0.078 1 86.75 65 CYS B CA 1
ATOM 5570 C C . CYS B 1 65 ? -2.059 -28.953 0.524 1 86.75 65 CYS B C 1
ATOM 5572 O O . CYS B 1 65 ? -1.14 -28.688 1.296 1 86.75 65 CYS B O 1
ATOM 5574 N N . SER B 1 66 ? -2.533 -30.172 0.252 1 78.94 66 SER B N 1
ATOM 5575 C CA . SER B 1 66 ? -1.804 -31.391 0.6 1 78.94 66 SER B CA 1
ATOM 5576 C C . SER B 1 66 ? -1.464 -31.422 2.086 1 78.94 66 SER B C 1
ATOM 5578 O O . SER B 1 66 ? -0.325 -31.719 2.461 1 78.94 66 SER B O 1
ATOM 5580 N N . GLY B 1 67 ? -2.357 -30.938 2.949 1 80.81 67 GLY B N 1
ATOM 5581 C CA . GLY B 1 67 ? -2.215 -31.094 4.387 1 80.81 67 GLY B CA 1
ATOM 5582 C C . GLY B 1 67 ? -1.553 -29.906 5.055 1 80.81 67 GLY B C 1
ATOM 5583 O O . GLY B 1 67 ? -1.546 -29.812 6.285 1 80.81 67 GLY B O 1
ATOM 5584 N N . VAL B 1 68 ? -0.979 -29.031 4.34 1 86.19 68 VAL B N 1
ATOM 5585 C CA . VAL B 1 68 ? -0.291 -27.859 4.895 1 86.19 68 VAL B CA 1
ATOM 5586 C C . VAL B 1 68 ? -1.259 -27.047 5.75 1 86.19 68 VAL B C 1
ATOM 5588 O O . VAL B 1 68 ? -0.907 -26.609 6.848 1 86.19 68 VAL B O 1
ATOM 5591 N N . ILE B 1 69 ? -2.459 -26.891 5.289 1 92.25 69 ILE B N 1
ATOM 5592 C CA . ILE B 1 69 ? -3.451 -26.078 5.996 1 92.25 69 ILE B CA 1
ATOM 5593 C C . ILE B 1 69 ? -3.777 -26.734 7.34 1 92.25 69 ILE B C 1
ATOM 5595 O O . ILE B 1 69 ? -3.811 -26.047 8.367 1 92.25 69 ILE B O 1
ATOM 5599 N N . ARG B 1 70 ? -4.008 -28.016 7.324 1 89.94 70 ARG B N 1
ATOM 5600 C CA . ARG B 1 70 ? -4.312 -28.734 8.555 1 89.94 70 ARG B CA 1
ATOM 5601 C C . ARG B 1 70 ? -3.182 -28.594 9.57 1 89.94 70 ARG B C 1
ATOM 5603 O O . ARG B 1 70 ? -3.428 -28.391 10.758 1 89.94 70 ARG B O 1
ATOM 5610 N N . GLU B 1 71 ? -2.029 -28.734 9.086 1 88.94 71 GLU B N 1
ATOM 5611 C CA . GLU B 1 71 ? -0.864 -28.594 9.953 1 88.94 71 GLU B CA 1
ATOM 5612 C C . GLU B 1 71 ? -0.812 -27.203 10.586 1 88.94 71 GLU B C 1
ATOM 5614 O O . GLU B 1 71 ? -0.531 -27.062 11.773 1 88.94 71 GLU B O 1
ATOM 5619 N N . LYS B 1 72 ? -1.015 -26.219 9.836 1 93.94 72 LYS B N 1
ATOM 5620 C CA . LYS B 1 72 ? -0.963 -24.844 10.328 1 93.94 72 LYS B CA 1
ATOM 5621 C C . LYS B 1 72 ? -2.129 -24.547 11.273 1 93.94 72 LYS B C 1
ATOM 5623 O O . LYS B 1 72 ? -1.982 -23.797 12.234 1 93.94 72 LYS B O 1
ATOM 5628 N N . VAL B 1 73 ? -3.293 -25.109 10.961 1 95.94 73 VAL B N 1
ATOM 5629 C CA . VAL B 1 73 ? -4.441 -24.953 11.844 1 95.94 73 VAL B CA 1
ATOM 5630 C C . VAL B 1 73 ? -4.125 -25.562 13.211 1 95.94 73 VAL B C 1
ATOM 5632 O O . VAL B 1 73 ? -4.418 -24.969 14.242 1 95.94 73 VAL B O 1
ATOM 5635 N N . ASP B 1 74 ? -3.523 -26.703 13.18 1 93.81 74 ASP B N 1
ATOM 5636 C CA . ASP B 1 74 ? -3.127 -27.344 14.43 1 93.81 74 ASP B CA 1
ATOM 5637 C C . ASP B 1 74 ? -2.105 -26.484 15.18 1 93.81 74 ASP B C 1
ATOM 5639 O O . ASP B 1 74 ? -2.156 -26.391 16.406 1 93.81 74 ASP B O 1
ATOM 5643 N N . TYR B 1 75 ? -1.245 -25.969 14.469 1 93.12 75 TYR B N 1
ATOM 5644 C CA . TYR B 1 75 ? -0.206 -25.141 15.078 1 93.12 75 TYR B CA 1
ATOM 5645 C C . TYR B 1 75 ? -0.805 -23.891 15.727 1 93.12 75 TYR B C 1
ATOM 5647 O O . TYR B 1 75 ? -0.448 -23.547 16.844 1 93.12 75 TYR B O 1
ATOM 5655 N N . VAL B 1 76 ? -1.696 -23.188 15.117 1 95.19 76 VAL B N 1
ATOM 5656 C CA . VAL B 1 76 ? -2.24 -21.906 15.547 1 95.19 76 VAL B CA 1
ATOM 5657 C C . VAL B 1 76 ? -3.205 -22.125 16.719 1 95.19 76 VAL B C 1
ATOM 5659 O O . VAL B 1 76 ? -3.18 -21.375 17.688 1 95.19 76 VAL B O 1
ATOM 5662 N N . PHE B 1 77 ? -4.023 -23.094 16.594 1 95.94 77 PHE B N 1
ATOM 5663 C CA . PHE B 1 77 ? -5.121 -23.188 17.547 1 95.94 77 PHE B CA 1
ATOM 5664 C C . PHE B 1 77 ? -4.844 -24.266 18.594 1 95.94 77 PHE B C 1
ATOM 5666 O O . PHE B 1 77 ? -5.305 -24.172 19.734 1 95.94 77 PHE B O 1
ATOM 5673 N N . GLY B 1 78 ? -4.125 -25.297 18.266 1 92.75 78 GLY B N 1
ATOM 5674 C CA . GLY B 1 78 ? -3.756 -26.328 19.219 1 92.75 78 GLY B CA 1
ATOM 5675 C C . GLY B 1 78 ? -4.926 -26.828 20.047 1 92.75 78 GLY B C 1
ATOM 5676 O O . GLY B 1 78 ? -5.934 -27.281 19.5 1 92.75 78 GLY B O 1
ATOM 5677 N N . ALA B 1 79 ? -4.883 -26.562 21.391 1 90.94 79 ALA B N 1
ATOM 5678 C CA . ALA B 1 79 ? -5.891 -27.062 22.328 1 90.94 79 ALA B CA 1
ATOM 5679 C C . ALA B 1 79 ? -7.066 -26.094 22.438 1 90.94 79 ALA B C 1
ATOM 5681 O O . ALA B 1 79 ? -8.102 -26.438 23.016 1 90.94 79 ALA B O 1
ATOM 5682 N N . ARG B 1 80 ? -6.973 -24.969 21.812 1 92.12 80 ARG B N 1
ATOM 5683 C CA . ARG B 1 80 ? -8.055 -24 21.859 1 92.12 80 ARG B CA 1
ATOM 5684 C C . ARG B 1 80 ? -9.281 -24.5 21.109 1 92.12 80 ARG B C 1
ATOM 5686 O O . ARG B 1 80 ? -10.406 -24.062 21.375 1 92.12 80 ARG B O 1
ATOM 5693 N N . LEU B 1 81 ? -9.031 -25.375 20.109 1 94.81 81 LEU B N 1
ATOM 5694 C CA . LEU B 1 81 ? -10.117 -26 19.359 1 94.81 81 LEU B CA 1
ATOM 5695 C C . LEU B 1 81 ? -10.062 -27.516 19.484 1 94.81 81 LEU B C 1
ATOM 5697 O O . LEU B 1 81 ? -8.977 -28.094 19.516 1 94.81 81 LEU B O 1
ATOM 5701 N N . SER B 1 82 ? -11.211 -28.109 19.5 1 93.94 82 SER B N 1
ATOM 5702 C CA . SER B 1 82 ? -11.289 -29.562 19.484 1 93.94 82 SER B CA 1
ATOM 5703 C C . SER B 1 82 ? -10.961 -30.109 18.109 1 93.94 82 SER B C 1
ATOM 5705 O O . SER B 1 82 ? -10.891 -29.375 17.141 1 93.94 82 SER B O 1
ATOM 5707 N N . GLY B 1 83 ? -10.695 -31.391 18.047 1 91.5 83 GLY B N 1
ATOM 5708 C CA . GLY B 1 83 ? -10.422 -32.031 16.766 1 91.5 83 GLY B CA 1
ATOM 5709 C C . GLY B 1 83 ? -11.539 -31.828 15.758 1 91.5 83 GLY B C 1
ATOM 5710 O O . GLY B 1 83 ? -11.273 -31.578 14.578 1 91.5 83 GLY B O 1
ATOM 5711 N N . GLU B 1 84 ? -12.695 -31.906 16.266 1 91.25 84 GLU B N 1
ATOM 5712 C CA . GLU B 1 84 ? -13.859 -31.734 15.406 1 91.25 84 GLU B CA 1
ATOM 5713 C C . GLU B 1 84 ? -13.969 -30.297 14.898 1 91.25 84 GLU B C 1
ATOM 5715 O O . GLU B 1 84 ? -14.297 -30.078 13.727 1 91.25 84 GLU B O 1
ATOM 5720 N N . GLU B 1 85 ? -13.727 -29.391 15.742 1 93.81 85 GLU B N 1
ATOM 5721 C CA . GLU B 1 85 ? -13.766 -27.984 15.352 1 93.81 85 GLU B CA 1
ATOM 5722 C C . GLU B 1 85 ? -12.695 -27.672 14.312 1 93.81 85 GLU B C 1
ATOM 5724 O O . GLU B 1 85 ? -12.945 -26.922 13.367 1 93.81 85 GLU B O 1
ATOM 5729 N N . LYS B 1 86 ? -11.539 -28.234 14.516 1 94.94 86 LYS B N 1
ATOM 5730 C CA . LYS B 1 86 ? -10.453 -28.031 13.562 1 94.94 86 LYS B CA 1
ATOM 5731 C C . LYS B 1 86 ? -10.812 -28.609 12.195 1 94.94 86 LYS B C 1
ATOM 5733 O O . LYS B 1 86 ? -10.562 -27.984 11.164 1 94.94 86 LYS B O 1
ATOM 5738 N N . ALA B 1 87 ? -11.43 -29.766 12.234 1 91.06 87 ALA B N 1
ATOM 5739 C CA . ALA B 1 87 ? -11.828 -30.406 10.984 1 91.06 87 ALA B CA 1
ATOM 5740 C C . ALA B 1 87 ? -12.867 -29.562 10.25 1 91.06 87 ALA B C 1
ATOM 5742 O O . ALA B 1 87 ? -12.812 -29.422 9.023 1 91.06 87 ALA B O 1
ATOM 5743 N N . GLU B 1 88 ? -13.758 -29.109 11.008 1 93.12 88 GLU B N 1
ATOM 5744 C CA . GLU B 1 88 ? -14.781 -28.266 10.414 1 93.12 88 GLU B CA 1
ATOM 5745 C C . GLU B 1 88 ? -14.18 -26.984 9.828 1 93.12 88 GLU B C 1
ATOM 5747 O O . GLU B 1 88 ? -14.57 -26.547 8.742 1 93.12 88 GLU B O 1
ATOM 5752 N N . PHE B 1 89 ? -13.32 -26.422 10.57 1 95.62 89 PHE B N 1
ATOM 5753 C CA . PHE B 1 89 ? -12.664 -25.203 10.125 1 95.62 89 PHE B CA 1
ATOM 5754 C C . PHE B 1 89 ? -11.836 -25.453 8.867 1 95.62 89 PHE B C 1
ATOM 5756 O O . PHE B 1 89 ? -11.859 -24.656 7.934 1 95.62 89 PHE B O 1
ATOM 5763 N N . CYS B 1 90 ? -11.133 -26.531 8.82 1 94.38 90 CYS B N 1
ATOM 5764 C CA . CYS B 1 90 ? -10.367 -26.891 7.633 1 94.38 90 CYS B CA 1
ATOM 5765 C C . CYS B 1 90 ? -11.281 -27.047 6.422 1 94.38 90 CYS B C 1
ATOM 5767 O O . CYS B 1 90 ? -10.961 -26.562 5.332 1 94.38 90 CYS B O 1
ATOM 5769 N N . THR B 1 91 ? -12.398 -27.672 6.656 1 93.31 91 THR B N 1
ATOM 5770 C CA . THR B 1 91 ? -13.352 -27.859 5.566 1 93.31 91 THR B CA 1
ATOM 5771 C C . THR B 1 91 ? -13.844 -26.5 5.055 1 93.31 91 THR B C 1
ATOM 5773 O O . THR B 1 91 ? -14.07 -26.328 3.854 1 93.31 91 THR B O 1
ATOM 5776 N N . LEU B 1 92 ? -14.062 -25.609 5.988 1 95.69 92 LEU B N 1
ATOM 5777 C CA . LEU B 1 92 ? -14.469 -24.266 5.605 1 95.69 92 LEU B CA 1
ATOM 5778 C C . LEU B 1 92 ? -13.422 -23.609 4.707 1 95.69 92 LEU B C 1
ATOM 5780 O O . LEU B 1 92 ? -13.758 -22.922 3.746 1 95.69 92 LEU B O 1
ATOM 5784 N N . VAL B 1 93 ? -12.156 -23.844 5.02 1 96 93 VAL B N 1
ATOM 5785 C CA . VAL B 1 93 ? -11.07 -23.281 4.23 1 96 93 VAL B CA 1
ATOM 5786 C C . VAL B 1 93 ? -11.008 -23.969 2.869 1 96 93 VAL B C 1
ATOM 5788 O O . VAL B 1 93 ? -10.828 -23.312 1.841 1 96 93 VAL B O 1
ATOM 5791 N N . TYR B 1 94 ? -11.258 -25.266 2.867 1 93 94 TYR B N 1
ATOM 5792 C CA . TYR B 1 94 ? -11.156 -26.047 1.638 1 93 94 TYR B CA 1
ATOM 5793 C C . TYR B 1 94 ? -12.266 -25.672 0.663 1 93 94 TYR B C 1
ATOM 5795 O O . TYR B 1 94 ? -12.016 -25.484 -0.53 1 93 94 TYR B O 1
ATOM 5803 N N . TYR B 1 95 ? -13.469 -25.641 1.27 1 93.12 95 TYR B N 1
ATOM 5804 C CA . TYR B 1 95 ? -14.664 -25.406 0.468 1 93.12 95 TYR B CA 1
ATOM 5805 C C . TYR B 1 95 ? -15.547 -24.328 1.092 1 93.12 95 TYR B C 1
ATOM 5807 O O . TYR B 1 95 ? -16.672 -24.609 1.508 1 93.12 95 TYR B O 1
ATOM 5815 N N . PRO B 1 96 ? -15.078 -23.125 1.009 1 95.62 96 PRO B N 1
ATOM 5816 C CA . PRO B 1 96 ? -15.773 -22.062 1.73 1 95.62 96 PRO B CA 1
ATOM 5817 C C . PRO B 1 96 ? -17.203 -21.844 1.229 1 95.62 96 PRO B C 1
ATOM 5819 O O . PRO B 1 96 ? -18.125 -21.719 2.033 1 95.62 96 PRO B O 1
ATOM 5822 N N . LYS B 1 97 ? -17.453 -21.859 -0.081 1 94.19 97 LYS B N 1
ATOM 5823 C CA . LYS B 1 97 ? -18.781 -21.609 -0.63 1 94.19 97 LYS B CA 1
ATOM 5824 C C . LYS B 1 97 ? -19.75 -22.719 -0.221 1 94.19 97 LYS B C 1
ATOM 5826 O O . LYS B 1 97 ? -20.844 -22.438 0.296 1 94.19 97 LYS B O 1
ATOM 5831 N N . GLU B 1 98 ? -19.328 -23.953 -0.42 1 93 98 GLU B N 1
ATOM 5832 C CA . GLU B 1 98 ? -20.172 -25.109 -0.131 1 93 98 GLU B CA 1
ATOM 5833 C C . GLU B 1 98 ? -20.453 -25.234 1.365 1 93 98 GLU B C 1
ATOM 5835 O O . GLU B 1 98 ? -21.578 -25.547 1.771 1 93 98 GLU B O 1
ATOM 5840 N N . LYS B 1 99 ? -19.438 -24.969 2.133 1 94.5 99 LYS B N 1
ATOM 5841 C CA . LYS B 1 99 ? -19.609 -25.078 3.58 1 94.5 99 LYS B CA 1
ATOM 5842 C C . LYS B 1 99 ? -20.531 -24 4.113 1 94.5 99 LYS B C 1
ATOM 5844 O O . LYS B 1 99 ? -21.344 -24.25 5 1 94.5 99 LYS B O 1
ATOM 5849 N N . ILE B 1 100 ? -20.391 -22.781 3.643 1 95.94 100 ILE B N 1
ATOM 5850 C CA . ILE B 1 100 ? -21.266 -21.688 4.055 1 95.94 100 ILE B CA 1
ATOM 5851 C C . ILE B 1 100 ? -22.719 -22.016 3.709 1 95.94 100 ILE B C 1
ATOM 5853 O O . ILE B 1 100 ? -23.625 -21.781 4.512 1 95.94 100 ILE B O 1
ATOM 5857 N N . GLU B 1 101 ? -22.938 -22.547 2.52 1 94.75 101 GLU B N 1
ATOM 5858 C CA . GLU B 1 101 ? -24.281 -22.969 2.117 1 94.75 101 GLU B CA 1
ATOM 5859 C C . GLU B 1 101 ? -24.844 -24.016 3.068 1 94.75 101 GLU B C 1
ATOM 5861 O O . GLU B 1 101 ? -26.016 -23.953 3.449 1 94.75 101 GLU B O 1
ATOM 5866 N N . GLN B 1 102 ? -24 -24.938 3.395 1 94.12 102 GLN B N 1
ATOM 5867 C CA . GLN B 1 102 ? -24.391 -26 4.309 1 94.12 102 GLN B CA 1
ATOM 5868 C C . GLN B 1 102 ? -24.766 -25.438 5.676 1 94.12 102 GLN B C 1
ATOM 5870 O O . GLN B 1 102 ? -25.797 -25.812 6.246 1 94.12 102 GLN B O 1
ATOM 5875 N N . VAL B 1 103 ? -23.922 -24.578 6.176 1 94.88 103 VAL B N 1
ATOM 5876 C CA . VAL B 1 103 ? -24.156 -24 7.492 1 94.88 103 VAL B CA 1
ATOM 5877 C C . VAL B 1 103 ? -25.391 -23.109 7.461 1 94.88 103 VAL B C 1
ATOM 5879 O O . VAL B 1 103 ? -26.141 -23.031 8.438 1 94.88 103 VAL B O 1
ATOM 5882 N N . THR B 1 104 ? -25.562 -22.422 6.375 1 95.06 104 THR B N 1
ATOM 5883 C CA . THR B 1 104 ? -26.734 -21.578 6.211 1 95.06 104 THR B CA 1
ATOM 5884 C C . THR B 1 104 ? -28.016 -22.406 6.191 1 95.06 104 THR B C 1
ATOM 5886 O O . THR B 1 104 ? -29 -22.062 6.836 1 95.06 104 THR B O 1
ATOM 5889 N N . ALA B 1 105 ? -28 -23.469 5.449 1 94.31 105 ALA B N 1
ATOM 5890 C CA . ALA B 1 105 ? -29.141 -24.375 5.375 1 94.31 105 ALA B CA 1
ATOM 5891 C C . ALA B 1 105 ? -29.469 -24.938 6.75 1 94.31 105 ALA B C 1
ATOM 5893 O O . ALA B 1 105 ? -30.641 -25.188 7.062 1 94.31 105 ALA B O 1
ATOM 5894 N N . ALA B 1 106 ? -28.5 -25.141 7.539 1 94.19 106 ALA B N 1
ATOM 5895 C CA . ALA B 1 106 ? -28.688 -25.688 8.883 1 94.19 106 ALA B CA 1
ATOM 5896 C C . ALA B 1 106 ? -29.047 -24.578 9.875 1 94.19 106 ALA B C 1
ATOM 5898 O O . ALA B 1 106 ? -29.172 -24.828 11.078 1 94.19 106 ALA B O 1
ATOM 5899 N N . ARG B 1 107 ? -29.109 -23.281 9.461 1 94.31 107 ARG B N 1
ATOM 5900 C CA . ARG B 1 107 ? -29.469 -22.125 10.258 1 94.31 107 ARG B CA 1
ATOM 5901 C C . ARG B 1 107 ? -28.422 -21.844 11.336 1 94.31 107 ARG B C 1
ATOM 5903 O O . ARG B 1 107 ? -28.766 -21.453 12.453 1 94.31 107 ARG B O 1
ATOM 5910 N N . ARG B 1 108 ? -27.234 -22.156 11.008 1 94.38 108 ARG B N 1
ATOM 5911 C CA . ARG B 1 108 ? -26.125 -21.938 11.938 1 94.38 108 ARG B CA 1
ATOM 5912 C C . ARG B 1 108 ? -25.266 -20.766 11.492 1 94.38 108 ARG B C 1
ATOM 5914 O O . ARG B 1 108 ? -24.328 -20.375 12.195 1 94.38 108 ARG B O 1
ATOM 5921 N N . ALA B 1 109 ? -25.594 -20.203 10.32 1 94.06 109 ALA B N 1
ATOM 5922 C CA . ALA B 1 109 ? -24.812 -19.078 9.797 1 94.06 109 ALA B CA 1
ATOM 5923 C C . ALA B 1 109 ? -25.203 -17.781 10.484 1 94.06 109 ALA B C 1
ATOM 5925 O O . ALA B 1 109 ? -25.703 -16.844 9.836 1 94.06 109 ALA B O 1
ATOM 5926 N N . THR B 1 110 ? -24.891 -17.688 11.773 1 95.44 110 THR B N 1
ATOM 5927 C CA . THR B 1 110 ? -25.203 -16.5 12.578 1 95.44 110 THR B CA 1
ATOM 5928 C C . THR B 1 110 ? -24.094 -15.469 12.492 1 95.44 110 THR B C 1
ATOM 5930 O O . THR B 1 110 ? -22.984 -15.773 12.055 1 95.44 110 THR B O 1
ATOM 5933 N N . PRO B 1 111 ? -24.453 -14.242 12.82 1 94.31 111 PRO B N 1
ATOM 5934 C CA . PRO B 1 111 ? -23.391 -13.219 12.875 1 94.31 111 PRO B CA 1
ATOM 5935 C C . PRO B 1 111 ? -22.219 -13.648 13.75 1 94.31 111 PRO B C 1
ATOM 5937 O O . PRO B 1 111 ? -21.062 -13.375 13.414 1 94.31 111 PRO B O 1
ATOM 5940 N N . ALA B 1 112 ? -22.5 -14.297 14.766 1 95.25 112 ALA B N 1
ATOM 5941 C CA . ALA B 1 112 ? -21.438 -14.773 15.656 1 95.25 112 ALA B CA 1
ATOM 5942 C C . ALA B 1 112 ? -20.578 -15.82 14.969 1 95.25 112 ALA B C 1
ATOM 5944 O O . ALA B 1 112 ? -19.359 -15.836 15.148 1 95.25 112 ALA B O 1
ATOM 5945 N N . TRP B 1 113 ? -21.219 -16.703 14.219 1 96.5 113 TRP B N 1
ATOM 5946 C CA . TRP B 1 113 ? -20.484 -17.719 13.484 1 96.5 113 TRP B CA 1
ATOM 5947 C C . TRP B 1 113 ? -19.516 -17.078 12.492 1 96.5 113 TRP B C 1
ATOM 5949 O O . TRP B 1 113 ? -18.344 -17.469 12.422 1 96.5 113 TRP B O 1
ATOM 5959 N N . TYR B 1 114 ? -19.984 -16.094 11.789 1 97 114 TYR B N 1
ATOM 5960 C CA . TYR B 1 114 ? -19.141 -15.398 10.82 1 97 114 TYR B CA 1
ATOM 5961 C C . TYR B 1 114 ? -17.984 -14.703 11.508 1 97 114 TYR B C 1
ATOM 5963 O O . TYR B 1 114 ? -16.828 -14.812 11.07 1 97 114 TYR B O 1
ATOM 5971 N N . ARG B 1 115 ? -18.281 -14 12.562 1 95.69 115 ARG B N 1
ATOM 5972 C CA . ARG B 1 115 ? -17.219 -13.273 13.273 1 95.69 115 ARG B CA 1
ATOM 5973 C C . ARG B 1 115 ? -16.156 -14.227 13.781 1 95.69 115 ARG B C 1
ATOM 5975 O O . ARG B 1 115 ? -14.953 -13.953 13.648 1 95.69 115 ARG B O 1
ATOM 5982 N N . GLU B 1 116 ? -16.562 -15.266 14.297 1 95.94 116 GLU B N 1
ATOM 5983 C CA . GLU B 1 116 ? -15.641 -16.234 14.867 1 95.94 116 GLU B CA 1
ATOM 5984 C C . GLU B 1 116 ? -14.758 -16.859 13.789 1 95.94 116 GLU B C 1
ATOM 5986 O O . GLU B 1 116 ? -13.547 -17 13.977 1 95.94 116 GLU B O 1
ATOM 5991 N N . ASN B 1 117 ? -15.336 -17.266 12.742 1 97.5 117 ASN B N 1
ATOM 5992 C CA . ASN B 1 117 ? -14.57 -17.938 11.703 1 97.5 117 ASN B CA 1
ATOM 5993 C C . ASN B 1 117 ? -13.664 -16.953 10.953 1 97.5 117 ASN B C 1
ATOM 5995 O O . ASN B 1 117 ? -12.57 -17.328 10.523 1 97.5 117 ASN B O 1
ATOM 5999 N N . ILE B 1 118 ? -14.125 -15.711 10.781 1 97.44 118 ILE B N 1
ATOM 6000 C CA . ILE B 1 118 ? -13.258 -14.711 10.18 1 97.44 118 ILE B CA 1
ATOM 6001 C C . ILE B 1 118 ? -12.07 -14.438 11.094 1 97.44 118 ILE B C 1
ATOM 6003 O O . ILE B 1 118 ? -10.938 -14.297 10.625 1 97.44 118 ILE B O 1
ATOM 6007 N N . ALA B 1 119 ? -12.328 -14.383 12.359 1 96.69 119 ALA B N 1
ATOM 6008 C CA . ALA B 1 119 ? -11.242 -14.195 13.32 1 96.69 119 ALA B CA 1
ATOM 6009 C C . ALA B 1 119 ? -10.242 -15.344 13.242 1 96.69 119 ALA B C 1
ATOM 6011 O O . ALA B 1 119 ? -9.031 -15.133 13.328 1 96.69 119 ALA B O 1
ATOM 6012 N N . ARG B 1 120 ? -10.758 -16.547 13.109 1 97.44 120 ARG B N 1
ATOM 6013 C CA . ARG B 1 120 ? -9.891 -17.719 12.977 1 97.44 120 ARG B CA 1
ATOM 6014 C C . ARG B 1 120 ? -9.07 -17.656 11.695 1 97.44 120 ARG B C 1
ATOM 6016 O O . ARG B 1 120 ? -7.879 -17.953 11.695 1 97.44 120 ARG B O 1
ATOM 6023 N N . LEU B 1 121 ? -9.742 -17.297 10.648 1 98.12 121 LEU B N 1
ATOM 6024 C CA . LEU B 1 121 ? -9.062 -17.156 9.367 1 98.12 121 LEU B CA 1
ATOM 6025 C C . LEU B 1 121 ? -7.98 -16.094 9.445 1 98.12 121 LEU B C 1
ATOM 6027 O O . LEU B 1 121 ? -6.898 -16.25 8.875 1 98.12 121 LEU B O 1
ATOM 6031 N N . LEU B 1 122 ? -8.281 -15.008 10.133 1 97 122 LEU B N 1
ATOM 6032 C CA . LEU B 1 122 ? -7.316 -13.93 10.32 1 97 122 LEU B CA 1
ATOM 6033 C C . LEU B 1 122 ? -6.082 -14.438 11.07 1 97 122 LEU B C 1
ATOM 6035 O O . LEU B 1 122 ? -4.953 -14.164 10.664 1 97 122 LEU B O 1
ATOM 6039 N N . ALA B 1 123 ? -6.305 -15.133 12.125 1 96.31 123 ALA B N 1
ATOM 6040 C CA . ALA B 1 123 ? -5.199 -15.688 12.906 1 96.31 123 ALA B CA 1
ATOM 6041 C C . ALA B 1 123 ? -4.34 -16.625 12.062 1 96.31 123 ALA B C 1
ATOM 6043 O O . ALA B 1 123 ? -3.111 -16.562 12.109 1 96.31 123 ALA B O 1
ATOM 6044 N N . LEU B 1 124 ? -4.977 -17.469 11.328 1 97.19 124 LEU B N 1
ATOM 6045 C CA . LEU B 1 124 ? -4.281 -18.422 10.453 1 97.19 124 LEU B CA 1
ATOM 6046 C C . LEU B 1 124 ? -3.488 -17.672 9.383 1 97.19 124 LEU B C 1
ATOM 6048 O O . LEU B 1 124 ? -2.318 -17.984 9.141 1 97.19 124 LEU B O 1
ATOM 6052 N N . ALA B 1 125 ? -4.098 -16.75 8.727 1 97 125 ALA B N 1
ATOM 6053 C CA . ALA B 1 125 ? -3.459 -15.977 7.664 1 97 125 ALA B CA 1
ATOM 6054 C C . ALA B 1 125 ? -2.258 -15.195 8.195 1 97 125 ALA B C 1
ATOM 6056 O O . ALA B 1 125 ? -1.23 -15.094 7.523 1 97 125 ALA B O 1
ATOM 6057 N N . LYS B 1 126 ? -2.379 -14.609 9.375 1 94.88 126 LYS B N 1
ATOM 6058 C CA . LYS B 1 126 ? -1.266 -13.883 9.984 1 94.88 126 LYS B CA 1
ATOM 6059 C C . LYS B 1 126 ? -0.05 -14.789 10.156 1 94.88 126 LYS B C 1
ATOM 6061 O O . LYS B 1 126 ? 1.048 -14.461 9.703 1 94.88 126 LYS B O 1
ATOM 6066 N N . LEU B 1 127 ? -0.277 -15.898 10.727 1 94.81 127 LEU B N 1
ATOM 6067 C CA . LEU B 1 127 ? 0.819 -16.828 10.945 1 94.81 127 LEU B CA 1
ATOM 6068 C C . LEU B 1 127 ? 1.475 -17.219 9.625 1 94.81 127 LEU B C 1
ATOM 6070 O O . LEU B 1 127 ? 2.703 -17.203 9.508 1 94.81 127 LEU B O 1
ATOM 6074 N N . MET B 1 128 ? 0.676 -17.562 8.688 1 94.88 128 MET B N 1
ATOM 6075 C CA . MET B 1 128 ? 1.19 -18.062 7.414 1 94.88 128 MET B CA 1
ATOM 6076 C C . MET B 1 128 ? 1.866 -16.938 6.625 1 94.88 128 MET B C 1
ATOM 6078 O O . MET B 1 128 ? 2.693 -17.203 5.75 1 94.88 128 MET B O 1
ATOM 6082 N N . SER B 1 129 ? 1.548 -15.68 6.906 1 94.38 129 SER B N 1
ATOM 6083 C CA . SER B 1 129 ? 2.09 -14.539 6.176 1 94.38 129 SER B CA 1
ATOM 6084 C C . SER B 1 129 ? 3.502 -14.203 6.641 1 94.38 129 SER B C 1
ATOM 6086 O O . SER B 1 129 ? 4.227 -13.477 5.965 1 94.38 129 SER B O 1
ATOM 6088 N N . TYR B 1 130 ? 3.975 -14.742 7.766 1 91.75 130 TYR B N 1
ATOM 6089 C CA . TYR B 1 130 ? 5.258 -14.383 8.359 1 91.75 130 TYR B CA 1
ATOM 6090 C C . TYR B 1 130 ? 6.414 -14.82 7.465 1 91.75 130 TYR B C 1
ATOM 6092 O O . TYR B 1 130 ? 7.539 -14.336 7.613 1 91.75 130 TYR B O 1
ATOM 6100 N N . LYS B 1 131 ? 6.172 -15.68 6.48 1 90.25 131 LYS B N 1
ATOM 6101 C CA . LYS B 1 131 ? 7.227 -16.172 5.598 1 90.25 131 LYS B CA 1
ATOM 6102 C C . LYS B 1 131 ? 7.426 -15.227 4.41 1 90.25 131 LYS B C 1
ATOM 6104 O O . LYS B 1 131 ? 8.359 -15.406 3.623 1 90.25 131 LYS B O 1
ATOM 6109 N N . TYR B 1 132 ? 6.613 -14.234 4.348 1 92.19 132 TYR B N 1
ATOM 6110 C CA . TYR B 1 132 ? 6.66 -13.312 3.217 1 92.19 132 TYR B CA 1
ATOM 6111 C C . TYR B 1 132 ? 6.871 -11.883 3.688 1 92.19 132 TYR B C 1
ATOM 6113 O O . TYR B 1 132 ? 6.508 -11.531 4.812 1 92.19 132 TYR B O 1
ATOM 6121 N N . PRO B 1 133 ? 7.523 -11.086 2.789 1 91.94 133 PRO B N 1
ATOM 6122 C CA . PRO B 1 133 ? 7.5 -9.648 3.074 1 91.94 133 PRO B CA 1
ATOM 6123 C C . PRO B 1 133 ? 6.09 -9.07 3.09 1 91.94 133 PRO B C 1
ATOM 6125 O O . PRO B 1 133 ? 5.246 -9.469 2.283 1 91.94 133 PRO B O 1
ATOM 6128 N N . ALA B 1 134 ? 5.855 -8.156 3.947 1 90.06 134 ALA B N 1
ATOM 6129 C CA . ALA B 1 134 ? 4.531 -7.551 4.074 1 90.06 134 ALA B CA 1
ATOM 6130 C C . ALA B 1 134 ? 4.094 -6.91 2.762 1 90.06 134 ALA B C 1
ATOM 6132 O O . ALA B 1 134 ? 2.906 -6.918 2.428 1 90.06 134 ALA B O 1
ATOM 6133 N N . SER B 1 135 ? 4.969 -6.414 2.033 1 89.75 135 SER B N 1
ATOM 6134 C CA . SER B 1 135 ? 4.672 -5.688 0.804 1 89.75 135 SER B CA 1
ATOM 6135 C C . SER B 1 135 ? 4.152 -6.625 -0.282 1 89.75 135 SER B C 1
ATOM 6137 O O . SER B 1 135 ? 3.57 -6.172 -1.271 1 89.75 135 SER B O 1
ATOM 6139 N N . ARG B 1 136 ? 4.312 -7.867 -0.123 1 90.81 136 ARG B N 1
ATOM 6140 C CA . ARG B 1 136 ? 3.875 -8.836 -1.125 1 90.81 136 ARG B CA 1
ATOM 6141 C C . ARG B 1 136 ? 2.459 -9.32 -0.833 1 90.81 136 ARG B C 1
ATOM 6143 O O . ARG B 1 136 ? 1.811 -9.914 -1.697 1 90.81 136 ARG B O 1
ATOM 6150 N N . LEU B 1 137 ? 1.958 -9.109 0.345 1 92.81 137 LEU B N 1
ATOM 6151 C CA . LEU B 1 137 ? 0.72 -9.719 0.818 1 92.81 137 LEU B CA 1
ATOM 6152 C C . LEU B 1 137 ? -0.477 -9.195 0.027 1 92.81 137 LEU B C 1
ATOM 6154 O O . LEU B 1 137 ? -1.342 -9.977 -0.379 1 92.81 137 LEU B O 1
ATOM 6158 N N . PRO B 1 138 ? -0.521 -7.891 -0.293 1 92.75 138 PRO B N 1
ATOM 6159 C CA . PRO B 1 138 ? -1.702 -7.391 -1 1 92.75 138 PRO B CA 1
ATOM 6160 C C . PRO B 1 138 ? -1.924 -8.086 -2.344 1 92.75 138 PRO B C 1
ATOM 6162 O O . PRO B 1 138 ? -3.066 -8.367 -2.717 1 92.75 138 PRO B O 1
ATOM 6165 N N . ALA B 1 139 ? -0.928 -8.469 -3 1 91.38 139 ALA B N 1
ATOM 6166 C CA . ALA B 1 139 ? -1.03 -9.094 -4.316 1 91.38 139 ALA B CA 1
ATOM 6167 C C . ALA B 1 139 ? -1.59 -10.516 -4.211 1 91.38 139 ALA B C 1
ATOM 6169 O O . ALA B 1 139 ? -2.061 -11.078 -5.203 1 91.38 139 ALA B O 1
ATOM 6170 N N . MET B 1 140 ? -1.562 -11.086 -3.057 1 93.62 140 MET B N 1
ATOM 6171 C CA . MET B 1 140 ? -2.035 -12.453 -2.848 1 93.62 140 MET B CA 1
ATOM 6172 C C . MET B 1 140 ? -3.51 -12.461 -2.457 1 93.62 140 MET B C 1
ATOM 6174 O O . MET B 1 140 ? -4.129 -13.523 -2.383 1 93.62 140 MET B O 1
ATOM 6178 N N . ILE B 1 141 ? -4.043 -11.305 -2.176 1 94.62 141 ILE B N 1
ATOM 6179 C CA . ILE B 1 141 ? -5.422 -11.18 -1.726 1 94.62 141 ILE B CA 1
ATOM 6180 C C . ILE B 1 141 ? -6.324 -10.836 -2.912 1 94.62 141 ILE B C 1
ATOM 6182 O O . ILE B 1 141 ? -5.996 -9.961 -3.717 1 94.62 141 ILE B O 1
ATOM 6186 N N . PRO B 1 142 ? -7.457 -11.578 -3.004 1 91.44 142 PRO B N 1
ATOM 6187 C CA . PRO B 1 142 ? -8.398 -11.188 -4.051 1 91.44 142 PRO B CA 1
ATOM 6188 C C . PRO B 1 142 ? -8.781 -9.711 -3.982 1 91.44 142 PRO B C 1
ATOM 6190 O O . PRO B 1 142 ? -8.867 -9.141 -2.889 1 91.44 142 PRO B O 1
ATOM 6193 N N . GLU B 1 143 ? -9.086 -9.039 -5.016 1 87.81 143 GLU B N 1
ATOM 6194 C CA . GLU B 1 143 ? -9.219 -7.594 -5.152 1 87.81 143 GLU B CA 1
ATOM 6195 C C . GLU B 1 143 ? -10.453 -7.082 -4.41 1 87.81 143 GLU B C 1
ATOM 6197 O O . GLU B 1 143 ? -10.438 -5.98 -3.859 1 87.81 143 GLU B O 1
ATOM 6202 N N . ARG B 1 144 ? -11.492 -7.883 -4.414 1 85 144 ARG B N 1
ATOM 6203 C CA . ARG B 1 144 ? -12.805 -7.461 -3.93 1 85 144 ARG B CA 1
ATOM 6204 C C . ARG B 1 144 ? -12.703 -6.824 -2.549 1 85 144 ARG B C 1
ATOM 6206 O O . ARG B 1 144 ? -13.164 -5.699 -2.344 1 85 144 ARG B O 1
ATOM 6213 N N . LEU B 1 145 ? -12.156 -7.52 -1.56 1 87.19 145 LEU B N 1
ATOM 6214 C CA . LEU B 1 145 ? -12.102 -7 -0.196 1 87.19 145 LEU B CA 1
ATOM 6215 C C . LEU B 1 145 ? -10.664 -6.902 0.295 1 87.19 145 LEU B C 1
ATOM 6217 O O . LEU B 1 145 ? -10.398 -7.035 1.492 1 87.19 145 LEU B O 1
ATOM 6221 N N . ARG B 1 146 ? -9.742 -6.574 -0.597 1 92.5 146 ARG B N 1
ATOM 6222 C CA . ARG B 1 146 ? -8.297 -6.586 -0.362 1 92.5 146 ARG B CA 1
ATOM 6223 C C . ARG B 1 146 ? -7.91 -5.555 0.691 1 92.5 146 ARG B C 1
ATOM 6225 O O . ARG B 1 146 ? -7.188 -5.871 1.64 1 92.5 146 ARG B O 1
ATOM 6232 N N . SER B 1 147 ? -8.445 -4.371 0.541 1 91.25 147 SER B N 1
ATOM 6233 C CA . SER B 1 147 ? -8.023 -3.279 1.41 1 91.25 147 SER B CA 1
ATOM 6234 C C . SER B 1 147 ? -8.367 -3.566 2.867 1 91.25 147 SER B C 1
ATOM 6236 O O . SER B 1 147 ? -7.566 -3.299 3.766 1 91.25 147 SER B O 1
ATOM 6238 N N . VAL B 1 148 ? -9.492 -4.117 3.145 1 94 148 VAL B N 1
ATOM 6239 C CA . VAL B 1 148 ? -9.922 -4.402 4.512 1 94 148 VAL B CA 1
ATOM 6240 C C . VAL B 1 148 ? -9.109 -5.566 5.074 1 94 148 VAL B C 1
ATOM 6242 O O . VAL B 1 148 ? -8.719 -5.551 6.246 1 94 148 VAL B O 1
ATOM 6245 N N . ILE B 1 149 ? -8.828 -6.527 4.23 1 95.06 149 ILE B N 1
ATOM 6246 C CA . ILE B 1 149 ? -8.055 -7.684 4.672 1 95.06 149 ILE B CA 1
ATOM 6247 C C . ILE B 1 149 ? -6.637 -7.246 5.031 1 95.06 149 ILE B C 1
ATOM 6249 O O . ILE B 1 149 ? -6.094 -7.668 6.055 1 95.06 149 ILE B O 1
ATOM 6253 N N . VAL B 1 150 ? -6.098 -6.387 4.215 1 93.56 150 VAL B N 1
ATOM 6254 C CA . VAL B 1 150 ? -4.77 -5.852 4.508 1 93.56 150 VAL B CA 1
ATOM 6255 C C . VAL B 1 150 ? -4.793 -5.109 5.844 1 93.56 150 VAL B C 1
ATOM 6257 O O . VAL B 1 150 ? -3.885 -5.266 6.66 1 93.56 150 VAL B O 1
ATOM 6260 N N . GLU B 1 151 ? -5.824 -4.34 6.059 1 93.88 151 GLU B N 1
ATOM 6261 C CA . GLU B 1 151 ? -5.98 -3.615 7.316 1 93.88 151 GLU B CA 1
ATOM 6262 C C . GLU B 1 151 ? -6.055 -4.57 8.5 1 93.88 151 GLU B C 1
ATOM 6264 O O . GLU B 1 151 ? -5.398 -4.355 9.523 1 93.88 151 GLU B O 1
ATOM 6269 N N . LEU B 1 152 ? -6.82 -5.582 8.375 1 95.31 152 LEU B N 1
ATOM 6270 C CA . LEU B 1 152 ? -6.988 -6.566 9.438 1 95.31 152 LEU B CA 1
ATOM 6271 C C . LEU B 1 152 ? -5.668 -7.262 9.75 1 95.31 152 LEU B C 1
ATOM 6273 O O . LEU B 1 152 ? -5.328 -7.457 10.922 1 95.31 152 LEU B O 1
ATOM 6277 N N . LEU B 1 153 ? -4.922 -7.574 8.695 1 94.38 153 LEU B N 1
ATOM 6278 C CA . LEU B 1 153 ? -3.635 -8.242 8.875 1 94.38 153 LEU B CA 1
ATOM 6279 C C . LEU B 1 153 ? -2.656 -7.336 9.617 1 94.38 153 LEU B C 1
ATOM 6281 O O . LEU B 1 153 ? -1.757 -7.824 10.312 1 94.38 153 LEU B O 1
ATOM 6285 N N . GLY B 1 154 ? -2.871 -6.07 9.477 1 91.75 154 GLY B N 1
ATOM 6286 C CA . GLY B 1 154 ? -1.97 -5.102 10.086 1 91.75 154 GLY B CA 1
ATOM 6287 C C . GLY B 1 154 ? -2.316 -4.781 11.523 1 91.75 154 GLY B C 1
ATOM 6288 O O . GLY B 1 154 ? -1.54 -4.129 12.227 1 91.75 154 GLY B O 1
ATOM 6289 N N . THR B 1 155 ? -3.436 -5.246 12.078 1 93 155 THR B N 1
ATOM 6290 C CA . THR B 1 155 ? -3.855 -4.934 13.438 1 93 155 THR B CA 1
ATOM 6291 C C . THR B 1 155 ? -2.963 -5.645 14.453 1 93 155 THR B C 1
ATOM 6293 O O . THR B 1 155 ? -2.4 -6.699 14.164 1 93 155 THR B O 1
ATOM 6296 N N . ARG B 1 156 ? -2.848 -5.027 15.633 1 91.06 156 ARG B N 1
ATOM 6297 C CA . ARG B 1 156 ? -2.041 -5.562 16.719 1 91.06 156 ARG B CA 1
ATOM 6298 C C . ARG B 1 156 ? -2.832 -5.594 18.031 1 91.06 156 ARG B C 1
ATOM 6300 O O . ARG B 1 156 ? -2.48 -4.906 18.984 1 91.06 156 ARG B O 1
ATOM 6307 N N . PRO B 1 157 ? -3.777 -6.457 18.125 1 91.69 157 PRO B N 1
ATOM 6308 C CA . PRO B 1 157 ? -4.645 -6.469 19.297 1 91.69 157 PRO B CA 1
ATOM 6309 C C . PRO B 1 157 ? -3.895 -6.832 20.578 1 91.69 157 PRO B C 1
ATOM 6311 O O . PRO B 1 157 ? -4.285 -6.41 21.672 1 91.69 157 PRO B O 1
ATOM 6314 N N . GLU B 1 158 ? -2.803 -7.551 20.469 1 89 158 GLU B N 1
ATOM 6315 C CA . GLU B 1 158 ? -2.047 -7.98 21.656 1 89 158 GLU B CA 1
ATOM 6316 C C . GLU B 1 158 ? -1.168 -6.855 22.188 1 89 158 GLU B C 1
ATOM 6318 O O . GLU B 1 158 ? -0.804 -6.848 23.359 1 89 158 GLU B O 1
ATOM 6323 N N . ALA B 1 159 ? -0.906 -5.914 21.375 1 86.25 159 ALA B N 1
ATOM 6324 C CA . ALA B 1 159 ? 0.064 -4.879 21.719 1 86.25 159 ALA B CA 1
ATOM 6325 C C . ALA B 1 159 ? -0.629 -3.656 22.312 1 86.25 159 ALA B C 1
ATOM 6327 O O . ALA B 1 159 ? -0.028 -2.908 23.094 1 86.25 159 ALA B O 1
ATOM 6328 N N . ASP B 1 160 ? -1.937 -3.463 21.953 1 90.19 160 ASP B N 1
ATOM 6329 C CA . ASP B 1 160 ? -2.59 -2.207 22.312 1 90.19 160 ASP B CA 1
ATOM 6330 C C . ASP B 1 160 ? -4.105 -2.381 22.391 1 90.19 160 ASP B C 1
ATOM 6332 O O . ASP B 1 160 ? -4.707 -3.045 21.547 1 90.19 160 ASP B O 1
ATOM 6336 N N . ALA B 1 161 ? -4.707 -1.787 23.375 1 90.12 161 ALA B N 1
ATOM 6337 C CA . ALA B 1 161 ? -6.145 -1.91 23.609 1 90.12 161 ALA B CA 1
ATOM 6338 C C . ALA B 1 161 ? -6.941 -1.243 22.484 1 90.12 161 ALA B C 1
ATOM 6340 O O . ALA B 1 161 ? -8.023 -1.715 22.109 1 90.12 161 ALA B O 1
ATOM 6341 N N . ALA B 1 162 ? -6.484 -0.139 22.031 1 90.19 162 ALA B N 1
ATOM 6342 C CA . ALA B 1 162 ? -7.16 0.541 20.938 1 90.19 162 ALA B CA 1
ATOM 6343 C C . ALA B 1 162 ? -7.148 -0.318 19.672 1 90.19 162 ALA B C 1
ATOM 6345 O O . ALA B 1 162 ? -8.125 -0.341 18.922 1 90.19 162 ALA B O 1
ATOM 6346 N N . GLN B 1 163 ? -6.027 -1.026 19.484 1 93.25 163 GLN B N 1
ATOM 6347 C CA . GLN B 1 163 ? -5.926 -1.916 18.328 1 93.25 163 GLN B CA 1
ATOM 6348 C C . GLN B 1 163 ? -6.875 -3.104 18.469 1 93.25 163 GLN B C 1
ATOM 6350 O O . GLN B 1 163 ? -7.414 -3.594 17.469 1 93.25 163 GLN B O 1
ATOM 6355 N N . LEU B 1 164 ? -7.035 -3.564 19.703 1 95.19 164 LEU B N 1
ATOM 6356 C CA . LEU B 1 164 ? -8.016 -4.617 19.938 1 95.19 164 LEU B CA 1
ATOM 6357 C C . LEU B 1 164 ? -9.422 -4.145 19.594 1 95.19 164 LEU B C 1
ATOM 6359 O O . LEU B 1 164 ? -10.156 -4.836 18.891 1 95.19 164 LEU B O 1
ATOM 6363 N N . ALA B 1 165 ? -9.789 -2.965 20.078 1 94.75 165 ALA B N 1
ATOM 6364 C CA . ALA B 1 165 ? -11.102 -2.387 19.766 1 94.75 165 ALA B CA 1
ATOM 6365 C C . ALA B 1 165 ? -11.266 -2.162 18.266 1 94.75 165 ALA B C 1
ATOM 6367 O O . ALA B 1 165 ? -12.344 -2.396 17.719 1 94.75 165 ALA B O 1
ATOM 6368 N N . TYR B 1 166 ? -10.258 -1.723 17.703 1 95.25 166 TYR B N 1
ATOM 6369 C CA . TYR B 1 166 ? -10.258 -1.466 16.266 1 95.25 166 TYR B CA 1
ATOM 6370 C C . TYR 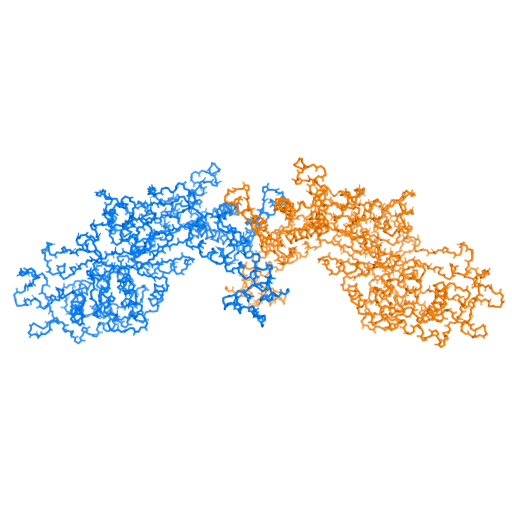B 1 166 ? -10.523 -2.744 15.484 1 95.25 166 TYR B C 1
ATOM 6372 O O . TYR B 1 166 ? -11.398 -2.779 14.617 1 95.25 166 TYR B O 1
ATOM 6380 N N . GLN B 1 167 ? -9.789 -3.758 15.781 1 95.69 167 GLN B N 1
ATOM 6381 C CA . GLN B 1 167 ? -9.969 -5.043 15.109 1 95.69 167 GLN B CA 1
ATOM 6382 C C . GLN B 1 167 ? -11.383 -5.574 15.305 1 95.69 167 GLN B C 1
ATOM 6384 O O . GLN B 1 167 ? -12.008 -6.055 14.359 1 95.69 167 GLN B O 1
ATOM 6389 N N . GLN B 1 168 ? -11.859 -5.504 16.5 1 95.5 168 GLN B N 1
ATOM 6390 C CA . GLN B 1 168 ? -13.195 -5.996 16.812 1 95.5 168 GLN B CA 1
ATOM 6391 C C . GLN B 1 168 ? -14.258 -5.227 16.047 1 95.5 168 GLN B C 1
ATOM 6393 O O . GLN B 1 168 ? -15.227 -5.816 15.555 1 95.5 168 GLN B O 1
ATOM 6398 N N . ARG B 1 169 ? -14.07 -3.979 15.953 1 95.31 169 ARG B N 1
ATOM 6399 C CA . ARG B 1 169 ? -15.031 -3.164 15.219 1 95.31 169 ARG B CA 1
ATOM 6400 C C . ARG B 1 169 ? -15 -3.5 13.727 1 95.31 169 ARG B C 1
ATOM 6402 O O . ARG B 1 169 ? -16.047 -3.541 13.078 1 95.31 169 ARG B O 1
ATOM 6409 N N . LEU B 1 170 ? -13.836 -3.711 13.203 1 94.81 170 LEU B N 1
ATOM 6410 C CA . LEU B 1 170 ? -13.727 -4.125 11.805 1 94.81 170 LEU B CA 1
ATOM 6411 C C . LEU B 1 170 ? -14.484 -5.43 11.57 1 94.81 170 LEU B C 1
ATOM 6413 O O . LEU B 1 170 ? -15.281 -5.527 10.633 1 94.81 170 LEU B O 1
ATOM 6417 N N . LEU B 1 171 ? -14.258 -6.379 12.461 1 95.31 171 LEU B N 1
ATOM 6418 C CA . LEU B 1 171 ? -14.906 -7.68 12.328 1 95.31 171 LEU B CA 1
ATOM 6419 C C . LEU B 1 171 ? -16.422 -7.551 12.445 1 95.31 171 LEU B C 1
ATOM 6421 O O . LEU B 1 171 ? -17.156 -8.148 11.656 1 95.31 171 LEU B O 1
ATOM 6425 N N . ALA B 1 172 ? -16.844 -6.762 13.336 1 94.94 172 ALA B N 1
ATOM 6426 C CA . ALA B 1 172 ? -18.281 -6.547 13.523 1 94.94 172 ALA B CA 1
ATOM 6427 C C . ALA B 1 172 ? -18.891 -5.863 12.305 1 94.94 172 ALA B C 1
ATOM 6429 O O . ALA B 1 172 ? -20.016 -6.199 11.898 1 94.94 172 ALA B O 1
ATOM 6430 N N . SER B 1 173 ? -18.188 -4.969 11.805 1 93.88 173 SER B N 1
ATOM 6431 C CA . SER B 1 173 ? -18.688 -4.211 10.664 1 93.88 173 SER B CA 1
ATOM 6432 C C . SER B 1 173 ? -18.797 -5.086 9.422 1 93.88 173 SER B C 1
ATOM 6434 O O . SER B 1 173 ? -19.688 -4.887 8.594 1 93.88 173 SER B O 1
ATOM 6436 N N . ILE B 1 174 ? -17.938 -6.039 9.273 1 94.25 174 ILE B N 1
ATOM 6437 C CA . ILE B 1 174 ? -18 -6.977 8.156 1 94.25 174 ILE B CA 1
ATOM 6438 C C . ILE B 1 174 ? -19.328 -7.734 8.18 1 94.25 174 ILE B C 1
ATOM 6440 O O . ILE B 1 174 ? -19.984 -7.859 7.148 1 94.25 174 ILE B O 1
ATOM 6444 N N . VAL B 1 175 ? -19.656 -8.172 9.328 1 93.19 175 VAL B N 1
ATOM 6445 C CA . VAL B 1 175 ? -20.875 -8.961 9.5 1 93.19 175 VAL B CA 1
ATOM 6446 C C . VAL B 1 175 ? -22.109 -8.062 9.336 1 93.19 175 VAL B C 1
ATOM 6448 O O . VAL B 1 175 ? -23.094 -8.469 8.727 1 93.19 175 VAL B O 1
ATOM 6451 N N . GLN B 1 176 ? -22.031 -6.855 9.82 1 89.12 176 GLN B N 1
ATOM 6452 C CA . GLN B 1 176 ? -23.141 -5.91 9.734 1 89.12 176 GLN B CA 1
ATOM 6453 C C . GLN B 1 176 ? -23.406 -5.52 8.281 1 89.12 176 GLN B C 1
ATOM 6455 O O . GLN B 1 176 ? -24.547 -5.273 7.906 1 89.12 176 GLN B O 1
ATOM 6460 N N . ALA B 1 177 ? -22.422 -5.512 7.547 1 87.75 177 ALA B N 1
ATOM 6461 C CA . ALA B 1 177 ? -22.562 -5.16 6.137 1 87.75 177 ALA B CA 1
ATOM 6462 C C . ALA B 1 177 ? -22.969 -6.371 5.305 1 87.75 177 ALA B C 1
ATOM 6464 O O . ALA B 1 177 ? -23 -6.309 4.074 1 87.75 177 ALA B O 1
ATOM 6465 N N . ASP B 1 178 ? -23.203 -7.508 5.926 1 88.25 178 ASP B N 1
ATOM 6466 C CA . ASP B 1 178 ? -23.594 -8.758 5.281 1 88.25 178 ASP B CA 1
ATOM 6467 C C . ASP B 1 178 ? -22.531 -9.219 4.281 1 88.25 178 ASP B C 1
ATOM 6469 O O . ASP B 1 178 ? -22.859 -9.664 3.184 1 88.25 178 ASP B O 1
ATOM 6473 N N . ALA B 1 179 ? -21.297 -8.969 4.637 1 91.69 179 ALA B N 1
ATOM 6474 C CA . ALA B 1 179 ? -20.188 -9.328 3.754 1 91.69 179 ALA B CA 1
ATOM 6475 C C . ALA B 1 179 ? -19.438 -10.539 4.297 1 91.69 179 ALA B C 1
ATOM 6477 O O . ALA B 1 179 ? -18.375 -10.891 3.791 1 91.69 179 ALA B O 1
ATOM 6478 N N . GLY B 1 180 ? -19.938 -11.18 5.293 1 94.75 180 GLY B N 1
ATOM 6479 C CA . GLY B 1 180 ? -19.266 -12.273 5.969 1 94.75 180 GLY B CA 1
ATOM 6480 C C . GLY B 1 180 ? -18.859 -13.398 5.035 1 94.75 180 GLY B C 1
ATOM 6481 O O . GLY B 1 180 ? -17.719 -13.867 5.062 1 94.75 180 GLY B O 1
ATOM 6482 N N . ALA B 1 181 ? -19.766 -13.828 4.234 1 95.31 181 ALA B N 1
ATOM 6483 C CA . ALA B 1 181 ? -19.516 -14.938 3.316 1 95.31 181 ALA B CA 1
ATOM 6484 C C . ALA B 1 181 ? -18.391 -14.594 2.34 1 95.31 181 ALA B C 1
ATOM 6486 O O . ALA B 1 181 ? -17.484 -15.398 2.123 1 95.31 181 ALA B O 1
ATOM 6487 N N . ALA B 1 182 ? -18.469 -13.406 1.811 1 94.06 182 ALA B N 1
ATOM 6488 C CA . ALA B 1 182 ? -17.469 -12.961 0.848 1 94.06 182 ALA B CA 1
ATOM 6489 C C . ALA B 1 182 ? -16.078 -12.898 1.487 1 94.06 182 ALA B C 1
ATOM 6491 O O . ALA B 1 182 ? -15.078 -13.273 0.863 1 94.06 182 ALA B O 1
ATOM 6492 N N . PHE B 1 183 ? -16.016 -12.492 2.711 1 95.44 183 PHE B N 1
ATOM 6493 C CA . PHE B 1 183 ? -14.742 -12.398 3.414 1 95.44 183 PHE B CA 1
ATOM 6494 C C . PHE B 1 183 ? -14.164 -13.781 3.688 1 95.44 183 PHE B C 1
ATOM 6496 O O . PHE B 1 183 ? -12.961 -13.992 3.566 1 95.44 183 PHE B O 1
ATOM 6503 N N . ILE B 1 184 ? -15 -14.648 4.051 1 97.38 184 ILE B N 1
ATOM 6504 C CA . ILE B 1 184 ? -14.531 -16 4.301 1 97.38 184 ILE B CA 1
ATOM 6505 C C . ILE B 1 184 ? -13.945 -16.594 3.02 1 97.38 184 ILE B C 1
ATOM 6507 O O . ILE B 1 184 ? -12.867 -17.203 3.041 1 97.38 184 ILE B O 1
ATOM 6511 N N . GLU B 1 185 ? -14.602 -16.375 1.938 1 96.56 185 GLU B N 1
ATOM 6512 C CA . GLU B 1 185 ? -14.117 -16.859 0.651 1 96.56 185 GLU B CA 1
ATOM 6513 C C . GLU B 1 185 ? -12.758 -16.25 0.31 1 96.56 185 GLU B C 1
ATOM 6515 O O . GLU B 1 185 ? -11.836 -16.969 -0.098 1 96.56 185 GLU B O 1
ATOM 6520 N N . ASP B 1 186 ? -12.594 -14.984 0.495 1 95.62 186 ASP B N 1
ATOM 6521 C CA . ASP B 1 186 ? -11.359 -14.289 0.146 1 95.62 186 ASP B CA 1
ATOM 6522 C C . ASP B 1 186 ? -10.219 -14.695 1.078 1 95.62 186 ASP B C 1
ATOM 6524 O O . ASP B 1 186 ? -9.078 -14.859 0.639 1 95.62 186 ASP B O 1
ATOM 6528 N N . PHE B 1 187 ? -10.531 -14.844 2.32 1 96.75 187 PHE B N 1
ATOM 6529 C CA . PHE B 1 187 ? -9.516 -15.289 3.27 1 96.75 187 PHE B CA 1
ATOM 6530 C C . PHE B 1 187 ? -9.062 -16.703 2.939 1 96.75 187 PHE B C 1
ATOM 6532 O O . PHE B 1 187 ? -7.875 -17.016 3.049 1 96.75 187 PHE B O 1
ATOM 6539 N N . ALA B 1 188 ? -10.055 -17.484 2.672 1 96.31 188 ALA B N 1
ATOM 6540 C CA . ALA B 1 188 ? -9.703 -18.844 2.312 1 96.31 188 ALA B CA 1
ATOM 6541 C C . ALA B 1 188 ? -8.773 -18.875 1.104 1 96.31 188 ALA B C 1
ATOM 6543 O O . ALA B 1 188 ? -7.797 -19.641 1.08 1 96.31 188 ALA B O 1
ATOM 6544 N N . ALA B 1 189 ? -9.086 -18.109 0.129 1 95 189 ALA B N 1
ATOM 6545 C CA . ALA B 1 189 ? -8.219 -18.016 -1.046 1 95 189 ALA B CA 1
ATOM 6546 C C . ALA B 1 189 ? -6.816 -17.547 -0.66 1 95 189 ALA B C 1
ATOM 6548 O O . ALA B 1 189 ? -5.824 -18.078 -1.152 1 95 189 ALA B O 1
ATOM 6549 N N . LEU B 1 190 ? -6.73 -16.547 0.202 1 95.88 190 LEU B N 1
ATOM 6550 C CA . LEU B 1 190 ? -5.445 -16.047 0.678 1 95.88 190 LEU B CA 1
ATOM 6551 C C . LEU B 1 190 ? -4.656 -17.156 1.376 1 95.88 190 LEU B C 1
ATOM 6553 O O . LEU B 1 190 ? -3.471 -17.344 1.103 1 95.88 190 LEU B O 1
ATOM 6557 N N . VAL B 1 191 ? -5.316 -17.875 2.244 1 96.75 191 VAL B N 1
ATOM 6558 C CA . VAL B 1 191 ? -4.672 -18.922 3.012 1 96.75 191 VAL B CA 1
ATOM 6559 C C . VAL B 1 191 ? -4.09 -19.969 2.062 1 96.75 191 VAL B C 1
ATOM 6561 O O . VAL B 1 191 ? -2.953 -20.422 2.24 1 96.75 191 VAL B O 1
ATOM 6564 N N . LYS B 1 192 ? -4.836 -20.312 1.089 1 94.94 192 LYS B N 1
ATOM 6565 C CA . LYS B 1 192 ? -4.375 -21.297 0.122 1 94.94 192 LYS B CA 1
ATOM 6566 C C . LYS B 1 192 ? -3.176 -20.781 -0.669 1 94.94 192 LYS B C 1
ATOM 6568 O O . LYS B 1 192 ? -2.229 -21.531 -0.928 1 94.94 192 LYS B O 1
ATOM 6573 N N . ARG B 1 193 ? -3.193 -19.531 -0.999 1 93.88 193 ARG B N 1
ATOM 6574 C CA . ARG B 1 193 ? -2.09 -18.938 -1.742 1 93.88 193 ARG B CA 1
ATOM 6575 C C . ARG B 1 193 ? -0.839 -18.828 -0.875 1 93.88 193 ARG B C 1
ATOM 6577 O O . ARG B 1 193 ? 0.281 -18.953 -1.376 1 93.88 193 ARG B O 1
ATOM 6584 N N . LEU B 1 194 ? -1.076 -18.578 0.374 1 95.12 194 LEU B N 1
ATOM 6585 C CA . LEU B 1 194 ? 0.044 -18.5 1.306 1 95.12 194 LEU B CA 1
ATOM 6586 C C . LEU B 1 194 ? 0.649 -19.875 1.547 1 95.12 194 LEU B C 1
ATOM 6588 O O . LEU B 1 194 ? 1.837 -19.984 1.857 1 95.12 194 LEU B O 1
ATOM 6592 N N . ALA B 1 195 ? -0.103 -20.891 1.367 1 94.44 195 ALA B N 1
ATOM 6593 C CA . ALA B 1 195 ? 0.314 -22.25 1.678 1 94.44 195 ALA B CA 1
ATOM 6594 C C . ALA B 1 195 ? 1.227 -22.812 0.587 1 94.44 195 ALA B C 1
ATOM 6596 O O . ALA B 1 195 ? 2.178 -23.547 0.878 1 94.44 195 ALA B O 1
ATOM 6597 N N . VAL B 1 196 ? 0.93 -22.484 -0.656 1 94.19 196 VAL B N 1
ATOM 6598 C CA . VAL B 1 196 ? 1.696 -23.016 -1.778 1 94.19 196 VAL B CA 1
ATOM 6599 C C . VAL B 1 196 ? 2.189 -21.859 -2.656 1 94.19 196 VAL B C 1
ATOM 6601 O O . VAL B 1 196 ? 1.389 -21.141 -3.246 1 94.19 196 VAL B O 1
ATOM 6604 N N . SER B 1 197 ? 3.502 -21.781 -2.773 1 92.25 197 SER B N 1
ATOM 6605 C CA . SER B 1 197 ? 4.09 -20.688 -3.527 1 92.25 197 SER B CA 1
ATOM 6606 C C . SER B 1 197 ? 4.176 -21.016 -5.016 1 92.25 197 SER B C 1
ATOM 6608 O O . SER B 1 197 ? 4.121 -20.109 -5.859 1 92.25 197 SER B O 1
ATOM 6610 N N . HIS B 1 198 ? 4.375 -22.266 -5.328 1 95.25 198 HIS B N 1
ATOM 6611 C CA . HIS B 1 198 ? 4.543 -22.672 -6.719 1 95.25 198 HIS B CA 1
ATOM 6612 C C . HIS B 1 198 ? 4.086 -24.109 -6.93 1 95.25 198 HIS B C 1
ATOM 6614 O O . HIS B 1 198 ? 4.344 -24.984 -6.094 1 95.25 198 HIS B O 1
ATOM 6620 N N . LEU B 1 199 ? 3.408 -24.344 -8.008 1 96.69 199 LEU B N 1
ATOM 6621 C CA . LEU B 1 199 ? 2.914 -25.672 -8.352 1 96.69 199 LEU B CA 1
ATOM 6622 C C . LEU B 1 199 ? 3.578 -26.188 -9.625 1 96.69 199 LEU B C 1
ATOM 6624 O O . LEU B 1 199 ? 3.586 -25.484 -10.648 1 96.69 199 LEU B O 1
ATOM 6628 N N . HIS B 1 200 ? 4.23 -27.312 -9.547 1 97.56 200 HIS B N 1
ATOM 6629 C CA . HIS B 1 200 ? 4.793 -28 -10.703 1 97.56 200 HIS B CA 1
ATOM 6630 C C . HIS B 1 200 ? 3.906 -29.172 -11.141 1 97.56 200 HIS B C 1
ATOM 6632 O O . HIS B 1 200 ? 3.633 -30.078 -10.352 1 97.56 200 HIS B O 1
ATOM 6638 N N . ILE B 1 201 ? 3.459 -29.109 -12.328 1 97.44 201 ILE B N 1
ATOM 6639 C CA . ILE B 1 201 ? 2.756 -30.25 -12.906 1 97.44 201 ILE B CA 1
ATOM 6640 C C . ILE B 1 201 ? 3.697 -31.016 -13.828 1 97.44 201 ILE B C 1
ATOM 6642 O O . ILE B 1 201 ? 4.027 -30.562 -14.922 1 97.44 201 ILE B O 1
ATOM 6646 N N . VAL B 1 202 ? 4.031 -32.25 -13.469 1 96.44 202 VAL B N 1
ATOM 6647 C CA . VAL B 1 202 ? 5.055 -33 -14.188 1 96.44 202 VAL B CA 1
ATOM 6648 C C . VAL B 1 202 ? 4.387 -33.969 -15.164 1 96.44 202 VAL B C 1
ATOM 6650 O O . VAL B 1 202 ? 4.59 -35.188 -15.086 1 96.44 202 VAL B O 1
ATOM 6653 N N . GLY B 1 203 ? 3.543 -33.469 -15.984 1 93.75 203 GLY B N 1
ATOM 6654 C CA . GLY B 1 203 ? 3.074 -34.094 -17.203 1 93.75 203 GLY B CA 1
ATOM 6655 C C . GLY B 1 203 ? 1.79 -34.875 -17.031 1 93.75 203 GLY B C 1
ATOM 6656 O O . GLY B 1 203 ? 1.392 -35.188 -15.898 1 93.75 203 GLY B O 1
ATOM 6657 N N . ASP B 1 204 ? 1.094 -35.094 -18.172 1 94.5 204 ASP B N 1
ATOM 6658 C CA . ASP B 1 204 ? -0.065 -35.938 -18.406 1 94.5 204 ASP B CA 1
ATOM 6659 C C . ASP B 1 204 ? -1.299 -35.406 -17.688 1 94.5 204 ASP B C 1
ATOM 6661 O O . ASP B 1 204 ? -1.799 -36.031 -16.75 1 94.5 204 ASP B O 1
ATOM 6665 N N . LEU B 1 205 ? -1.785 -34.438 -18.219 1 95.69 205 LEU B N 1
ATOM 6666 C CA . LEU B 1 205 ? -3.045 -33.844 -17.781 1 95.69 205 LEU B CA 1
ATOM 6667 C C . LEU B 1 205 ? -4.23 -34.531 -18.453 1 95.69 205 LEU B C 1
ATOM 6669 O O . LEU B 1 205 ? -5.312 -34.594 -17.875 1 95.69 205 LEU B O 1
ATOM 6673 N N . PHE B 1 206 ? -3.928 -35 -19.656 1 94 206 PHE B N 1
ATOM 6674 C CA . PHE B 1 206 ? -4.996 -35.562 -20.5 1 94 206 PHE B CA 1
ATOM 6675 C C . PHE B 1 206 ? -5.062 -37.062 -20.391 1 94 206 PHE B C 1
ATOM 6677 O O . PHE B 1 206 ? -4.16 -37.688 -19.828 1 94 206 PHE B O 1
ATOM 6684 N N . ASP B 1 207 ? -6.191 -37.531 -20.875 1 82.31 207 ASP B N 1
ATOM 6685 C CA . ASP B 1 207 ? -6.473 -38.938 -21.156 1 82.31 207 ASP B CA 1
ATOM 6686 C C . ASP B 1 207 ? -6.934 -39.656 -19.891 1 82.31 207 ASP B C 1
ATOM 6688 O O . ASP B 1 207 ? -6.645 -39.219 -18.766 1 82.31 207 ASP B O 1
ATOM 6692 N N . ARG B 1 208 ? -7.801 -40.656 -19.969 1 76.88 208 ARG B N 1
ATOM 6693 C CA . ARG B 1 208 ? -8.266 -41.625 -19 1 76.88 208 ARG B CA 1
ATOM 6694 C C . ARG B 1 208 ? -9.406 -41.094 -18.156 1 76.88 208 ARG B C 1
ATOM 6696 O O . ARG B 1 208 ? -10.375 -41.781 -17.859 1 76.88 208 ARG B O 1
ATOM 6703 N N . GLY B 1 209 ? -9.148 -39.812 -17.703 1 81.75 209 GLY B N 1
ATOM 6704 C CA . GLY B 1 209 ? -10.195 -39.219 -16.891 1 81.75 209 GLY B CA 1
ATOM 6705 C C . GLY B 1 209 ? -11.156 -38.344 -17.672 1 81.75 209 GLY B C 1
ATOM 6706 O O . GLY B 1 209 ? -10.938 -38.094 -18.859 1 81.75 209 GLY B O 1
ATOM 6707 N N . ASP B 1 210 ? -12.141 -37.781 -16.953 1 85.56 210 ASP B N 1
ATOM 6708 C CA . ASP B 1 210 ? -13.281 -37.219 -17.688 1 85.56 210 ASP B CA 1
ATOM 6709 C C . ASP B 1 210 ? -13.164 -35.719 -17.844 1 85.56 210 ASP B C 1
ATOM 6711 O O . ASP B 1 210 ? -13.82 -35.094 -18.688 1 85.56 210 ASP B O 1
ATOM 6715 N N . ARG B 1 211 ? -12.266 -35.125 -17.078 1 91.62 211 ARG B N 1
ATOM 6716 C CA . ARG B 1 211 ? -12.383 -33.656 -17.109 1 91.62 211 ARG B CA 1
ATOM 6717 C C . ARG B 1 211 ? -11.008 -33 -17.109 1 91.62 211 ARG B C 1
ATOM 6719 O O . ARG B 1 211 ? -10.727 -32.156 -16.266 1 91.62 211 ARG B O 1
ATOM 6726 N N . PRO B 1 212 ? -10.188 -33.312 -18.078 1 95 212 PRO B N 1
ATOM 6727 C CA . PRO B 1 212 ? -8.938 -32.562 -18.188 1 95 212 PRO B CA 1
ATOM 6728 C C . PRO B 1 212 ? -9.156 -31.078 -18.453 1 95 212 PRO B C 1
ATOM 6730 O O . PRO B 1 212 ? -8.344 -30.25 -18.062 1 95 212 PRO B O 1
ATOM 6733 N N . ASP B 1 213 ? -10.242 -30.734 -19.109 1 95.62 213 ASP B N 1
ATOM 6734 C CA . ASP B 1 213 ? -10.586 -29.344 -19.406 1 95.62 213 ASP B CA 1
ATOM 6735 C C . ASP B 1 213 ? -10.758 -28.547 -18.109 1 95.62 213 ASP B C 1
ATOM 6737 O O . ASP B 1 213 ? -10.25 -27.422 -18 1 95.62 213 ASP B O 1
ATOM 6741 N N . ALA B 1 214 ? -11.391 -29.141 -17.156 1 95 214 ALA B N 1
ATOM 6742 C CA . ALA B 1 214 ? -11.609 -28.453 -15.883 1 95 214 ALA B CA 1
ATOM 6743 C C . ALA B 1 214 ? -10.297 -28.234 -15.133 1 95 214 ALA B C 1
ATOM 6745 O O . ALA B 1 214 ? -10.102 -27.219 -14.484 1 95 214 ALA B O 1
ATOM 6746 N N . ILE B 1 215 ? -9.438 -29.203 -15.203 1 95.38 215 ILE B N 1
ATOM 6747 C CA . ILE B 1 215 ? -8.133 -29.094 -14.57 1 95.38 215 ILE B CA 1
ATOM 6748 C C . ILE B 1 215 ? -7.352 -27.922 -15.188 1 95.38 215 ILE B C 1
ATOM 6750 O O . ILE B 1 215 ? -6.793 -27.094 -14.461 1 95.38 215 ILE B O 1
ATOM 6754 N N . LEU B 1 216 ? -7.395 -27.875 -16.5 1 97.62 216 LEU B N 1
ATOM 6755 C CA . LEU B 1 216 ? -6.664 -26.828 -17.203 1 97.62 216 LEU B CA 1
ATOM 6756 C C . LEU B 1 216 ? -7.262 -25.453 -16.891 1 97.62 216 LEU B C 1
ATOM 6758 O O . LEU B 1 216 ? -6.527 -24.484 -16.734 1 97.62 216 LEU B O 1
ATOM 6762 N N . ASP B 1 217 ? -8.523 -25.391 -16.828 1 96.31 217 ASP B N 1
ATOM 6763 C CA . ASP B 1 217 ? -9.172 -24.141 -16.453 1 96.31 217 ASP B CA 1
ATOM 6764 C C . ASP B 1 217 ? -8.688 -23.672 -15.07 1 96.31 217 ASP B C 1
ATOM 6766 O O . ASP B 1 217 ? -8.414 -22.484 -14.867 1 96.31 217 ASP B O 1
ATOM 6770 N N . MET B 1 218 ? -8.578 -24.562 -14.172 1 94.31 218 MET B N 1
ATOM 6771 C CA . MET B 1 218 ? -8.125 -24.25 -12.82 1 94.31 218 MET B CA 1
ATOM 6772 C C . MET B 1 218 ? -6.668 -23.797 -12.82 1 94.31 218 MET B C 1
ATOM 6774 O O . MET B 1 218 ? -6.309 -22.844 -12.125 1 94.31 218 MET B O 1
ATOM 6778 N N . LEU B 1 219 ? -5.867 -24.484 -13.57 1 96.81 219 LEU B N 1
ATOM 6779 C CA . LEU B 1 219 ? -4.441 -24.172 -13.617 1 96.81 219 LEU B CA 1
ATOM 6780 C C . LEU B 1 219 ? -4.207 -22.797 -14.234 1 96.81 219 LEU B C 1
ATOM 6782 O O . LEU B 1 219 ? -3.273 -22.078 -13.852 1 96.81 219 LEU B O 1
ATOM 6786 N N . MET B 1 220 ? -5.008 -22.438 -15.203 1 96.62 220 MET B N 1
ATOM 6787 C CA . MET B 1 220 ? -4.867 -21.141 -15.867 1 96.62 220 MET B CA 1
ATOM 6788 C C . MET B 1 220 ? -5.121 -20 -14.898 1 96.62 220 MET B C 1
ATOM 6790 O O . MET B 1 220 ? -4.582 -18.906 -15.07 1 96.62 220 MET B O 1
ATOM 6794 N N . GLU B 1 221 ? -5.844 -20.312 -13.852 1 91.88 221 GLU B N 1
ATOM 6795 C CA . GLU B 1 221 ? -6.164 -19.297 -12.859 1 91.88 221 GLU B CA 1
ATOM 6796 C C . GLU B 1 221 ? -5.219 -19.359 -11.664 1 91.88 221 GLU B C 1
ATOM 6798 O O . GLU B 1 221 ? -5.262 -18.5 -10.781 1 91.88 221 GLU B O 1
ATOM 6803 N N . TYR B 1 222 ? -4.453 -20.359 -11.648 1 91.88 222 TYR B N 1
ATOM 6804 C CA . TYR B 1 222 ? -3.523 -20.531 -10.531 1 91.88 222 TYR B CA 1
ATOM 6805 C C . TYR B 1 222 ? -2.396 -19.516 -10.594 1 91.88 222 TYR B C 1
ATOM 6807 O O . TYR B 1 222 ? -1.888 -19.203 -11.68 1 91.88 222 TYR B O 1
ATOM 6815 N N . PRO B 1 223 ? -2.021 -18.953 -9.5 1 88.56 223 PRO B N 1
ATOM 6816 C CA . PRO B 1 223 ? -1.089 -17.828 -9.5 1 88.56 223 PRO B CA 1
ATOM 6817 C C . PRO B 1 223 ? 0.286 -18.203 -10.055 1 88.56 223 PRO B C 1
ATOM 6819 O O . PRO B 1 223 ? 0.897 -17.406 -10.781 1 88.56 223 PRO B O 1
ATOM 6822 N N . SER B 1 224 ? 0.875 -19.297 -9.734 1 93.75 224 SER B N 1
ATOM 6823 C CA . SER B 1 224 ? 2.209 -19.688 -10.172 1 93.75 224 SER B CA 1
ATOM 6824 C C . SER B 1 224 ? 2.271 -21.188 -10.453 1 93.75 224 SER B C 1
ATOM 6826 O O . SER B 1 224 ? 2.213 -22 -9.523 1 93.75 224 SER B O 1
ATOM 6828 N N . VAL B 1 225 ? 2.453 -21.5 -11.734 1 97.06 225 VAL B N 1
ATOM 6829 C CA . VAL B 1 225 ? 2.434 -22.906 -12.133 1 97.06 225 VAL B CA 1
ATOM 6830 C C . VAL B 1 225 ? 3.311 -23.109 -13.359 1 97.06 225 VAL B C 1
ATOM 6832 O O . VAL B 1 225 ? 3.469 -22.203 -14.18 1 97.06 225 VAL B O 1
ATOM 6835 N N . ASP B 1 226 ? 4.031 -24.156 -13.406 1 97.81 226 ASP B N 1
ATOM 6836 C CA . ASP B 1 226 ? 4.695 -24.594 -14.633 1 97.81 226 ASP B CA 1
ATOM 6837 C C . ASP B 1 226 ? 4.34 -26.047 -14.953 1 97.81 226 ASP B C 1
ATOM 6839 O O . ASP B 1 226 ? 3.877 -26.781 -14.086 1 97.81 226 ASP B O 1
ATOM 6843 N N . ILE B 1 227 ? 4.539 -26.406 -16.203 1 98.38 227 ILE B N 1
ATOM 6844 C CA . ILE B 1 227 ? 4.113 -27.719 -16.656 1 98.38 227 ILE B CA 1
ATOM 6845 C C . ILE B 1 227 ? 5.242 -28.375 -17.453 1 98.38 227 ILE B C 1
ATOM 6847 O O . ILE B 1 227 ? 5.805 -27.781 -18.359 1 98.38 227 ILE B O 1
ATOM 6851 N N . GLU B 1 228 ? 5.641 -29.547 -17.094 1 98.38 228 GLU B N 1
ATOM 6852 C CA . GLU B 1 228 ? 6.477 -30.406 -17.922 1 98.38 228 GLU B CA 1
ATOM 6853 C C . GLU B 1 228 ? 5.637 -31.406 -18.703 1 98.38 228 GLU B C 1
ATOM 6855 O O . GLU B 1 228 ? 5.043 -32.312 -18.109 1 98.38 228 GLU B O 1
ATOM 6860 N N . TRP B 1 229 ? 5.641 -31.25 -20.016 1 98.31 229 TRP B N 1
ATOM 6861 C CA . TRP B 1 229 ? 4.699 -31.969 -20.875 1 98.31 229 TRP B CA 1
ATOM 6862 C C . TRP B 1 229 ? 4.852 -33.469 -20.719 1 98.31 229 TRP B C 1
ATOM 6864 O O . TRP B 1 229 ? 5.973 -33.969 -20.625 1 98.31 229 TRP B O 1
ATOM 6874 N N . GLY B 1 230 ? 3.758 -34.188 -20.703 1 97.44 230 GLY B N 1
ATOM 6875 C CA . GLY B 1 230 ? 3.734 -35.625 -20.844 1 97.44 230 GLY B CA 1
ATOM 6876 C C . GLY B 1 230 ? 3.385 -36.094 -22.25 1 97.44 230 GLY B C 1
ATOM 6877 O O . GLY B 1 230 ? 3.037 -35.281 -23.109 1 97.44 230 GLY B O 1
ATOM 6878 N N . ASN B 1 231 ? 3.52 -37.375 -22.484 1 97.06 231 ASN B N 1
ATOM 6879 C CA . ASN B 1 231 ? 3.234 -37.844 -23.828 1 97.06 231 ASN B CA 1
ATOM 6880 C C . ASN B 1 231 ? 1.758 -37.688 -24.172 1 97.06 231 ASN B C 1
ATOM 6882 O O . ASN B 1 231 ? 1.415 -37.438 -25.328 1 97.06 231 ASN B O 1
ATOM 6886 N N . HIS B 1 232 ? 0.903 -37.812 -23.234 1 96.44 232 HIS B N 1
ATOM 6887 C CA . HIS B 1 232 ? -0.51 -37.625 -23.531 1 96.44 232 HIS B CA 1
ATOM 6888 C C . HIS B 1 232 ? -0.808 -36.156 -23.797 1 96.44 232 HIS B C 1
ATOM 6890 O O . HIS B 1 232 ? -1.712 -35.812 -24.562 1 96.44 232 HIS B O 1
ATOM 6896 N N . ASP B 1 233 ? -0.086 -35.281 -23.172 1 97.88 233 ASP B N 1
ATOM 6897 C CA . ASP B 1 233 ? -0.252 -33.844 -23.422 1 97.88 233 ASP B CA 1
ATOM 6898 C C . ASP B 1 233 ? 0.134 -33.5 -24.844 1 97.88 233 ASP B C 1
ATOM 6900 O O . ASP B 1 233 ? -0.631 -32.844 -25.562 1 97.88 233 ASP B O 1
ATOM 6904 N N . VAL B 1 234 ? 1.282 -33.969 -25.266 1 98.38 234 VAL B N 1
ATOM 6905 C CA . VAL B 1 234 ? 1.773 -33.625 -26.594 1 98.38 234 VAL B CA 1
ATOM 6906 C C . VAL B 1 234 ? 0.868 -34.219 -27.656 1 98.38 234 VAL B C 1
ATOM 6908 O O . VAL B 1 234 ? 0.713 -33.688 -28.75 1 98.38 234 VAL B O 1
ATOM 6911 N N . LEU B 1 235 ? 0.291 -35.344 -27.328 1 98.31 235 LEU B N 1
ATOM 6912 C CA . LEU B 1 235 ? -0.687 -35.938 -28.234 1 98.31 235 LEU B CA 1
ATOM 6913 C C . LEU B 1 235 ? -1.838 -35 -28.5 1 98.31 235 LEU B C 1
ATOM 6915 O O . LEU B 1 235 ? -2.203 -34.75 -29.656 1 98.31 235 LEU B O 1
ATOM 6919 N N . TRP B 1 236 ? -2.348 -34.438 -27.469 1 98.38 236 TRP B N 1
ATOM 6920 C CA . TRP B 1 236 ? -3.447 -33.5 -27.594 1 98.38 236 TRP B CA 1
ATOM 6921 C C . TRP B 1 236 ? -2.977 -32.219 -28.266 1 98.38 236 TRP B C 1
ATOM 6923 O O . TRP B 1 236 ? -3.723 -31.578 -29.016 1 98.38 236 TRP B O 1
ATOM 6933 N N . MET B 1 237 ? -1.77 -31.812 -27.922 1 98.56 237 MET B N 1
ATOM 6934 C CA . MET B 1 237 ? -1.182 -30.641 -28.578 1 98.56 237 MET B CA 1
ATOM 6935 C C . MET B 1 237 ? -1.118 -30.844 -30.094 1 98.56 237 MET B C 1
ATOM 6937 O O . MET B 1 237 ? -1.48 -29.953 -30.859 1 98.56 237 MET B O 1
ATOM 6941 N N . GLY B 1 238 ? -0.689 -32.031 -30.5 1 98.69 238 GLY B N 1
ATOM 6942 C CA . GLY B 1 238 ? -0.639 -32.344 -31.922 1 98.69 238 GLY B CA 1
ATOM 6943 C C . GLY B 1 238 ? -2.008 -32.375 -32.562 1 98.69 238 GLY B C 1
ATOM 6944 O O . GLY B 1 238 ? -2.182 -31.906 -33.688 1 98.69 238 GLY B O 1
ATOM 6945 N N . ALA B 1 239 ? -2.922 -32.938 -31.906 1 98.56 239 ALA B N 1
ATOM 6946 C CA . ALA B 1 239 ? -4.285 -33 -32.438 1 98.56 239 ALA B CA 1
ATOM 6947 C C . ALA B 1 239 ? -4.859 -31.594 -32.625 1 98.56 239 ALA B C 1
ATOM 6949 O O . ALA B 1 239 ? -5.465 -31.312 -33.656 1 98.56 239 ALA B O 1
ATOM 6950 N N . ALA B 1 240 ? -4.645 -30.781 -31.672 1 98.38 240 ALA B N 1
ATOM 6951 C CA . ALA B 1 240 ? -5.156 -29.406 -31.719 1 98.38 240 ALA B CA 1
ATOM 6952 C C . ALA B 1 240 ? -4.531 -28.625 -32.875 1 98.38 240 ALA B C 1
ATOM 6954 O O . ALA B 1 240 ? -5.117 -27.656 -33.375 1 98.38 240 ALA B O 1
ATOM 6955 N N . LEU B 1 241 ? -3.344 -29.078 -33.281 1 98.38 241 LEU B N 1
ATOM 6956 C CA . LEU B 1 241 ? -2.633 -28.359 -34.344 1 98.38 241 LEU B CA 1
ATOM 6957 C C . LEU B 1 241 ? -2.945 -28.969 -35.688 1 98.38 241 LEU B C 1
ATOM 6959 O O . LEU B 1 241 ? -2.502 -28.453 -36.719 1 98.38 241 LEU B O 1
ATOM 6963 N N . GLY B 1 242 ? -3.645 -30.109 -35.719 1 97.88 242 GLY B N 1
ATOM 6964 C CA . GLY B 1 242 ? -4.145 -30.609 -36.969 1 97.88 242 GLY B CA 1
ATOM 6965 C C . GLY B 1 242 ? -3.436 -31.875 -37.438 1 97.88 242 GLY B C 1
ATOM 6966 O O . GLY B 1 242 ? -3.596 -32.312 -38.594 1 97.88 242 GLY B O 1
ATOM 6967 N N . SER B 1 243 ? -2.643 -32.469 -36.625 1 98.38 243 SER B N 1
ATOM 6968 C CA . SER B 1 243 ? -2.043 -33.75 -36.969 1 98.38 243 SER B CA 1
ATOM 6969 C C . SER B 1 243 ? -3.098 -34.844 -37.031 1 98.38 243 SER B C 1
ATOM 6971 O O . SER B 1 243 ? -3.689 -35.219 -36 1 98.38 243 SER B O 1
ATOM 6973 N N . GLU B 1 244 ? -3.23 -35.438 -38.156 1 98 244 GLU B N 1
ATOM 6974 C CA . GLU B 1 244 ? -4.273 -36.469 -38.344 1 98 244 GLU B CA 1
ATOM 6975 C C . GLU B 1 244 ? -4.012 -37.688 -37.5 1 98 244 GLU B C 1
ATOM 6977 O O . GLU B 1 244 ? -4.945 -38.281 -36.969 1 98 244 GLU B O 1
ATOM 6982 N N . ALA B 1 245 ? -2.764 -38.031 -37.438 1 98.25 245 ALA B N 1
ATOM 6983 C CA . ALA B 1 245 ? -2.412 -39.188 -36.594 1 98.25 245 ALA B CA 1
ATOM 6984 C C . ALA B 1 245 ? -2.736 -38.938 -35.125 1 98.25 245 ALA B C 1
ATOM 6986 O O . ALA B 1 245 ? -3.25 -39.812 -34.438 1 98.25 245 ALA B O 1
ATOM 6987 N N . CYS B 1 246 ? -2.436 -37.719 -34.688 1 98.56 246 CYS B N 1
ATOM 6988 C CA . CYS B 1 246 ? -2.746 -37.375 -33.312 1 98.56 246 CYS B CA 1
ATOM 6989 C C . CYS B 1 246 ? -4.254 -37.312 -33.094 1 98.56 246 CYS B C 1
ATOM 6991 O O . CYS B 1 246 ? -4.746 -37.812 -32.094 1 98.56 246 CYS B O 1
ATOM 6993 N N . VAL B 1 247 ? -4.949 -36.781 -34.031 1 98.56 247 VAL B N 1
ATOM 6994 C CA . VAL B 1 247 ? -6.402 -36.719 -33.969 1 98.56 247 VAL B CA 1
ATOM 6995 C C . VAL B 1 247 ? -6.996 -38.094 -33.844 1 98.56 247 VAL B C 1
ATOM 6997 O O . VAL B 1 247 ? -7.785 -38.375 -32.938 1 98.56 247 VAL B O 1
ATOM 7000 N N . ALA B 1 248 ? -6.586 -38.938 -34.719 1 98.56 248 ALA B N 1
ATOM 7001 C CA . ALA B 1 248 ? -7.094 -40.312 -34.688 1 98.56 248 ALA B CA 1
ATOM 7002 C C . ALA B 1 248 ? -6.762 -41 -33.375 1 98.56 248 ALA B C 1
ATOM 7004 O O . ALA B 1 248 ? -7.594 -41.719 -32.812 1 98.56 248 ALA B O 1
ATOM 7005 N N . SER B 1 249 ? -5.609 -40.75 -32.906 1 97.94 249 SER B N 1
ATOM 7006 C CA . SER B 1 249 ? -5.168 -41.375 -31.672 1 97.94 249 SER B CA 1
ATOM 7007 C C . SER B 1 249 ? -5.977 -40.875 -30.484 1 97.94 249 SER B C 1
ATOM 7009 O O . SER B 1 249 ? -6.379 -41.656 -29.609 1 97.94 249 SER B O 1
ATOM 7011 N N . VAL B 1 250 ? -6.176 -39.562 -30.391 1 97.94 250 VAL B N 1
ATOM 7012 C CA . VAL B 1 250 ? -6.941 -39 -29.297 1 97.94 250 VAL B CA 1
ATOM 7013 C C . VAL B 1 250 ? -8.359 -39.562 -29.297 1 97.94 250 VAL B C 1
ATOM 7015 O O . VAL B 1 250 ? -8.867 -39.969 -28.25 1 97.94 250 VAL B O 1
ATOM 7018 N N . VAL B 1 251 ? -8.945 -39.562 -30.453 1 97.94 251 VAL B N 1
ATOM 7019 C CA . VAL B 1 251 ? -10.32 -40.062 -30.594 1 97.94 251 VAL B CA 1
ATOM 7020 C C . VAL B 1 251 ? -10.391 -41.531 -30.203 1 97.94 251 VAL B C 1
ATOM 7022 O O . VAL B 1 251 ? -11.281 -41.938 -29.453 1 97.94 251 VAL B O 1
ATOM 7025 N N . ARG B 1 252 ? -9.484 -42.281 -30.688 1 97.31 252 ARG B N 1
ATOM 7026 C CA . ARG B 1 252 ? -9.438 -43.688 -30.328 1 97.31 252 ARG B CA 1
ATOM 7027 C C . ARG B 1 252 ? -9.336 -43.875 -28.828 1 97.31 252 ARG B C 1
ATOM 7029 O O . ARG B 1 252 ? -10.07 -44.688 -28.25 1 97.31 252 ARG B O 1
ATOM 7036 N N . ASN B 1 253 ? -8.383 -43.188 -28.219 1 95.06 253 ASN B N 1
ATOM 7037 C CA . ASN B 1 253 ? -8.188 -43.281 -26.781 1 95.06 253 ASN B CA 1
ATOM 7038 C C . ASN B 1 253 ? -9.453 -42.906 -26.016 1 95.06 253 ASN B C 1
ATOM 7040 O O . ASN B 1 253 ? -9.812 -43.594 -25.047 1 95.06 253 ASN B O 1
ATOM 7044 N N . CYS B 1 254 ? -10.117 -41.875 -26.453 1 95.12 254 CYS B N 1
ATOM 7045 C CA . CYS B 1 254 ? -11.344 -41.438 -25.797 1 95.12 254 CYS B CA 1
ATOM 7046 C C . CYS B 1 254 ? -12.422 -42.5 -25.891 1 95.12 254 CYS B C 1
ATOM 7048 O O . CYS B 1 254 ? -13.156 -42.75 -24.938 1 95.12 254 CYS B O 1
ATOM 7050 N N . LEU B 1 255 ? -12.523 -43.125 -27.047 1 94.94 255 LEU B N 1
ATOM 7051 C CA . LEU B 1 255 ? -13.516 -44.156 -27.266 1 94.94 255 LEU B CA 1
ATOM 7052 C C . LEU B 1 255 ? -13.172 -45.406 -26.453 1 94.94 255 LEU B C 1
ATOM 7054 O O . LEU B 1 255 ? -14.047 -46 -25.844 1 94.94 255 LEU B O 1
ATOM 7058 N N . ARG B 1 256 ? -11.945 -45.75 -26.422 1 91.81 256 ARG B N 1
ATOM 7059 C CA . ARG B 1 256 ? -11.477 -46.938 -25.719 1 91.81 256 ARG B CA 1
ATOM 7060 C C . ARG B 1 256 ? -11.742 -46.844 -24.234 1 91.81 256 ARG B C 1
ATOM 7062 O O . ARG B 1 256 ? -12.164 -47.812 -23.594 1 91.81 256 ARG B O 1
ATOM 7069 N N . TYR B 1 257 ? -11.531 -45.688 -23.672 1 88.12 257 TYR B N 1
ATOM 7070 C CA . TYR B 1 257 ? -11.641 -45.5 -22.219 1 88.12 257 TYR B CA 1
ATOM 7071 C C . TYR B 1 257 ? -13.008 -44.938 -21.844 1 88.12 257 TYR B C 1
ATOM 7073 O O . TYR B 1 257 ? -13.289 -44.719 -20.672 1 88.12 257 TYR B O 1
ATOM 7081 N N . GLY B 1 258 ? -13.844 -44.75 -22.781 1 88.56 258 GLY B N 1
ATOM 7082 C CA . GLY B 1 258 ? -15.211 -44.312 -22.531 1 88.56 258 GLY B CA 1
ATOM 7083 C C . GLY B 1 258 ? -15.297 -42.844 -22.078 1 88.56 258 GLY B C 1
ATOM 7084 O O . GLY B 1 258 ? -16.188 -42.5 -21.312 1 88.56 258 GLY B O 1
ATOM 7085 N N . ASN B 1 259 ? -14.367 -42.062 -22.469 1 90.69 259 ASN B N 1
ATOM 7086 C CA . ASN B 1 259 ? -14.344 -40.656 -22.062 1 90.69 259 ASN B CA 1
ATOM 7087 C C . ASN B 1 259 ? -14.68 -39.75 -23.219 1 90.69 259 ASN B C 1
ATOM 7089 O O . ASN B 1 259 ? -13.984 -38.75 -23.453 1 90.69 259 ASN B O 1
ATOM 7093 N N . THR B 1 260 ? -15.703 -40.031 -23.906 1 92.69 260 THR B N 1
ATOM 7094 C CA . THR B 1 260 ? -16.078 -39.25 -25.094 1 92.69 260 THR B CA 1
ATOM 7095 C C . THR B 1 260 ? -16.609 -37.875 -24.688 1 92.69 260 THR B C 1
ATOM 7097 O O . THR B 1 260 ? -16.625 -36.938 -25.5 1 92.69 260 THR B O 1
ATOM 7100 N N . ALA B 1 261 ? -16.984 -37.75 -23.453 1 91.56 261 ALA B N 1
ATOM 7101 C CA . ALA B 1 261 ? -17.5 -36.469 -22.969 1 91.56 261 ALA B CA 1
ATOM 7102 C C . ALA B 1 261 ? -16.453 -35.375 -23.047 1 91.56 261 ALA B C 1
ATOM 7104 O O . ALA B 1 261 ? -16.781 -34.219 -23.25 1 91.56 261 ALA B O 1
ATOM 7105 N N . VAL B 1 262 ? -15.195 -35.688 -22.938 1 94.56 262 VAL B N 1
ATOM 7106 C CA . VAL B 1 262 ? -14.109 -34.719 -23.047 1 94.56 262 VAL B CA 1
ATOM 7107 C C . VAL B 1 262 ? -14.156 -34.062 -24.422 1 94.56 262 VAL B C 1
ATOM 7109 O O . VAL B 1 262 ? -13.961 -32.844 -24.531 1 94.56 262 VAL B O 1
ATOM 7112 N N . LEU B 1 263 ? -14.469 -34.812 -25.422 1 95.81 263 LEU B N 1
ATOM 7113 C CA . LEU B 1 263 ? -14.516 -34.281 -26.781 1 95.81 263 LEU B CA 1
ATOM 7114 C C . LEU B 1 263 ? -15.773 -33.469 -27.016 1 95.81 263 LEU B C 1
ATOM 7116 O O . LEU B 1 263 ? -15.695 -32.281 -27.391 1 95.81 263 LEU B O 1
ATOM 7120 N N . GLU B 1 264 ? -16.891 -34.031 -26.688 1 93.94 264 GLU B N 1
ATOM 7121 C CA . GLU B 1 264 ? -18.172 -33.406 -27.047 1 93.94 264 GLU B CA 1
ATOM 7122 C C . GLU B 1 264 ? -18.5 -32.25 -26.094 1 93.94 264 GLU B C 1
ATOM 7124 O O . GLU B 1 264 ? -18.734 -31.109 -26.531 1 93.94 264 GLU B O 1
ATOM 7129 N N . ARG B 1 265 ? -18.453 -32.469 -24.844 1 92.06 265 ARG B N 1
ATOM 7130 C CA . ARG B 1 265 ? -18.828 -31.453 -23.844 1 92.06 265 ARG B CA 1
ATOM 7131 C C . ARG B 1 265 ? -17.641 -30.547 -23.516 1 92.06 265 ARG B C 1
ATO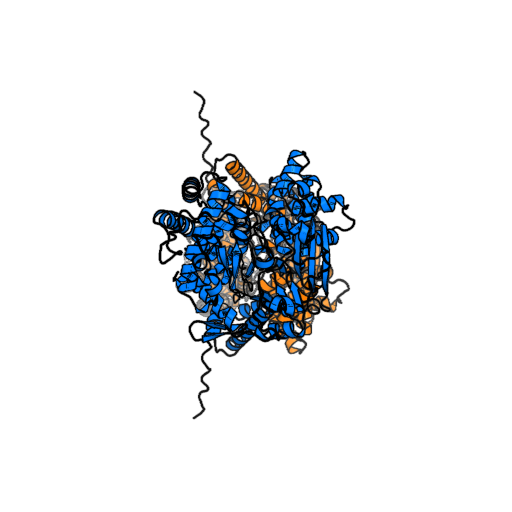M 7133 O O . ARG B 1 265 ? -17.797 -29.344 -23.359 1 92.06 265 ARG B O 1
ATOM 7140 N N . GLY B 1 266 ? -16.516 -31.094 -23.422 1 94.06 266 GLY B N 1
ATOM 7141 C CA . GLY B 1 266 ? -15.336 -30.344 -23.047 1 94.06 266 GLY B CA 1
ATOM 7142 C C . GLY B 1 266 ? -14.844 -29.422 -24.141 1 94.06 266 GLY B C 1
ATOM 7143 O O . GLY B 1 266 ? -14.625 -28.219 -23.906 1 94.06 266 GLY B O 1
ATOM 7144 N N . TYR B 1 267 ? -14.797 -29.969 -25.344 1 97 267 TYR B N 1
ATOM 7145 C CA . TYR B 1 267 ? -14.117 -29.188 -26.375 1 97 267 TYR B CA 1
ATOM 7146 C C . TYR B 1 267 ? -15.031 -28.969 -27.578 1 97 267 TYR B C 1
ATOM 7148 O O . TYR B 1 267 ? -14.648 -28.312 -28.547 1 97 267 TYR B O 1
ATOM 7156 N N . GLY B 1 268 ? -16.234 -29.5 -27.594 1 95.69 268 GLY B N 1
ATOM 7157 C CA . GLY B 1 268 ? -17.188 -29.266 -28.656 1 95.69 268 GLY B CA 1
ATOM 7158 C C . GLY B 1 268 ? -16.859 -30.016 -29.922 1 95.69 268 GLY B C 1
ATOM 7159 O O . GLY B 1 268 ? -17.062 -29.5 -31.031 1 95.69 268 GLY B O 1
ATOM 7160 N N . ILE B 1 269 ? -16.328 -31.156 -29.844 1 97.12 269 ILE B N 1
ATOM 7161 C CA . ILE B 1 269 ? -15.961 -31.969 -31 1 97.12 269 ILE B CA 1
ATOM 7162 C C . ILE B 1 269 ? -16.953 -33.125 -31.188 1 97.12 269 ILE B C 1
ATOM 7164 O O . ILE B 1 269 ? -17.031 -34.031 -30.344 1 97.12 269 ILE B O 1
ATOM 7168 N N . SER B 1 270 ? -17.609 -33.094 -32.25 1 95.81 270 SER B N 1
ATOM 7169 C CA . SER B 1 270 ? -18.656 -34.094 -32.5 1 95.81 270 SER B CA 1
ATOM 7170 C C . SER B 1 270 ? -18.078 -35.375 -33.094 1 95.81 270 SER B C 1
ATOM 7172 O O . SER B 1 270 ? -17.25 -35.344 -34 1 95.81 270 SER B O 1
ATOM 7174 N N . LEU B 1 271 ? -18.578 -36.531 -32.594 1 96.12 271 LEU B N 1
ATOM 7175 C CA . LEU B 1 271 ? -18.156 -37.812 -33.094 1 96.12 271 LEU B CA 1
ATOM 7176 C C . LEU B 1 271 ? -19.188 -38.406 -34.062 1 96.12 271 LEU B C 1
ATOM 7178 O O . LEU B 1 271 ? -19 -39.5 -34.594 1 96.12 271 LEU B O 1
ATOM 7182 N N . TRP B 1 272 ? -20.125 -37.594 -34.438 1 94.69 272 TRP B N 1
ATOM 7183 C CA . TRP B 1 272 ? -21.266 -38.062 -35.188 1 94.69 272 TRP B CA 1
ATOM 7184 C C . TRP B 1 272 ? -20.812 -38.562 -36.562 1 94.69 272 TRP B C 1
ATOM 7186 O O . TRP B 1 272 ? -21.188 -39.656 -37 1 94.69 272 TRP B O 1
ATOM 7196 N N . PRO B 1 273 ? -20.016 -37.812 -37.281 1 96 273 PRO B N 1
ATOM 7197 C CA . PRO B 1 273 ? -19.594 -38.312 -38.594 1 96 273 PRO B CA 1
ATOM 7198 C C . PRO B 1 273 ? -18.859 -39.625 -38.5 1 96 273 PRO B C 1
ATOM 7200 O O . PRO B 1 273 ? -19.062 -40.5 -39.375 1 96 273 PRO B O 1
ATOM 7203 N N . LEU B 1 274 ? -18.062 -39.812 -37.531 1 97.94 274 LEU B N 1
ATOM 7204 C CA . LEU B 1 274 ? -17.328 -41.062 -37.344 1 97.94 274 LEU B CA 1
ATOM 7205 C C . LEU B 1 274 ? -18.25 -42.188 -36.969 1 97.94 274 LEU B C 1
ATOM 7207 O O . LEU B 1 274 ? -18.141 -43.312 -37.5 1 97.94 274 LEU B O 1
ATOM 7211 N N . THR B 1 275 ? -19.203 -41.969 -36.094 1 96.88 275 THR B N 1
ATOM 7212 C CA . THR B 1 275 ? -20.109 -43 -35.625 1 96.88 275 THR B CA 1
ATOM 7213 C C . THR B 1 275 ? -21.031 -43.438 -36.75 1 96.88 275 THR B C 1
ATOM 7215 O O . THR B 1 275 ? -21.375 -44.625 -36.844 1 96.88 275 THR B O 1
ATOM 7218 N N . THR B 1 276 ? -21.391 -42.5 -37.625 1 96.69 276 THR B N 1
ATOM 7219 C CA . THR B 1 276 ? -22.234 -42.812 -38.75 1 96.69 276 THR B CA 1
ATOM 7220 C C . THR B 1 276 ? -21.5 -43.719 -39.75 1 96.69 276 THR B C 1
ATOM 7222 O O . THR B 1 276 ? -22.047 -44.719 -40.188 1 96.69 276 THR B O 1
ATOM 7225 N N . LEU B 1 277 ? -20.359 -43.344 -40.031 1 97.56 277 LEU B N 1
ATOM 7226 C CA . LEU B 1 277 ? -19.547 -44.188 -40.906 1 97.56 277 LEU B CA 1
ATOM 7227 C C . LEU B 1 277 ? -19.312 -45.562 -40.312 1 97.56 277 LEU B C 1
ATOM 7229 O O . LEU B 1 277 ? -19.422 -46.562 -41.031 1 97.56 277 LEU B O 1
ATOM 7233 N N . ALA B 1 278 ? -18.969 -45.594 -39.062 1 97.62 278 ALA B N 1
ATOM 7234 C CA . ALA B 1 278 ? -18.625 -46.844 -38.375 1 97.62 278 ALA B CA 1
ATOM 7235 C C . ALA B 1 278 ? -19.812 -47.812 -38.375 1 97.62 278 ALA B C 1
ATOM 7237 O O . ALA B 1 278 ? -19.625 -49.031 -38.531 1 97.62 278 ALA B O 1
ATOM 7238 N N . GLN B 1 279 ? -20.969 -47.281 -38.25 1 96.25 279 GLN B N 1
ATOM 7239 C CA . GLN B 1 279 ? -22.172 -48.125 -38.219 1 96.25 279 GLN B CA 1
ATOM 7240 C C . GLN B 1 279 ? -22.438 -48.75 -39.562 1 96.25 279 GLN B C 1
ATOM 7242 O O . GLN B 1 279 ? -22.953 -49.875 -39.656 1 96.25 279 GLN B O 1
ATOM 7247 N N . ARG B 1 280 ? -22.062 -48.062 -40.531 1 96.06 280 ARG B N 1
ATOM 7248 C CA . ARG B 1 280 ? -22.219 -48.594 -41.875 1 96.06 280 ARG B CA 1
ATOM 7249 C C . ARG B 1 280 ? -21.172 -49.688 -42.156 1 96.06 280 ARG B C 1
ATOM 7251 O O . ARG B 1 280 ? -21.469 -50.688 -42.781 1 96.06 280 ARG B O 1
ATOM 7258 N N . LEU B 1 281 ? -20.047 -49.469 -41.688 1 95.56 281 LEU B N 1
ATOM 7259 C CA . LEU B 1 281 ? -18.938 -50.375 -41.938 1 95.56 281 LEU B CA 1
ATOM 7260 C C . LEU B 1 281 ? -19.047 -51.625 -41.062 1 95.56 281 LEU B C 1
ATOM 7262 O O . LEU B 1 281 ? -18.688 -52.719 -41.5 1 95.56 281 LEU B O 1
ATOM 7266 N N . TYR B 1 282 ? -19.469 -51.406 -39.844 1 95.25 282 TYR B N 1
ATOM 7267 C CA . TYR B 1 282 ? -19.547 -52.5 -38.875 1 95.25 282 TYR B CA 1
ATOM 7268 C C . TYR B 1 282 ? -20.922 -52.531 -38.25 1 95.25 282 TYR B C 1
ATOM 7270 O O . TYR B 1 282 ? -21.062 -52.312 -37.031 1 95.25 282 TYR B O 1
ATOM 7278 N N . PRO B 1 283 ? -21.859 -53 -38.938 1 91.56 283 PRO B N 1
ATOM 7279 C CA . PRO B 1 283 ? -23.25 -52.906 -38.469 1 91.56 283 PRO B CA 1
ATOM 7280 C C . PRO B 1 283 ? -23.531 -53.844 -37.281 1 91.56 283 PRO B C 1
ATOM 7282 O O . PRO B 1 283 ? -24.453 -53.594 -36.5 1 91.56 283 PRO B O 1
ATOM 7285 N N . ASP B 1 284 ? -22.766 -54.906 -37.062 1 91.25 284 ASP B N 1
ATOM 7286 C CA . ASP B 1 284 ? -23.047 -55.906 -36.031 1 91.25 284 ASP B CA 1
ATOM 7287 C C . ASP B 1 284 ? -22.375 -55.531 -34.688 1 91.25 284 ASP B C 1
ATOM 7289 O O . ASP B 1 284 ? -22.547 -56.25 -33.688 1 91.25 284 ASP B O 1
ATOM 7293 N N . GLU B 1 285 ? -21.703 -54.469 -34.656 1 91.56 285 GLU B N 1
ATOM 7294 C CA . GLU B 1 285 ? -20.984 -54.031 -33.469 1 91.56 285 GLU B CA 1
ATOM 7295 C C . GLU B 1 285 ? -21.719 -52.875 -32.75 1 91.56 285 GLU B C 1
ATOM 7297 O O . GLU B 1 285 ? -22.453 -52.125 -33.406 1 91.56 285 GLU B O 1
ATOM 7302 N N . ALA B 1 286 ? -21.5 -52.844 -31.469 1 93.06 286 ALA B N 1
ATOM 7303 C CA . ALA B 1 286 ? -22.016 -51.688 -30.719 1 93.06 286 ALA B CA 1
ATOM 7304 C C . ALA B 1 286 ? -21.438 -50.375 -31.25 1 93.06 286 ALA B C 1
ATOM 7306 O O . ALA B 1 286 ? -20.281 -50.344 -31.672 1 93.06 286 ALA B O 1
ATOM 7307 N N . PRO B 1 287 ? -22.172 -49.375 -31.25 1 91.31 287 PRO B N 1
ATOM 7308 C CA . PRO B 1 287 ? -21.797 -48.125 -31.922 1 91.31 287 PRO B CA 1
ATOM 7309 C C . PRO B 1 287 ? -20.422 -47.594 -31.5 1 91.31 287 PRO B C 1
ATOM 7311 O O . PRO B 1 287 ? -19.609 -47.25 -32.344 1 91.31 287 PRO B O 1
ATOM 7314 N N . LEU B 1 288 ? -20.188 -47.594 -30.203 1 93.06 288 LEU B N 1
ATOM 7315 C CA . LEU B 1 288 ? -18.906 -47.062 -29.734 1 93.06 288 LEU B CA 1
ATOM 7316 C C . LEU B 1 288 ? -17.766 -47.969 -30.109 1 93.06 288 LEU B C 1
ATOM 7318 O O . LEU B 1 288 ? -16.656 -47.5 -30.406 1 93.06 288 LEU B O 1
ATOM 7322 N N . LYS B 1 289 ? -18 -49.188 -30.047 1 94.19 289 LYS B N 1
ATOM 7323 C CA . LYS B 1 289 ? -16.984 -50.156 -30.453 1 94.19 289 LYS B CA 1
ATOM 7324 C C . LYS B 1 289 ? -16.719 -50.094 -31.953 1 94.19 289 LYS B C 1
ATOM 7326 O O . LYS B 1 289 ? -15.586 -50.25 -32.406 1 94.19 289 LYS B O 1
ATOM 7331 N N . ALA B 1 290 ? -17.859 -49.938 -32.656 1 96.06 290 ALA B N 1
ATOM 7332 C CA . ALA B 1 290 ? -17.719 -49.75 -34.094 1 96.06 290 ALA B CA 1
ATOM 7333 C C . ALA B 1 290 ? -16.891 -48.531 -34.438 1 96.06 290 ALA B C 1
ATOM 7335 O O . ALA B 1 290 ? -16.031 -48.562 -35.344 1 96.06 290 ALA B O 1
ATOM 7336 N N . ALA B 1 291 ? -17.188 -47.531 -33.75 1 97.25 291 ALA B N 1
ATOM 7337 C CA . ALA B 1 291 ? -16.453 -46.281 -33.969 1 97.25 291 ALA B CA 1
ATOM 7338 C C . ALA B 1 291 ? -14.977 -46.469 -33.625 1 97.25 291 ALA B C 1
ATOM 7340 O O . ALA B 1 291 ? -14.102 -45.969 -34.344 1 97.25 291 ALA B O 1
ATOM 7341 N N . GLU B 1 292 ? -14.68 -47.094 -32.469 1 96.81 292 GLU B N 1
ATOM 7342 C CA . GLU B 1 292 ? -13.297 -47.375 -32.062 1 96.81 292 GLU B CA 1
ATOM 7343 C C . GLU B 1 292 ? -12.57 -48.188 -33.156 1 96.81 292 GLU B C 1
ATOM 7345 O O . GLU B 1 292 ? -11.422 -47.875 -33.5 1 96.81 292 GLU B O 1
ATOM 7350 N N . ARG B 1 293 ? -13.234 -49.125 -33.688 1 96.19 293 ARG B N 1
ATOM 7351 C CA . ARG B 1 293 ? -12.633 -49.969 -34.719 1 96.19 293 ARG B CA 1
ATOM 7352 C C . ARG B 1 293 ? -12.352 -49.156 -36 1 96.19 293 ARG B C 1
ATOM 7354 O O . ARG B 1 293 ? -11.273 -49.281 -36.594 1 96.19 293 ARG B O 1
ATOM 7361 N N . ALA B 1 294 ? -13.336 -48.375 -36.375 1 97.44 294 ALA B N 1
ATOM 7362 C CA . ALA B 1 294 ? -13.188 -47.594 -37.594 1 97.44 294 ALA B CA 1
ATOM 7363 C C . ALA B 1 294 ? -12.016 -46.625 -37.469 1 97.44 294 ALA B C 1
ATOM 7365 O O . ALA B 1 294 ? -11.188 -46.5 -38.375 1 97.44 294 ALA B O 1
ATOM 7366 N N . VAL B 1 295 ? -11.961 -45.969 -36.375 1 98.06 295 VAL B N 1
ATOM 7367 C CA . VAL B 1 295 ? -10.914 -44.969 -36.219 1 98.06 295 VAL B CA 1
ATOM 7368 C C . VAL B 1 295 ? -9.562 -45.656 -36.031 1 98.06 295 VAL B C 1
ATOM 7370 O O . VAL B 1 295 ? -8.523 -45.125 -36.438 1 98.06 295 VAL B O 1
ATOM 7373 N N . THR B 1 296 ? -9.508 -46.812 -35.406 1 97.06 296 THR B N 1
ATOM 7374 C CA . THR B 1 296 ? -8.266 -47.562 -35.25 1 97.06 296 THR B CA 1
ATOM 7375 C C . THR B 1 296 ? -7.672 -47.938 -36.625 1 97.06 296 THR B C 1
ATOM 7377 O O . THR B 1 296 ? -6.461 -47.781 -36.812 1 97.06 296 THR B O 1
ATOM 7380 N N . VAL B 1 297 ? -8.523 -48.312 -37.531 1 96.31 297 VAL B N 1
ATOM 7381 C CA . VAL B 1 297 ? -8.055 -48.656 -38.875 1 96.31 297 VAL B CA 1
ATOM 7382 C C . VAL B 1 297 ? -7.527 -47.375 -39.531 1 96.31 297 VAL B C 1
ATOM 7384 O O . VAL B 1 297 ? -6.457 -47.406 -40.156 1 96.31 297 VAL B O 1
ATOM 7387 N N . MET B 1 298 ? -8.258 -46.344 -39.406 1 97.69 298 MET B N 1
ATOM 7388 C CA . MET B 1 298 ? -7.797 -45.062 -39.969 1 97.69 298 MET B CA 1
ATOM 7389 C C . MET B 1 298 ? -6.449 -44.656 -39.375 1 97.69 298 MET B C 1
ATOM 7391 O O . MET B 1 298 ? -5.578 -44.156 -40.094 1 97.69 298 MET B O 1
ATOM 7395 N N . LEU B 1 299 ? -6.316 -44.875 -38.031 1 98.19 299 LEU B N 1
ATOM 7396 C CA . LEU B 1 299 ? -5.074 -44.562 -37.344 1 98.19 299 LEU B C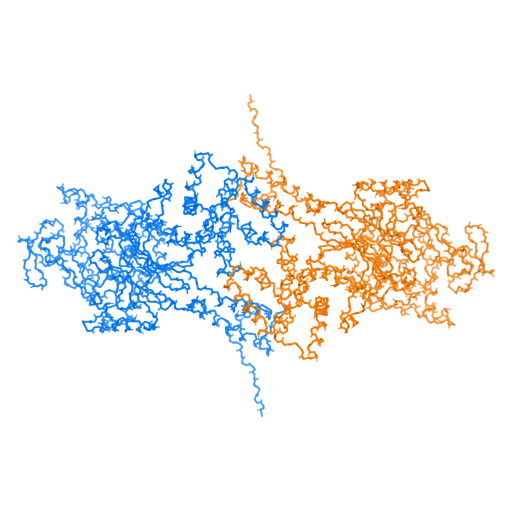A 1
ATOM 7397 C C . LEU B 1 299 ? -3.904 -45.344 -37.938 1 98.19 299 LEU B C 1
ATOM 7399 O O . LEU B 1 299 ? -2.855 -44.75 -38.219 1 98.19 299 LEU B O 1
ATOM 7403 N N . PHE B 1 300 ? -4.074 -46.625 -38.156 1 97.06 300 PHE B N 1
ATOM 7404 C CA . PHE B 1 300 ? -2.992 -47.438 -38.688 1 97.06 300 PHE B CA 1
ATOM 7405 C C . PHE B 1 300 ? -2.602 -46.969 -40.094 1 97.06 300 PHE B C 1
ATOM 7407 O O . PHE B 1 300 ? -1.431 -47.062 -40.469 1 97.06 300 PHE B O 1
ATOM 7414 N N . LYS B 1 301 ? -3.596 -46.531 -40.844 1 97.31 301 LYS B N 1
ATOM 7415 C CA . LYS B 1 301 ? -3.322 -46 -42.188 1 97.31 301 LYS B CA 1
ATOM 7416 C C . LYS B 1 301 ? -2.51 -44.719 -42.125 1 97.31 301 LYS B C 1
ATOM 7418 O O . LYS B 1 301 ? -1.443 -44.625 -42.75 1 97.31 301 LYS B O 1
ATOM 7423 N N . VAL B 1 302 ? -2.949 -43.812 -41.312 1 97.88 302 VAL B N 1
ATOM 7424 C CA . VAL B 1 302 ? -2.287 -42.5 -41.281 1 97.88 302 VAL B CA 1
ATOM 7425 C C . VAL B 1 302 ? -0.957 -42.625 -40.531 1 97.88 302 VAL B C 1
ATOM 7427 O O . VAL B 1 302 ? 0.009 -41.938 -40.875 1 97.88 302 VAL B O 1
ATOM 7430 N N . GLU B 1 303 ? -0.858 -43.438 -39.5 1 97.19 303 GLU B N 1
ATOM 7431 C CA . GLU B 1 303 ? 0.406 -43.719 -38.812 1 97.19 303 GLU B CA 1
ATOM 7432 C C . GLU B 1 303 ? 1.429 -44.312 -39.781 1 97.19 303 GLU B C 1
ATOM 7434 O O . GLU B 1 303 ? 2.59 -43.906 -39.781 1 97.19 303 GLU B O 1
ATOM 7439 N N . GLY B 1 304 ? 0.977 -45.281 -40.531 1 96.25 304 GLY B N 1
ATOM 7440 C CA . GLY B 1 304 ? 1.862 -45.844 -41.531 1 96.25 304 GLY B CA 1
ATOM 7441 C C . GLY B 1 304 ? 2.412 -44.844 -42.5 1 96.25 304 GLY B C 1
ATOM 7442 O O . GLY B 1 304 ? 3.598 -44.875 -42.844 1 96.25 304 GLY B O 1
ATOM 7443 N N . ALA B 1 305 ? 1.526 -43.969 -43.031 1 96.19 305 ALA B N 1
ATOM 7444 C CA . ALA B 1 305 ? 1.94 -42.906 -43.938 1 96.19 305 ALA B CA 1
ATOM 7445 C C . ALA B 1 305 ? 2.93 -41.969 -43.281 1 96.19 305 ALA B C 1
ATOM 7447 O O . ALA B 1 305 ? 3.914 -41.531 -43.906 1 96.19 305 ALA B O 1
ATOM 7448 N N . LEU B 1 306 ? 2.672 -41.656 -42.062 1 97.5 306 LEU B N 1
ATOM 7449 C CA . LEU B 1 306 ? 3.521 -40.75 -41.281 1 97.5 306 LEU B CA 1
ATOM 7450 C C . LEU B 1 306 ? 4.91 -41.344 -41.094 1 97.5 306 LEU B C 1
ATOM 7452 O O . LEU B 1 306 ? 5.918 -40.656 -41.281 1 97.5 306 LEU B O 1
ATOM 7456 N N . ILE B 1 307 ? 4.988 -42.594 -40.75 1 96.94 307 ILE B N 1
ATOM 7457 C CA . ILE B 1 307 ? 6.254 -43.281 -40.5 1 96.94 307 ILE B CA 1
ATOM 7458 C C . ILE B 1 307 ? 7.043 -43.375 -41.812 1 96.94 307 ILE B C 1
ATOM 7460 O O . ILE B 1 307 ? 8.258 -43.188 -41.812 1 96.94 307 ILE B O 1
ATOM 7464 N N . ALA B 1 308 ? 6.316 -43.625 -42.875 1 96.19 308 ALA B N 1
ATOM 7465 C CA . ALA B 1 308 ? 6.957 -43.75 -44.188 1 96.19 308 ALA B CA 1
ATOM 7466 C C . ALA B 1 308 ? 7.652 -42.469 -44.594 1 96.19 308 ALA B C 1
ATOM 7468 O O . ALA B 1 308 ? 8.719 -42.5 -45.188 1 96.19 308 ALA B O 1
ATOM 7469 N N . ARG B 1 309 ? 7.152 -41.375 -44.281 1 95.81 309 ARG B N 1
ATOM 7470 C CA . ARG B 1 309 ? 7.734 -40.125 -44.719 1 95.81 309 ARG B CA 1
ATOM 7471 C C . ARG B 1 309 ? 8.742 -39.594 -43.688 1 95.81 309 ARG B C 1
ATOM 7473 O O . ARG B 1 309 ? 9.391 -38.562 -43.938 1 95.81 309 ARG B O 1
ATOM 7480 N N . ASN B 1 310 ? 8.953 -40.312 -42.562 1 97.19 310 ASN B N 1
ATOM 7481 C CA . ASN B 1 310 ? 9.898 -39.906 -41.531 1 97.19 310 ASN B CA 1
ATOM 7482 C C . ASN B 1 310 ? 10.773 -41.062 -41.094 1 97.19 310 ASN B C 1
ATOM 7484 O O . ASN B 1 310 ? 10.68 -41.531 -39.938 1 97.19 310 ASN B O 1
ATOM 7488 N N . PRO B 1 311 ? 11.656 -41.5 -41.812 1 96.44 311 PRO B N 1
ATOM 7489 C CA . PRO B 1 311 ? 12.484 -42.656 -41.5 1 96.44 311 PRO B CA 1
ATOM 7490 C C . PRO B 1 311 ? 13.352 -42.469 -40.25 1 96.44 311 PRO B C 1
ATOM 7492 O O . PRO B 1 311 ? 13.703 -43.406 -39.562 1 96.44 311 PRO B O 1
ATOM 7495 N N . ASP B 1 312 ? 13.609 -41.219 -39.938 1 96.56 312 ASP B N 1
ATOM 7496 C CA . ASP B 1 312 ? 14.484 -40.906 -38.812 1 96.56 312 ASP B CA 1
ATOM 7497 C C . ASP B 1 312 ? 13.805 -41.25 -37.469 1 96.56 312 ASP B C 1
ATOM 7499 O O . ASP B 1 312 ? 14.461 -41.281 -36.438 1 96.56 312 ASP B O 1
ATOM 7503 N N . PHE B 1 313 ? 12.516 -41.531 -37.469 1 96.88 313 PHE B N 1
ATOM 7504 C CA . PHE B 1 313 ? 11.789 -41.875 -36.281 1 96.88 313 PHE B CA 1
ATOM 7505 C C . PHE B 1 313 ? 12.148 -43.281 -35.812 1 96.88 313 PHE B C 1
ATOM 7507 O O . PHE B 1 313 ? 11.852 -43.688 -34.688 1 96.88 313 PHE B O 1
ATOM 7514 N N . CYS B 1 314 ? 12.711 -44.031 -36.688 1 94.81 314 CYS B N 1
ATOM 7515 C CA . CYS B 1 314 ? 13.07 -45.406 -36.438 1 94.81 314 CYS B CA 1
ATOM 7516 C C . CYS B 1 314 ? 11.852 -46.219 -36 1 94.81 314 CYS B C 1
ATOM 7518 O O . CYS B 1 314 ? 11.914 -46.938 -35 1 94.81 314 CYS B O 1
ATOM 7520 N N . MET B 1 315 ? 10.742 -46.062 -36.719 1 95.88 315 MET B N 1
ATOM 7521 C CA . MET B 1 315 ? 9.484 -46.688 -36.375 1 95.88 315 MET B CA 1
ATOM 7522 C C . MET B 1 315 ? 8.977 -47.562 -37.5 1 95.88 315 MET B C 1
ATOM 7524 O O . MET B 1 315 ? 7.797 -47.906 -37.562 1 95.88 315 MET B O 1
ATOM 7528 N N . ALA B 1 316 ? 9.797 -47.938 -38.406 1 93.81 316 ALA B N 1
ATOM 7529 C CA . ALA B 1 316 ? 9.398 -48.688 -39.594 1 93.81 316 ALA B CA 1
ATOM 7530 C C . ALA B 1 316 ? 8.719 -50 -39.219 1 93.81 316 ALA B C 1
ATOM 7532 O O . ALA B 1 316 ? 7.824 -50.469 -39.906 1 93.81 316 ALA B O 1
ATOM 7533 N N . GLY B 1 317 ? 9.148 -50.5 -38.125 1 92.06 317 GLY B N 1
ATOM 7534 C CA . GLY B 1 317 ? 8.578 -51.781 -37.688 1 92.06 317 GLY B CA 1
ATOM 7535 C C . GLY B 1 317 ? 7.117 -51.656 -37.281 1 92.06 317 GLY B C 1
ATOM 7536 O O . GLY B 1 317 ? 6.426 -52.688 -37.156 1 92.06 317 GLY B O 1
ATOM 7537 N N . ARG B 1 318 ? 6.578 -50.469 -37.25 1 93.75 318 ARG B N 1
ATOM 7538 C CA . ARG B 1 318 ? 5.203 -50.281 -36.812 1 93.75 318 ARG B CA 1
ATOM 7539 C C . ARG B 1 318 ? 4.254 -50.188 -38 1 93.75 318 ARG B C 1
ATOM 7541 O O . ARG B 1 318 ? 3.035 -50.125 -37.812 1 93.75 318 ARG B O 1
ATOM 7548 N N . ARG B 1 319 ? 4.762 -50.219 -39.219 1 94.06 319 ARG B N 1
ATOM 7549 C CA . ARG B 1 319 ? 3.918 -50.25 -40.406 1 94.06 319 ARG B CA 1
ATOM 7550 C C . ARG B 1 319 ? 3.383 -51.656 -40.656 1 94.06 319 ARG B C 1
ATOM 7552 O O . ARG B 1 319 ? 3.682 -52.281 -41.688 1 94.06 319 ARG B O 1
ATOM 7559 N N . LEU B 1 320 ? 2.504 -52.062 -39.906 1 93.06 320 LEU B N 1
ATOM 7560 C CA . LEU B 1 320 ? 2.146 -53.469 -39.812 1 93.06 320 LEU B CA 1
ATOM 7561 C C . LEU B 1 320 ? 0.963 -53.781 -40.719 1 93.06 320 LEU B C 1
ATOM 7563 O O . LEU B 1 320 ? 0.702 -54.969 -41 1 93.06 320 LEU B O 1
ATOM 7567 N N . LEU B 1 321 ? 0.197 -52.75 -41.156 1 92.12 321 LEU B N 1
ATOM 7568 C CA . LEU B 1 321 ? -0.878 -53.031 -42.094 1 92.12 321 LEU B CA 1
ATOM 7569 C C . LEU B 1 321 ? -0.336 -53.719 -43.344 1 92.12 321 LEU B C 1
ATOM 7571 O O . LEU B 1 321 ? -1.011 -54.562 -43.938 1 92.12 321 LEU B O 1
ATOM 7575 N N . GLY B 1 322 ? 0.861 -53.312 -43.656 1 90.5 322 GLY B N 1
ATOM 7576 C CA . GLY B 1 322 ? 1.485 -53.844 -44.844 1 90.5 322 GLY B CA 1
ATOM 7577 C C . GLY B 1 322 ? 2.014 -55.25 -44.656 1 90.5 322 GLY B C 1
ATOM 7578 O O . GLY B 1 322 ? 2.391 -55.906 -45.625 1 90.5 322 GLY B O 1
ATOM 7579 N N . ARG B 1 323 ? 1.913 -55.75 -43.5 1 91.75 323 ARG B N 1
ATOM 7580 C CA . ARG B 1 323 ? 2.438 -57.094 -43.188 1 91.75 323 ARG B CA 1
ATOM 7581 C C . ARG B 1 323 ? 1.308 -58.094 -42.969 1 91.75 323 ARG B C 1
ATOM 7583 O O . ARG B 1 323 ? 1.549 -59.219 -42.594 1 91.75 323 ARG B O 1
ATOM 7590 N N . ILE B 1 324 ? 0.12 -57.656 -43.25 1 92.5 324 ILE B N 1
ATOM 7591 C CA . ILE B 1 324 ? -1.045 -58.531 -43.094 1 92.5 324 ILE B CA 1
ATOM 7592 C C . ILE B 1 324 ? -1.294 -59.312 -44.375 1 92.5 324 ILE B C 1
ATOM 7594 O O . ILE B 1 324 ? -1.243 -58.781 -45.469 1 92.5 324 ILE B O 1
ATOM 7598 N N . ASP B 1 325 ? -1.47 -60.594 -44.219 1 90.31 325 ASP B N 1
ATOM 7599 C CA . ASP B 1 325 ? -2.066 -61.406 -45.25 1 90.31 325 ASP B CA 1
ATOM 7600 C C . ASP B 1 325 ? -3.588 -61.438 -45.125 1 90.31 325 ASP B C 1
ATOM 7602 O O . ASP B 1 325 ? -4.125 -62.25 -44.344 1 90.31 325 ASP B O 1
ATOM 7606 N N . PHE B 1 326 ? -4.238 -60.688 -46 1 88.62 326 PHE B N 1
ATOM 7607 C CA . PHE B 1 326 ? -5.676 -60.469 -45.875 1 88.62 326 PHE B CA 1
ATOM 7608 C C . PHE B 1 326 ? -6.449 -61.719 -46.281 1 88.62 326 PHE B C 1
ATOM 7610 O O . PHE B 1 326 ? -7.578 -61.938 -45.844 1 88.62 326 PHE B O 1
ATOM 7617 N N . ARG B 1 327 ? -5.879 -62.5 -47.062 1 86.5 327 ARG B N 1
ATOM 7618 C CA . ARG B 1 327 ? -6.527 -63.719 -47.531 1 86.5 327 ARG B CA 1
ATOM 7619 C C . ARG B 1 327 ? -6.512 -64.812 -46.469 1 86.5 327 ARG B C 1
ATOM 7621 O O . ARG B 1 327 ? -7.523 -65.5 -46.219 1 86.5 327 ARG B O 1
ATOM 7628 N N . ASN B 1 328 ? -5.414 -64.938 -45.906 1 89.19 328 ASN B N 1
ATOM 7629 C CA . ASN B 1 328 ? -5.254 -66 -44.906 1 89.19 328 ASN B CA 1
ATOM 7630 C C . ASN B 1 328 ? -5.426 -65.5 -43.5 1 89.19 328 ASN B C 1
ATOM 7632 O O . ASN B 1 328 ? -5.371 -66.25 -42.531 1 89.19 328 ASN B O 1
ATOM 7636 N N . VAL B 1 329 ? -5.586 -64.25 -43.312 1 89.56 329 VAL B N 1
ATOM 7637 C CA . VAL B 1 329 ? -5.977 -63.562 -42.094 1 89.56 329 VAL B CA 1
ATOM 7638 C C . VAL B 1 329 ? -4.891 -63.75 -41.031 1 89.56 329 VAL B C 1
ATOM 7640 O O . VAL B 1 329 ? -5.168 -64.188 -39.938 1 89.56 329 VAL B O 1
ATOM 7643 N N . TRP B 1 330 ? -3.697 -63.531 -41.344 1 92.25 330 TRP B N 1
ATOM 7644 C CA . TRP B 1 330 ? -2.602 -63.5 -40.375 1 92.25 330 TRP B CA 1
ATOM 7645 C C . TRP B 1 330 ? -1.635 -62.344 -40.688 1 92.25 330 TRP B C 1
ATOM 7647 O O . TRP B 1 330 ? -1.668 -61.781 -41.812 1 92.25 330 TRP B O 1
ATOM 7657 N N . ALA B 1 331 ? -0.85 -61.906 -39.75 1 93.31 331 ALA B N 1
ATOM 7658 C CA . ALA B 1 331 ? 0.169 -60.875 -39.938 1 93.31 331 ALA B CA 1
ATOM 7659 C C . ALA B 1 331 ? 1.544 -61.406 -39.5 1 93.31 331 ALA B C 1
ATOM 7661 O O . ALA B 1 331 ? 1.661 -62.156 -38.531 1 93.31 331 ALA B O 1
ATOM 7662 N N . GLU B 1 332 ? 2.521 -60.969 -40.25 1 93.12 332 GLU B N 1
ATOM 7663 C CA . GLU B 1 332 ? 3.902 -61.281 -39.906 1 93.12 332 GLU B CA 1
ATOM 7664 C C . GLU B 1 332 ? 4.555 -60.156 -39.094 1 93.12 332 GLU B C 1
ATOM 7666 O O . GLU B 1 332 ? 4.594 -59 -39.531 1 93.12 332 GLU B O 1
ATOM 7671 N N . LEU B 1 333 ? 5.07 -60.469 -37.969 1 92.81 333 LEU B N 1
ATOM 7672 C CA . LEU B 1 333 ? 5.699 -59.469 -37.125 1 92.81 333 LEU B CA 1
ATOM 7673 C C . LEU B 1 333 ? 7.211 -59.469 -37.312 1 92.81 333 LEU B C 1
ATOM 7675 O O . LEU B 1 333 ? 7.734 -60.156 -38.188 1 92.81 333 LEU B O 1
ATOM 7679 N N . ALA B 1 334 ? 7.891 -58.5 -36.688 1 82.06 334 ALA B N 1
ATOM 7680 C CA . ALA B 1 334 ? 9.32 -58.25 -36.875 1 82.06 334 ALA B CA 1
ATOM 7681 C C . ALA B 1 334 ? 10.133 -59.5 -36.531 1 82.06 334 ALA B C 1
ATOM 7683 O O . ALA B 1 334 ? 11.242 -59.688 -37.031 1 82.06 334 ALA B O 1
ATOM 7684 N N . ASP B 1 335 ? 9.578 -60.344 -35.688 1 82.81 335 ASP B N 1
ATOM 7685 C CA . ASP B 1 335 ? 10.281 -61.562 -35.312 1 82.81 335 ASP B CA 1
ATOM 7686 C C . ASP B 1 335 ? 10.164 -62.625 -36.406 1 82.81 335 ASP B C 1
ATOM 7688 O O . ASP B 1 335 ? 10.742 -63.719 -36.312 1 82.81 335 ASP B O 1
ATOM 7692 N N . GLY B 1 336 ? 9.398 -62.406 -37.406 1 85.5 336 GLY B N 1
ATOM 7693 C CA . GLY B 1 336 ? 9.273 -63.281 -38.562 1 85.5 336 GLY B CA 1
ATOM 7694 C C . GLY B 1 336 ? 8.156 -64.312 -38.406 1 85.5 336 GLY B C 1
ATOM 7695 O O . GLY B 1 336 ? 7.918 -65.125 -39.312 1 85.5 336 GLY B O 1
ATOM 7696 N N . LYS B 1 337 ? 7.535 -64.188 -37.344 1 91.5 337 LYS B N 1
ATOM 7697 C CA . LYS B 1 337 ? 6.469 -65.188 -37.062 1 91.5 337 LYS B CA 1
ATOM 7698 C C . LYS B 1 337 ? 5.121 -64.625 -37.562 1 91.5 337 LYS B C 1
ATOM 7700 O O . LYS B 1 337 ? 4.918 -63.438 -37.656 1 91.5 337 LYS B O 1
ATOM 7705 N N . ARG B 1 338 ? 4.281 -65.688 -37.844 1 93.25 338 ARG B N 1
ATOM 7706 C CA . ARG B 1 338 ? 2.93 -65.375 -38.312 1 93.25 338 ARG B CA 1
ATOM 7707 C C . ARG B 1 338 ? 1.928 -65.5 -37.156 1 93.25 338 ARG B C 1
ATOM 7709 O O . ARG B 1 338 ? 1.967 -66.438 -36.406 1 93.25 338 ARG B O 1
ATOM 7716 N N . TYR B 1 339 ? 1.217 -64.5 -37 1 94.81 339 TYR B N 1
ATOM 7717 C CA . TYR B 1 339 ? 0.199 -64.5 -35.969 1 94.81 339 TYR B CA 1
ATOM 7718 C C . TYR B 1 339 ? -1.195 -64.312 -36.562 1 94.81 339 TYR B C 1
ATOM 7720 O O . TYR B 1 339 ? -1.426 -63.469 -37.438 1 94.81 339 TYR B O 1
ATOM 7728 N N . GLU B 1 340 ? -2.109 -65.188 -36.094 1 93.75 340 GLU B N 1
ATOM 7729 C CA . GLU B 1 340 ? -3.49 -65.062 -36.562 1 93.75 340 GLU B CA 1
ATOM 7730 C C . GLU B 1 340 ? -4.172 -63.844 -36.031 1 93.75 340 GLU B C 1
ATOM 7732 O O . GLU B 1 340 ? -3.996 -63.5 -34.844 1 93.75 340 GLU B O 1
ATOM 7737 N N . LEU B 1 341 ? -4.898 -63.188 -36.875 1 94.19 341 LEU B N 1
ATOM 7738 C CA . LEU B 1 341 ? -5.574 -61.938 -36.5 1 94.19 341 LEU B CA 1
ATOM 7739 C C . LEU B 1 341 ? -6.953 -62.25 -35.906 1 94.19 341 LEU B C 1
ATOM 7741 O O . LEU B 1 341 ? -7.648 -63.156 -36.375 1 94.19 341 LEU B O 1
ATOM 7745 N N . ARG B 1 342 ? -7.219 -61.5 -34.938 1 90 342 ARG B N 1
ATOM 7746 C CA . ARG B 1 342 ? -8.57 -61.531 -34.406 1 90 342 ARG B CA 1
ATOM 7747 C C . ARG B 1 342 ? -9.414 -60.406 -34.969 1 90 342 ARG B C 1
ATOM 7749 O O . ARG B 1 342 ? -8.898 -59.312 -35.188 1 90 342 ARG B O 1
ATOM 7756 N N . LYS B 1 343 ? -10.672 -60.625 -35.25 1 79.69 343 LYS B N 1
ATOM 7757 C CA . LYS B 1 343 ? -11.594 -59.594 -35.75 1 79.69 343 LYS B CA 1
ATOM 7758 C C . LYS B 1 343 ? -11.086 -59 -37.031 1 79.69 343 LYS B C 1
ATOM 7760 O O . LYS B 1 343 ? -11.086 -57.75 -37.188 1 79.69 343 LYS B O 1
ATOM 7765 N N . ALA B 1 344 ? -10.578 -59.906 -37.812 1 83.31 344 ALA B N 1
ATOM 7766 C CA . ALA B 1 344 ? -9.914 -59.469 -39.031 1 83.31 344 ALA B CA 1
ATOM 7767 C C . ALA B 1 344 ? -10.93 -59.156 -40.125 1 83.31 344 ALA B C 1
ATOM 7769 O O . ALA B 1 344 ? -11.148 -59.969 -41.031 1 83.31 344 ALA B O 1
ATOM 7770 N N . TYR B 1 345 ? -11.672 -58.156 -40.031 1 88.44 345 TYR B N 1
ATOM 7771 C CA . TYR B 1 345 ? -12.586 -57.594 -41.031 1 88.44 345 TYR B CA 1
ATOM 7772 C C . TYR B 1 345 ? -12.227 -56.156 -41.375 1 88.44 345 TYR B C 1
ATOM 7774 O O . TYR B 1 345 ? -12.375 -55.281 -40.531 1 88.44 345 TYR B O 1
ATOM 7782 N N . PHE B 1 346 ? -11.734 -56 -42.656 1 92.31 346 PHE B N 1
ATOM 7783 C CA . PHE B 1 346 ? -11.242 -54.688 -43.094 1 92.31 346 PHE B CA 1
ATOM 7784 C C . PHE B 1 346 ? -12.008 -54.188 -44.312 1 92.31 346 PHE B C 1
ATOM 7786 O O . PHE B 1 346 ? -11.461 -54.125 -45.406 1 92.31 346 PHE B O 1
ATOM 7793 N N . PRO B 1 347 ? -13.133 -53.625 -44.094 1 92.62 347 PRO B N 1
ATOM 7794 C CA . PRO B 1 347 ? -13.969 -53.25 -45.219 1 92.62 347 PRO B CA 1
ATOM 7795 C C . PRO B 1 347 ? -13.383 -52.062 -46 1 92.62 347 PRO B C 1
ATOM 7797 O O . PRO B 1 347 ? -13.789 -51.812 -47.156 1 92.62 347 PRO B O 1
ATOM 7800 N N . THR B 1 348 ? -12.508 -51.375 -45.375 1 94.12 348 THR B N 1
ATOM 7801 C CA . THR B 1 348 ? -12.023 -50.188 -46.062 1 94.12 348 THR B CA 1
ATOM 7802 C C . THR B 1 348 ? -10.625 -50.406 -46.625 1 94.12 348 THR B C 1
ATOM 7804 O O . THR B 1 348 ? -9.984 -49.469 -47.125 1 94.12 348 THR B O 1
ATOM 7807 N N . ILE B 1 349 ? -10.086 -51.531 -46.5 1 91.94 349 ILE B N 1
ATOM 7808 C CA . ILE B 1 349 ? -8.773 -51.844 -47.062 1 91.94 349 ILE B CA 1
ATOM 7809 C C . ILE B 1 349 ? -8.945 -52.719 -48.281 1 91.94 349 ILE B C 1
ATOM 7811 O O . ILE B 1 349 ? -9.609 -53.75 -48.25 1 91.94 349 ILE B O 1
ATOM 7815 N N . ASP B 1 350 ? -8.5 -52.219 -49.344 1 83.88 350 ASP B N 1
ATOM 7816 C CA . ASP B 1 350 ? -8.516 -53.031 -50.562 1 83.88 350 ASP B CA 1
ATOM 7817 C C . ASP B 1 350 ? -7.398 -54.062 -50.562 1 83.88 350 ASP B C 1
ATOM 7819 O O . ASP B 1 350 ? -6.219 -53.719 -50.625 1 83.88 350 ASP B O 1
ATOM 7823 N N . GLU B 1 351 ? -7.766 -55.281 -50.5 1 78 351 GLU B N 1
ATOM 7824 C CA . GLU B 1 351 ? -6.828 -56.375 -50.312 1 78 351 GLU B CA 1
ATOM 7825 C C . GLU B 1 351 ? -5.914 -56.5 -51.531 1 78 351 GLU B C 1
ATOM 7827 O O . GLU B 1 351 ? -4.801 -57.031 -51.438 1 78 351 GLU B O 1
ATOM 7832 N N . ASP B 1 352 ? -6.434 -56.094 -52.594 1 78.19 352 ASP B N 1
ATOM 7833 C CA . ASP B 1 352 ? -5.676 -56.219 -53.844 1 78.19 352 ASP B CA 1
ATOM 7834 C C . ASP B 1 352 ? -4.914 -54.969 -54.156 1 78.19 352 ASP B C 1
ATOM 7836 O O . ASP B 1 352 ? -4.16 -54.906 -55.125 1 78.19 352 ASP B O 1
ATOM 7840 N N . ALA B 1 353 ? -5.156 -54 -53.25 1 76.25 353 ALA B N 1
ATOM 7841 C CA . ALA B 1 353 ? -4.523 -52.719 -53.531 1 76.25 353 ALA B CA 1
ATOM 7842 C C . ALA B 1 353 ? -3.041 -52.75 -53.156 1 76.25 353 ALA B C 1
ATOM 7844 O O . ALA B 1 353 ? -2.631 -53.5 -52.281 1 76.25 353 ALA B O 1
ATOM 7845 N N . ALA B 1 354 ? -2.268 -52 -53.875 1 81.06 354 ALA B N 1
ATOM 7846 C CA . ALA B 1 354 ? -0.822 -51.906 -53.719 1 81.06 354 ALA B CA 1
ATOM 7847 C C . ALA B 1 354 ? -0.479 -51.219 -52.375 1 81.06 354 ALA B C 1
ATOM 7849 O O . ALA B 1 354 ? 0.545 -51.531 -51.75 1 81.06 354 ALA B O 1
ATOM 7850 N N . ASP B 1 355 ? -1.35 -50.406 -51.938 1 89.12 355 ASP B N 1
ATOM 7851 C CA . ASP B 1 355 ? -1.026 -49.688 -50.719 1 89.12 355 ASP B CA 1
ATOM 7852 C C . ASP B 1 355 ? -2.141 -49.812 -49.656 1 89.12 355 ASP B C 1
ATOM 7854 O O . ASP B 1 355 ? -3.18 -49.156 -49.781 1 89.12 355 ASP B O 1
ATOM 7858 N N . PRO B 1 356 ? -1.947 -50.562 -48.688 1 92.62 356 PRO B N 1
ATOM 7859 C CA . PRO B 1 356 ? -2.982 -50.75 -47.656 1 92.62 356 PRO B CA 1
ATOM 7860 C C . PRO B 1 356 ? -3.152 -49.562 -46.75 1 92.62 356 PRO B C 1
ATOM 7862 O O . PRO B 1 356 ? -4.09 -49.5 -45.938 1 92.62 356 PRO B O 1
ATOM 7865 N N . TYR B 1 357 ? -2.359 -48.531 -46.906 1 94.62 357 TYR B N 1
ATOM 7866 C CA . TYR B 1 357 ? -2.379 -47.375 -46.031 1 94.62 357 TYR B CA 1
ATOM 7867 C C . TYR B 1 357 ? -3.211 -46.25 -46.625 1 94.62 357 TYR B C 1
ATOM 7869 O O . TYR B 1 357 ? -3.398 -45.188 -45.969 1 94.62 357 TYR B O 1
ATOM 7877 N N . ALA B 1 358 ? -3.785 -46.406 -47.812 1 94.31 358 ALA B N 1
ATOM 7878 C CA . ALA B 1 358 ? -4.57 -45.344 -48.438 1 94.31 358 ALA B CA 1
ATOM 7879 C C . ALA B 1 358 ? -5.938 -45.219 -47.781 1 94.31 358 ALA B C 1
ATOM 7881 O O . ALA B 1 358 ? -6.613 -46.219 -47.5 1 94.31 358 ALA B O 1
ATOM 7882 N N . LEU B 1 359 ? -6.34 -44 -47.531 1 96 359 LEU B N 1
ATOM 7883 C CA . LEU B 1 359 ? -7.668 -43.75 -47 1 96 359 LEU B CA 1
ATOM 7884 C C . LEU B 1 359 ? -8.719 -43.781 -48.094 1 96 359 LEU B C 1
ATOM 7886 O O . LEU B 1 359 ? -8.469 -43.312 -49.219 1 96 359 LEU B O 1
ATOM 7890 N N . THR B 1 360 ? -9.859 -44.344 -47.75 1 95.75 360 THR B N 1
ATOM 7891 C CA . THR B 1 360 ? -10.984 -44.219 -48.656 1 95.75 360 THR B CA 1
ATOM 7892 C C . THR B 1 360 ? -11.5 -42.781 -48.656 1 95.75 360 THR B C 1
ATOM 7894 O O . THR B 1 360 ? -11.141 -41.969 -47.781 1 95.75 360 THR B O 1
ATOM 7897 N N . ALA B 1 361 ? -12.297 -42.5 -49.656 1 96.19 361 ALA B N 1
ATOM 7898 C CA . ALA B 1 361 ? -12.852 -41.156 -49.75 1 96.19 361 ALA B CA 1
ATOM 7899 C C . ALA B 1 361 ? -13.672 -40.812 -48.5 1 96.19 361 ALA B C 1
ATOM 7901 O O . ALA B 1 361 ? -13.602 -39.688 -48 1 96.19 361 ALA B O 1
ATOM 7902 N N . GLU B 1 362 ? -14.344 -41.75 -48 1 96.31 362 GLU B N 1
ATOM 7903 C CA . GLU B 1 362 ? -15.188 -41.531 -46.844 1 96.31 362 GLU B CA 1
ATOM 7904 C C . GLU B 1 362 ? -14.336 -41.375 -45.562 1 96.31 362 GLU B C 1
ATOM 7906 O O . GLU B 1 362 ? -14.625 -40.531 -44.75 1 96.31 362 GLU B O 1
ATOM 7911 N N . GLU B 1 363 ? -13.336 -42.156 -45.469 1 97.44 363 GLU B N 1
ATOM 7912 C CA . GLU B 1 363 ? -12.422 -42.031 -44.344 1 97.44 363 GLU B CA 1
ATOM 7913 C C . GLU B 1 363 ? -11.734 -40.656 -44.312 1 97.44 363 GLU B C 1
ATOM 7915 O O . GLU B 1 363 ? -11.594 -40.062 -43.25 1 97.44 363 GLU B O 1
ATOM 7920 N N . ARG B 1 364 ? -11.344 -40.281 -45.469 1 97.62 364 ARG B N 1
ATOM 7921 C CA . ARG B 1 364 ? -10.68 -39 -45.625 1 97.62 364 ARG B CA 1
ATOM 7922 C C . ARG B 1 364 ? -11.594 -37.844 -45.188 1 97.62 364 ARG B C 1
ATOM 7924 O O . ARG B 1 364 ? -11.156 -36.906 -44.5 1 97.62 364 ARG B O 1
ATOM 7931 N N . GLU B 1 365 ? -12.797 -37.938 -45.562 1 97.62 365 GLU B N 1
ATOM 7932 C CA . GLU B 1 365 ? -13.781 -36.938 -45.188 1 97.62 365 GLU B CA 1
ATOM 7933 C C . GLU B 1 365 ? -14 -36.875 -43.688 1 97.62 365 GLU B C 1
ATOM 7935 O O . GLU B 1 365 ? -14.039 -35.781 -43.094 1 97.62 365 GLU B O 1
ATOM 7940 N N . VAL B 1 366 ? -14.109 -37.969 -43.094 1 98 366 VAL B N 1
ATOM 7941 C CA . VAL B 1 366 ? -14.352 -38.062 -41.656 1 98 366 VAL B CA 1
ATOM 7942 C C . VAL B 1 366 ? -13.133 -37.531 -40.875 1 98 366 VAL B C 1
ATOM 7944 O O . VAL B 1 366 ? -13.266 -36.719 -39.969 1 98 366 VAL B O 1
ATOM 7947 N N . LEU B 1 367 ? -11.961 -37.969 -41.281 1 98 367 LEU B N 1
ATOM 7948 C CA . LEU B 1 367 ? -10.742 -37.562 -40.594 1 98 367 LEU B CA 1
ATOM 7949 C C . LEU B 1 367 ? -10.5 -36.062 -40.781 1 98 367 LEU B C 1
ATOM 7951 O O . LEU B 1 367 ? -10.055 -35.406 -39.844 1 98 367 LEU B O 1
ATOM 7955 N N . ALA B 1 368 ? -10.766 -35.594 -41.969 1 97.75 368 ALA B N 1
ATOM 7956 C CA . ALA B 1 368 ? -10.633 -34.156 -42.25 1 97.75 368 ALA B CA 1
ATOM 7957 C C . ALA B 1 368 ? -11.602 -33.344 -41.375 1 97.75 368 ALA B C 1
ATOM 7959 O O . ALA B 1 368 ? -11.25 -32.281 -40.875 1 97.75 368 ALA B O 1
ATOM 7960 N N . GLY B 1 369 ? -12.789 -33.844 -41.281 1 97.81 369 GLY B N 1
ATOM 7961 C CA . GLY B 1 369 ? -13.766 -33.188 -40.438 1 97.81 369 GLY B CA 1
ATOM 7962 C C . GLY B 1 369 ? -13.367 -33.156 -38.969 1 97.81 369 GLY B C 1
ATOM 7963 O O . GLY B 1 369 ? -13.531 -32.156 -38.281 1 97.81 369 GLY B O 1
ATOM 7964 N N . LEU B 1 370 ? -12.875 -34.25 -38.469 1 98 370 LEU B N 1
ATOM 7965 C CA . LEU B 1 370 ? -12.383 -34.312 -37.094 1 98 370 LEU B CA 1
ATOM 7966 C C . LEU B 1 370 ? -11.227 -33.344 -36.906 1 98 370 LEU B C 1
ATOM 7968 O O . LEU B 1 370 ? -11.195 -32.594 -35.906 1 98 370 LEU B O 1
ATOM 7972 N N . ARG B 1 371 ? -10.32 -33.375 -37.812 1 98 371 ARG B N 1
ATOM 7973 C CA . ARG B 1 371 ? -9.172 -32.5 -37.75 1 98 371 ARG B CA 1
ATOM 7974 C C . ARG B 1 371 ? -9.617 -31.031 -37.656 1 98 371 ARG B C 1
ATOM 7976 O O . ARG B 1 371 ? -9.133 -30.281 -36.812 1 98 371 ARG B O 1
ATOM 7983 N N . ASP B 1 372 ? -10.547 -30.656 -38.5 1 98 372 ASP B N 1
ATOM 7984 C CA . ASP B 1 372 ? -11.047 -29.297 -38.5 1 98 372 ASP B CA 1
ATOM 7985 C C . ASP B 1 372 ? -11.703 -28.938 -37.156 1 98 372 ASP B C 1
ATOM 7987 O O . ASP B 1 372 ? -11.539 -27.828 -36.656 1 98 372 ASP B O 1
ATOM 7991 N N . SER B 1 373 ? -12.391 -29.859 -36.594 1 97.88 373 SER B N 1
ATOM 7992 C CA . SER B 1 373 ? -13.039 -29.641 -35.312 1 97.88 373 SER B CA 1
ATOM 7993 C C . SER B 1 373 ? -12.008 -29.406 -34.188 1 97.88 373 SER B C 1
ATOM 7995 O O . SER B 1 373 ? -12.219 -28.578 -33.312 1 97.88 373 SER B O 1
ATOM 7997 N N . PHE B 1 374 ? -10.93 -30.125 -34.25 1 98.25 374 PHE B N 1
ATOM 7998 C CA . PHE B 1 374 ? -9.875 -29.953 -33.25 1 98.25 374 PHE B CA 1
ATOM 7999 C C . PHE B 1 374 ? -9.203 -28.594 -33.406 1 98.25 374 PHE B C 1
ATOM 8001 O O . PHE B 1 374 ? -9.008 -27.875 -32.406 1 98.25 374 PHE B O 1
ATOM 8008 N N . VAL B 1 375 ? -8.891 -28.266 -34.594 1 97.75 375 VAL B N 1
ATOM 8009 C CA . VAL B 1 375 ? -8.148 -27.031 -34.875 1 97.75 375 VAL B CA 1
ATOM 8010 C C . VAL B 1 375 ? -9.023 -25.828 -34.562 1 97.75 375 VAL B C 1
ATOM 8012 O O . VAL B 1 375 ? -8.516 -24.797 -34.094 1 97.75 375 VAL B O 1
ATOM 8015 N N . GLU B 1 376 ? -10.289 -25.969 -34.656 1 97.19 376 GLU B N 1
ATOM 8016 C CA . GLU B 1 376 ? -11.18 -24.812 -34.562 1 97.19 376 GLU B CA 1
ATOM 8017 C C . GLU B 1 376 ? -11.812 -24.719 -33.156 1 97.19 376 GLU B C 1
ATOM 8019 O O . GLU B 1 376 ? -12.484 -23.75 -32.844 1 97.19 376 GLU B O 1
ATOM 8024 N N . SER B 1 377 ? -11.594 -25.656 -32.344 1 97.75 377 SER B N 1
ATOM 8025 C CA . SER B 1 377 ? -12.172 -25.625 -31 1 97.75 377 SER B CA 1
ATOM 8026 C C . SER B 1 377 ? -11.57 -24.5 -30.172 1 97.75 377 SER B C 1
ATOM 8028 O O . SER B 1 377 ? -10.406 -24.562 -29.797 1 97.75 377 SER B O 1
ATOM 8030 N N . PRO B 1 378 ? -12.359 -23.531 -29.75 1 96.94 378 PRO B N 1
ATOM 8031 C CA . PRO B 1 378 ? -11.82 -22.391 -29.016 1 96.94 378 PRO B CA 1
ATOM 8032 C C . PRO B 1 378 ? -11.289 -22.781 -27.641 1 96.94 378 PRO B C 1
ATOM 8034 O O . PRO B 1 378 ? -10.172 -22.406 -27.281 1 96.94 378 PRO B O 1
ATOM 8037 N N . PRO B 1 379 ? -12.047 -23.547 -26.812 1 97.56 379 PRO B N 1
ATOM 8038 C CA . PRO B 1 379 ? -11.5 -23.922 -25.5 1 97.56 379 PRO B CA 1
ATOM 8039 C C . PRO B 1 379 ? -10.211 -24.734 -25.609 1 97.56 379 PRO B C 1
ATOM 8041 O O . PRO B 1 379 ? -9.297 -24.562 -24.797 1 97.56 379 PRO B O 1
ATOM 8044 N N . LEU B 1 380 ? -10.141 -25.625 -26.609 1 98.06 380 LEU B N 1
ATOM 8045 C CA . LEU B 1 380 ? -8.93 -26.422 -26.781 1 98.06 380 LEU B CA 1
ATOM 8046 C C . LEU B 1 380 ? -7.75 -25.531 -27.188 1 98.06 380 LEU B C 1
ATOM 8048 O O . LEU B 1 380 ? -6.637 -25.719 -26.688 1 98.06 380 LEU B O 1
ATOM 8052 N N . ARG B 1 381 ? -8.031 -24.656 -28.047 1 97.5 381 ARG B N 1
ATOM 8053 C CA . ARG B 1 381 ? -6.98 -23.734 -28.469 1 97.5 381 ARG B CA 1
ATOM 8054 C C . ARG B 1 381 ? -6.426 -22.953 -27.297 1 97.5 381 ARG B C 1
ATOM 8056 O O . ARG B 1 381 ? -5.215 -22.75 -27.188 1 97.5 381 ARG B O 1
ATOM 8063 N N . ARG B 1 382 ? -7.277 -22.5 -26.438 1 97.88 382 ARG B N 1
ATOM 8064 C CA . ARG B 1 382 ? -6.867 -21.766 -25.25 1 97.88 382 ARG B CA 1
ATOM 8065 C C . ARG B 1 382 ? -6.012 -22.641 -24.328 1 97.88 382 ARG B C 1
ATOM 8067 O O . ARG B 1 382 ? -4.996 -22.172 -23.812 1 97.88 382 ARG B O 1
ATOM 8074 N N . HIS B 1 383 ? -6.461 -23.812 -24.125 1 98.06 383 HIS B N 1
ATOM 8075 C CA . HIS B 1 383 ? -5.746 -24.734 -23.25 1 98.06 383 HIS B CA 1
ATOM 8076 C C . HIS B 1 383 ? -4.371 -25.078 -23.812 1 98.06 383 HIS B C 1
ATOM 8078 O O . HIS B 1 383 ? -3.385 -25.125 -23.078 1 98.06 383 HIS B O 1
ATOM 8084 N N . ILE B 1 384 ? -4.301 -25.312 -25.125 1 98.38 384 ILE B N 1
ATOM 8085 C CA . ILE B 1 384 ? -3.037 -25.656 -25.766 1 98.38 384 ILE B CA 1
ATOM 8086 C C . ILE B 1 384 ? -2.088 -24.469 -25.719 1 98.38 384 ILE B C 1
ATOM 8088 O O . ILE B 1 384 ? -0.887 -24.625 -25.5 1 98.38 384 ILE B O 1
ATOM 8092 N N . ALA B 1 385 ? -2.613 -23.328 -26 1 98.06 385 ALA B N 1
ATOM 8093 C CA . ALA B 1 385 ? -1.798 -22.125 -25.859 1 98.06 385 ALA B CA 1
ATOM 8094 C C . ALA B 1 385 ? -1.206 -22.016 -24.469 1 98.06 385 ALA B C 1
ATOM 8096 O O . ALA B 1 385 ? -0.04 -21.641 -24.297 1 98.06 385 ALA B O 1
ATOM 8097 N N . PHE B 1 386 ? -1.989 -22.266 -23.5 1 98.06 386 PHE B N 1
ATOM 8098 C CA . PHE B 1 386 ? -1.54 -22.25 -22.109 1 98.06 386 PHE B CA 1
ATOM 8099 C C . PHE B 1 386 ? -0.42 -23.266 -21.891 1 98.06 386 PHE B C 1
ATOM 8101 O O . PHE B 1 386 ? 0.58 -22.953 -21.25 1 98.06 386 PHE B O 1
ATOM 8108 N N . LEU B 1 387 ? -0.549 -24.469 -22.422 1 98.5 387 LEU B N 1
ATOM 8109 C CA . LEU B 1 387 ? 0.466 -25.516 -22.281 1 98.5 387 LEU B CA 1
ATOM 8110 C C . LEU B 1 387 ? 1.784 -25.062 -22.906 1 98.5 387 LEU B C 1
ATOM 8112 O O . LEU B 1 387 ? 2.857 -25.375 -22.391 1 98.5 387 LEU B O 1
ATOM 8116 N N . TYR B 1 388 ? 1.667 -24.391 -24.016 1 98.31 388 TYR B N 1
ATOM 8117 C CA . TYR B 1 388 ? 2.889 -23.922 -24.656 1 98.31 388 TYR B CA 1
ATOM 8118 C C . TYR B 1 388 ? 3.504 -22.766 -23.875 1 98.31 388 TYR B C 1
ATOM 8120 O O . TYR B 1 388 ? 4.727 -22.688 -23.75 1 98.31 388 TYR B O 1
ATOM 8128 N N . ARG B 1 389 ? 2.682 -21.984 -23.359 1 97.69 389 ARG B N 1
ATOM 8129 C CA . ARG B 1 389 ? 3.152 -20.797 -22.641 1 97.69 389 ARG B CA 1
ATOM 8130 C C . ARG B 1 389 ? 3.816 -21.188 -21.328 1 97.69 389 ARG B C 1
ATOM 8132 O O . ARG B 1 389 ? 4.855 -20.625 -20.969 1 97.69 389 ARG B O 1
ATOM 8139 N N . LYS B 1 390 ? 3.217 -22.125 -20.562 1 98 390 LYS B N 1
ATOM 8140 C CA . LYS B 1 390 ? 3.67 -22.453 -19.219 1 98 390 LYS B CA 1
ATOM 8141 C C . LYS B 1 390 ? 4.406 -23.781 -19.188 1 98 390 LYS B C 1
ATOM 8143 O O . LYS B 1 390 ? 4.848 -24.234 -18.125 1 98 390 LYS B O 1
ATOM 8148 N N . GLY B 1 391 ? 4.57 -24.359 -20.375 1 97.94 391 GLY B N 1
ATOM 8149 C CA . GLY B 1 391 ? 5.098 -25.719 -20.359 1 97.94 391 GLY B CA 1
ATOM 8150 C C . GLY B 1 391 ? 6.402 -25.859 -21.125 1 97.94 391 GLY B C 1
ATOM 8151 O O . GLY B 1 391 ? 6.797 -24.953 -21.859 1 97.94 391 GLY B O 1
ATOM 8152 N N . SER B 1 392 ? 7.086 -26.953 -20.891 1 98.06 392 SER B N 1
ATOM 8153 C CA . SER B 1 392 ? 8.344 -27.344 -21.516 1 98.06 392 SER B CA 1
ATOM 8154 C C . SER B 1 392 ? 8.57 -28.844 -21.422 1 98.06 392 SER B C 1
ATOM 8156 O O . SER B 1 392 ? 7.797 -29.562 -20.781 1 98.06 392 SER B O 1
ATOM 8158 N N . LEU B 1 393 ? 9.586 -29.25 -22.156 1 98.06 393 LEU B N 1
ATOM 8159 C CA . LEU B 1 393 ? 9.906 -30.672 -22.094 1 98.06 393 LEU B CA 1
ATOM 8160 C C . LEU B 1 393 ? 10.547 -31.031 -20.766 1 98.06 393 LEU B C 1
ATOM 8162 O O . LEU B 1 393 ? 10.391 -32.156 -20.281 1 98.06 393 LEU B O 1
ATOM 8166 N N . TYR B 1 394 ? 11.273 -30.125 -20.266 1 98.06 394 TYR B N 1
ATOM 8167 C CA . TYR B 1 394 ? 11.898 -30.297 -18.953 1 98.06 394 TYR B CA 1
ATOM 8168 C C . TYR B 1 394 ? 12.125 -28.938 -18.297 1 98.06 394 TYR B C 1
ATOM 8170 O O . TYR B 1 394 ? 11.984 -27.891 -18.922 1 98.06 394 TYR B O 1
ATOM 8178 N N . ARG B 1 395 ? 12.398 -29.047 -16.969 1 97.88 395 ARG B N 1
ATOM 8179 C CA . ARG B 1 395 ? 12.695 -27.812 -16.234 1 97.88 395 ARG B CA 1
ATOM 8180 C C . ARG B 1 395 ? 13.734 -28.078 -15.141 1 97.88 395 ARG B C 1
ATOM 8182 O O . ARG B 1 395 ? 13.703 -29.125 -14.484 1 97.88 395 ARG B O 1
ATOM 8189 N N . ARG B 1 396 ? 14.688 -27.234 -15.047 1 97.44 396 ARG B N 1
ATOM 8190 C CA . ARG B 1 396 ? 15.578 -27.188 -13.891 1 97.44 396 ARG B CA 1
ATOM 8191 C C . ARG B 1 396 ? 15.109 -26.141 -12.883 1 97.44 396 ARG B C 1
ATOM 8193 O O . ARG B 1 396 ? 14.953 -24.969 -13.227 1 97.44 396 ARG B O 1
ATOM 8200 N N . CYS B 1 397 ? 14.852 -26.594 -11.711 1 95.62 397 CYS B N 1
ATOM 8201 C CA . CYS B 1 397 ? 14.328 -25.656 -10.727 1 95.62 397 CYS B CA 1
ATOM 8202 C C . CYS B 1 397 ? 14.859 -25.984 -9.336 1 95.62 397 CYS B C 1
ATOM 8204 O O . CYS B 1 397 ? 14.656 -27.094 -8.828 1 95.62 397 CYS B O 1
ATOM 8206 N N . ASN B 1 398 ? 15.477 -25.016 -8.711 1 94.75 398 ASN B N 1
ATOM 8207 C CA . ASN B 1 398 ? 15.977 -25.109 -7.34 1 94.75 398 ASN B CA 1
ATOM 8208 C C . ASN B 1 398 ? 16.766 -26.391 -7.125 1 94.75 398 ASN B C 1
ATOM 8210 O O . ASN B 1 398 ? 16.547 -27.109 -6.145 1 94.75 398 ASN B O 1
ATOM 8214 N N . GLY B 1 399 ? 17.531 -26.766 -8.156 1 93.19 399 GLY B N 1
ATOM 8215 C CA . GLY B 1 399 ? 18.453 -27.891 -8.047 1 93.19 399 GLY B CA 1
ATOM 8216 C C . GLY B 1 399 ? 17.844 -29.203 -8.484 1 93.19 399 GLY B C 1
ATOM 8217 O O . GLY B 1 399 ? 18.516 -30.234 -8.484 1 93.19 399 GLY B O 1
ATOM 8218 N N . ASN B 1 400 ? 16.594 -29.188 -8.898 1 95.62 400 ASN B N 1
ATOM 8219 C CA . ASN B 1 400 ? 15.922 -30.406 -9.328 1 95.62 400 ASN B CA 1
ATOM 8220 C C . ASN B 1 400 ? 15.703 -30.422 -10.836 1 95.62 400 ASN B C 1
ATOM 8222 O O . ASN B 1 400 ? 15.617 -29.375 -11.469 1 95.62 400 ASN B O 1
ATOM 8226 N N . LEU B 1 401 ? 15.742 -31.625 -11.344 1 98 401 LEU B N 1
ATOM 8227 C CA . LEU B 1 401 ? 15.438 -31.844 -12.758 1 98 401 LEU B CA 1
ATOM 8228 C C . LEU B 1 401 ? 14.055 -32.469 -12.93 1 98 401 LEU B C 1
ATOM 8230 O O . LEU B 1 401 ? 13.797 -33.562 -12.453 1 98 401 LEU B O 1
ATOM 8234 N N . LEU B 1 402 ? 13.172 -31.703 -13.57 1 98.31 402 LEU B N 1
ATOM 8235 C CA . LEU B 1 402 ? 11.797 -32.156 -13.773 1 98.31 402 LEU B CA 1
ATOM 8236 C C . LEU B 1 402 ? 11.562 -32.531 -15.227 1 98.31 402 LEU B C 1
ATOM 8238 O O . LEU B 1 402 ? 11.82 -31.75 -16.141 1 98.31 402 LEU B O 1
ATOM 8242 N N . PHE B 1 403 ? 11.172 -33.688 -15.516 1 97.94 403 PHE B N 1
ATOM 8243 C CA . PHE B 1 403 ? 10.688 -34.125 -16.812 1 97.94 403 PHE B CA 1
ATOM 8244 C C . PHE B 1 403 ? 9.734 -35.312 -16.656 1 97.94 403 PHE B C 1
ATOM 8246 O O . PHE B 1 403 ? 9.711 -35.969 -15.617 1 97.94 403 PHE B O 1
ATOM 8253 N N . HIS B 1 404 ? 8.977 -35.625 -17.672 1 96.62 404 HIS B N 1
ATOM 8254 C CA . HIS B 1 404 ? 7.879 -36.562 -17.516 1 96.62 404 HIS B CA 1
ATOM 8255 C C . HIS B 1 404 ? 8.336 -38 -17.797 1 96.62 404 HIS B C 1
ATOM 8257 O O . HIS B 1 404 ? 8.195 -38.875 -16.938 1 96.62 404 HIS B O 1
ATOM 8263 N N . GLY B 1 405 ? 8.984 -38.25 -18.859 1 95.56 405 GLY B N 1
ATOM 8264 C CA . GLY B 1 405 ? 9.242 -39.594 -19.344 1 95.56 405 GLY B CA 1
ATOM 8265 C C . GLY 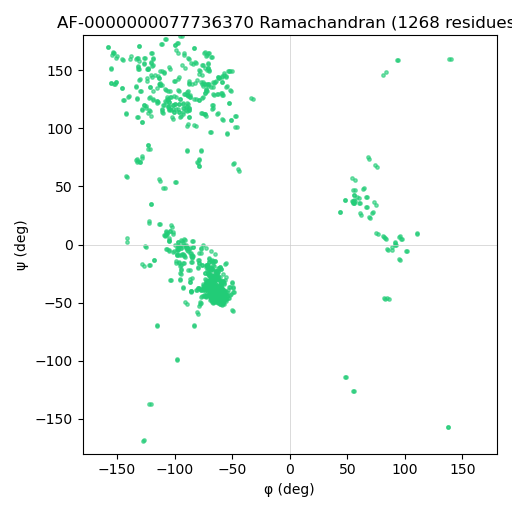B 1 405 ? 10.617 -40.094 -18.969 1 95.56 405 GLY B C 1
ATOM 8266 O O . GLY B 1 405 ? 10.828 -40.562 -17.844 1 95.56 405 GLY B O 1
ATOM 8267 N N . CYS B 1 406 ? 11.602 -40 -19.984 1 96.75 406 CYS B N 1
ATOM 8268 C CA . CYS B 1 406 ? 12.906 -40.594 -19.75 1 96.75 406 CYS B CA 1
ATOM 8269 C C . CYS B 1 406 ? 14 -39.844 -20.484 1 96.75 406 CYS B C 1
ATOM 8271 O O . CYS B 1 406 ? 13.711 -39.031 -21.375 1 96.75 406 CYS B O 1
ATOM 8273 N N . VAL B 1 407 ? 15.172 -40.094 -20.031 1 97.94 407 VAL B N 1
ATOM 8274 C CA . VAL B 1 407 ? 16.375 -39.719 -20.781 1 97.94 407 VAL B CA 1
ATOM 8275 C C . VAL B 1 407 ? 16.891 -40.969 -21.547 1 97.94 407 VAL B C 1
ATOM 8277 O O . VAL B 1 407 ? 17.312 -41.938 -20.922 1 97.94 407 VAL B O 1
ATOM 8280 N N . PRO B 1 408 ? 16.875 -40.844 -22.859 1 98.06 408 PRO B N 1
ATOM 8281 C CA . PRO B 1 408 ? 17.328 -42 -23.609 1 98.06 408 PRO B CA 1
ATOM 8282 C C . PRO B 1 408 ? 18.75 -42.438 -23.266 1 98.06 408 PRO B C 1
ATOM 8284 O O . PRO B 1 408 ? 19.672 -41.594 -23.312 1 98.06 408 PRO B O 1
ATOM 8287 N N . LEU B 1 409 ? 18.859 -43.719 -22.969 1 98.12 409 LEU B N 1
ATOM 8288 C CA . LEU B 1 409 ? 20.156 -44.25 -22.547 1 98.12 409 LEU B CA 1
ATOM 8289 C C . LEU B 1 409 ? 20.469 -45.562 -23.281 1 98.12 409 LEU B C 1
ATOM 8291 O O . LEU B 1 409 ? 19.578 -46.188 -23.844 1 98.12 409 LEU B O 1
ATOM 8295 N N . THR B 1 410 ? 21.766 -45.875 -23.281 1 96.5 410 THR B N 1
ATOM 8296 C CA . THR B 1 410 ? 22.203 -47.188 -23.734 1 96.5 410 THR B CA 1
ATOM 8297 C C . THR B 1 410 ? 22.078 -48.219 -22.609 1 96.5 410 THR B C 1
ATOM 8299 O O . THR B 1 410 ? 21.812 -47.844 -21.453 1 96.5 410 THR B O 1
ATOM 8302 N N . GLU B 1 411 ? 22.234 -49.469 -23 1 95 411 GLU B N 1
ATOM 8303 C CA . GLU B 1 411 ? 22.141 -50.531 -22.016 1 95 411 GLU B CA 1
ATOM 8304 C C . GLU B 1 411 ? 23.203 -50.375 -20.922 1 95 411 GLU B C 1
ATOM 8306 O O . GLU B 1 411 ? 23.016 -50.844 -19.797 1 95 411 GLU B O 1
ATOM 8311 N N . ARG B 1 412 ? 24.25 -49.594 -21.234 1 93.44 412 ARG B N 1
ATOM 8312 C CA . ARG B 1 412 ? 25.344 -49.406 -20.297 1 93.44 412 ARG B CA 1
ATOM 8313 C C . ARG B 1 412 ? 25.156 -48.125 -19.484 1 93.44 412 ARG B C 1
ATOM 8315 O O . ARG B 1 412 ? 26 -47.812 -18.656 1 93.44 412 ARG B O 1
ATOM 8322 N N . GLY B 1 413 ? 24.141 -47.438 -19.781 1 93.19 413 GLY B N 1
ATOM 8323 C CA . GLY B 1 413 ? 23.844 -46.25 -18.984 1 93.19 413 GLY B CA 1
ATOM 8324 C C . GLY B 1 413 ? 24.406 -44.969 -19.594 1 93.19 413 GLY B C 1
ATOM 8325 O O . GLY B 1 413 ? 24.359 -43.906 -18.969 1 93.19 413 GLY B O 1
ATOM 8326 N N . GLU B 1 414 ? 24.922 -45.094 -20.75 1 95.5 414 GLU B N 1
ATOM 8327 C CA . GLU B 1 414 ? 25.406 -43.906 -21.469 1 95.5 414 GLU B CA 1
ATOM 8328 C C . GLU B 1 414 ? 24.266 -43.219 -22.219 1 95.5 414 GLU B C 1
ATOM 8330 O O . GLU B 1 414 ? 23.266 -43.844 -22.547 1 95.5 414 GLU B O 1
ATOM 8335 N N . LEU B 1 415 ? 24.516 -41.906 -22.438 1 97.38 415 LEU B N 1
ATOM 8336 C CA . LEU B 1 415 ? 23.516 -41.188 -23.219 1 97.38 415 LEU B CA 1
ATOM 8337 C C . LEU B 1 415 ? 23.391 -41.75 -24.625 1 97.38 415 LEU B C 1
ATOM 8339 O O . LEU B 1 415 ? 24.406 -41.938 -25.312 1 97.38 415 LEU B O 1
ATOM 8343 N N . ARG B 1 416 ? 22.219 -42.031 -25.047 1 97.5 416 ARG B N 1
ATOM 8344 C CA . ARG B 1 416 ? 21.984 -42.562 -26.391 1 97.5 416 ARG B CA 1
ATOM 8345 C C . ARG B 1 416 ? 22.172 -41.469 -27.438 1 97.5 416 ARG B C 1
ATOM 8347 O O . ARG B 1 416 ? 21.672 -40.344 -27.281 1 97.5 416 ARG B O 1
ATOM 8354 N N . GLU B 1 417 ? 22.906 -41.781 -28.5 1 97.44 417 GLU B N 1
ATOM 8355 C CA . GLU B 1 417 ? 23.016 -40.875 -29.625 1 97.44 417 GLU B CA 1
ATOM 8356 C C . GLU B 1 417 ? 21.875 -41.094 -30.625 1 97.44 417 GLU B C 1
ATOM 8358 O O . GLU B 1 417 ? 21.625 -42.219 -31.047 1 97.44 417 GLU B O 1
ATOM 8363 N N . ILE B 1 418 ? 21.219 -40.062 -30.922 1 97.69 418 ILE B N 1
ATOM 8364 C CA . ILE B 1 418 ? 20.078 -40.094 -31.828 1 97.69 418 ILE B CA 1
ATOM 8365 C C . ILE B 1 418 ? 20.312 -39.156 -33.031 1 97.69 418 ILE B C 1
ATOM 8367 O O . ILE B 1 418 ? 20.656 -38 -32.844 1 97.69 418 ILE B O 1
ATOM 8371 N N . THR B 1 419 ? 20.156 -39.75 -34.188 1 96.88 419 THR B N 1
ATOM 8372 C CA . THR B 1 419 ? 20.391 -38.938 -35.375 1 96.88 419 THR B CA 1
ATOM 8373 C C . THR B 1 419 ? 19.062 -38.531 -36.031 1 96.88 419 THR B C 1
ATOM 8375 O O . THR B 1 419 ? 18.203 -39.406 -36.281 1 96.88 419 THR B O 1
ATOM 8378 N N . PHE B 1 420 ? 18.891 -37.281 -36.25 1 96.31 420 PHE B N 1
ATOM 8379 C CA . PHE B 1 420 ? 17.719 -36.719 -36.906 1 96.31 420 PHE B CA 1
ATOM 8380 C C . PHE B 1 420 ? 18.109 -35.594 -37.844 1 96.31 420 PHE B C 1
ATOM 8382 O O . PHE B 1 420 ? 18.828 -34.688 -37.469 1 96.31 420 PHE B O 1
ATOM 8389 N N . GLY B 1 421 ? 17.672 -35.688 -39.094 1 93.88 421 GLY B N 1
ATOM 8390 C CA . GLY B 1 421 ? 18 -34.688 -40.094 1 93.88 421 GLY B CA 1
ATOM 8391 C C . GLY B 1 421 ? 19.5 -34.562 -40.344 1 93.88 421 GLY B C 1
ATOM 8392 O O . GLY B 1 421 ? 20.016 -33.469 -40.5 1 93.88 421 GLY B O 1
ATOM 8393 N N . GLY B 1 422 ? 20.188 -35.594 -40.125 1 94.44 422 GLY B N 1
ATOM 8394 C CA . GLY B 1 422 ? 21.609 -35.594 -40.406 1 94.44 422 GLY B CA 1
ATOM 8395 C C . GLY B 1 422 ? 22.453 -35.125 -39.219 1 94.44 422 GLY B C 1
ATOM 8396 O O . GLY B 1 422 ? 23.672 -35.156 -39.281 1 94.44 422 GLY B O 1
ATOM 8397 N N . ARG B 1 423 ? 21.844 -34.719 -38.188 1 97.12 423 ARG B N 1
ATOM 8398 C CA . ARG B 1 423 ? 22.562 -34.281 -36.969 1 97.12 423 ARG B CA 1
ATOM 8399 C C . ARG B 1 423 ? 22.359 -35.25 -35.812 1 97.12 423 ARG B C 1
ATOM 8401 O O . ARG B 1 423 ? 21.297 -35.875 -35.719 1 97.12 423 ARG B O 1
ATOM 8408 N N . THR B 1 424 ? 23.312 -35.344 -35 1 97.69 424 THR B N 1
ATOM 8409 C CA . THR B 1 424 ? 23.266 -36.25 -33.844 1 97.69 424 THR B CA 1
ATOM 8410 C C . THR B 1 424 ? 23.094 -35.5 -32.562 1 97.69 424 THR B C 1
ATOM 8412 O O . THR B 1 424 ? 23.719 -34.469 -32.344 1 97.69 424 THR B O 1
ATOM 8415 N N . TYR B 1 425 ? 22.188 -35.969 -31.75 1 98.12 425 TYR B N 1
ATOM 8416 C CA . TYR B 1 425 ? 21.859 -35.375 -30.469 1 98.12 425 TYR B CA 1
ATOM 8417 C C . TYR B 1 425 ? 21.953 -36.406 -29.344 1 98.12 425 TYR B C 1
ATOM 8419 O O . TYR B 1 425 ? 21.875 -37.594 -29.578 1 98.12 425 TYR B O 1
ATOM 8427 N N . ALA B 1 426 ? 22.172 -35.875 -28.125 1 97.56 426 ALA B N 1
ATOM 8428 C CA . ALA B 1 426 ? 22.141 -36.719 -26.938 1 97.56 426 ALA B CA 1
ATOM 8429 C C . ALA B 1 426 ? 21.812 -35.906 -25.688 1 97.56 426 ALA B C 1
ATOM 8431 O O . ALA B 1 426 ? 22.141 -34.719 -25.641 1 97.56 426 ALA B O 1
ATOM 8432 N N . GLY B 1 427 ? 21.219 -36.562 -24.781 1 97.19 427 GLY B N 1
ATOM 8433 C CA . GLY B 1 427 ? 20.953 -35.938 -23.5 1 97.19 427 GLY B CA 1
ATOM 8434 C C . GLY B 1 427 ? 20.188 -34.625 -23.625 1 97.19 427 GLY B C 1
ATOM 8435 O O . GLY B 1 427 ? 19.125 -34.594 -24.266 1 97.19 427 GLY B O 1
ATOM 8436 N N . ARG B 1 428 ? 20.734 -33.594 -23.047 1 98 428 ARG B N 1
ATOM 8437 C CA . ARG B 1 428 ? 20.062 -32.281 -23 1 98 428 ARG B CA 1
ATOM 8438 C C . ARG B 1 428 ? 19.844 -31.75 -24.406 1 98 428 ARG B C 1
ATOM 8440 O O . ARG B 1 428 ? 18.812 -31.156 -24.688 1 98 428 ARG B O 1
ATOM 8447 N N . ALA B 1 429 ? 20.766 -31.953 -25.266 1 98.19 429 ALA B N 1
ATOM 8448 C CA . ALA B 1 429 ? 20.641 -31.469 -26.641 1 98.19 429 ALA B CA 1
ATOM 8449 C C . ALA B 1 429 ? 19.438 -32.094 -27.328 1 98.19 429 ALA B C 1
ATOM 8451 O O . ALA B 1 429 ? 18.781 -31.438 -28.141 1 98.19 429 ALA B O 1
ATOM 8452 N N . TRP B 1 430 ? 19.188 -33.375 -27.094 1 98.38 430 TRP B N 1
ATOM 8453 C CA . TRP B 1 430 ? 18.016 -34.031 -27.672 1 98.38 430 TRP B CA 1
ATOM 8454 C C . TRP B 1 430 ? 16.719 -33.438 -27.109 1 98.38 430 TRP B C 1
ATOM 8456 O O . TRP B 1 430 ? 15.781 -33.156 -27.859 1 98.38 430 TRP B O 1
ATOM 8466 N N . PHE B 1 431 ? 16.719 -33.188 -25.797 1 98.62 431 PHE B N 1
ATOM 8467 C CA . PHE B 1 431 ? 15.562 -32.531 -25.172 1 98.62 431 PHE B CA 1
ATOM 8468 C C . PHE B 1 431 ? 15.289 -31.172 -25.797 1 98.62 431 PHE B C 1
ATOM 8470 O O . PHE B 1 431 ? 14.148 -30.859 -26.125 1 98.62 431 PHE B O 1
ATOM 8477 N N . ASP B 1 432 ? 16.344 -30.391 -25.969 1 98.31 432 ASP B N 1
ATOM 8478 C CA . ASP B 1 432 ? 16.219 -29.062 -26.531 1 98.31 432 ASP B CA 1
ATOM 8479 C C . ASP B 1 432 ? 15.68 -29.125 -27.969 1 98.31 432 ASP B C 1
ATOM 8481 O O . ASP B 1 432 ? 14.836 -28.312 -28.359 1 98.31 432 ASP B O 1
ATOM 8485 N N . PHE B 1 433 ? 16.203 -30.047 -28.641 1 98.19 433 PHE B N 1
ATOM 8486 C CA . PHE B 1 433 ? 15.758 -30.203 -30.016 1 98.19 433 PHE B CA 1
ATOM 8487 C C . PHE B 1 433 ? 14.289 -30.594 -30.062 1 98.19 433 PHE B C 1
ATOM 8489 O O . PHE B 1 433 ? 13.516 -30.047 -30.859 1 98.19 433 PHE B O 1
ATOM 8496 N N . CYS B 1 434 ? 13.891 -31.562 -29.281 1 98.5 434 CYS B N 1
ATOM 8497 C CA . CYS B 1 434 ? 12.508 -32 -29.234 1 98.5 434 CYS B CA 1
ATOM 8498 C C . CYS B 1 434 ? 11.57 -30.859 -28.891 1 98.5 434 CYS B C 1
ATOM 8500 O O . CYS B 1 434 ? 10.5 -30.719 -29.484 1 98.5 434 CYS B O 1
ATOM 8502 N N . GLU B 1 435 ? 11.969 -30.094 -27.922 1 98.19 435 GLU B N 1
ATOM 8503 C CA . GLU B 1 435 ? 11.156 -28.938 -27.547 1 98.19 435 GLU B CA 1
ATOM 8504 C C . GLU B 1 435 ? 11.047 -27.938 -28.703 1 98.19 435 GLU B C 1
ATOM 8506 O O . GLU B 1 435 ? 9.977 -27.391 -28.953 1 98.19 435 GLU B O 1
ATOM 8511 N N . GLN B 1 436 ? 12.141 -27.703 -29.344 1 98 436 GLN B N 1
ATOM 8512 C CA . GLN B 1 436 ? 12.133 -26.812 -30.5 1 98 436 GLN B CA 1
ATOM 8513 C C . GLN B 1 436 ? 11.164 -27.297 -31.562 1 98 436 GLN B C 1
ATOM 8515 O O . GLN B 1 436 ? 10.414 -26.5 -32.125 1 98 436 GLN B O 1
ATOM 8520 N N . MET B 1 437 ? 11.211 -28.562 -31.797 1 98.12 437 MET B N 1
ATOM 8521 C CA . MET B 1 437 ? 10.328 -29.141 -32.812 1 98.12 437 MET B CA 1
ATOM 8522 C C . MET B 1 437 ? 8.867 -28.984 -32.406 1 98.12 437 MET B C 1
ATOM 8524 O O . MET B 1 437 ? 8.016 -28.672 -33.25 1 98.12 437 MET B O 1
ATOM 8528 N N . ALA B 1 438 ? 8.617 -29.234 -31.172 1 98.44 438 ALA B N 1
ATOM 8529 C CA . ALA B 1 438 ? 7.254 -29.062 -30.688 1 98.44 438 ALA B CA 1
ATOM 8530 C C . ALA B 1 438 ? 6.785 -27.625 -30.859 1 98.44 438 ALA B C 1
ATOM 8532 O O . ALA B 1 438 ? 5.656 -27.375 -31.297 1 98.44 438 ALA B O 1
ATOM 8533 N N . ARG B 1 439 ? 7.613 -26.672 -30.516 1 98.31 439 ARG B N 1
ATOM 8534 C CA . ARG B 1 439 ? 7.254 -25.266 -30.625 1 98.31 439 ARG B CA 1
ATOM 8535 C C . ARG B 1 439 ? 7.141 -24.828 -32.062 1 98.31 439 ARG B C 1
ATOM 8537 O O . ARG B 1 439 ? 6.316 -23.984 -32.406 1 98.31 439 ARG B O 1
ATOM 8544 N N . GLN B 1 440 ? 7.973 -25.422 -32.938 1 97.62 440 GLN B N 1
ATOM 8545 C CA . GLN B 1 440 ? 7.855 -25.156 -34.375 1 97.62 440 GLN B CA 1
ATOM 8546 C C . GLN B 1 440 ? 6.504 -25.609 -34.906 1 97.62 440 GLN B C 1
ATOM 8548 O O . GLN B 1 440 ? 5.93 -24.969 -35.781 1 97.62 440 GLN B O 1
ATOM 8553 N N . ALA B 1 441 ? 6.074 -26.703 -34.406 1 98.19 441 ALA B N 1
ATOM 8554 C CA . ALA B 1 441 ? 4.754 -27.172 -34.812 1 98.19 441 ALA B CA 1
ATOM 8555 C C . ALA B 1 441 ? 3.672 -26.172 -34.438 1 98.19 441 ALA B C 1
ATOM 8557 O O . ALA B 1 441 ? 2.73 -25.953 -35.219 1 98.19 441 ALA B O 1
ATOM 8558 N N . TYR B 1 442 ? 3.812 -25.562 -33.344 1 97.25 442 TYR B N 1
ATOM 8559 C CA . TYR B 1 442 ? 2.844 -24.594 -32.844 1 97.25 442 TYR B CA 1
ATOM 8560 C C . TYR B 1 442 ? 2.887 -23.328 -33.719 1 97.25 442 TYR B C 1
ATOM 8562 O O . TYR B 1 442 ? 1.843 -22.766 -34.062 1 97.25 442 TYR B O 1
ATOM 8570 N N . LEU B 1 443 ? 4.078 -22.906 -34.062 1 96.19 443 LEU B N 1
ATOM 8571 C CA . LEU B 1 443 ? 4.27 -21.625 -34.719 1 96.19 443 LEU B CA 1
ATOM 8572 C C . LEU B 1 443 ? 3.963 -21.734 -36.219 1 96.19 443 LEU B C 1
ATOM 8574 O O . LEU B 1 443 ? 3.344 -20.844 -36.812 1 96.19 443 LEU B O 1
ATOM 8578 N N . TYR B 1 444 ? 4.379 -22.922 -36.875 1 94.56 444 TYR B N 1
ATOM 8579 C CA . TYR B 1 444 ? 4.367 -22.953 -38.312 1 94.56 444 TYR B CA 1
ATOM 8580 C C . TYR B 1 444 ? 3.482 -24.078 -38.844 1 94.56 444 TYR B C 1
ATOM 8582 O O . TYR B 1 444 ? 3.111 -24.078 -40.031 1 94.56 444 TYR B O 1
ATOM 8590 N N . ARG B 1 445 ? 3.182 -24.984 -38.062 1 94.19 445 ARG B N 1
ATOM 8591 C CA . ARG B 1 445 ? 2.295 -26.094 -38.406 1 94.19 445 ARG B CA 1
ATOM 8592 C C . ARG B 1 445 ? 2.803 -26.844 -39.656 1 94.19 445 ARG B C 1
ATOM 8594 O O . ARG B 1 445 ? 2.014 -27.234 -40.5 1 94.19 445 ARG B O 1
ATOM 8601 N N . GLU B 1 446 ? 4.109 -26.922 -39.75 1 95.56 446 GLU B N 1
ATOM 8602 C CA . GLU B 1 446 ? 4.695 -27.703 -40.812 1 95.56 446 GLU B CA 1
ATOM 8603 C C . GLU B 1 446 ? 4.516 -29.203 -40.594 1 95.56 446 GLU B C 1
ATOM 8605 O O . GLU B 1 446 ? 4.559 -29.672 -39.438 1 95.56 446 GLU B O 1
ATOM 8610 N N . GLN B 1 447 ? 4.438 -29.938 -41.656 1 95.88 447 GLN B N 1
ATOM 8611 C CA . GLN B 1 447 ? 4.094 -31.359 -41.594 1 95.88 447 GLN B CA 1
ATOM 8612 C C . GLN B 1 447 ? 5.125 -32.125 -40.781 1 95.88 447 GLN B C 1
ATOM 8614 O O . GLN B 1 447 ? 4.766 -33 -39.969 1 95.88 447 GLN B O 1
ATOM 8619 N N . GLU B 1 448 ? 6.32 -31.828 -41 1 96.12 448 GLU B N 1
ATOM 8620 C CA . GLU B 1 448 ? 7.367 -32.562 -40.281 1 96.12 448 GLU B CA 1
ATOM 8621 C C . GLU B 1 448 ? 7.254 -32.344 -38.75 1 96.12 448 GLU B C 1
ATOM 8623 O O . GLU B 1 448 ? 7.402 -33.281 -38 1 96.12 448 GLU B O 1
ATOM 8628 N N . ALA B 1 449 ? 7.039 -31.156 -38.406 1 97.56 449 ALA B N 1
ATOM 8629 C CA . ALA B 1 449 ? 6.906 -30.812 -37 1 97.56 449 ALA B CA 1
ATOM 8630 C C . ALA B 1 449 ? 5.633 -31.422 -36.406 1 97.56 449 ALA B C 1
ATOM 8632 O O . ALA B 1 449 ? 5.621 -31.859 -35.25 1 97.56 449 ALA B O 1
ATOM 8633 N N . LEU B 1 450 ? 4.613 -31.438 -37.188 1 98.25 450 LEU B N 1
ATOM 8634 C CA . LEU B 1 450 ? 3.373 -32.062 -36.719 1 98.25 450 LEU B CA 1
ATOM 8635 C C . LEU B 1 450 ? 3.564 -33.562 -36.531 1 98.25 450 LEU B C 1
ATOM 8637 O O . LEU B 1 450 ? 3.088 -34.125 -35.562 1 98.25 450 LEU B O 1
ATOM 8641 N N . ASP B 1 451 ? 4.234 -34.188 -37.469 1 98.38 451 ASP B N 1
ATOM 8642 C CA . ASP B 1 451 ? 4.562 -35.594 -37.375 1 98.38 451 ASP B CA 1
ATOM 8643 C C . ASP B 1 451 ? 5.414 -35.875 -36.125 1 98.38 451 ASP B C 1
ATOM 8645 O O . ASP B 1 451 ? 5.262 -36.906 -35.469 1 98.38 451 ASP B O 1
ATOM 8649 N N . PHE B 1 452 ? 6.219 -34.906 -35.875 1 98.5 452 PHE B N 1
ATOM 8650 C CA . PHE B 1 452 ? 7.137 -35.062 -34.75 1 98.5 452 PHE B CA 1
ATOM 8651 C C . PHE B 1 452 ? 6.375 -35.125 -33.438 1 98.5 452 PHE B C 1
ATOM 8653 O O . PHE B 1 452 ? 6.793 -35.812 -32.531 1 98.5 452 PHE B O 1
ATOM 8660 N N . LEU B 1 453 ? 5.27 -34.469 -33.344 1 98.69 453 LEU B N 1
ATOM 8661 C CA . LEU B 1 453 ? 4.461 -34.531 -32.125 1 98.69 453 LEU B CA 1
ATOM 8662 C C . LEU B 1 453 ? 3.912 -35.938 -31.906 1 98.69 453 LEU B C 1
ATOM 8664 O O . LEU B 1 453 ? 3.809 -36.375 -30.781 1 98.69 453 LEU B O 1
ATOM 8668 N N . TYR B 1 454 ? 3.539 -36.562 -32.969 1 98.5 454 TYR B N 1
ATOM 8669 C CA . TYR B 1 454 ? 3.102 -37.938 -32.844 1 98.5 454 TYR B CA 1
ATOM 8670 C C . TYR B 1 454 ? 4.242 -38.844 -32.375 1 98.5 454 TYR B C 1
ATOM 8672 O O . TYR B 1 454 ? 4.051 -39.719 -31.531 1 98.5 454 TYR B O 1
ATOM 8680 N N . PHE B 1 455 ? 5.406 -38.594 -32.938 1 98 455 PHE B N 1
ATOM 8681 C CA . PHE B 1 455 ? 6.609 -39.312 -32.531 1 98 455 PHE B CA 1
ATOM 8682 C C . PHE B 1 455 ? 6.859 -39.125 -31.031 1 98 455 PHE B C 1
ATOM 8684 O O . PHE B 1 455 ? 7.176 -40.094 -30.328 1 98 455 PHE B O 1
ATOM 8691 N N . LEU B 1 456 ? 6.699 -37.938 -30.547 1 98.38 456 LEU B N 1
ATOM 8692 C CA . LEU B 1 456 ? 6.91 -37.656 -29.141 1 98.38 456 LEU B CA 1
ATOM 8693 C C . LEU B 1 456 ? 5.926 -38.438 -28.266 1 98.38 456 LEU B C 1
ATOM 8695 O O . LEU B 1 456 ? 6.25 -38.812 -27.141 1 98.38 456 LEU B O 1
ATOM 8699 N N . TRP B 1 457 ? 4.801 -38.719 -28.781 1 97.5 457 TRP B N 1
ATOM 8700 C CA . TRP B 1 457 ? 3.744 -39.406 -28.062 1 97.5 457 TRP B CA 1
ATOM 8701 C C . TRP B 1 457 ? 4.078 -40.906 -27.922 1 97.5 457 TRP B C 1
ATOM 8703 O O . TRP B 1 457 ? 3.875 -41.469 -26.844 1 97.5 457 TRP B O 1
ATOM 8713 N N . CYS B 1 458 ? 4.676 -41.469 -28.922 1 95.81 458 CYS B N 1
ATOM 8714 C CA . CYS B 1 458 ? 4.695 -42.938 -28.844 1 95.81 458 CYS B CA 1
ATOM 8715 C C . CYS B 1 458 ? 6.027 -43.5 -29.344 1 95.81 458 CYS B C 1
ATOM 8717 O O . CYS B 1 458 ? 6.199 -44.719 -29.438 1 95.81 458 CYS B O 1
ATOM 8719 N N . GLY B 1 459 ? 6.965 -42.688 -29.656 1 95 459 GLY B N 1
ATOM 8720 C CA . GLY B 1 459 ? 8.234 -43.156 -30.172 1 95 459 GLY B CA 1
ATOM 8721 C C . GLY B 1 459 ? 9.164 -43.688 -29.094 1 95 459 GLY B C 1
ATOM 8722 O O . GLY B 1 459 ? 9.188 -43.156 -27.984 1 95 459 GLY B O 1
ATOM 8723 N N . ARG B 1 460 ? 9.922 -44.656 -29.453 1 94.5 460 ARG B N 1
ATOM 8724 C CA . ARG B 1 460 ? 10.875 -45.25 -28.516 1 94.5 460 ARG B CA 1
ATOM 8725 C C . ARG B 1 460 ? 11.984 -44.281 -28.172 1 94.5 460 ARG B C 1
ATOM 8727 O O . ARG B 1 460 ? 12.484 -44.25 -27.047 1 94.5 460 ARG B O 1
ATOM 8734 N N . LEU B 1 461 ? 12.312 -43.469 -29.094 1 96.25 461 LEU B N 1
ATOM 8735 C CA . LEU B 1 461 ? 13.406 -42.5 -28.922 1 96.25 461 LEU B CA 1
ATOM 8736 C C . LEU B 1 461 ? 12.898 -41.188 -28.344 1 96.25 461 LEU B C 1
ATOM 8738 O O . LEU B 1 461 ? 13.68 -40.281 -28.078 1 96.25 461 LEU B O 1
ATOM 8742 N N . SER B 1 462 ? 11.602 -41.125 -28.156 1 97.31 462 SER B N 1
ATOM 8743 C CA . SER B 1 462 ? 10.992 -39.938 -27.594 1 97.31 462 SER B CA 1
ATOM 8744 C C . SER B 1 462 ? 11.297 -39.812 -26.094 1 97.31 462 SER B C 1
ATOM 8746 O O . SER B 1 462 ? 11.109 -40.781 -25.344 1 97.31 462 SER B O 1
ATOM 8748 N N . PRO B 1 463 ? 11.711 -38.656 -25.641 1 97.31 463 PRO B N 1
ATOM 8749 C CA . PRO B 1 463 ? 11.922 -38.469 -24.203 1 97.31 463 PRO B CA 1
ATOM 8750 C C . PRO B 1 463 ? 10.617 -38.5 -23.406 1 97.31 463 PRO B C 1
ATOM 8752 O O . PRO B 1 463 ? 10.648 -38.562 -22.172 1 97.31 463 PRO B O 1
ATOM 8755 N N . LEU B 1 464 ? 9.469 -38.406 -24.031 1 97.56 464 LEU B N 1
ATOM 8756 C CA . LEU B 1 464 ? 8.188 -38.344 -23.344 1 97.56 464 LEU B CA 1
ATOM 8757 C C . LEU B 1 464 ? 7.578 -39.75 -23.234 1 97.56 464 LEU B C 1
ATOM 8759 O O . LEU B 1 464 ? 6.688 -39.969 -22.406 1 97.56 464 LEU B O 1
ATOM 8763 N N . SER B 1 465 ? 8.008 -40.656 -24.078 1 96.12 465 SER B N 1
ATOM 8764 C CA . SER B 1 465 ? 7.477 -42 -24.078 1 96.12 465 SER B CA 1
ATOM 8765 C C . SER B 1 465 ? 8.555 -43.031 -23.688 1 96.12 465 SER B C 1
ATOM 8767 O O . SER B 1 465 ? 8.656 -43.406 -22.531 1 96.12 465 SER B O 1
ATOM 8769 N N . GLY B 1 466 ? 9.508 -43.219 -24.547 1 95.31 466 GLY B N 1
ATOM 8770 C CA . GLY B 1 466 ? 10.578 -44.156 -24.281 1 95.31 466 GLY B CA 1
ATOM 8771 C C . GLY B 1 466 ? 10.156 -45.594 -24.422 1 95.31 466 GLY B C 1
ATOM 8772 O O . GLY B 1 466 ? 10.867 -46.5 -23.984 1 95.31 466 GLY B O 1
ATOM 8773 N N . ARG B 1 467 ? 8.922 -45.75 -24.969 1 94.12 467 ARG B N 1
ATOM 8774 C CA . ARG B 1 467 ? 8.391 -47.094 -25.188 1 94.12 467 ARG B CA 1
ATOM 8775 C C . ARG B 1 467 ? 7.84 -47.25 -26.594 1 94.12 467 ARG B C 1
ATOM 8777 O O . ARG B 1 467 ? 7.465 -46.25 -27.234 1 94.12 467 ARG B O 1
ATOM 8784 N N . GLU B 1 468 ? 7.926 -48.438 -26.984 1 91.69 468 GLU B N 1
ATOM 8785 C CA . GLU B 1 468 ? 7.27 -48.75 -28.25 1 91.69 468 GLU B CA 1
ATOM 8786 C C . GLU B 1 468 ? 5.844 -49.25 -28.016 1 91.69 468 GLU B C 1
ATOM 8788 O O . GLU B 1 468 ? 5.633 -50.375 -27.562 1 91.69 468 GLU B O 1
ATOM 8793 N N . VAL B 1 469 ? 4.949 -48.5 -28.453 1 91.06 469 VAL B N 1
ATOM 8794 C CA . VAL B 1 469 ? 3.547 -48.812 -28.188 1 91.06 469 VAL B CA 1
ATOM 8795 C C . VAL B 1 469 ? 3.084 -49.938 -29.109 1 91.06 469 VAL B C 1
ATOM 8797 O O . VAL B 1 469 ? 3.451 -49.969 -30.297 1 91.06 469 VAL B O 1
ATOM 8800 N N . ARG B 1 470 ? 2.301 -50.844 -28.562 1 93.44 470 ARG B N 1
ATOM 8801 C CA . ARG B 1 470 ? 1.852 -52.031 -29.297 1 93.44 470 ARG B CA 1
ATOM 8802 C C . ARG B 1 470 ? 0.346 -51.969 -29.531 1 93.44 470 ARG B C 1
ATOM 8804 O O . ARG B 1 470 ? -0.36 -52.938 -29.25 1 93.44 470 ARG B O 1
ATOM 8811 N N . THR B 1 471 ? -0.06 -50.906 -30.109 1 93.56 471 THR B N 1
ATOM 8812 C CA . THR B 1 471 ? -1.486 -50.719 -30.344 1 93.56 471 THR B CA 1
ATOM 8813 C C . THR B 1 471 ? -2.014 -51.781 -31.328 1 93.56 471 THR B C 1
ATOM 8815 O O . THR B 1 471 ? -3.09 -52.344 -31.109 1 93.56 471 THR B O 1
ATOM 8818 N N . PHE B 1 472 ? -1.292 -52.094 -32.375 1 94.69 472 PHE B N 1
ATOM 8819 C CA . PHE B 1 472 ? -1.702 -53.062 -33.406 1 94.69 472 PHE B CA 1
ATOM 8820 C C . PHE B 1 472 ? -1.854 -54.469 -32.781 1 94.69 472 PHE B C 1
ATOM 8822 O O . PHE B 1 472 ? -2.891 -55.094 -32.938 1 94.69 472 PHE B O 1
ATOM 8829 N N . GLU B 1 473 ? -0.86 -54.844 -32.062 1 94.62 473 GLU B N 1
ATOM 8830 C CA . GLU B 1 473 ? -0.854 -56.156 -31.453 1 94.62 473 GLU B CA 1
ATOM 8831 C C . GLU B 1 473 ? -1.989 -56.312 -30.438 1 94.62 473 GLU B C 1
ATOM 8833 O O . GLU B 1 473 ? -2.676 -57.312 -30.406 1 94.62 473 GLU B O 1
ATOM 8838 N N . ARG B 1 474 ? -2.174 -55.25 -29.688 1 93.12 474 ARG B N 1
ATOM 8839 C CA . ARG B 1 474 ? -3.217 -55.281 -28.672 1 93.12 474 ARG B CA 1
ATOM 8840 C C . ARG B 1 474 ? -4.602 -55.281 -29.297 1 93.12 474 ARG B C 1
ATOM 8842 O O . ARG B 1 474 ? -5.559 -55.781 -28.703 1 93.12 474 ARG B O 1
ATOM 8849 N N . THR B 1 475 ? -4.691 -54.781 -30.484 1 93.25 475 THR B N 1
ATOM 8850 C CA . THR B 1 475 ? -5.973 -54.688 -31.172 1 93.25 475 THR B CA 1
ATOM 8851 C C . THR B 1 475 ? -6.297 -55.969 -31.906 1 93.25 475 THR B C 1
ATOM 8853 O O . THR B 1 475 ? -7.422 -56.469 -31.828 1 93.25 475 THR B O 1
ATOM 8856 N N . PHE B 1 476 ? -5.301 -56.625 -32.562 1 93.62 476 PHE B N 1
ATOM 8857 C CA . PHE B 1 476 ? -5.629 -57.656 -33.531 1 93.62 476 PHE B CA 1
ATOM 8858 C C . PHE B 1 476 ? -5.082 -59 -33.094 1 93.62 476 PHE B C 1
ATOM 8860 O O . PHE B 1 476 ? -5.43 -60.031 -33.688 1 93.62 476 PHE B O 1
ATOM 8867 N N . LEU B 1 477 ? -4.227 -58.969 -32.125 1 93.75 477 LEU B N 1
ATOM 8868 C CA . LEU B 1 477 ? -3.588 -60.25 -31.781 1 93.75 477 LEU B CA 1
ATOM 8869 C C . LEU B 1 477 ? -4.031 -60.719 -30.406 1 93.75 477 LEU B C 1
ATOM 8871 O O . LEU B 1 477 ? -4.07 -59.906 -29.469 1 93.75 477 LEU B O 1
ATOM 8875 N N . ALA B 1 478 ? -4.297 -62.031 -30.266 1 90.75 478 ALA B N 1
ATOM 8876 C CA . ALA B 1 478 ? -4.766 -62.594 -29 1 90.75 478 ALA B CA 1
ATOM 8877 C C . ALA B 1 478 ? -3.59 -62.969 -28.094 1 90.75 478 ALA B C 1
ATOM 8879 O O . ALA B 1 478 ? -3.727 -63 -26.875 1 90.75 478 ALA B O 1
ATOM 8880 N N . ASP B 1 479 ? -2.475 -63.156 -28.766 1 91.56 479 ASP B N 1
ATOM 8881 C CA . ASP B 1 479 ? -1.294 -63.594 -28 1 91.56 479 ASP B CA 1
ATOM 8882 C C . ASP B 1 479 ? -0.727 -62.406 -27.188 1 91.56 479 ASP B C 1
ATOM 8884 O O . ASP B 1 479 ? -0.05 -61.531 -27.734 1 91.56 479 ASP B O 1
ATOM 8888 N N . LYS B 1 480 ? -0.833 -62.5 -25.969 1 91.12 480 LYS B N 1
ATOM 8889 C CA . LYS B 1 480 ? -0.45 -61.406 -25.078 1 91.12 480 LYS B CA 1
ATOM 8890 C C . LYS B 1 480 ? 1.064 -61.219 -25.062 1 91.12 480 LYS B C 1
ATOM 8892 O O . LYS B 1 480 ? 1.555 -60.125 -24.719 1 91.12 480 LYS B O 1
ATOM 8897 N N . ARG B 1 481 ? 1.843 -62.375 -25.344 1 84 481 ARG B N 1
ATOM 8898 C CA . ARG B 1 481 ? 3.297 -62.281 -25.406 1 84 481 ARG B CA 1
ATOM 8899 C C . ARG B 1 481 ? 3.73 -61.219 -26.406 1 84 481 ARG B C 1
ATOM 8901 O O . ARG B 1 481 ? 4.836 -60.656 -26.297 1 84 481 ARG B O 1
ATOM 8908 N N . THR B 1 482 ? 2.824 -60.688 -27.375 1 91.75 482 THR B N 1
ATOM 8909 C CA . THR B 1 482 ? 3.119 -59.719 -28.422 1 91.75 482 THR B CA 1
ATOM 8910 C C . THR B 1 482 ? 2.793 -58.312 -27.938 1 91.75 482 THR B C 1
ATOM 8912 O O . THR B 1 482 ? 3.172 -57.312 -28.578 1 91.75 482 THR B O 1
ATOM 8915 N N . TRP B 1 483 ? 2.174 -58.25 -26.812 1 92.88 483 TRP B N 1
ATOM 8916 C CA . TRP B 1 483 ? 1.699 -56.969 -26.312 1 92.88 483 TRP B CA 1
ATOM 8917 C C . TRP B 1 483 ? 2.799 -56.25 -25.547 1 92.88 483 TRP B C 1
ATOM 8919 O O . TRP B 1 483 ? 2.684 -55.031 -25.25 1 92.88 483 TRP B O 1
ATOM 8929 N N . GLU B 1 484 ? 3.854 -56.938 -25.172 1 91.56 484 GLU B N 1
ATOM 8930 C CA . GLU B 1 484 ? 4.934 -56.344 -24.391 1 91.56 484 GLU B CA 1
ATOM 8931 C C . GLU B 1 484 ? 5.57 -55.188 -25.141 1 91.56 484 GLU B C 1
ATOM 8933 O O . GLU B 1 484 ? 5.93 -55.312 -26.312 1 91.56 484 GLU B O 1
ATOM 8938 N N . GLU B 1 485 ? 5.703 -54.062 -24.438 1 91.69 485 GLU B N 1
ATOM 8939 C CA . GLU B 1 485 ? 6.246 -52.875 -25.062 1 91.69 485 GLU B CA 1
ATOM 8940 C C . GLU B 1 485 ? 7.707 -52.656 -24.672 1 91.69 485 GLU B C 1
ATOM 8942 O O . GLU B 1 485 ? 8.008 -52.312 -23.531 1 91.69 485 GLU B O 1
ATOM 8947 N N . PRO B 1 486 ? 8.602 -52.844 -25.594 1 91.5 486 PRO B N 1
ATOM 8948 C CA . PRO B 1 486 ? 10 -52.531 -25.297 1 91.5 486 PRO B CA 1
ATOM 8949 C C . PRO B 1 486 ? 10.188 -51.094 -24.812 1 91.5 486 PRO B C 1
ATOM 8951 O O . PRO B 1 486 ? 9.586 -50.156 -25.344 1 91.5 486 PRO B O 1
ATOM 8954 N N . ALA B 1 487 ? 11.008 -51.031 -23.766 1 94.5 487 ALA B N 1
ATOM 8955 C CA . ALA B 1 487 ? 11.195 -49.719 -23.141 1 94.5 487 ALA B CA 1
ATOM 8956 C C . ALA B 1 487 ? 12.664 -49.312 -23.125 1 94.5 487 ALA B C 1
ATOM 8958 O O . ALA B 1 487 ? 13.547 -50.188 -23.219 1 94.5 487 ALA B O 1
ATOM 8959 N N . ASP B 1 488 ? 12.906 -48.062 -23.141 1 96.5 488 ASP B N 1
ATOM 8960 C CA . ASP B 1 488 ? 14.266 -47.531 -23.016 1 96.5 488 ASP B CA 1
ATOM 8961 C C . ASP B 1 488 ? 14.93 -48.062 -21.734 1 96.5 488 ASP B C 1
ATOM 8963 O O . ASP B 1 488 ? 14.281 -48.188 -20.703 1 96.5 488 ASP B O 1
ATOM 8967 N N . PRO B 1 489 ? 16.203 -48.312 -21.75 1 97.19 489 PRO B N 1
ATOM 8968 C CA . PRO B 1 489 ? 16.922 -48.812 -20.578 1 97.19 489 PRO B CA 1
ATOM 8969 C C . PRO B 1 489 ? 16.844 -47.844 -19.391 1 97.19 489 PRO B C 1
ATOM 8971 O O . PRO B 1 489 ? 17.078 -48.25 -18.25 1 97.19 489 PRO B O 1
ATOM 8974 N N . TYR B 1 490 ? 16.547 -46.656 -19.641 1 96.94 490 TYR B N 1
ATOM 8975 C CA . TYR B 1 490 ? 16.391 -45.656 -18.594 1 96.94 490 TYR B CA 1
ATOM 8976 C C . TYR B 1 490 ? 15.477 -46.156 -17.484 1 96.94 490 TYR B C 1
ATOM 8978 O O . TYR B 1 490 ? 15.758 -45.969 -16.297 1 96.94 490 TYR B O 1
ATOM 8986 N N . TYR B 1 491 ? 14.414 -46.812 -17.797 1 94.69 491 TYR B N 1
ATOM 8987 C CA . TYR B 1 491 ? 13.391 -47.219 -16.844 1 94.69 491 TYR B CA 1
ATOM 8988 C C . TYR B 1 491 ? 13.914 -48.281 -15.891 1 94.69 491 TYR B C 1
ATOM 8990 O O . TYR B 1 491 ? 13.398 -48.438 -14.789 1 94.69 491 TYR B O 1
ATOM 8998 N N . ARG B 1 492 ? 14.914 -48.938 -16.266 1 94.25 492 ARG B N 1
ATOM 8999 C CA . ARG B 1 492 ? 15.594 -49.875 -15.375 1 94.25 492 ARG B CA 1
ATOM 9000 C C . ARG B 1 492 ? 16.75 -49.188 -14.648 1 94.25 492 ARG B C 1
ATOM 9002 O O . ARG B 1 492 ? 16.969 -49.406 -13.461 1 94.25 492 ARG B O 1
ATOM 9009 N N . LEU B 1 493 ? 17.375 -48.344 -15.344 1 96.5 493 LEU B N 1
ATOM 9010 C CA . LEU B 1 493 ? 18.641 -47.781 -14.867 1 96.5 493 LEU B CA 1
ATOM 9011 C C . LEU B 1 493 ? 18.391 -46.594 -13.945 1 96.5 493 LEU B C 1
ATOM 9013 O O . LEU B 1 493 ? 19.312 -46.125 -13.266 1 96.5 493 LEU B O 1
ATOM 9017 N N . ILE B 1 494 ? 17.219 -46.125 -13.836 1 94.75 494 ILE B N 1
ATOM 9018 C CA . ILE B 1 494 ? 16.859 -45.031 -12.961 1 94.75 494 ILE B CA 1
ATOM 9019 C C . ILE B 1 494 ? 17.062 -45.438 -11.5 1 94.75 494 ILE B C 1
ATOM 9021 O O . ILE B 1 494 ? 17.125 -44.562 -10.617 1 94.75 494 ILE B O 1
ATOM 9025 N N . ASP B 1 495 ? 17.234 -46.688 -11.188 1 94.19 495 ASP B N 1
ATOM 9026 C CA . ASP B 1 495 ? 17.484 -47.188 -9.844 1 94.19 495 ASP B CA 1
ATOM 9027 C C . ASP B 1 495 ? 18.969 -47.125 -9.5 1 94.19 495 ASP B C 1
ATOM 9029 O O . ASP B 1 495 ? 19.359 -47.281 -8.336 1 94.19 495 ASP B O 1
ATOM 9033 N N . ASP B 1 496 ? 19.734 -46.875 -10.484 1 95.75 496 ASP B N 1
ATOM 9034 C CA . ASP B 1 496 ? 21.172 -46.844 -10.305 1 95.75 496 ASP B CA 1
ATOM 9035 C C . ASP B 1 496 ? 21.672 -45.438 -9.969 1 95.75 496 ASP B C 1
ATOM 9037 O O . ASP B 1 496 ? 21.422 -44.5 -10.711 1 95.75 496 ASP B O 1
ATOM 9041 N N . GLU B 1 497 ? 22.453 -45.312 -8.945 1 95.88 497 GLU B N 1
ATOM 9042 C CA . GLU B 1 497 ? 22.922 -44 -8.453 1 95.88 497 GLU B CA 1
ATOM 9043 C C . GLU B 1 497 ? 23.859 -43.344 -9.453 1 95.88 497 GLU B C 1
ATOM 9045 O O . GLU B 1 497 ? 23.766 -42.125 -9.68 1 95.88 497 GLU B O 1
ATOM 9050 N N . GLU B 1 498 ? 24.719 -44.125 -9.961 1 96 498 GLU B N 1
ATOM 9051 C CA . GLU B 1 498 ? 25.688 -43.562 -10.891 1 96 498 GLU B CA 1
ATOM 9052 C C . GLU B 1 498 ? 25.016 -43.031 -12.148 1 96 498 GLU B C 1
ATOM 9054 O O . GLU B 1 498 ? 25.391 -41.969 -12.664 1 96 498 GLU B O 1
ATOM 9059 N N . THR B 1 499 ? 24.109 -43.75 -12.648 1 96.62 499 THR B N 1
ATOM 9060 C CA . THR B 1 499 ? 23.375 -43.312 -13.828 1 96.62 499 THR B CA 1
ATOM 9061 C C . THR B 1 499 ? 22.625 -42 -13.555 1 96.62 499 THR B C 1
ATOM 9063 O O . THR B 1 499 ? 22.688 -41.094 -14.367 1 96.62 499 THR B O 1
ATOM 9066 N N . CYS B 1 500 ? 21.969 -41.938 -12.422 1 96.5 500 CYS B N 1
ATOM 9067 C CA . CYS B 1 500 ? 21.234 -40.75 -12.07 1 96.5 500 CYS B CA 1
ATOM 9068 C C . CYS B 1 500 ? 22.172 -39.562 -11.914 1 96.5 500 CYS B C 1
ATOM 9070 O O . CYS B 1 500 ? 21.844 -38.438 -12.312 1 96.5 500 CYS B O 1
ATOM 9072 N N . ALA B 1 501 ? 23.328 -39.75 -11.344 1 97.06 501 ALA B N 1
ATOM 9073 C CA . ALA B 1 501 ? 24.328 -38.719 -11.203 1 97.06 501 ALA B CA 1
ATOM 9074 C C . ALA B 1 501 ? 24.75 -38.156 -12.562 1 97.06 501 ALA B C 1
ATOM 9076 O O . ALA B 1 501 ? 24.891 -36.938 -12.734 1 97.06 501 ALA B O 1
ATOM 9077 N N . ARG B 1 502 ? 24.938 -39.062 -13.453 1 96.5 502 ARG B N 1
ATOM 9078 C CA . ARG B 1 502 ? 25.344 -38.656 -14.797 1 96.5 502 ARG B CA 1
ATOM 9079 C C . ARG B 1 502 ? 24.266 -37.844 -15.484 1 96.5 502 ARG B C 1
ATOM 9081 O O . ARG B 1 502 ? 24.562 -36.875 -16.172 1 96.5 502 ARG B O 1
ATOM 9088 N N . VAL B 1 503 ? 23.062 -38.25 -15.312 1 97.44 503 VAL B N 1
ATOM 9089 C CA . VAL B 1 503 ? 21.953 -37.5 -15.906 1 97.44 503 VAL B CA 1
ATOM 9090 C C . VAL B 1 503 ? 21.891 -36.094 -15.328 1 97.44 503 VAL B C 1
ATOM 9092 O O . VAL B 1 503 ? 21.75 -35.125 -16.078 1 97.44 503 VAL B O 1
ATOM 9095 N N . LEU B 1 504 ? 21.969 -35.969 -14.016 1 97.62 504 LEU B N 1
ATOM 9096 C CA . LEU B 1 504 ? 21.938 -34.688 -13.367 1 97.62 504 LEU B CA 1
ATOM 9097 C C . LEU B 1 504 ? 23.062 -33.781 -13.875 1 97.62 504 LEU B C 1
ATOM 9099 O O . LEU B 1 504 ? 22.828 -32.625 -14.211 1 97.62 504 LEU B O 1
ATOM 9103 N N . GLU B 1 505 ? 24.203 -34.312 -14.031 1 97.56 505 GLU B N 1
ATOM 9104 C CA . GLU B 1 505 ? 25.344 -33.562 -14.539 1 97.56 505 GLU B CA 1
ATOM 9105 C C . GLU B 1 505 ? 25.109 -33.094 -15.977 1 97.56 505 GLU B C 1
ATOM 9107 O O . GLU B 1 505 ? 25.469 -31.969 -16.344 1 97.56 505 GLU B O 1
ATOM 9112 N N . GLU B 1 506 ? 24.531 -33.969 -16.734 1 97.69 506 GLU B N 1
ATOM 9113 C CA . GLU B 1 506 ? 24.234 -33.656 -18.125 1 97.69 506 GLU B CA 1
ATOM 9114 C C . GLU B 1 506 ? 23.344 -32.406 -18.219 1 97.69 506 GLU B C 1
ATOM 9116 O O . GLU B 1 506 ? 23.484 -31.625 -19.156 1 97.69 506 GLU B O 1
ATOM 9121 N N . PHE B 1 507 ? 22.562 -32.219 -17.281 1 97.94 507 PHE B N 1
ATOM 9122 C CA . PHE B 1 507 ? 21.641 -31.094 -17.297 1 97.94 507 PHE B CA 1
ATOM 9123 C C . PHE B 1 507 ? 22.156 -29.969 -16.391 1 97.94 507 PHE B C 1
ATOM 9125 O O . PHE B 1 507 ? 21.391 -29.094 -15.977 1 97.94 507 PHE B O 1
ATOM 9132 N N . SER B 1 508 ? 23.422 -30.031 -16.016 1 96.44 508 SER B N 1
ATOM 9133 C CA . SER B 1 508 ? 24.141 -29 -15.289 1 96.44 508 SER B CA 1
ATOM 9134 C C . SER B 1 508 ? 23.594 -28.828 -13.875 1 96.44 508 SER B C 1
ATOM 9136 O O . SER B 1 508 ? 23.438 -27.703 -13.398 1 96.44 508 SER B O 1
ATOM 9138 N N . LEU B 1 509 ? 23.266 -29.906 -13.203 1 96.81 509 LEU B N 1
ATOM 9139 C CA . LEU B 1 509 ? 22.828 -29.922 -11.812 1 96.81 509 LEU B CA 1
ATOM 9140 C C . LEU B 1 509 ? 23.781 -30.75 -10.953 1 96.81 509 LEU B C 1
ATOM 9142 O O . LEU B 1 509 ? 24.469 -31.641 -11.461 1 96.81 509 LEU B O 1
ATOM 9146 N N . SER B 1 510 ? 23.859 -30.484 -9.781 1 95 510 SER B N 1
ATOM 9147 C CA . SER B 1 510 ? 24.766 -31.172 -8.883 1 95 510 SER B CA 1
ATOM 9148 C C . SER B 1 510 ? 24.219 -32.531 -8.477 1 95 510 SER B C 1
ATOM 9150 O O . SER B 1 510 ? 23.109 -32.625 -7.941 1 95 510 SER B O 1
ATOM 9152 N N . PRO B 1 511 ? 24.953 -33.562 -8.688 1 94.12 511 PRO B N 1
ATOM 9153 C CA . PRO B 1 511 ? 24.5 -34.875 -8.258 1 94.12 511 PRO B CA 1
ATOM 9154 C C . PRO B 1 511 ? 24.469 -35.031 -6.738 1 94.12 511 PRO B C 1
ATOM 9156 O O . PRO B 1 511 ? 23.812 -35.938 -6.215 1 94.12 511 PRO B O 1
ATOM 9159 N N . ALA B 1 512 ? 25.219 -34.156 -6.082 1 91 512 ALA B N 1
ATOM 9160 C CA . ALA B 1 512 ? 25.312 -34.25 -4.625 1 91 512 ALA B CA 1
ATOM 9161 C C . ALA B 1 512 ? 24.016 -33.781 -3.965 1 91 512 ALA B C 1
ATOM 9163 O O . ALA B 1 512 ? 23.609 -34.312 -2.932 1 91 512 ALA B O 1
ATOM 9164 N N . THR B 1 513 ? 23.328 -32.844 -4.605 1 89.56 513 THR B N 1
ATOM 9165 C CA . THR B 1 513 ? 22.172 -32.25 -3.934 1 89.56 513 THR B CA 1
ATOM 9166 C C . THR B 1 513 ? 20.938 -32.344 -4.816 1 89.56 513 THR B C 1
ATOM 9168 O O . THR B 1 513 ? 19.812 -32.156 -4.332 1 89.56 513 THR B O 1
ATOM 9171 N N . GLY B 1 514 ? 21.109 -32.562 -6.07 1 92.81 514 GLY B N 1
ATOM 9172 C CA . GLY B 1 514 ? 20 -32.531 -7.016 1 92.81 514 GLY B CA 1
ATOM 9173 C C . GLY B 1 514 ? 19.203 -33.812 -7.051 1 92.81 514 GLY B C 1
ATOM 9174 O O . GLY B 1 514 ? 19.688 -34.875 -6.633 1 92.81 514 GLY B O 1
ATOM 9175 N N . HIS B 1 515 ? 17.891 -33.688 -7.5 1 95 515 HIS B N 1
ATOM 9176 C CA . HIS B 1 515 ? 16.984 -34.812 -7.648 1 95 515 HIS B CA 1
ATOM 9177 C C . HIS B 1 515 ? 16.312 -34.812 -9.023 1 95 515 HIS B C 1
ATOM 9179 O O . HIS B 1 515 ? 16.031 -33.75 -9.562 1 95 515 HIS B O 1
ATOM 9185 N N . ILE B 1 516 ? 16.172 -36.031 -9.516 1 96.88 516 ILE B N 1
ATOM 9186 C CA . ILE B 1 516 ? 15.312 -36.188 -10.68 1 96.88 516 ILE B CA 1
ATOM 9187 C C . ILE B 1 516 ? 13.875 -36.438 -10.234 1 96.88 516 ILE B C 1
ATOM 9189 O O . ILE B 1 516 ? 13.602 -37.312 -9.43 1 96.88 516 ILE B O 1
ATOM 9193 N N . ILE B 1 517 ? 13.008 -35.625 -10.633 1 95.88 517 ILE B N 1
ATOM 9194 C CA . ILE B 1 517 ? 11.586 -35.781 -10.328 1 95.88 517 ILE B CA 1
ATOM 9195 C C . ILE B 1 517 ? 10.812 -36.125 -11.594 1 95.88 517 ILE B C 1
ATOM 9197 O O . ILE B 1 517 ? 10.734 -35.312 -12.523 1 95.88 517 ILE B O 1
ATOM 9201 N N . ASN B 1 518 ? 10.227 -37.344 -11.57 1 92.81 518 ASN B N 1
ATOM 9202 C CA . ASN B 1 518 ? 9.633 -37.875 -12.789 1 92.81 518 ASN B CA 1
ATOM 9203 C C . ASN B 1 518 ? 8.227 -38.406 -12.531 1 92.81 518 ASN B C 1
ATOM 9205 O O . ASN B 1 518 ? 7.855 -38.688 -11.383 1 92.81 518 ASN B O 1
ATOM 9209 N N . GLY B 1 519 ? 7.465 -38.531 -13.664 1 90.38 519 GLY B N 1
ATOM 9210 C CA . GLY B 1 519 ? 6.188 -39.219 -13.656 1 90.38 519 GLY B CA 1
ATOM 9211 C C . GLY B 1 519 ? 6.137 -40.375 -14.633 1 90.38 519 GLY B C 1
ATOM 9212 O O . GLY B 1 519 ? 7.039 -41.219 -14.656 1 90.38 519 GLY B O 1
ATOM 9213 N N . HIS B 1 520 ? 5.148 -40.625 -15.375 1 84.62 520 HIS B N 1
ATOM 9214 C CA . HIS B 1 520 ? 4.977 -41.469 -16.562 1 84.62 520 HIS B CA 1
ATOM 9215 C C . HIS B 1 520 ? 4.754 -42.938 -16.188 1 84.62 520 HIS B C 1
ATOM 9217 O O . HIS B 1 520 ? 3.855 -43.594 -16.719 1 84.62 520 HIS B O 1
ATOM 9223 N N . VAL B 1 521 ? 5.566 -43.469 -15.273 1 82.69 521 VAL B N 1
ATOM 9224 C CA . VAL B 1 521 ? 5.41 -44.844 -14.875 1 82.69 521 VAL B CA 1
ATOM 9225 C C . VAL B 1 521 ? 4.879 -44.938 -13.445 1 82.69 521 VAL B C 1
ATOM 9227 O O . VAL B 1 521 ? 5.559 -44.531 -12.5 1 82.69 521 VAL B O 1
ATOM 9230 N N . PRO B 1 522 ? 3.764 -45.531 -13.297 1 83.25 522 PRO B N 1
ATOM 9231 C CA . PRO B 1 522 ? 3.186 -45.625 -11.953 1 83.25 522 PRO B CA 1
ATOM 9232 C C . PRO B 1 522 ? 4.004 -46.469 -11 1 83.25 522 PRO B C 1
ATOM 9234 O O . PRO B 1 522 ? 4.508 -47.531 -11.398 1 83.25 522 PRO B O 1
ATOM 9237 N N . VAL B 1 523 ? 4.109 -46.031 -9.852 1 82.25 523 VAL B N 1
ATOM 9238 C CA . VAL B 1 523 ? 4.836 -46.781 -8.828 1 82.25 523 VAL B CA 1
ATOM 9239 C C . VAL B 1 523 ? 3.924 -47.844 -8.219 1 82.25 523 VAL B C 1
ATOM 9241 O O . VAL B 1 523 ? 2.832 -47.531 -7.734 1 82.25 523 VAL B O 1
ATOM 9244 N N . LYS B 1 524 ? 4.328 -49 -8.234 1 81.56 524 LYS B N 1
ATOM 9245 C CA . LYS B 1 524 ? 3.549 -50.094 -7.66 1 81.56 524 LYS B CA 1
ATOM 9246 C C . LYS B 1 524 ? 3.881 -50.281 -6.184 1 81.56 524 LYS B C 1
ATOM 9248 O O . LYS B 1 524 ? 4.59 -51.219 -5.82 1 81.56 524 LYS B O 1
ATOM 9253 N N . VAL B 1 525 ? 3.314 -49.5 -5.387 1 75.94 525 VAL B N 1
ATOM 9254 C CA . VAL B 1 525 ? 3.598 -49.5 -3.957 1 75.94 525 VAL B CA 1
ATOM 9255 C C . VAL B 1 525 ? 3.133 -50.812 -3.328 1 75.94 525 VAL B C 1
ATOM 9257 O O . VAL B 1 525 ? 3.801 -51.344 -2.443 1 75.94 525 VAL B O 1
ATOM 9260 N N . LYS B 1 526 ? 2.043 -51.312 -3.811 1 73.62 526 LYS B N 1
ATOM 9261 C CA . LYS B 1 526 ? 1.491 -52.562 -3.287 1 73.62 526 LYS B CA 1
ATOM 9262 C C . LYS B 1 526 ? 2.473 -53.719 -3.469 1 73.62 526 LYS B C 1
ATOM 9264 O O . LYS B 1 526 ? 2.516 -54.625 -2.65 1 73.62 526 LYS B O 1
ATOM 9269 N N . LYS B 1 527 ? 3.283 -53.594 -4.473 1 77.38 527 LYS B N 1
ATOM 9270 C CA . LYS B 1 527 ? 4.242 -54.656 -4.746 1 77.38 527 LYS B CA 1
ATOM 9271 C C . LYS B 1 527 ? 5.586 -54.375 -4.082 1 77.38 527 LYS B C 1
ATOM 9273 O O . LYS B 1 527 ? 6.578 -55.062 -4.355 1 77.38 527 LYS B O 1
ATOM 9278 N N . GLY B 1 528 ? 5.621 -53.281 -3.338 1 78.25 528 GLY B N 1
ATOM 9279 C CA . GLY B 1 528 ? 6.812 -53 -2.555 1 78.25 528 GLY B CA 1
ATOM 9280 C C . GLY B 1 528 ? 7.758 -52.031 -3.244 1 78.25 528 GLY B C 1
ATOM 9281 O O . GLY B 1 528 ? 8.852 -51.75 -2.74 1 78.25 528 GLY B O 1
ATOM 9282 N N . GLU B 1 529 ? 7.309 -51.531 -4.363 1 84.19 529 GLU B N 1
ATOM 9283 C CA . GLU B 1 529 ? 8.164 -50.594 -5.066 1 84.19 529 GLU B CA 1
ATOM 9284 C C . GLU B 1 529 ? 8.18 -49.25 -4.355 1 84.19 529 GLU B C 1
ATOM 9286 O O . GLU B 1 529 ? 7.156 -48.781 -3.854 1 84.19 529 GLU B O 1
ATOM 9291 N N . THR B 1 530 ? 9.352 -48.688 -4.285 1 85.31 530 THR B N 1
ATOM 9292 C CA . THR B 1 530 ? 9.484 -47.406 -3.635 1 85.31 530 THR B CA 1
ATOM 9293 C C . THR B 1 530 ? 9.547 -46.281 -4.668 1 85.31 530 THR B C 1
ATOM 9295 O O . THR B 1 530 ? 10.156 -46.438 -5.73 1 85.31 530 THR B O 1
ATOM 9298 N N . PRO B 1 531 ? 8.922 -45.188 -4.406 1 89.38 531 PRO B N 1
ATOM 9299 C CA . PRO B 1 531 ? 9 -44.031 -5.297 1 89.38 531 PRO B CA 1
ATOM 9300 C C . PRO B 1 531 ? 10.375 -43.344 -5.262 1 89.38 531 PRO B C 1
ATOM 9302 O O . PRO B 1 531 ? 10.727 -42.594 -6.188 1 89.38 531 PRO B O 1
ATOM 9305 N N . VAL B 1 532 ? 11.078 -43.5 -4.195 1 90 532 VAL B N 1
ATOM 9306 C CA . VAL B 1 532 ? 12.43 -42.969 -4.055 1 90 532 VAL B CA 1
ATOM 9307 C C . VAL B 1 532 ? 13.445 -43.969 -4.594 1 90 532 VAL B C 1
ATOM 9309 O O . VAL B 1 532 ? 13.562 -45.062 -4.078 1 90 532 VAL B O 1
ATOM 9312 N N . LYS B 1 533 ? 14.125 -43.562 -5.586 1 91.69 533 LYS B N 1
ATOM 9313 C CA . LYS B 1 533 ? 15.055 -44.438 -6.273 1 91.69 533 LYS B CA 1
ATOM 9314 C C . LYS B 1 533 ? 16.484 -43.906 -6.195 1 91.69 533 LYS B C 1
ATOM 9316 O O . LYS B 1 533 ? 16.703 -42.75 -5.84 1 91.69 533 LYS B O 1
ATOM 9321 N N . ALA B 1 534 ? 17.469 -44.844 -6.41 1 93.19 534 ALA B N 1
ATOM 9322 C CA . ALA B 1 534 ? 18.891 -44.5 -6.551 1 93.19 534 ALA B CA 1
ATOM 9323 C C . ALA B 1 534 ? 19.391 -43.719 -5.332 1 93.19 534 ALA B C 1
ATOM 9325 O O . ALA B 1 534 ? 20 -42.656 -5.473 1 93.19 534 ALA B O 1
ATOM 9326 N N . GLY B 1 535 ? 19 -44.156 -4.211 1 86.75 535 GLY B N 1
ATOM 9327 C CA . GLY B 1 535 ? 19.484 -43.531 -2.984 1 86.75 535 GLY B CA 1
ATOM 9328 C C . GLY B 1 535 ? 18.938 -42.125 -2.785 1 86.75 535 GLY B C 1
ATOM 9329 O O . GLY B 1 535 ? 19.609 -41.281 -2.174 1 86.75 535 GLY B O 1
ATOM 9330 N N . GLY B 1 536 ? 17.781 -41.812 -3.418 1 88.56 536 GLY B N 1
ATOM 9331 C CA . GLY B 1 536 ? 17.156 -40.531 -3.221 1 88.56 536 GLY B CA 1
ATOM 9332 C C . GLY B 1 536 ? 17.406 -39.562 -4.367 1 88.56 536 GLY B C 1
ATOM 9333 O O . GLY B 1 536 ? 16.828 -38.469 -4.41 1 88.56 536 GLY B O 1
ATOM 9334 N N . ARG B 1 537 ? 18.219 -39.938 -5.309 1 93.12 537 ARG B N 1
ATOM 9335 C CA . ARG B 1 537 ? 18.562 -39.062 -6.414 1 93.12 537 ARG B CA 1
ATOM 9336 C C . ARG B 1 537 ? 17.438 -38.969 -7.426 1 93.12 537 ARG B C 1
ATOM 9338 O O . ARG B 1 537 ? 17.391 -38.031 -8.242 1 93.12 537 ARG B O 1
ATOM 9345 N N . ALA B 1 538 ? 16.562 -39.906 -7.348 1 94.5 538 ALA B N 1
ATOM 9346 C CA . ALA B 1 538 ? 15.398 -39.875 -8.234 1 94.5 538 ALA B CA 1
ATOM 9347 C C . ALA B 1 538 ? 14.109 -40.156 -7.453 1 94.5 538 ALA B C 1
ATOM 9349 O O . ALA B 1 538 ? 14.094 -40.969 -6.543 1 94.5 538 ALA B O 1
ATOM 9350 N N . ILE B 1 539 ? 13.117 -39.375 -7.758 1 93.19 539 ILE B N 1
ATOM 9351 C CA . ILE B 1 539 ? 11.812 -39.531 -7.117 1 93.19 539 ILE B CA 1
ATOM 9352 C C . ILE B 1 539 ? 10.719 -39.625 -8.18 1 93.19 539 ILE B C 1
ATOM 9354 O O . ILE B 1 539 ? 10.508 -38.688 -8.953 1 93.19 539 ILE B O 1
ATOM 9358 N N . ILE B 1 540 ? 10.078 -40.719 -8.234 1 92.56 540 ILE B N 1
ATOM 9359 C CA . ILE B 1 540 ? 8.961 -40.938 -9.156 1 92.56 540 ILE B CA 1
ATOM 9360 C C . ILE B 1 540 ? 7.652 -40.594 -8.445 1 92.56 540 ILE B C 1
ATOM 9362 O O . ILE B 1 540 ? 7.27 -41.25 -7.48 1 92.56 540 ILE B O 1
ATOM 9366 N N . ILE B 1 541 ? 6.891 -39.656 -8.961 1 90.38 541 ILE B N 1
ATOM 9367 C CA . ILE B 1 541 ? 5.758 -39.156 -8.195 1 90.38 541 ILE B CA 1
ATOM 9368 C C . ILE B 1 541 ? 4.449 -39.531 -8.891 1 90.38 541 ILE B C 1
ATOM 9370 O O . ILE B 1 541 ? 3.432 -38.844 -8.719 1 90.38 541 ILE B O 1
ATOM 9374 N N . ASP B 1 542 ? 4.512 -40.438 -9.727 1 87.25 542 ASP B N 1
ATOM 9375 C CA . ASP B 1 542 ? 3.277 -41 -10.289 1 87.25 542 ASP B CA 1
ATOM 9376 C C . ASP B 1 542 ? 2.66 -42.031 -9.367 1 87.25 542 ASP B C 1
ATOM 9378 O O . ASP B 1 542 ? 3.125 -43.188 -9.305 1 87.25 542 ASP B O 1
ATOM 9382 N N . GLY B 1 543 ? 1.646 -41.656 -8.672 1 72.19 543 GLY B N 1
ATOM 9383 C CA . GLY B 1 543 ? 0.957 -42.562 -7.77 1 72.19 543 GLY B CA 1
ATOM 9384 C C . GLY B 1 543 ? -0.368 -43.062 -8.312 1 72.19 543 GLY B C 1
ATOM 9385 O O . GLY B 1 543 ? -1.161 -43.656 -7.59 1 72.19 543 GLY B O 1
ATOM 9386 N N . GLY B 1 544 ? -0.59 -42.812 -9.547 1 72.25 544 GLY B N 1
ATOM 9387 C CA . GLY B 1 544 ? -1.81 -43.281 -10.164 1 72.25 544 GLY B CA 1
ATOM 9388 C C . GLY B 1 544 ? -3.043 -42.5 -9.766 1 72.25 544 GLY B C 1
ATOM 9389 O O . GLY B 1 544 ? -3.982 -43.062 -9.195 1 72.25 544 GLY B O 1
ATOM 9390 N N . PHE B 1 545 ? -3.244 -41.344 -10.094 1 68.31 545 PHE B N 1
ATOM 9391 C CA . PHE B 1 545 ? -4.402 -40.5 -9.812 1 68.31 545 PHE B CA 1
ATOM 9392 C C . PHE B 1 545 ? -5.668 -41.094 -10.398 1 68.31 545 PHE B C 1
ATOM 9394 O O . PHE B 1 545 ? -6.75 -40.969 -9.82 1 68.31 545 PHE B O 1
ATOM 9401 N N . CYS B 1 546 ? -5.379 -41.719 -11.445 1 66.25 546 CYS B N 1
ATOM 9402 C CA . CYS B 1 546 ? -6.52 -42.281 -12.156 1 66.25 546 CYS B CA 1
ATOM 9403 C C . CYS B 1 546 ? -7.066 -43.5 -11.414 1 66.25 546 CYS B C 1
ATOM 9405 O O . CYS B 1 546 ? -6.301 -44.344 -10.969 1 66.25 546 CYS B O 1
ATOM 9407 N N . ARG B 1 547 ? -8.32 -43.469 -11.242 1 67.38 547 ARG B N 1
ATOM 9408 C CA . ARG B 1 547 ? -9.016 -44.531 -10.516 1 67.38 547 ARG B CA 1
ATOM 9409 C C . ARG B 1 547 ? -8.633 -45.906 -11.055 1 67.38 547 ARG B C 1
ATOM 9411 O O . ARG B 1 547 ? -8.523 -46.875 -10.297 1 67.38 547 ARG B O 1
ATOM 9418 N N . ALA B 1 548 ? -8.352 -45.938 -12.352 1 60 548 ALA B N 1
ATOM 9419 C CA . ALA B 1 548 ? -8.008 -47.188 -13 1 60 548 ALA B CA 1
ATOM 9420 C C . ALA B 1 548 ? -6.734 -47.781 -12.406 1 60 548 ALA B C 1
ATOM 9422 O O . ALA B 1 548 ? -6.523 -49 -12.453 1 60 548 ALA B O 1
ATOM 9423 N N . TYR B 1 549 ? -6.027 -46.906 -11.789 1 65 549 TYR B N 1
ATOM 9424 C CA . TYR B 1 549 ? -4.723 -47.375 -11.32 1 65 549 TYR B CA 1
ATOM 9425 C C . TYR B 1 549 ? -4.727 -47.594 -9.812 1 65 549 TYR B C 1
ATOM 9427 O O . TYR B 1 549 ? -3.768 -48.125 -9.25 1 65 549 TYR B O 1
ATOM 9435 N N . HIS B 1 550 ? -5.785 -47.25 -9.109 1 67.56 550 HIS B N 1
ATOM 9436 C CA . HIS B 1 550 ? -5.836 -47.312 -7.652 1 67.56 550 HIS B CA 1
ATOM 9437 C C . HIS B 1 550 ? -5.605 -48.719 -7.156 1 67.56 550 HIS B C 1
ATOM 9439 O O . HIS B 1 550 ? -4.902 -48.938 -6.164 1 67.56 550 HIS B O 1
ATOM 9445 N N . GLU B 1 551 ? -6.223 -49.531 -7.918 1 66.5 551 GLU B N 1
ATOM 9446 C CA . GLU B 1 551 ? -6.086 -50.938 -7.52 1 66.5 551 GLU B CA 1
ATOM 9447 C C . GLU B 1 551 ? -4.652 -51.438 -7.707 1 66.5 551 GLU B C 1
ATOM 9449 O O . GLU B 1 551 ? -4.145 -52.188 -6.895 1 66.5 551 GLU B O 1
ATOM 9454 N N . LYS B 1 552 ? -4.027 -50.906 -8.703 1 67.62 552 LYS B N 1
ATOM 9455 C CA . LYS B 1 552 ? -2.67 -51.344 -9.016 1 67.62 552 LYS B CA 1
ATOM 9456 C C . LYS B 1 552 ? -1.65 -50.688 -8.078 1 67.62 552 LYS B C 1
ATOM 9458 O O . LYS B 1 552 ? -0.685 -51.344 -7.668 1 67.62 552 LYS B O 1
ATOM 9463 N N . THR B 1 553 ? -1.89 -49.469 -7.762 1 70.56 553 THR B N 1
ATOM 9464 C CA . THR B 1 553 ? -0.882 -48.75 -7.004 1 70.56 553 THR B CA 1
ATOM 9465 C C . THR B 1 553 ? -1.176 -48.812 -5.508 1 70.56 553 THR B C 1
ATOM 9467 O O . THR B 1 553 ? -0.264 -48.688 -4.688 1 70.56 553 THR B O 1
ATOM 9470 N N . GLY B 1 554 ? -2.443 -48.906 -5.211 1 62.16 554 GLY B N 1
ATOM 9471 C CA . GLY B 1 554 ? -2.857 -48.938 -3.818 1 62.16 554 GLY B CA 1
ATOM 9472 C C . GLY B 1 554 ? -3.021 -47.531 -3.213 1 62.16 554 GLY B C 1
ATOM 9473 O O . GLY B 1 554 ? -3.342 -47.406 -2.031 1 62.16 554 GLY B O 1
ATOM 9474 N N . ILE B 1 555 ? -2.686 -46.5 -3.975 1 69.88 555 ILE B N 1
ATOM 9475 C CA . ILE B 1 555 ? -2.842 -45.125 -3.514 1 69.88 555 ILE B CA 1
ATOM 9476 C C . ILE B 1 555 ? -3.555 -44.312 -4.582 1 69.88 555 ILE B C 1
ATOM 9478 O O . ILE B 1 555 ? -3.791 -44.781 -5.691 1 69.88 555 ILE B O 1
ATOM 9482 N N . SER B 1 556 ? -3.932 -43.094 -4.242 1 71.69 556 SER B N 1
ATOM 9483 C CA . SER B 1 556 ? -4.684 -42.25 -5.168 1 71.69 556 SER B CA 1
ATOM 9484 C C . SER B 1 556 ? -3.824 -41.125 -5.707 1 71.69 556 SER B C 1
ATOM 9486 O O . SER B 1 556 ? -4.34 -40.188 -6.316 1 71.69 556 SER B O 1
ATOM 9488 N N . GLY B 1 557 ? -2.439 -41.25 -5.406 1 78.19 557 GLY B N 1
ATOM 9489 C CA . GLY B 1 557 ? -1.574 -40.219 -5.961 1 78.19 557 GLY B CA 1
ATOM 9490 C C . GLY B 1 557 ? -0.489 -39.781 -5 1 78.19 557 GLY B C 1
ATOM 9491 O O . GLY B 1 557 ? -0.557 -40.062 -3.801 1 78.19 557 GLY B O 1
ATOM 9492 N N . PHE B 1 558 ? 0.527 -39.188 -5.582 1 82.19 558 PHE B N 1
ATOM 9493 C CA . PHE B 1 558 ? 1.606 -38.594 -4.797 1 82.19 558 PHE B CA 1
ATOM 9494 C C . PHE B 1 558 ? 1.629 -37.094 -4.949 1 82.19 558 PHE B C 1
ATOM 9496 O O . PHE B 1 558 ? 1.312 -36.562 -6.02 1 82.19 558 PHE B O 1
ATOM 9503 N N . THR B 1 559 ? 1.955 -36.438 -3.861 1 88.25 559 THR B N 1
ATOM 9504 C CA . THR B 1 559 ? 2.379 -35.031 -3.916 1 88.25 559 THR B CA 1
ATOM 9505 C C . THR B 1 559 ? 3.74 -34.875 -3.252 1 88.25 559 THR B C 1
ATOM 9507 O O . THR B 1 559 ? 3.93 -35.25 -2.096 1 88.25 559 THR B O 1
ATOM 9510 N N . LEU B 1 560 ? 4.633 -34.438 -4.051 1 92.56 560 LEU B N 1
ATOM 9511 C CA . LEU B 1 560 ? 5.93 -34.094 -3.492 1 92.56 560 LEU B CA 1
ATOM 9512 C C . LEU B 1 560 ? 5.934 -32.625 -3.045 1 92.56 560 LEU B C 1
ATOM 9514 O O . LEU B 1 560 ? 5.504 -31.734 -3.787 1 92.56 560 LEU B O 1
ATOM 9518 N N . ILE B 1 561 ? 6.355 -32.375 -1.797 1 91.81 561 ILE B N 1
ATOM 9519 C CA . ILE B 1 561 ? 6.391 -31.031 -1.228 1 91.81 561 ILE B CA 1
ATOM 9520 C C . ILE B 1 561 ? 7.832 -30.625 -0.942 1 91.81 561 ILE B C 1
ATOM 9522 O O . ILE B 1 561 ? 8.594 -31.391 -0.342 1 91.81 561 ILE B O 1
ATOM 9526 N N . SER B 1 562 ? 8.211 -29.547 -1.504 1 92.06 562 SER B N 1
ATOM 9527 C CA . SER B 1 562 ? 9.508 -28.953 -1.202 1 92.06 562 SER B CA 1
ATOM 9528 C C . SER B 1 562 ? 9.359 -27.656 -0.425 1 92.06 562 SER B C 1
ATOM 9530 O O . SER B 1 562 ? 8.773 -26.688 -0.927 1 92.06 562 SER B O 1
ATOM 9532 N N . ASN B 1 563 ? 9.773 -27.594 0.818 1 90.06 563 ASN B N 1
ATOM 9533 C CA . ASN B 1 563 ? 9.734 -26.391 1.637 1 90.06 563 ASN B CA 1
ATOM 9534 C C . ASN B 1 563 ? 11.102 -26.078 2.246 1 90.06 563 ASN B C 1
ATOM 9536 O O . ASN B 1 563 ? 12.117 -26.609 1.801 1 90.06 563 ASN B O 1
ATOM 9540 N N . SER B 1 564 ? 11.156 -25.172 3.176 1 89.56 564 SER B N 1
ATOM 9541 C CA . SER B 1 564 ? 12.43 -24.734 3.756 1 89.56 564 SER B CA 1
ATOM 9542 C C . SER B 1 564 ? 13.086 -25.859 4.547 1 89.56 564 SER B C 1
ATOM 9544 O O . SER B 1 564 ? 14.297 -25.828 4.781 1 89.56 564 SER B O 1
ATOM 9546 N N . ARG B 1 565 ? 12.336 -26.859 4.906 1 85.94 565 ARG B N 1
ATOM 9547 C CA . ARG B 1 565 ? 12.852 -27.953 5.73 1 85.94 565 ARG B CA 1
ATOM 9548 C C . ARG B 1 565 ? 13.281 -29.125 4.871 1 85.94 565 ARG B C 1
ATOM 9550 O O . ARG B 1 565 ? 13.945 -30.047 5.359 1 85.94 565 ARG B O 1
ATOM 9557 N N . GLY B 1 566 ? 12.844 -29.125 3.637 1 87.06 566 GLY B N 1
ATOM 9558 C CA . GLY B 1 566 ? 13.281 -30.188 2.748 1 87.06 566 GLY B CA 1
ATOM 9559 C C . GLY B 1 566 ? 12.164 -30.734 1.878 1 87.06 566 GLY B C 1
ATOM 9560 O O . GLY B 1 566 ? 11.203 -30.016 1.575 1 87.06 566 GLY B O 1
ATOM 9561 N N . LEU B 1 567 ? 12.398 -32.031 1.411 1 88.75 567 LEU B N 1
ATOM 9562 C CA . LEU B 1 567 ? 11.453 -32.688 0.519 1 88.75 567 LEU B CA 1
ATOM 9563 C C . LEU B 1 567 ? 10.633 -33.719 1.271 1 88.75 567 LEU B C 1
ATOM 9565 O O . LEU B 1 567 ? 11.18 -34.5 2.07 1 88.75 567 LEU B O 1
ATOM 9569 N N . ARG B 1 568 ? 9.375 -33.656 1.063 1 87 568 ARG B N 1
ATOM 9570 C CA . ARG B 1 568 ? 8.453 -34.594 1.657 1 87 568 ARG B CA 1
ATOM 9571 C C . ARG B 1 568 ? 7.508 -35.188 0.607 1 87 568 ARG B C 1
ATOM 9573 O O . ARG B 1 568 ? 6.957 -34.438 -0.212 1 87 568 ARG B O 1
ATOM 9580 N N . LEU B 1 569 ? 7.371 -36.5 0.633 1 87.81 569 LEU B N 1
ATOM 9581 C CA . LEU B 1 569 ? 6.461 -37.156 -0.296 1 87.81 569 LEU B CA 1
ATOM 9582 C C . LEU B 1 569 ? 5.191 -37.594 0.417 1 87.81 569 LEU B C 1
ATOM 9584 O O . LEU B 1 569 ? 5.258 -38.344 1.406 1 87.81 569 LEU B O 1
ATOM 9588 N N . LEU B 1 570 ? 4.137 -37.125 -0.077 1 84.06 570 LEU B N 1
ATOM 9589 C CA . LEU B 1 570 ? 2.844 -37.5 0.493 1 84.06 570 LEU B CA 1
ATOM 9590 C C . LEU B 1 570 ? 2.104 -38.469 -0.413 1 84.06 570 LEU B C 1
ATOM 9592 O O . LEU B 1 570 ? 1.937 -38.219 -1.607 1 84.06 570 LEU B O 1
ATOM 9596 N N . ALA B 1 571 ? 1.738 -39.562 0.159 1 82.69 571 ALA B N 1
ATOM 9597 C CA . ALA B 1 571 ? 0.908 -40.531 -0.551 1 82.69 571 ALA B CA 1
ATOM 9598 C C . ALA B 1 571 ? -0.558 -40.406 -0.152 1 82.69 571 ALA B C 1
ATOM 9600 O O . ALA B 1 571 ? -0.896 -40.469 1.032 1 82.69 571 ALA B O 1
ATOM 9601 N N . HIS B 1 572 ? -1.327 -40.156 -1.13 1 78.06 572 HIS B N 1
ATOM 9602 C CA . HIS B 1 572 ? -2.752 -39.969 -0.867 1 78.06 572 HIS B CA 1
ATOM 9603 C C . HIS B 1 572 ? -3.484 -41.312 -0.896 1 78.06 572 HIS B C 1
ATOM 9605 O O . HIS B 1 572 ? -3.404 -42.062 -1.882 1 78.06 572 HIS B O 1
ATOM 9611 N N . GLN B 1 573 ? -4.066 -41.812 0.181 1 73.12 573 GLN B N 1
ATOM 9612 C CA . GLN B 1 573 ? -4.75 -43.094 0.239 1 73.12 573 GLN B CA 1
ATOM 9613 C C . GLN B 1 573 ? -6.188 -42.969 -0.26 1 73.12 573 GLN B C 1
ATOM 9615 O O . GLN B 1 573 ? -6.582 -43.656 -1.204 1 73.12 573 GLN B O 1
ATOM 9620 N N . LYS B 1 574 ? -7.027 -42.281 0.519 1 69.44 574 LYS B N 1
ATOM 9621 C CA . LYS B 1 574 ? -8.422 -42.094 0.136 1 69.44 574 LYS B CA 1
ATOM 9622 C C . LYS B 1 574 ? -8.758 -40.594 0.06 1 69.44 574 LYS B C 1
ATOM 9624 O O . LYS B 1 574 ? -8.578 -39.875 1.034 1 69.44 574 LYS B O 1
ATOM 9629 N N . ILE B 1 575 ? -9.055 -40.281 -1.198 1 64.62 575 ILE B N 1
ATOM 9630 C CA . ILE B 1 575 ? -9.43 -38.875 -1.381 1 64.62 575 ILE B CA 1
ATOM 9631 C C . ILE B 1 575 ? -10.953 -38.719 -1.33 1 64.62 575 ILE B C 1
ATOM 9633 O O . ILE B 1 575 ? -11.664 -39.406 -2.09 1 64.62 575 ILE B O 1
ATOM 9637 N N . ALA B 1 576 ? -11.359 -38.125 -0.275 1 63.22 576 ALA B N 1
ATOM 9638 C CA . ALA B 1 576 ? -12.797 -37.906 -0.157 1 63.22 576 ALA B CA 1
ATOM 9639 C C . ALA B 1 576 ? -13.297 -36.969 -1.256 1 63.22 576 ALA B C 1
ATOM 9641 O O . ALA B 1 576 ? -12.555 -36.094 -1.74 1 63.22 576 ALA B O 1
ATOM 9642 N N . ASP B 1 577 ? -14.453 -37.281 -1.782 1 69.62 577 ASP B N 1
ATOM 9643 C CA . ASP B 1 577 ? -15.094 -36.312 -2.662 1 69.62 577 ASP B CA 1
ATOM 9644 C C . ASP B 1 577 ? -15.641 -35.125 -1.869 1 69.62 577 ASP B C 1
ATOM 9646 O O . ASP B 1 577 ? -15.625 -35.125 -0.636 1 69.62 577 ASP B O 1
ATOM 9650 N N . VAL B 1 578 ? -15.922 -34.031 -2.504 1 70.56 578 VAL B N 1
ATOM 9651 C CA . VAL B 1 578 ? -16.391 -32.781 -1.9 1 70.56 578 VAL B CA 1
ATOM 9652 C C . VAL B 1 578 ? -17.578 -33.062 -0.979 1 70.56 578 VAL B C 1
ATOM 9654 O O . VAL B 1 578 ? -17.625 -32.594 0.151 1 70.56 578 VAL B O 1
ATOM 9657 N N . ARG B 1 579 ? -18.422 -33.875 -1.445 1 73.25 579 ARG B N 1
ATOM 9658 C CA . ARG B 1 579 ? -19.625 -34.188 -0.682 1 73.25 579 ARG B CA 1
ATOM 9659 C C . ARG B 1 579 ? -19.281 -34.906 0.622 1 73.25 579 ARG B C 1
ATOM 9661 O O . ARG B 1 579 ? -19.828 -34.562 1.677 1 73.25 579 ARG B O 1
ATOM 9668 N N . THR B 1 580 ? -18.406 -35.781 0.465 1 76 580 THR B N 1
ATOM 9669 C CA . THR B 1 580 ? -18 -36.531 1.653 1 76 580 THR B CA 1
ATOM 9670 C C . THR B 1 580 ? -17.25 -35.625 2.623 1 76 580 THR B C 1
ATOM 9672 O O . THR B 1 580 ? -17.438 -35.719 3.838 1 76 580 THR B O 1
ATOM 9675 N N . ALA B 1 581 ? -16.453 -34.844 2.113 1 73.44 581 ALA B N 1
ATOM 9676 C CA . ALA B 1 581 ? -15.711 -33.906 2.939 1 73.44 581 ALA B CA 1
ATOM 9677 C C . ALA B 1 581 ? -16.656 -32.969 3.689 1 73.44 581 ALA B C 1
ATOM 9679 O O . ALA B 1 581 ? -16.438 -32.656 4.867 1 73.44 581 ALA B O 1
ATOM 9680 N N . LEU B 1 582 ? -17.656 -32.5 3.055 1 76.69 582 LEU B N 1
ATOM 9681 C CA . LEU B 1 582 ? -18.625 -31.594 3.658 1 76.69 582 LEU B CA 1
ATOM 9682 C C . LEU B 1 582 ? -19.453 -32.312 4.711 1 76.69 582 LEU B C 1
ATOM 9684 O O . LEU B 1 582 ? -19.766 -31.75 5.762 1 76.69 582 LEU B O 1
ATOM 9688 N N . ARG B 1 583 ? -19.797 -33.531 4.398 1 73.38 583 ARG B N 1
ATOM 9689 C CA . ARG B 1 583 ? -20.672 -34.281 5.289 1 73.38 583 ARG B CA 1
ATOM 9690 C C . ARG B 1 583 ? -19.922 -34.719 6.543 1 73.38 583 ARG B C 1
ATOM 9692 O O . ARG B 1 583 ? -20.422 -34.562 7.66 1 73.38 583 ARG B O 1
ATOM 9699 N N . ASP B 1 584 ? -18.719 -35.219 6.34 1 72.44 584 ASP B N 1
ATOM 9700 C CA . ASP B 1 584 ? -18.016 -35.875 7.445 1 72.44 584 ASP B CA 1
ATOM 9701 C C . ASP B 1 584 ? -16.859 -35.031 7.945 1 72.44 584 ASP B C 1
ATOM 9703 O O . ASP B 1 584 ? -16.203 -35.344 8.93 1 72.44 584 ASP B O 1
ATOM 9707 N N . ASN B 1 585 ? -16.828 -33.875 7.43 1 71.19 585 ASN B N 1
ATOM 9708 C CA . ASN B 1 585 ? -15.656 -33.062 7.695 1 71.19 585 ASN B CA 1
ATOM 9709 C C . ASN B 1 585 ? -14.367 -33.875 7.566 1 71.19 585 ASN B C 1
ATOM 9711 O O . ASN B 1 585 ? -13.453 -33.719 8.375 1 71.19 585 ASN B O 1
ATOM 9715 N N . GLY B 1 586 ? -14.5 -34.938 6.684 1 63.97 586 GLY B N 1
ATOM 9716 C CA . GLY B 1 586 ? -13.375 -35.844 6.461 1 63.97 586 GLY B CA 1
ATOM 9717 C C . GLY B 1 586 ? -12.305 -35.219 5.574 1 63.97 586 GLY B C 1
ATOM 9718 O O . GLY B 1 586 ? -12.602 -34.438 4.688 1 63.97 586 GLY B O 1
ATOM 9719 N N . ASP B 1 587 ? -11.039 -35.219 6.062 1 62.47 587 ASP B N 1
ATOM 9720 C CA . ASP B 1 587 ? -9.898 -34.688 5.312 1 62.47 587 ASP B CA 1
ATOM 9721 C C . ASP B 1 587 ? -9.234 -35.812 4.492 1 62.47 587 ASP B C 1
ATOM 9723 O O . ASP B 1 587 ? -9.641 -36.969 4.551 1 62.47 587 ASP B O 1
ATOM 9727 N N . ILE B 1 588 ? -8.375 -35.5 3.498 1 58.12 588 ILE B N 1
ATOM 9728 C CA . ILE B 1 588 ? -7.527 -36.469 2.785 1 58.12 588 ILE B CA 1
ATOM 9729 C C . ILE B 1 588 ? -6.602 -37.188 3.771 1 58.12 588 ILE B C 1
ATOM 9731 O O . ILE B 1 588 ? -5.852 -36.531 4.504 1 58.12 588 ILE B O 1
ATOM 9735 N N . GLU B 1 589 ? -6.969 -38.438 3.963 1 57.41 589 GLU B N 1
ATOM 9736 C CA . GLU B 1 589 ? -6 -39.188 4.754 1 57.41 589 GLU B CA 1
ATOM 9737 C C . GLU B 1 589 ? -4.703 -39.406 3.98 1 57.41 589 GLU B C 1
ATOM 9739 O O . GLU B 1 589 ? -4.707 -40.031 2.922 1 57.41 589 GLU B O 1
ATOM 9744 N N . SER B 1 590 ? -3.711 -38.531 4.238 1 59.22 590 SER B N 1
ATOM 9745 C CA . SER B 1 590 ? -2.422 -38.688 3.568 1 59.22 590 SER B CA 1
ATOM 9746 C C . SER B 1 590 ? -1.356 -39.219 4.52 1 59.22 590 SER B C 1
ATOM 9748 O O . SER B 1 590 ? -1.386 -38.938 5.719 1 59.22 590 SER B O 1
ATOM 9750 N N . VAL B 1 591 ? -0.716 -40.344 4.039 1 58.41 591 VAL B N 1
ATOM 9751 C CA . VAL B 1 591 ? 0.471 -40.781 4.762 1 58.41 591 VAL B CA 1
ATOM 9752 C C . VAL B 1 591 ? 1.709 -40.094 4.199 1 58.41 591 VAL B C 1
ATOM 9754 O O . VAL B 1 591 ? 1.937 -40.094 2.988 1 58.41 591 VAL B O 1
ATOM 9757 N N . SER B 1 592 ? 2.377 -39.312 5.102 1 61.5 592 SER B N 1
ATOM 9758 C CA . SER B 1 592 ? 3.561 -38.562 4.699 1 61.5 592 SER B CA 1
ATOM 9759 C C . SER B 1 592 ? 4.832 -39.375 4.887 1 61.5 592 SER B C 1
ATOM 9761 O O . SER B 1 592 ? 4.988 -40.062 5.898 1 61.5 592 SER B O 1
ATOM 9763 N N . GLU B 1 593 ? 5.488 -39.656 3.754 1 62.91 593 GLU B N 1
ATOM 9764 C CA . GLU B 1 593 ? 6.848 -40.188 3.873 1 62.91 593 GLU B CA 1
ATOM 9765 C C . GLU B 1 593 ? 7.875 -39.094 3.574 1 62.91 593 GLU B C 1
ATOM 9767 O O . GLU B 1 593 ? 7.777 -38.406 2.559 1 62.91 593 GLU B O 1
ATOM 9772 N N . THR B 1 594 ? 8.664 -38.781 4.668 1 60.47 594 THR B N 1
ATOM 9773 C CA . THR B 1 594 ? 9.727 -37.812 4.496 1 60.47 594 THR B CA 1
ATOM 9774 C C . THR B 1 594 ? 10.898 -38.406 3.713 1 60.47 594 THR B C 1
ATOM 9776 O O . THR B 1 594 ? 11.438 -39.438 4.09 1 60.47 594 THR B O 1
ATOM 9779 N N . VAL B 1 595 ? 11.18 -38 2.553 1 58.66 595 VAL B N 1
ATOM 9780 C CA . VAL B 1 595 ? 12.258 -38.5 1.711 1 58.66 595 VAL B CA 1
ATOM 9781 C C . VAL B 1 595 ? 13.578 -37.875 2.131 1 58.66 595 VAL B C 1
ATOM 9783 O O . VAL B 1 595 ? 14.602 -38.531 2.213 1 58.66 595 VAL B O 1
ATOM 9786 N N . GLU B 1 596 ? 13.773 -36.562 2.143 1 58.69 596 GLU B N 1
ATOM 9787 C CA . GLU B 1 596 ? 15.008 -35.875 2.516 1 58.69 596 GLU B CA 1
ATOM 9788 C C . GLU B 1 596 ? 14.734 -34.719 3.492 1 58.69 596 GLU B C 1
ATOM 9790 O O . GLU B 1 596 ? 13.805 -33.938 3.293 1 58.69 596 GLU B O 1
ATOM 9795 N N . LEU B 1 597 ? 15.172 -34.938 4.734 1 55.53 597 LEU B N 1
ATOM 9796 C CA . LEU B 1 597 ? 15.172 -33.812 5.652 1 55.53 597 LEU B CA 1
ATOM 9797 C C . LEU B 1 597 ? 16.469 -33.031 5.543 1 55.53 597 LEU B C 1
ATOM 9799 O O . LEU B 1 597 ? 17.547 -33.594 5.426 1 55.53 597 LEU B O 1
ATOM 9803 N N . VAL B 1 598 ? 16.312 -31.766 4.945 1 57.19 598 VAL B N 1
ATOM 9804 C CA . VAL B 1 598 ? 17.484 -30.906 4.902 1 57.19 598 VAL B CA 1
ATOM 9805 C C . VAL B 1 598 ? 17.875 -30.5 6.316 1 57.19 598 VAL B C 1
ATOM 9807 O O . VAL B 1 598 ? 17.016 -30.312 7.18 1 57.19 598 VAL B O 1
ATOM 9810 N N . SER B 1 599 ? 19.188 -30.672 6.707 1 53.12 599 SER B N 1
ATOM 9811 C CA . SER B 1 599 ? 19.766 -30.312 8 1 53.12 599 SER B CA 1
ATOM 9812 C C . SER B 1 599 ? 19.484 -28.844 8.336 1 53.12 599 SER B C 1
ATOM 9814 O O . SER B 1 599 ? 19.25 -28.516 9.5 1 53.12 599 SER B O 1
ATOM 9816 N N . ARG B 1 600 ? 19.594 -27.906 7.129 1 65.94 600 ARG B N 1
ATOM 9817 C CA . ARG B 1 600 ? 19.359 -26.5 7.402 1 65.94 600 ARG B CA 1
ATOM 9818 C C . ARG B 1 600 ? 18.141 -25.984 6.652 1 65.94 600 ARG B C 1
ATOM 9820 O O . ARG B 1 600 ? 17.828 -26.453 5.555 1 65.94 600 ARG B O 1
ATOM 9827 N N . HIS B 1 601 ? 17.438 -25.047 7.328 1 83.81 601 HIS B N 1
ATOM 9828 C CA . HIS B 1 601 ? 16.281 -24.391 6.727 1 83.81 601 HIS B CA 1
ATOM 9829 C C . HIS B 1 601 ? 16.672 -23.594 5.492 1 83.81 601 HIS B C 1
ATOM 9831 O O . HIS B 1 601 ? 17.469 -22.656 5.582 1 83.81 601 HIS B O 1
ATOM 9837 N N . ALA B 1 602 ? 16.234 -24.016 4.402 1 90.5 602 ALA B N 1
ATOM 9838 C CA . ALA B 1 602 ? 16.531 -23.328 3.145 1 90.5 602 ALA B CA 1
ATOM 9839 C C . ALA B 1 602 ? 15.836 -21.969 3.09 1 90.5 602 ALA B C 1
ATOM 9841 O O . ALA B 1 602 ? 14.703 -21.828 3.543 1 90.5 602 ALA B O 1
ATOM 9842 N N . THR B 1 603 ? 16.562 -20.953 2.65 1 94.69 603 THR B N 1
ATOM 9843 C CA . THR B 1 603 ? 16.031 -19.594 2.482 1 94.69 603 THR B CA 1
ATOM 9844 C C . THR B 1 603 ? 15.875 -19.266 1.002 1 94.69 603 THR B C 1
ATOM 9846 O O . THR B 1 603 ? 16.25 -20.062 0.136 1 94.69 603 THR B O 1
ATOM 9849 N N . VAL B 1 604 ? 15.359 -18.109 0.733 1 95.25 604 VAL B N 1
ATOM 9850 C CA . VAL B 1 604 ? 15.203 -17.625 -0.634 1 95.25 604 VAL B CA 1
ATOM 9851 C C . VAL B 1 604 ? 16.578 -17.547 -1.31 1 95.25 604 VAL B C 1
ATOM 9853 O O . VAL B 1 604 ? 16.703 -17.812 -2.504 1 95.25 604 VAL B O 1
ATOM 9856 N N . ALA B 1 605 ? 17.609 -17.266 -0.542 1 95.38 605 ALA B N 1
ATOM 9857 C CA . ALA B 1 605 ? 18.969 -17.125 -1.064 1 95.38 605 ALA B CA 1
ATOM 9858 C C . ALA B 1 605 ? 19.438 -18.438 -1.676 1 95.38 605 ALA B C 1
ATOM 9860 O O . ALA B 1 605 ? 20.266 -18.438 -2.6 1 95.38 605 ALA B O 1
ATOM 9861 N N . ASP B 1 606 ? 18.859 -19.484 -1.26 1 93.75 606 ASP B N 1
ATOM 9862 C CA . ASP B 1 606 ? 19.297 -20.812 -1.679 1 93.75 606 ASP B CA 1
ATOM 9863 C C . ASP B 1 606 ? 18.547 -21.266 -2.926 1 93.75 606 ASP B C 1
ATOM 9865 O O . ASP B 1 606 ? 18.75 -22.391 -3.404 1 93.75 606 ASP B O 1
ATOM 9869 N N . THR B 1 607 ? 17.766 -20.484 -3.439 1 95.5 607 THR B N 1
ATOM 9870 C CA . THR B 1 607 ? 16.906 -20.859 -4.555 1 95.5 607 THR B CA 1
ATOM 9871 C C . THR B 1 607 ? 17.328 -20.141 -5.832 1 95.5 607 THR B C 1
ATOM 9873 O O . THR B 1 607 ? 18.219 -19.281 -5.809 1 95.5 607 THR B O 1
ATOM 9876 N N . ASP B 1 608 ? 16.703 -20.531 -6.941 1 95.06 608 ASP B N 1
ATOM 9877 C CA . ASP B 1 608 ? 16.922 -19.828 -8.211 1 95.06 608 ASP B CA 1
ATOM 9878 C C . ASP B 1 608 ? 16.484 -18.375 -8.117 1 95.06 608 ASP B C 1
ATOM 9880 O O . ASP B 1 608 ? 17.125 -17.484 -8.695 1 95.06 608 ASP B O 1
ATOM 9884 N N . GLU B 1 609 ? 15.43 -18.125 -7.43 1 93.56 609 GLU B N 1
ATOM 9885 C CA . GLU B 1 609 ? 14.984 -16.766 -7.188 1 93.56 609 GLU B CA 1
ATOM 9886 C C . GLU B 1 609 ? 16.047 -15.961 -6.445 1 93.56 609 GLU B C 1
ATOM 9888 O O . GLU B 1 609 ? 16.266 -14.781 -6.746 1 93.56 609 GLU B O 1
ATOM 9893 N N . GLY B 1 610 ? 16.609 -16.578 -5.477 1 95.88 610 GLY B N 1
ATOM 9894 C CA . GLY B 1 610 ? 17.672 -15.93 -4.742 1 95.88 610 GLY B CA 1
ATOM 9895 C C . GLY B 1 610 ? 18.844 -15.523 -5.621 1 95.88 610 GLY B C 1
ATOM 9896 O O . GLY B 1 610 ? 19.406 -14.438 -5.461 1 95.88 610 GLY B O 1
ATOM 9897 N N . ARG B 1 611 ? 19.219 -16.391 -6.531 1 95 611 ARG B N 1
ATOM 9898 C CA . ARG B 1 611 ? 20.297 -16.078 -7.465 1 95 611 ARG B CA 1
ATOM 9899 C C . ARG B 1 611 ? 19.938 -14.883 -8.336 1 95 611 ARG B C 1
ATOM 9901 O O . ARG B 1 611 ? 20.781 -14.023 -8.586 1 95 611 ARG B O 1
ATOM 9908 N N . ALA B 1 612 ? 18.734 -14.914 -8.781 1 94.56 612 ALA B N 1
ATOM 9909 C CA . ALA B 1 612 ? 18.266 -13.773 -9.578 1 94.56 612 ALA 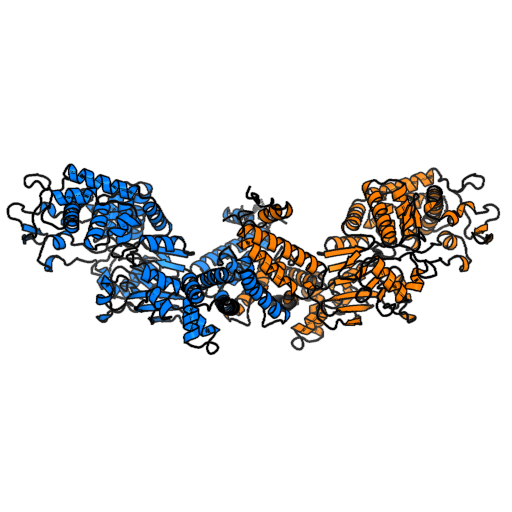B CA 1
ATOM 9910 C C . ALA B 1 612 ? 18.297 -12.484 -8.758 1 94.56 612 ALA B C 1
ATOM 9912 O O . ALA B 1 612 ? 18.672 -11.43 -9.273 1 94.56 612 ALA B O 1
ATOM 9913 N N . ILE B 1 613 ? 17.906 -12.555 -7.531 1 95.44 613 ILE B N 1
ATOM 9914 C CA . ILE B 1 613 ? 17.906 -11.414 -6.629 1 95.44 613 ILE B CA 1
ATOM 9915 C C . ILE B 1 613 ? 19.344 -10.922 -6.43 1 95.44 613 ILE B C 1
ATOM 9917 O O . ILE B 1 613 ? 19.594 -9.711 -6.48 1 95.44 613 ILE B O 1
ATOM 9921 N N . GLN B 1 614 ? 20.25 -11.836 -6.266 1 95.62 614 GLN B N 1
ATOM 9922 C CA . GLN B 1 614 ? 21.641 -11.477 -6.07 1 95.62 614 GLN B CA 1
ATOM 9923 C C . GLN B 1 614 ? 22.203 -10.766 -7.297 1 95.62 614 GLN B C 1
ATOM 9925 O O . GLN B 1 614 ? 22.984 -9.812 -7.164 1 95.62 614 GLN B O 1
ATOM 9930 N N . GLU B 1 615 ? 21.828 -11.227 -8.422 1 95.12 615 GLU B N 1
ATOM 9931 C CA . GLU B 1 615 ? 22.25 -10.562 -9.656 1 95.12 615 GLU B CA 1
ATOM 9932 C C . GLU B 1 615 ? 21.703 -9.133 -9.727 1 95.12 615 GLU B C 1
ATOM 9934 O O . GLU B 1 615 ? 22.422 -8.211 -10.109 1 95.12 615 GLU B O 1
ATOM 9939 N N . GLU B 1 616 ? 20.484 -9.031 -9.398 1 94.12 616 GLU B N 1
ATOM 9940 C CA . GLU B 1 616 ? 19.875 -7.703 -9.375 1 94.12 616 GLU B CA 1
ATOM 9941 C C . GLU B 1 616 ? 20.578 -6.797 -8.367 1 94.12 616 GLU B C 1
ATOM 9943 O O . GLU B 1 616 ? 20.781 -5.609 -8.633 1 94.12 616 GLU B O 1
ATOM 9948 N N . ILE B 1 617 ? 20.891 -7.324 -7.223 1 94.56 617 ILE B N 1
ATOM 9949 C CA . ILE B 1 617 ? 21.609 -6.582 -6.191 1 94.56 617 ILE B CA 1
ATOM 9950 C C . ILE B 1 617 ? 22.938 -6.078 -6.742 1 94.56 617 ILE B C 1
ATOM 9952 O O . ILE B 1 617 ? 23.281 -4.91 -6.559 1 94.56 617 ILE B O 1
ATOM 9956 N N . THR B 1 618 ? 23.625 -6.902 -7.434 1 94.12 618 THR B N 1
ATOM 9957 C CA . THR B 1 618 ? 24.922 -6.539 -8.023 1 94.12 618 THR B CA 1
ATOM 9958 C C . THR B 1 618 ? 24.75 -5.402 -9.023 1 94.12 618 THR B C 1
ATOM 9960 O O . THR B 1 618 ? 25.531 -4.441 -9.016 1 94.12 618 THR B O 1
ATOM 9963 N N . ASP B 1 619 ? 23.766 -5.547 -9.812 1 93.81 619 ASP B N 1
ATOM 9964 C CA . ASP B 1 619 ? 23.484 -4.5 -10.789 1 93.81 619 ASP B CA 1
ATOM 9965 C C . ASP B 1 619 ? 23.156 -3.178 -10.102 1 93.81 619 ASP B C 1
ATOM 9967 O O . ASP B 1 619 ? 23.594 -2.113 -10.547 1 93.81 619 ASP B O 1
ATOM 9971 N N . LEU B 1 620 ? 22.422 -3.232 -9.094 1 93.5 620 LEU B N 1
ATOM 9972 C CA . LEU B 1 620 ? 22.016 -2.033 -8.367 1 93.5 620 LEU B CA 1
ATOM 9973 C C . LEU B 1 620 ? 23.219 -1.394 -7.676 1 93.5 620 LEU B C 1
ATOM 9975 O O . LEU B 1 620 ? 23.312 -0.167 -7.594 1 93.5 620 LEU B O 1
ATOM 9979 N N . TYR B 1 621 ? 24.078 -2.195 -7.191 1 91 621 TYR B N 1
ATOM 9980 C CA . TYR B 1 621 ? 25.297 -1.661 -6.602 1 91 621 TYR B CA 1
ATOM 9981 C C . TYR B 1 621 ? 26.125 -0.909 -7.641 1 91 621 TYR B C 1
ATOM 9983 O O . TYR B 1 621 ? 26.703 0.141 -7.348 1 91 621 TYR B O 1
ATOM 9991 N N . HIS B 1 622 ? 26.188 -1.429 -8.812 1 91.81 622 HIS B N 1
ATOM 9992 C CA . HIS B 1 622 ? 26.891 -0.749 -9.898 1 91.81 622 HIS B CA 1
ATOM 9993 C C . HIS B 1 622 ? 26.234 0.588 -10.227 1 91.81 622 HIS B C 1
ATOM 9995 O O . HIS B 1 622 ? 26.922 1.573 -10.5 1 91.81 622 HIS B O 1
ATOM 10001 N N . LEU B 1 623 ? 24.969 0.526 -10.227 1 92.44 623 LEU B N 1
ATOM 10002 C CA . LEU B 1 623 ? 24.25 1.773 -10.477 1 92.44 623 LEU B CA 1
ATOM 10003 C C . LEU B 1 623 ? 24.547 2.793 -9.375 1 92.44 623 LEU B C 1
ATOM 10005 O O . LEU B 1 623 ? 24.734 3.977 -9.656 1 92.44 623 LEU B O 1
ATOM 10009 N N . LEU B 1 624 ? 24.562 2.375 -8.133 1 89.44 624 LEU B N 1
ATOM 10010 C CA . LEU B 1 624 ? 24.844 3.242 -7 1 89.44 624 LEU B CA 1
ATOM 10011 C C . LEU B 1 624 ? 26.234 3.863 -7.137 1 89.44 624 LEU B C 1
ATOM 10013 O O . LEU B 1 624 ? 26.422 5.051 -6.867 1 89.44 624 LEU B O 1
ATOM 10017 N N . LEU B 1 625 ? 27.125 3.104 -7.594 1 88.31 625 LEU B N 1
ATOM 10018 C CA . LEU B 1 625 ? 28.484 3.584 -7.816 1 88.31 625 LEU B CA 1
ATOM 10019 C C . LEU B 1 625 ? 28.531 4.594 -8.953 1 88.31 625 LEU B C 1
ATOM 10021 O O . LEU B 1 625 ? 29.266 5.578 -8.898 1 88.31 625 LEU B O 1
ATOM 10025 N N . ALA B 1 626 ? 27.766 4.297 -9.93 1 90.5 626 ALA B N 1
ATOM 10026 C CA . ALA B 1 626 ? 27.688 5.219 -11.062 1 90.5 626 ALA B CA 1
ATOM 10027 C C . ALA B 1 626 ? 27.125 6.57 -10.633 1 90.5 626 ALA B C 1
ATOM 10029 O O . ALA B 1 626 ? 27.562 7.617 -11.117 1 90.5 626 ALA B O 1
ATOM 10030 N N . TYR B 1 627 ? 26.172 6.535 -9.789 1 88.12 627 TYR B N 1
ATOM 10031 C CA . TYR B 1 627 ? 25.609 7.77 -9.258 1 88.12 627 TYR B CA 1
ATOM 10032 C C . TYR B 1 627 ? 26.625 8.523 -8.422 1 88.12 627 TYR B C 1
ATOM 10034 O O . TYR B 1 627 ? 26.75 9.75 -8.531 1 88.12 627 TYR B O 1
ATOM 10042 N N . GLN B 1 628 ? 27.359 7.867 -7.645 1 84.38 628 GLN B N 1
ATOM 10043 C CA . GLN B 1 628 ? 28.328 8.453 -6.73 1 84.38 628 GLN B CA 1
ATOM 10044 C C . GLN B 1 628 ? 29.5 9.07 -7.492 1 84.38 628 GLN B C 1
ATOM 10046 O O . GLN B 1 628 ? 30.016 10.125 -7.109 1 84.38 628 GLN B O 1
ATOM 10051 N N . ASN B 1 629 ? 29.875 8.383 -8.594 1 87.44 629 ASN B N 1
ATOM 10052 C CA . ASN B 1 629 ? 31.031 8.844 -9.359 1 87.44 629 ASN B CA 1
ATOM 10053 C C . ASN B 1 629 ? 30.625 9.82 -10.453 1 87.44 629 ASN B C 1
ATOM 10055 O O . ASN B 1 629 ? 31.469 10.312 -11.203 1 87.44 629 ASN B O 1
ATOM 10059 N N . GLY B 1 630 ? 29.344 10.07 -10.586 1 86.06 630 GLY B N 1
ATOM 10060 C CA . GLY B 1 630 ? 28.875 11.07 -11.523 1 86.06 630 GLY B CA 1
ATOM 10061 C C . GLY B 1 630 ? 28.75 10.547 -12.945 1 86.06 630 GLY B C 1
ATOM 10062 O O . GLY B 1 630 ? 28.531 11.32 -13.883 1 86.06 630 GLY B O 1
ATOM 10063 N N . LEU B 1 631 ? 28.969 9.297 -13.102 1 86.38 631 LEU B N 1
ATOM 10064 C CA . LEU B 1 631 ? 28.812 8.719 -14.43 1 86.38 631 LEU B CA 1
ATOM 10065 C C . LEU B 1 631 ? 27.375 8.875 -14.93 1 86.38 631 LEU B C 1
ATOM 10067 O O . LEU B 1 631 ? 27.141 9.055 -16.125 1 86.38 631 LEU B O 1
ATOM 10071 N N . ILE B 1 632 ? 26.453 8.656 -14.07 1 88.62 632 ILE B N 1
ATOM 10072 C CA . ILE B 1 632 ? 25.031 8.906 -14.297 1 88.62 632 ILE B CA 1
ATOM 10073 C C . ILE B 1 632 ? 24.516 9.891 -13.25 1 88.62 632 ILE B C 1
ATOM 10075 O O . ILE B 1 632 ? 24.797 9.75 -12.062 1 88.62 632 ILE B O 1
ATOM 10079 N N . GLN B 1 633 ? 23.781 10.82 -13.664 1 84.56 633 GLN B N 1
ATOM 10080 C CA . GLN B 1 633 ? 23.25 11.805 -12.727 1 84.56 633 GLN B CA 1
ATOM 10081 C C . GLN B 1 633 ? 21.875 11.383 -12.219 1 84.56 633 GLN B C 1
ATOM 10083 O O . GLN B 1 633 ? 20.938 11.203 -13.008 1 84.56 633 GLN B O 1
ATOM 10088 N N . PRO B 1 634 ? 21.844 11.18 -10.969 1 83.25 634 PRO B N 1
ATOM 10089 C CA . PRO B 1 634 ? 20.531 10.828 -10.43 1 83.25 634 PRO B CA 1
ATOM 10090 C C . PRO B 1 634 ? 19.547 12.008 -10.445 1 83.25 634 PRO B C 1
ATOM 10092 O O . PRO B 1 634 ? 19.984 13.164 -10.453 1 83.25 634 PRO B O 1
ATOM 10095 N N . ARG B 1 635 ? 18.328 11.734 -10.586 1 75.5 635 ARG B N 1
ATOM 10096 C CA . ARG B 1 635 ? 17.297 12.766 -10.477 1 75.5 635 ARG B CA 1
ATOM 10097 C C . ARG B 1 635 ? 17.062 13.156 -9.023 1 75.5 635 ARG B C 1
ATOM 10099 O O . ARG B 1 635 ? 17.359 12.383 -8.109 1 75.5 635 ARG B O 1
ATOM 10106 N N . ALA B 1 636 ? 16.609 14.336 -8.828 1 64.88 636 ALA B N 1
ATOM 10107 C CA . ALA B 1 636 ? 16.406 14.883 -7.484 1 64.88 636 ALA B CA 1
ATOM 10108 C C . ALA B 1 636 ? 15.156 14.289 -6.836 1 64.88 636 ALA B C 1
ATOM 10110 O O . ALA B 1 636 ? 14.195 13.953 -7.523 1 64.88 636 ALA B O 1
#

pLDDT: mean 90.73, std 10.49, range [25.45, 98.69]

Sequence (1272 aa):
MRPSLRPAAPSKVLRLLAEKYPTRAAVESRLIYLQGQLVLPKGVEHFMSDLHGEYAAFFHILNNCSGVIREKVDYVFGARLSGEEKAEFCTLVYYPKEKIEQVTAARRATPAWYRENIARLLALAKLMSYKYPASRLPAMIPERLRSVIVELLGTRPEADAAQLAYQQRLLASIVQADAGAAFIEDFAALVKRLAVSHLHIVGDLFDRGDRPDAILDMLMEYPSVDIEWGNHDVLWMGAALGSEACVASVVRNCLRYGNTAVLERGYGISLWPLTTLAQRLYPDEAPLKAAERAVTVMLFKVEGALIARNPDFCMAGRRLLGRIDFRNVWAELADGKRYELRKAYFPTIDEDAADPYALTAEEREVLAGLRDSFVESPPLRRHIAFLYRKGSLYRRCNGNLLFHGCVPLTERGELREITFGGRTYAGRAWFDFCEQMARQAYLYREQEALDFLYFLWCGRLSPLSGREVRTFERTFLADKRTWEEPADPYYRLIDDEETCARVLEEFSLSPATGHIINGHVPVKVKKGETPVKAGGRAIIIDGGFCRAYHEKTGISGFTLISNSRGLRLLAHQKIADVRTALRDNGDIESVSETVELVSRHATVADTDEGRAIQEEITDLYHLLLAYQNGLIQPRAMRPSLRPAAPSKVLRLLAEKYPTRAAVESRLIYLQGQLVLPKGVEHFMSDLHGEYAAFFHILNNCSGVIREKVDYVFGARLSGEEKAEFCTLVYYPKEKIEQVTAARRATPAWYRENIARLLALAKLMSYKYPASRLPAMIPERLRSVIVELLGTRPEADAAQLAYQQRLLASIVQADAGAAFIEDFAALVKRLAVSHLHIVGDLFDRGDRPDAILDMLMEYPSVDIEWGNHDVLWMGAALGSEACVASVVRNCLRYGNTAVLERGYGISLWPLTTLAQRLYPDEAPLKAAERAVTVMLFKVEGALIARNPDFCMAGRRLLGRIDFRNVWAELADGKRYELRKAYFPTIDEDAADPYALTAEEREVLAGLRDSFVESPPLRRHIAFLYRKGSLYRRCNGNLLFHGCVPLTERGELREITFGGRTYAGRAWFDFCEQMARQAYLYREQEALDFLYFLWCGRLSPLSGREVRTFERTFLADKRTWEEPADPYYRLIDDEETCARVLEEFSLSPATGHIINGHVPVKVKKGETPVKAGGRAIIIDGGFCRAYHEKTGISGFTLISNSRGLRLLAHQKIADVRTALRDNGDIESVSETVELVSRHATVADTDEGRAIQEEITDLYHLLLAYQNGLIQPRA

Organism: NCBI:txid416586

Secondary structure (DSSP, 8-state):
--------PPPHHHHHHHHH--SHHHHHHHHHHHHHHTTSBPPPEEEE---TT-HHHHHHHHHHGGGHHHHHHHHHHGGGS-HHHHHHHHHHHHSHHHHHHHHHHTT---HHHHHHHHHHHHHHHHHHHTTS-GGGHHHHS-STTHHHHHHHHH--TTT-HHHHHHHHHHHHHHHHTT-HHHHHHHHHHHHHHHH-SEEEE-S--SSSSS-HHHHHHHHHHSSSEEEE--HHHHHHHHHHHT-HHHHHHHHHHHHHTT-THIIIIIH----HHHHHHHHHH-TTS-HHHHHHHHHHHHHHHHHHHHHHH-GGG--GGG-GGGGEETTTTEEE-TTS-EEEBSS---TTS-TT-S-TTPPPHHHHHHHHHHHHHHHH-HHHHHHHHHHHHHEESEEEETTEEEESS---B-TTSPBPPEEETTEEE-THHHHHHHHHHHHHHHHH--HHHHHHHHHHHH-TT-TT--B---HHHHHHB--GGG----B-THHHHTT-HHHHHHHHHHTT--TTT-EEEE-SS---GGGT--SEEGGGTEEE-----SHHHHHHHSSS-EEEEEETTEEEEEEEEE---HHHHHHH----EEEEEEEEE-SS--BGGGSHHHHHHHHHHHHHHHHHHHHHHTSSPPP-/--------PPPHHHHHHHHH--SHHHHHHHHHHHHHHTTSBPPPEEEE---TT-HHHHHHHHHHGGGHHHHHHHHHHGGGS-HHHHHHHHHHHHSHHHHHHHHHHTT---HHHHHHHHHHHHHHHHHHHTTS-GGGHHHHS-STTHHHHHHHHH--TTT-HHHHHHHHHHHHHHHHTT-HHHHHHHHHHHHHHHH-SEEEE-S--SSSSS-HHHHHHHHHHSSSEEEE--HHHHHHHHHHHT-HHHHHHHHHHHHHHT-THIIIIIH----HHHHHHHHHH-TTS-HHHHHHHHHHHHHHHHHHHHHHT-GGG--GGG-GGGGEETTTTEEE-TTS-EEEBSS---TTS-TT-S-TTPPPHHHHHHHHHHHHHHHH-HHHHHHHHHHHHHEESEEEETTEEEESS---B-TTSPBPPEEETTEEE-THHHHHHHHHHHHHHHHH--HHHHHHHHHHHH-TT-TT--B---HHHHHHB--GGG----B-THHHHTT-HHHHHHHHHHTT--TTT-EEEE-SS---GGGT--SEEGGGTEEE-----SHHHHHHHSSSEEEEEEETTEEEEEEEEE---HHHHHHH----EEEEEEEEE-SS--BGGGSHHHHHHHHHHHHHHHHHHHHHHTSSPPP-

Solvent-accessible surface area (backbone atoms only — not comparable to full-atom values): 64743 Å² total; per-residue (Å²): 130,77,78,74,78,65,80,76,77,74,50,69,66,48,52,55,48,37,69,76,35,39,26,67,46,48,44,51,39,50,46,25,52,53,57,20,52,32,59,20,48,28,63,28,32,40,37,36,27,37,39,17,8,35,36,68,61,50,52,45,42,62,43,40,49,77,50,52,53,57,53,50,49,46,67,74,44,48,85,79,41,53,72,65,54,48,32,46,51,47,39,35,46,44,36,32,69,62,41,50,51,51,34,43,74,69,71,55,67,39,67,65,49,44,43,52,52,46,51,50,47,49,54,51,40,51,62,54,44,54,59,48,64,66,84,56,50,64,80,56,34,54,75,68,55,29,70,52,50,53,44,59,65,61,52,44,48,89,81,33,69,50,22,34,52,23,49,51,38,33,46,50,35,36,44,72,66,69,40,40,68,61,49,44,43,39,47,28,50,28,43,52,49,59,63,45,58,33,39,38,36,30,16,19,48,40,60,82,32,63,30,34,60,60,45,50,56,52,55,74,67,45,93,44,66,41,34,17,47,14,22,51,35,38,26,52,47,20,14,41,65,44,24,60,46,22,36,32,46,53,53,30,50,24,46,74,59,67,29,51,55,37,39,41,72,58,36,63,33,79,59,57,65,49,38,55,51,13,41,68,73,33,67,92,46,57,59,64,59,17,25,32,51,47,36,47,54,51,28,55,18,44,43,33,54,52,38,68,76,36,67,66,63,72,48,69,87,68,46,49,73,77,36,47,38,77,87,78,43,29,32,50,48,97,86,71,47,78,40,63,47,44,86,79,74,60,90,69,46,53,81,84,45,92,56,61,47,57,70,45,76,66,53,46,51,40,51,50,51,48,26,51,37,37,48,64,16,62,64,47,48,54,51,46,51,46,48,59,72,43,32,36,58,54,46,79,54,71,54,25,42,36,29,8,41,45,63,58,31,34,92,85,57,42,68,33,78,44,59,52,94,90,40,77,30,40,58,55,56,37,51,53,47,52,41,48,37,49,51,43,20,73,75,64,55,41,68,68,29,31,52,44,25,44,38,32,32,43,22,47,83,20,46,33,38,18,26,38,72,36,63,64,39,61,69,28,38,82,61,63,87,58,40,67,52,62,58,41,40,31,80,66,42,50,53,34,48,68,44,43,33,50,52,32,44,63,68,74,32,50,54,88,78,20,32,38,40,30,18,82,57,66,42,36,41,72,78,67,45,67,44,63,23,25,93,60,36,23,35,47,36,14,22,28,40,35,72,88,30,26,78,62,17,62,21,44,20,31,39,39,36,38,41,27,53,28,39,33,37,29,38,32,51,51,74,57,51,71,66,49,22,68,72,64,37,48,67,68,52,59,54,75,44,78,75,43,78,44,93,59,73,37,24,24,49,74,30,59,66,21,49,52,47,51,51,50,45,53,52,46,51,52,45,51,49,29,42,75,72,57,74,40,79,58,51,132,130,78,78,75,78,64,81,76,76,74,50,71,67,48,52,55,48,37,69,76,35,41,26,68,47,47,44,51,39,50,46,26,51,52,57,19,52,32,59,20,47,28,65,29,33,39,37,36,27,38,40,17,8,35,36,70,61,48,53,46,42,62,42,38,51,78,51,52,54,58,54,49,50,46,67,74,42,49,86,80,41,53,73,67,54,48,31,45,49,47,39,35,48,45,36,34,68,63,41,51,50,51,35,42,74,69,71,55,67,40,68,66,48,43,42,51,51,47,50,49,47,49,55,51,40,50,62,54,44,55,58,47,63,64,82,56,50,65,79,55,33,54,73,67,57,30,72,54,50,53,44,60,67,59,51,44,49,90,81,34,68,50,24,34,52,23,49,50,39,32,46,50,36,35,44,73,67,71,40,38,68,61,49,44,43,39,47,27,51,28,42,53,48,58,62,44,58,34,39,38,36,30,16,19,48,39,58,84,32,62,30,32,62,60,45,50,56,51,54,72,67,45,92,42,64,40,34,16,45,15,22,51,34,38,26,51,48,21,16,41,66,45,25,61,45,22,36,30,46,52,53,29,53,25,47,74,62,68,29,51,55,36,38,41,73,58,37,63,33,78,60,59,65,49,39,54,52,12,41,70,74,33,68,91,46,58,59,63,58,17,26,32,51,47,36,46,54,51,26,54,16,44,43,33,54,52,40,68,77,36,68,68,62,72,48,69,87,69,44,47,74,74,34,47,40,76,87,78,43,28,32,51,48,95,88,69,48,77,40,63,47,45,87,77,74,60,91,71,47,55,81,85,47,94,58,60,46,59,72,44,75,66,53,46,50,40,51,50,50,49,27,50,38,38,49,64,16,62,64,46,48,52,50,44,53,47,46,59,72,43,31,36,57,54,46,79,53,72,53,26,42,36,31,10,42,45,62,58,30,34,93,86,58,43,69,33,79,44,60,51,94,89,41,75,29,40,56,54,56,36,52,52,48,52,41,48,37,50,51,43,20,71,76,66,56,41,67,70,30,30,53,45,24,46,38,33,32,42,22,48,84,18,47,35,38,18,27,38,72,35,63,66,38,61,68,28,36,80,60,65,89,60,40,65,53,60,58,40,42,32,81,66,41,49,55,34,49,68,44,44,34,50,52,33,44,63,68,75,34,51,54,89,77,22,33,38,40,31,17,81,58,65,42,37,42,71,79,66,45,67,44,62,22,25,92,59,37,24,35,46,37,13,24,27,38,35,70,87,29,25,79,61,18,62,22,46,20,31,40,40,35,36,40,26,53,29,37,33,38,31,38,32,53,50,74,57,51,72,67,49,19,70,72,64,37,47,70,66,51,58,54,73,45,76,73,41,76,44,96,60,74,36,25,24,49,73,30,59,67,21,50,53,48,51,52,51,44,52,54,48,50,52,46,52,48,30,42,74,70,57,75,42,80,58,51,132